Protein AF-A0A3C0WEY8-F1 (afdb_monomer_lite)

Secondary structure (DSSP, 8-state):
------------TTS-S--EEEEE---GGG--TTEEEEEE-SS-EEEEEEEETTTT----TTPEEEEE-TT--HHHHHHHHHHHHTSTTGGGT---EEEETTSSS---TT----SEEEEES--EEEPPP---S-------EEEE---HHHHHHHHB-TT---EEEEEE--SSSEEEEES-HHHHS-SSEEEEESS-GGGTTS----S-----SSSS--HHHHHHH---EEEEEEEEEEEE--SSEEEEEEEEEETTPSP-S-GGGS-EEEEEEEESSSTT-EEE--EEETTTTEESSTTTSB---TTSPPPBSGGGEEE--TTTT-S-SSS-SSS---GGGT--SSEEE--EEEEEE---TT-EEEEEEEEEEES---S-EEEEEETT-BBSS---TT-----------S----S-SS---PPPEEES-EEES-SSEEEEE-PPPS--TTSTTGGGSPPS-SPPP-SS--TT-EEEEEEEES-EEES-SSEEEEEE----TT-SS---EEEEEEES-EEES-TTS--B--EEEESS---EEES-EEESBS-SEEE-TT-TT-EEES-EEES-S-SEESS---BT-EEEPTTS--EEEGGGTEEEEPTT-TTTT---SEE---HHHHHHHHTTTPPP--EEPPSB-TTS-B----TTS-PPTTS-S-----SSS------PPPEEEEEETBTT-TTSS----STTEEE--SS---EEEEEEESS-SS---S------GGG--GGGEEEEEE-S--HHHHHTTTT-GGGS--EE--BTTTEEEEEETTTTEEEEEETTSSPPTT-EEEEEE--S------PPPTTTS-TT--------

Structure (mmCIF, N/CA/C/O backbone):
data_AF-A0A3C0WEY8-F1
#
_entry.id   AF-A0A3C0WEY8-F1
#
loop_
_atom_site.group_PDB
_atom_site.id
_atom_site.type_symbol
_atom_site.label_atom_id
_atom_site.label_alt_id
_atom_site.label_comp_id
_atom_site.label_asym_id
_atom_site.label_entity_id
_atom_site.label_seq_id
_atom_site.pdbx_PDB_ins_code
_atom_site.Cartn_x
_atom_site.Cartn_y
_atom_site.Cartn_z
_atom_site.occupancy
_atom_site.B_iso_or_equiv
_atom_site.auth_seq_id
_atom_site.auth_comp_id
_atom_site.auth_asym_id
_atom_site.auth_atom_id
_atom_site.pdbx_PDB_model_num
ATOM 1 N N . ASP A 1 1 ? -20.152 -23.740 -8.944 1.00 25.25 1 ASP A N 1
ATOM 2 C CA . ASP A 1 1 ? -19.252 -22.735 -8.360 1.00 25.25 1 ASP A CA 1
ATOM 3 C C . ASP A 1 1 ? -18.035 -23.352 -7.732 1.00 25.25 1 ASP A C 1
ATOM 5 O O . ASP A 1 1 ? -18.078 -24.452 -7.192 1.00 25.25 1 ASP A O 1
ATOM 9 N N . GLU A 1 2 ? -16.929 -22.637 -7.870 1.00 23.83 2 GLU A N 1
ATOM 10 C CA . GLU A 1 2 ? -15.645 -23.010 -7.306 1.00 23.83 2 GLU A CA 1
ATOM 11 C C . GLU A 1 2 ? -15.629 -22.593 -5.833 1.00 23.83 2 GLU A C 1
ATOM 13 O O . GLU A 1 2 ? -15.933 -21.444 -5.505 1.00 23.83 2 GLU A O 1
ATOM 18 N N . THR A 1 3 ? -15.230 -23.498 -4.934 1.00 25.02 3 THR A N 1
ATOM 19 C CA . THR A 1 3 ? -14.817 -23.114 -3.580 1.00 25.02 3 THR A CA 1
ATOM 20 C C . THR A 1 3 ? -13.511 -22.332 -3.707 1.00 25.02 3 THR A C 1
ATOM 22 O O . THR A 1 3 ? -12.415 -22.883 -3.589 1.00 25.02 3 THR A O 1
ATOM 25 N N . TYR A 1 4 ? -13.619 -21.045 -4.040 1.00 25.56 4 TYR A N 1
ATOM 26 C CA . TYR A 1 4 ? -12.476 -20.164 -4.202 1.00 25.56 4 TYR A CA 1
ATOM 27 C C . TYR A 1 4 ? -11.774 -19.998 -2.855 1.00 25.56 4 TYR A C 1
ATOM 29 O O . TYR A 1 4 ? -12.142 -19.156 -2.037 1.00 25.56 4 TYR A O 1
ATOM 37 N N . TYR A 1 5 ? -10.686 -20.743 -2.663 1.00 33.34 5 TYR A N 1
ATOM 38 C CA . TYR A 1 5 ? -9.616 -20.335 -1.760 1.00 33.34 5 TYR A CA 1
ATOM 39 C C . TYR A 1 5 ? -8.981 -19.065 -2.341 1.00 33.34 5 TYR A C 1
ATOM 41 O O . TYR A 1 5 ? -7.991 -19.110 -3.075 1.00 33.34 5 TYR A O 1
ATOM 49 N N . ALA A 1 6 ? -9.615 -17.923 -2.070 1.00 27.66 6 ALA A N 1
ATOM 50 C CA . ALA A 1 6 ? -9.218 -16.623 -2.578 1.00 27.66 6 ALA A CA 1
ATOM 51 C C . ALA A 1 6 ? -7.894 -16.191 -1.933 1.00 27.66 6 ALA A C 1
ATOM 53 O O . ALA A 1 6 ? -7.860 -15.551 -0.884 1.00 27.66 6 ALA A O 1
ATOM 54 N N . ALA A 1 7 ? -6.786 -16.539 -2.586 1.00 32.56 7 ALA A N 1
ATOM 55 C CA . ALA A 1 7 ? -5.441 -16.122 -2.213 1.00 32.56 7 ALA A CA 1
ATOM 56 C C . ALA A 1 7 ? -5.226 -14.627 -2.525 1.00 32.56 7 ALA A C 1
ATOM 58 O O . ALA A 1 7 ? -4.523 -14.258 -3.470 1.00 32.56 7 ALA A O 1
ATOM 59 N N . ALA A 1 8 ? -5.856 -13.753 -1.740 1.00 32.25 8 ALA A N 1
ATOM 60 C CA . ALA A 1 8 ? -5.753 -12.309 -1.893 1.00 32.25 8 ALA A CA 1
ATOM 61 C C . ALA A 1 8 ? -4.355 -11.791 -1.499 1.00 32.25 8 ALA A C 1
ATOM 63 O O . ALA A 1 8 ? -3.762 -12.217 -0.505 1.00 32.25 8 ALA A O 1
ATOM 64 N N . LYS A 1 9 ? -3.839 -10.814 -2.259 1.00 33.47 9 LYS A N 1
ATOM 65 C CA . LYS A 1 9 ? -2.740 -9.945 -1.806 1.00 33.47 9 LYS A CA 1
ATOM 66 C C . LYS A 1 9 ? -3.321 -8.817 -0.954 1.00 33.47 9 LYS A C 1
ATOM 68 O O . LYS A 1 9 ? -3.553 -7.720 -1.455 1.00 33.47 9 LYS A O 1
ATOM 73 N N . GLU A 1 10 ? -3.560 -9.092 0.325 1.00 34.97 10 GLU A N 1
ATOM 74 C CA . GLU A 1 10 ? -3.951 -8.062 1.293 1.00 34.97 10 GLU A CA 1
ATOM 75 C C . GLU A 1 10 ? -2.727 -7.400 1.936 1.00 34.97 10 GLU A C 1
ATOM 77 O O . GLU A 1 10 ? -1.818 -8.065 2.436 1.00 34.97 10 GLU A O 1
ATOM 82 N N . TYR A 1 11 ? -2.728 -6.066 1.959 1.00 35.19 11 TYR A N 1
ATOM 83 C CA . TYR A 1 11 ? -1.728 -5.251 2.646 1.00 35.19 11 TYR A CA 1
ATOM 84 C C . TYR A 1 11 ? -2.335 -4.693 3.935 1.00 35.19 11 TYR A C 1
ATOM 86 O O . TYR A 1 11 ? -2.986 -3.648 3.929 1.00 35.19 11 TYR A O 1
ATOM 94 N N . HIS A 1 12 ? -2.135 -5.397 5.049 1.00 35.72 12 HIS A N 1
ATOM 95 C CA . HIS A 1 12 ? -2.630 -4.973 6.356 1.00 35.72 12 HIS A CA 1
ATOM 96 C C . HIS A 1 12 ? -1.613 -4.063 7.065 1.00 35.72 12 HIS A C 1
ATOM 98 O O . HIS A 1 12 ? -0.436 -4.397 7.178 1.00 35.72 12 HIS A O 1
ATOM 104 N N . THR A 1 13 ? -2.050 -2.906 7.569 1.00 35.81 13 THR A N 1
ATOM 105 C CA . THR A 1 13 ? -1.155 -1.837 8.068 1.00 35.81 13 THR A CA 1
ATOM 106 C C . THR A 1 13 ? -0.438 -2.148 9.386 1.00 35.81 13 THR A C 1
ATOM 108 O O . THR A 1 13 ? 0.495 -1.430 9.746 1.00 35.81 13 THR A O 1
ATOM 111 N N . ASN A 1 14 ? -0.838 -3.212 10.090 1.00 36.59 14 ASN A N 1
ATOM 112 C CA . ASN A 1 14 ? -0.166 -3.701 11.300 1.00 36.59 14 ASN A CA 1
ATOM 113 C C . ASN A 1 14 ? 0.832 -4.843 11.028 1.00 36.59 14 ASN A C 1
ATOM 115 O O . ASN A 1 14 ? 1.624 -5.184 11.913 1.00 36.59 14 ASN A O 1
ATOM 119 N N . ASP A 1 15 ? 0.836 -5.409 9.819 1.00 34.84 15 ASP A N 1
ATOM 120 C CA . ASP A 1 15 ? 1.667 -6.559 9.474 1.00 34.84 15 ASP A CA 1
ATOM 121 C C . ASP A 1 15 ? 3.008 -6.065 8.912 1.00 34.84 15 ASP A C 1
ATOM 123 O O . ASP A 1 15 ? 3.078 -5.195 8.042 1.00 34.84 15 ASP A O 1
ATOM 127 N N . ARG A 1 16 ? 4.122 -6.601 9.427 1.00 38.97 16 ARG A N 1
ATOM 128 C CA . ARG A 1 16 ? 5.457 -6.242 8.924 1.00 38.97 16 ARG A CA 1
ATOM 129 C C . ARG A 1 16 ? 5.598 -6.767 7.500 1.00 38.97 16 ARG A C 1
ATOM 131 O O . ARG A 1 16 ? 5.443 -7.965 7.310 1.00 38.97 16 ARG A O 1
ATOM 138 N N . PHE A 1 17 ? 5.960 -5.883 6.569 1.00 37.12 17 PHE A N 1
ATOM 139 C CA . PHE A 1 17 ? 6.221 -6.142 5.146 1.00 37.12 17 PHE A CA 1
ATOM 140 C C . PHE A 1 17 ? 6.981 -7.454 4.883 1.00 37.12 17 PHE A C 1
ATOM 142 O O . PHE A 1 17 ? 8.208 -7.488 4.825 1.00 37.12 17 PHE A O 1
ATOM 149 N N . VAL A 1 18 ? 6.215 -8.524 4.703 1.00 42.69 18 VAL A N 1
ATOM 150 C CA . VAL A 1 18 ? 6.622 -9.846 4.236 1.00 42.69 18 VAL A CA 1
ATOM 151 C C . VAL A 1 18 ? 5.535 -10.258 3.253 1.00 42.69 18 VAL A C 1
ATOM 153 O O . VAL A 1 18 ? 4.352 -10.075 3.543 1.00 42.69 18 VAL A O 1
ATOM 156 N N . GLU A 1 19 ? 5.902 -10.772 2.079 1.00 41.12 19 GLU A N 1
ATOM 157 C CA . GLU A 1 19 ? 4.891 -11.278 1.154 1.00 41.12 19 GLU A CA 1
ATOM 158 C C . GLU A 1 19 ? 4.224 -12.514 1.773 1.00 41.12 19 GLU A C 1
ATOM 160 O O . GLU A 1 19 ? 4.853 -13.558 1.943 1.00 41.12 19 GLU A O 1
ATOM 165 N N . GLN A 1 20 ? 2.950 -12.362 2.131 1.00 53.69 20 GLN A N 1
ATOM 166 C CA . GLN A 1 20 ? 2.114 -13.412 2.700 1.00 53.69 20 GLN A CA 1
ATOM 167 C C . GLN A 1 20 ? 0.958 -13.757 1.751 1.00 53.69 20 GLN A C 1
ATOM 169 O O . GLN A 1 20 ? 0.612 -12.996 0.837 1.00 53.69 20 GLN A O 1
ATOM 174 N N . ARG A 1 21 ? 0.372 -14.938 1.950 1.00 51.91 21 ARG A N 1
ATOM 175 C CA . ARG A 1 21 ? -0.911 -15.339 1.354 1.00 51.91 21 ARG A CA 1
ATOM 176 C C . ARG A 1 21 ? -1.851 -15.720 2.480 1.00 51.91 21 ARG A C 1
ATOM 178 O O . ARG A 1 21 ? -1.506 -16.577 3.287 1.00 51.91 21 ARG A O 1
ATOM 185 N N . SER A 1 22 ? -3.009 -15.083 2.541 1.00 56.12 22 SER A N 1
ATOM 186 C CA . SER A 1 22 ? -4.005 -15.367 3.570 1.00 56.12 22 SER A CA 1
ATOM 187 C C . SER A 1 22 ? -5.002 -16.414 3.075 1.00 56.12 22 SER A C 1
ATOM 189 O O . SER A 1 22 ? -5.396 -16.408 1.910 1.00 56.12 22 SER A O 1
ATOM 191 N N . LEU A 1 23 ? -5.388 -17.319 3.969 1.00 54.66 23 LEU A N 1
ATOM 192 C CA . LEU A 1 23 ? -6.442 -18.310 3.786 1.00 54.66 23 LEU A CA 1
ATOM 193 C C . LEU A 1 23 ? -7.531 -18.058 4.822 1.00 54.66 23 LEU A C 1
ATOM 195 O O . LEU A 1 23 ? -7.226 -17.977 6.011 1.00 54.66 23 LEU A O 1
ATOM 199 N N . VAL A 1 24 ? -8.779 -17.973 4.370 1.00 58.09 24 VAL A N 1
ATOM 200 C CA . VAL A 1 24 ? -9.961 -17.925 5.237 1.00 58.09 24 VAL A CA 1
ATOM 201 C C . VAL A 1 24 ? -10.522 -19.339 5.358 1.00 58.09 24 VAL A C 1
ATOM 203 O O . VAL A 1 24 ? -10.660 -20.036 4.351 1.00 58.09 24 VAL A O 1
ATOM 206 N N . PHE A 1 25 ? -10.824 -19.767 6.580 1.00 60.66 25 PHE A N 1
ATOM 207 C CA . PHE A 1 25 ? -11.423 -21.066 6.871 1.00 60.66 25 PHE A CA 1
ATOM 208 C C . PHE A 1 25 ? -12.888 -20.896 7.278 1.00 60.66 25 PHE A C 1
ATOM 210 O O . PHE A 1 25 ? -13.199 -19.955 8.003 1.00 60.66 25 PHE A O 1
ATOM 217 N N . PRO A 1 26 ? -13.797 -21.775 6.831 1.00 54.22 26 PRO A N 1
ATOM 218 C CA . PRO A 1 26 ? -15.165 -21.789 7.325 1.00 54.22 26 PRO A CA 1
ATOM 219 C C . PRO A 1 26 ? -15.242 -22.521 8.676 1.00 54.22 26 PRO A C 1
ATOM 221 O O . PRO A 1 26 ? -14.271 -23.142 9.118 1.00 54.22 26 PRO A O 1
ATOM 224 N N . ASP A 1 27 ? -16.406 -22.474 9.322 1.00 58.44 27 ASP A N 1
ATOM 225 C CA . ASP A 1 27 ? -16.672 -23.264 10.526 1.00 58.44 27 ASP A CA 1
ATOM 226 C C . ASP A 1 27 ? -16.761 -24.774 10.239 1.00 58.44 27 ASP A C 1
ATOM 228 O O . ASP A 1 27 ? -16.820 -25.235 9.095 1.00 58.44 27 ASP A O 1
ATOM 232 N N . GLY A 1 28 ? -16.750 -25.570 11.307 1.00 50.97 28 GLY A N 1
ATOM 233 C CA . GLY A 1 28 ? -16.823 -27.024 11.223 1.00 50.97 28 GLY A CA 1
ATOM 234 C C . GLY A 1 28 ? -18.159 -27.549 10.694 1.00 50.97 28 GLY A C 1
ATOM 235 O O . GLY A 1 28 ? -18.189 -28.623 10.096 1.00 50.97 28 GLY A O 1
ATOM 236 N N . ALA A 1 29 ? -19.251 -26.798 10.854 1.00 53.81 29 ALA A N 1
ATOM 237 C CA . ALA A 1 29 ? -20.566 -27.161 10.323 1.00 53.81 29 ALA A CA 1
ATOM 238 C C . ALA A 1 29 ? -20.612 -27.063 8.787 1.00 53.81 29 ALA A C 1
ATOM 240 O O . ALA A 1 29 ? -21.336 -27.814 8.134 1.00 53.81 29 ALA A O 1
ATOM 241 N N . SER A 1 30 ? -19.791 -26.181 8.215 1.00 47.62 30 SER A N 1
ATOM 242 C CA . SER A 1 30 ? -19.636 -25.958 6.774 1.00 47.62 30 SER A CA 1
ATOM 243 C C . SER A 1 30 ? -18.673 -26.941 6.083 1.00 47.62 30 SER A C 1
ATOM 245 O O . SER A 1 30 ? -18.481 -26.863 4.867 1.00 47.62 30 SER A O 1
ATOM 247 N N . LEU A 1 31 ? -18.038 -27.856 6.828 1.00 52.41 31 LEU A N 1
ATOM 248 C CA . LEU A 1 31 ? -17.030 -28.792 6.319 1.00 52.41 31 LEU A CA 1
ATOM 249 C C . LEU A 1 31 ? -17.535 -30.238 6.233 1.00 52.41 31 LEU A C 1
ATOM 251 O O . LEU A 1 31 ? -18.124 -30.781 7.169 1.00 52.41 31 LEU A O 1
ATOM 255 N N . TYR A 1 32 ? -17.179 -30.918 5.140 1.00 59.88 32 TYR A N 1
ATOM 256 C CA . TYR A 1 32 ? -17.453 -32.343 4.934 1.00 59.88 32 TYR A CA 1
ATOM 257 C C . TYR A 1 32 ? -16.182 -33.193 5.068 1.00 59.88 32 TYR A C 1
ATOM 259 O O . TYR A 1 32 ? -15.128 -32.860 4.524 1.00 59.88 32 TYR A O 1
ATOM 267 N N . ASN A 1 33 ? -16.296 -34.334 5.751 1.00 63.91 33 ASN A N 1
ATOM 268 C CA . ASN A 1 33 ? -15.176 -35.242 5.983 1.00 63.91 33 ASN A CA 1
ATOM 269 C C . ASN A 1 33 ? -14.637 -35.812 4.662 1.00 63.91 33 ASN A C 1
ATOM 271 O O . ASN A 1 33 ? -15.374 -36.467 3.920 1.00 63.91 33 ASN A O 1
ATOM 275 N N . GLY A 1 34 ? -13.335 -35.664 4.431 1.00 56.53 34 GLY A N 1
ATOM 276 C CA . GLY A 1 34 ? -12.662 -36.060 3.194 1.00 56.53 34 GLY A CA 1
ATOM 277 C C . GLY A 1 34 ? -12.549 -34.936 2.160 1.00 56.53 34 GLY A C 1
ATOM 278 O O . GLY A 1 34 ? -12.103 -35.197 1.045 1.00 56.53 34 GLY A O 1
ATOM 279 N N . LEU A 1 35 ? -12.938 -33.698 2.495 1.00 59.94 35 LEU A N 1
ATOM 280 C CA . LEU A 1 35 ? -12.658 -32.522 1.668 1.00 59.94 35 LEU A CA 1
ATOM 281 C C . LEU A 1 35 ? -11.143 -32.271 1.608 1.00 59.94 35 LEU A C 1
ATOM 283 O O . LEU A 1 35 ? -10.491 -32.202 2.650 1.00 59.94 35 LEU A O 1
ATOM 287 N N . THR A 1 36 ? -10.592 -32.098 0.404 1.00 65.69 36 THR A N 1
ATOM 288 C CA . THR A 1 36 ? -9.145 -31.945 0.180 1.00 65.69 36 THR A CA 1
ATOM 289 C C . THR A 1 36 ? -8.763 -30.671 -0.563 1.00 65.69 36 THR A C 1
ATOM 291 O O . THR A 1 36 ? -9.479 -30.245 -1.466 1.00 65.69 36 THR A O 1
ATOM 294 N N . PHE A 1 37 ? -7.578 -30.134 -0.268 1.00 59.38 37 PHE A N 1
ATOM 295 C CA . PHE A 1 37 ? -6.937 -29.054 -1.030 1.00 59.38 37 PHE A CA 1
ATOM 296 C C . PHE A 1 37 ? -5.407 -29.206 -1.000 1.00 59.38 37 PHE A C 1
ATOM 298 O O . PHE A 1 37 ? -4.862 -29.734 -0.031 1.00 59.38 37 PHE A O 1
ATOM 305 N N . THR A 1 38 ? -4.696 -28.751 -2.037 1.00 64.56 38 THR A N 1
ATOM 306 C CA . THR A 1 38 ? -3.234 -28.922 -2.147 1.00 64.56 38 THR A CA 1
ATOM 307 C C . THR A 1 38 ? -2.496 -27.585 -2.065 1.00 64.56 38 THR A C 1
ATOM 309 O O . THR A 1 38 ? -2.841 -26.626 -2.760 1.00 64.56 38 THR A O 1
ATOM 312 N N . ILE A 1 39 ? -1.446 -27.545 -1.237 1.00 63.41 39 ILE A N 1
ATOM 313 C CA . ILE A 1 39 ? -0.495 -26.428 -1.126 1.00 63.41 39 ILE A CA 1
ATOM 314 C C . ILE A 1 39 ? 0.858 -26.867 -1.683 1.00 63.41 39 ILE A C 1
ATOM 316 O O . ILE A 1 39 ? 1.330 -27.964 -1.386 1.00 63.41 39 ILE A O 1
ATOM 320 N N . SER A 1 40 ? 1.503 -25.990 -2.448 1.00 65.06 40 SER A N 1
ATOM 321 C CA . SER A 1 40 ? 2.851 -26.173 -2.986 1.00 65.06 40 SER A CA 1
ATOM 322 C C . SER A 1 40 ? 3.749 -24.978 -2.659 1.00 65.06 40 SER A C 1
ATOM 324 O O . SER A 1 40 ? 3.259 -23.862 -2.508 1.00 65.06 40 SER A O 1
ATOM 326 N N . ASP A 1 41 ? 5.063 -25.201 -2.576 1.00 61.31 41 ASP A N 1
ATOM 327 C CA . ASP A 1 41 ? 6.089 -24.145 -2.521 1.00 61.31 41 ASP A CA 1
ATOM 328 C C . ASP A 1 41 ? 6.727 -23.843 -3.896 1.00 61.31 41 ASP A C 1
ATOM 330 O O . ASP A 1 41 ? 7.691 -23.080 -4.003 1.00 61.31 41 ASP A O 1
ATOM 334 N N . GLY A 1 42 ? 6.186 -24.441 -4.963 1.00 47.25 42 GLY A N 1
ATOM 335 C CA . GLY A 1 42 ? 6.722 -24.402 -6.326 1.00 47.25 42 GLY A CA 1
ATOM 336 C C . GLY A 1 42 ? 7.707 -25.528 -6.660 1.00 47.25 42 GLY A C 1
ATOM 337 O O . GLY A 1 42 ? 8.087 -25.657 -7.824 1.00 47.25 42 GLY A O 1
ATOM 338 N N . VAL A 1 43 ? 8.104 -26.355 -5.684 1.00 55.03 43 VAL A N 1
ATOM 339 C CA . VAL A 1 43 ? 9.004 -27.510 -5.880 1.00 55.03 43 VAL A CA 1
ATOM 340 C C . VAL A 1 43 ? 8.400 -28.801 -5.322 1.00 55.03 43 VAL A C 1
ATOM 342 O O . VAL A 1 43 ? 8.498 -29.853 -5.958 1.00 55.03 43 VAL A O 1
ATOM 345 N N . SER A 1 44 ? 7.758 -28.709 -4.162 1.00 66.00 44 SER A N 1
ATOM 346 C CA . SER A 1 44 ? 7.060 -29.780 -3.452 1.00 66.00 44 SER A CA 1
ATOM 347 C C . SER A 1 44 ? 5.571 -29.450 -3.309 1.00 66.00 44 SER A C 1
ATOM 349 O O . SER A 1 44 ? 5.168 -28.294 -3.439 1.00 66.00 44 SER A O 1
ATOM 351 N N . GLU A 1 45 ? 4.742 -30.447 -2.997 1.00 75.31 45 GLU A N 1
ATOM 352 C CA . GLU A 1 45 ? 3.310 -30.271 -2.718 1.00 75.31 45 GLU A CA 1
ATOM 353 C C . GLU A 1 45 ? 2.836 -31.175 -1.569 1.00 75.31 45 GLU A C 1
ATOM 355 O O . GLU A 1 45 ? 3.395 -32.251 -1.339 1.00 75.31 45 GLU A O 1
ATOM 360 N N . VAL A 1 46 ? 1.810 -30.729 -0.839 1.00 76.38 46 VAL A N 1
ATOM 361 C CA . VAL A 1 46 ? 1.111 -31.495 0.204 1.00 76.38 46 VAL A CA 1
ATOM 362 C C . VAL A 1 46 ? -0.394 -31.286 0.056 1.00 76.38 46 VAL A C 1
ATOM 364 O O . VAL A 1 46 ? -0.881 -30.154 0.103 1.00 76.38 46 VAL A O 1
ATOM 367 N N . THR A 1 47 ? -1.134 -32.385 -0.078 1.00 80.25 47 THR A N 1
ATOM 368 C CA . THR A 1 47 ? -2.599 -32.399 -0.005 1.00 80.25 47 THR A CA 1
ATOM 369 C C . THR A 1 47 ? -3.041 -32.469 1.451 1.00 80.25 47 THR A C 1
ATOM 371 O O . THR A 1 47 ? -2.680 -33.397 2.176 1.00 80.25 47 THR A O 1
ATOM 374 N N . PHE A 1 48 ? -3.834 -31.495 1.879 1.00 83.38 48 PHE A N 1
ATOM 375 C CA . PHE A 1 48 ? -4.531 -31.493 3.158 1.00 83.38 48 PHE A CA 1
ATOM 376 C C . PHE A 1 48 ? -5.913 -32.129 2.997 1.00 83.38 48 PHE A C 1
ATOM 378 O O . PHE A 1 48 ? -6.543 -31.968 1.955 1.00 83.38 48 PHE A O 1
ATOM 385 N N . GLU A 1 49 ? -6.385 -32.836 4.023 1.00 83.19 49 GLU A N 1
ATOM 386 C CA . GLU A 1 49 ? -7.711 -33.464 4.074 1.00 83.19 49 GLU A CA 1
ATOM 387 C C . GLU A 1 49 ? -8.394 -33.122 5.405 1.00 83.19 49 GLU A C 1
ATOM 389 O O . GLU A 1 49 ? -7.845 -33.394 6.477 1.00 83.19 49 GLU A O 1
ATOM 394 N N . PHE A 1 50 ? -9.584 -32.521 5.347 1.00 79.00 50 PHE A N 1
ATOM 395 C CA . PHE A 1 50 ? -10.403 -32.258 6.529 1.00 79.00 50 PHE A CA 1
ATOM 396 C C . PHE A 1 50 ? -11.022 -33.563 7.032 1.00 79.00 50 PHE A C 1
ATOM 398 O O . PHE A 1 50 ? -11.780 -34.215 6.311 1.00 79.00 50 PHE A O 1
ATOM 405 N N . ALA A 1 51 ? -10.723 -33.936 8.275 1.00 83.19 51 ALA A N 1
ATOM 406 C CA . ALA A 1 51 ? -11.186 -35.183 8.874 1.00 83.19 51 ALA A CA 1
ATOM 407 C C . ALA A 1 51 ? -11.964 -34.925 10.169 1.00 83.19 51 ALA A C 1
ATOM 409 O O . ALA A 1 51 ? -11.451 -34.328 11.119 1.00 83.19 51 ALA A O 1
ATOM 410 N N . ASP A 1 52 ? -13.205 -35.406 10.194 1.00 82.69 52 ASP A N 1
ATOM 411 C CA . ASP A 1 52 ? -14.116 -35.273 11.324 1.00 82.69 52 ASP A CA 1
ATOM 412 C C . ASP A 1 52 ? -13.688 -36.231 12.446 1.00 82.69 52 ASP A C 1
ATOM 414 O O . ASP A 1 52 ? -13.618 -37.460 12.283 1.00 82.69 52 ASP A O 1
ATOM 418 N N . VAL A 1 53 ? -13.409 -35.667 13.621 1.00 83.75 53 VAL A N 1
ATOM 419 C CA . VAL A 1 53 ? -13.012 -36.427 14.814 1.00 83.75 53 VAL A CA 1
ATOM 420 C C . VAL A 1 53 ? -14.107 -37.382 15.302 1.00 83.75 53 VAL A C 1
ATOM 422 O O . VAL A 1 53 ? -13.783 -38.408 15.907 1.00 83.75 53 VAL A O 1
ATOM 425 N N . ALA A 1 54 ? -15.383 -37.109 15.011 1.00 74.50 54 ALA A N 1
ATOM 426 C CA . ALA A 1 54 ? -16.503 -37.998 15.324 1.00 74.50 54 ALA A CA 1
ATOM 427 C C . ALA A 1 54 ? -16.554 -39.237 14.409 1.00 74.50 54 ALA A C 1
ATOM 429 O O . ALA A 1 54 ? -17.057 -40.287 14.824 1.00 74.50 54 ALA A O 1
ATOM 430 N N . LEU A 1 55 ? -15.992 -39.146 13.198 1.00 68.94 55 LEU A N 1
ATOM 431 C CA . LEU A 1 55 ? -15.894 -40.247 12.229 1.00 68.94 55 LEU A CA 1
ATOM 432 C C . LEU A 1 55 ? -14.573 -41.030 12.324 1.00 68.94 55 LEU A C 1
ATOM 434 O O . LEU A 1 55 ? -14.438 -42.080 11.694 1.00 68.94 55 LEU A O 1
ATOM 438 N N . GLY A 1 56 ? -13.640 -40.574 13.164 1.00 71.25 56 GLY A N 1
ATOM 439 C CA . GLY A 1 56 ? -12.388 -41.261 13.497 1.00 71.25 56 GLY A CA 1
ATOM 440 C C . GLY A 1 56 ? -11.121 -40.464 13.186 1.00 71.25 56 GLY A C 1
ATOM 441 O O . GLY A 1 56 ? -10.059 -40.841 13.677 1.00 71.25 56 GLY A O 1
ATOM 442 N N . GLY A 1 57 ? -11.217 -39.365 12.428 1.00 76.69 57 GLY A N 1
ATOM 443 C CA . GLY A 1 57 ? -10.065 -38.535 12.051 1.00 76.69 57 GLY A CA 1
ATOM 444 C C . GLY A 1 57 ? -9.071 -39.195 11.078 1.00 76.69 57 GLY A C 1
ATOM 445 O O . GLY A 1 57 ? -7.945 -38.717 10.951 1.00 76.69 57 GLY A O 1
ATOM 446 N N . ASP A 1 58 ? -9.453 -40.300 10.428 1.00 79.31 58 ASP A N 1
ATOM 447 C CA . ASP A 1 58 ? -8.633 -40.997 9.429 1.00 79.31 58 ASP A CA 1
ATOM 448 C C . ASP A 1 58 ? -8.690 -40.274 8.066 1.00 79.31 58 ASP A C 1
ATOM 450 O O . ASP A 1 58 ? -9.759 -39.854 7.630 1.00 79.31 58 ASP A O 1
ATOM 454 N N . VAL A 1 59 ? -7.547 -40.196 7.373 1.00 84.75 59 VAL A N 1
ATOM 455 C CA . VAL A 1 59 ? -7.383 -39.580 6.037 1.00 84.75 59 VAL A CA 1
ATOM 456 C C . VAL A 1 59 ? -6.805 -40.565 5.019 1.00 84.75 59 VAL A C 1
ATOM 458 O O . VAL A 1 59 ? -6.272 -41.619 5.391 1.00 84.75 59 VAL A O 1
ATOM 461 N N . GLN A 1 60 ? -6.877 -40.242 3.725 1.00 82.19 60 GLN A N 1
ATOM 462 C CA . GLN A 1 60 ? -6.290 -41.081 2.679 1.00 82.19 60 GLN A CA 1
ATOM 463 C C . GLN A 1 60 ? -4.759 -41.203 2.825 1.00 82.19 60 GLN A C 1
ATOM 465 O O . GLN A 1 60 ? -4.083 -40.234 3.180 1.00 82.19 60 GLN A O 1
ATOM 470 N N . PRO A 1 61 ? -4.159 -42.374 2.519 1.00 74.62 61 PRO A N 1
ATOM 471 C CA . PRO A 1 61 ? -2.713 -42.564 2.619 1.00 74.62 61 PRO A CA 1
ATOM 472 C C . PRO A 1 61 ? -1.924 -41.625 1.692 1.00 74.62 61 PRO A C 1
ATOM 474 O O . PRO A 1 61 ? -1.834 -41.863 0.489 1.00 74.62 61 PRO A O 1
ATOM 477 N N . GLY A 1 62 ? -1.305 -40.599 2.277 1.00 77.31 62 GLY A N 1
ATOM 478 C CA . GLY A 1 62 ? -0.552 -39.557 1.567 1.00 77.31 62 GLY A CA 1
ATOM 479 C C . GLY A 1 62 ? -1.019 -38.139 1.901 1.00 77.31 62 GLY A C 1
ATOM 480 O O . GLY A 1 62 ? -0.221 -37.214 1.786 1.00 77.31 62 GLY A O 1
ATOM 481 N N . ASN A 1 63 ? -2.253 -37.987 2.387 1.00 85.44 63 ASN A N 1
ATOM 482 C CA . ASN A 1 63 ? -2.822 -36.698 2.766 1.00 85.44 63 ASN A CA 1
ATOM 483 C C . ASN A 1 63 ? -2.453 -36.316 4.209 1.00 85.44 63 ASN A C 1
ATOM 485 O O . ASN A 1 63 ? -2.271 -37.172 5.080 1.00 85.44 63 ASN A O 1
ATOM 489 N N . GLN A 1 64 ? -2.375 -35.012 4.470 1.00 90.38 64 GLN A N 1
ATOM 490 C CA . GLN A 1 64 ? -2.171 -34.439 5.795 1.00 90.38 64 GLN A CA 1
ATOM 491 C C . GLN A 1 64 ? -3.519 -34.076 6.431 1.00 90.38 64 GLN A C 1
ATOM 493 O O . GLN A 1 64 ? -4.252 -33.234 5.920 1.00 90.38 64 GLN A O 1
ATOM 498 N N . ALA A 1 65 ? -3.829 -34.665 7.585 1.00 88.31 65 ALA A N 1
ATOM 499 C CA . ALA A 1 65 ? -5.085 -34.399 8.281 1.00 88.31 65 ALA A CA 1
ATOM 500 C C . ALA A 1 65 ? -5.171 -32.973 8.849 1.00 88.31 65 ALA A C 1
ATOM 502 O O . ALA A 1 65 ? -4.236 -32.506 9.512 1.00 88.31 65 ALA A O 1
ATOM 503 N N . VAL A 1 66 ? -6.333 -32.347 8.650 1.00 89.38 66 VAL A N 1
ATOM 504 C CA . VAL A 1 66 ? -6.836 -31.167 9.364 1.00 89.38 66 VAL A CA 1
ATOM 505 C C . VAL A 1 66 ? -8.045 -31.626 10.181 1.00 89.38 66 VAL A C 1
ATOM 507 O O . VAL A 1 66 ? -9.101 -31.923 9.628 1.00 89.38 66 VAL A O 1
ATOM 510 N N . LEU A 1 67 ? -7.872 -31.767 11.495 1.00 88.56 67 LEU A N 1
ATOM 511 C CA . LEU A 1 67 ? -8.905 -32.332 12.370 1.00 88.56 67 LEU A CA 1
ATOM 512 C C . LEU A 1 67 ? -9.932 -31.273 12.775 1.00 88.56 67 LEU A C 1
ATOM 514 O O . LEU A 1 67 ? -9.546 -30.221 13.278 1.00 88.56 67 LEU A O 1
ATOM 518 N N . TYR A 1 68 ? -11.219 -31.578 12.629 1.00 83.81 68 TYR A N 1
ATOM 519 C CA . TYR A 1 68 ? -12.317 -30.693 13.028 1.00 83.81 68 TYR A CA 1
ATOM 520 C C . TYR A 1 68 ? -13.485 -31.482 13.647 1.00 83.81 68 TYR A C 1
ATOM 522 O O . TYR A 1 68 ? -13.536 -32.708 13.544 1.00 83.81 68 TYR A O 1
ATOM 530 N N . SER A 1 69 ? -14.405 -30.780 14.310 1.00 79.06 69 SER A N 1
ATOM 531 C CA . SER A 1 69 ? -15.735 -31.272 14.701 1.00 79.06 69 SER A CA 1
ATOM 532 C C . SER A 1 69 ? -16.795 -30.431 13.992 1.00 79.06 69 SER A C 1
ATOM 534 O O . SER A 1 69 ? -16.528 -29.273 13.686 1.00 79.06 69 SER A O 1
ATOM 536 N N . VAL A 1 70 ? -18.013 -30.943 13.806 1.00 65.69 70 VAL A N 1
ATOM 537 C CA . VAL A 1 70 ? -19.143 -30.130 13.302 1.00 65.69 70 VAL A CA 1
ATOM 538 C C . VAL A 1 70 ? -19.460 -28.921 14.195 1.00 65.69 70 VAL A C 1
ATOM 540 O O . VAL A 1 70 ? -19.955 -27.914 13.708 1.00 65.69 70 VAL A O 1
ATOM 543 N N . ASP A 1 71 ? -19.116 -28.999 15.484 1.00 72.25 71 ASP A N 1
ATOM 544 C CA . ASP A 1 71 ? -19.267 -27.907 16.456 1.00 72.25 71 ASP A CA 1
ATOM 545 C C . ASP A 1 71 ? -18.057 -26.944 16.491 1.00 72.25 71 ASP A C 1
ATOM 547 O O . ASP A 1 71 ? -18.042 -26.018 17.302 1.00 72.25 71 ASP A O 1
ATOM 551 N N . SER A 1 72 ? -17.006 -27.181 15.692 1.00 70.31 72 SER A N 1
ATOM 552 C CA . SER A 1 72 ? -15.796 -26.346 15.712 1.00 70.31 72 SER A CA 1
ATOM 553 C C . SER A 1 72 ? -16.057 -24.968 15.119 1.00 70.31 72 SER A C 1
ATOM 555 O O . SER A 1 72 ? -16.647 -24.853 14.044 1.00 70.31 72 SER A O 1
ATOM 557 N N . THR A 1 73 ? -15.544 -23.923 15.766 1.00 72.31 73 THR A N 1
ATOM 558 C CA . THR A 1 73 ? -15.581 -22.575 15.181 1.00 72.31 73 THR A CA 1
ATOM 559 C C . THR A 1 73 ? -14.627 -22.467 13.990 1.00 72.31 73 THR A C 1
ATOM 561 O O . THR A 1 73 ? -13.671 -23.232 13.849 1.00 72.31 73 THR A O 1
ATOM 564 N N . ASP A 1 74 ? -14.855 -21.480 13.136 1.00 60.66 74 ASP A N 1
ATOM 565 C CA . ASP A 1 74 ? -13.977 -21.128 12.018 1.00 60.66 74 ASP A CA 1
ATOM 566 C C . ASP A 1 74 ? -12.536 -20.803 12.470 1.00 60.66 74 ASP A C 1
ATOM 568 O O . ASP A 1 74 ? -11.561 -21.252 11.861 1.00 60.66 74 ASP A O 1
ATOM 572 N N . GLY A 1 75 ? -12.381 -20.127 13.612 1.00 66.25 75 GLY A N 1
ATOM 573 C CA . GLY A 1 75 ? -11.097 -19.913 14.287 1.00 66.25 75 GLY A CA 1
ATOM 574 C C . GLY A 1 75 ? -10.428 -21.198 14.803 1.00 66.25 75 GLY A C 1
ATOM 575 O O . GLY A 1 75 ? -9.196 -21.285 14.806 1.00 66.25 75 GLY A O 1
ATOM 576 N N . GLU A 1 76 ? -11.196 -22.217 15.201 1.00 77.38 76 GLU A N 1
ATOM 577 C CA . GLU A 1 76 ? -10.676 -23.538 15.594 1.00 77.38 76 GLU A CA 1
ATOM 578 C C . GLU A 1 76 ? -10.272 -24.390 14.381 1.00 77.38 76 GLU A C 1
ATOM 580 O O . GLU A 1 76 ? -9.237 -25.060 14.423 1.00 77.38 76 GLU A O 1
ATOM 585 N N . VAL A 1 77 ? -11.025 -24.321 13.279 1.00 71.94 77 VAL A N 1
ATOM 586 C CA . VAL A 1 77 ? -10.662 -24.941 11.992 1.00 71.94 77 VAL A CA 1
ATOM 587 C C . VAL A 1 77 ? -9.373 -24.318 11.444 1.00 71.94 77 VAL A C 1
ATOM 589 O O . VAL A 1 77 ? -8.435 -25.036 11.081 1.00 71.94 77 VAL A O 1
ATOM 592 N N . ALA A 1 78 ? -9.278 -22.985 11.461 1.00 73.25 78 ALA A N 1
ATOM 593 C CA . ALA A 1 78 ? -8.069 -22.242 11.116 1.00 73.25 78 ALA A CA 1
ATOM 594 C C . ALA A 1 78 ? -6.863 -22.683 11.973 1.00 73.25 78 ALA A C 1
ATOM 596 O O . ALA A 1 78 ? -5.771 -22.927 11.446 1.00 73.25 78 ALA A O 1
ATOM 597 N N . LEU A 1 79 ? -7.058 -22.868 13.286 1.00 78.94 79 LEU A N 1
ATOM 598 C CA . LEU A 1 79 ? -6.027 -23.380 14.196 1.00 78.94 79 LEU A CA 1
ATOM 599 C C . LEU A 1 79 ? -5.593 -24.806 13.850 1.00 78.94 79 LEU A C 1
ATOM 601 O O . LEU A 1 79 ? -4.397 -25.112 13.867 1.00 78.94 79 LEU A O 1
ATOM 605 N N . ALA A 1 80 ? -6.548 -25.687 13.551 1.00 83.81 80 ALA A N 1
ATOM 606 C CA . ALA A 1 80 ? -6.276 -27.066 13.169 1.00 83.81 80 ALA A CA 1
ATOM 607 C C . ALA A 1 80 ? -5.423 -27.127 11.897 1.00 83.81 80 ALA A C 1
ATOM 609 O O . ALA A 1 80 ? -4.423 -27.852 11.864 1.00 83.81 80 ALA A O 1
ATOM 610 N N . PHE A 1 81 ? -5.748 -26.308 10.892 1.00 84.81 81 PHE A N 1
ATOM 611 C CA . PHE A 1 81 ? -4.936 -26.185 9.685 1.00 84.81 81 PHE A CA 1
ATOM 612 C C . PHE A 1 81 ? -3.541 -25.621 9.985 1.00 84.81 81 PHE A C 1
ATOM 614 O O . PHE A 1 81 ? -2.543 -26.212 9.571 1.00 84.81 81 PHE A O 1
ATOM 621 N N . ALA A 1 82 ? -3.431 -24.528 10.748 1.00 80.69 82 ALA A N 1
ATOM 622 C CA . ALA A 1 82 ? -2.134 -23.932 11.072 1.00 80.69 82 ALA A CA 1
ATOM 623 C C . ALA A 1 82 ? -1.218 -24.902 11.844 1.00 80.69 82 ALA A C 1
ATOM 625 O O . ALA A 1 82 ? -0.008 -24.939 11.612 1.00 80.69 82 ALA A O 1
ATOM 626 N N . ASN A 1 83 ? -1.782 -25.731 12.726 1.00 83.69 83 ASN A N 1
ATOM 627 C CA . ASN A 1 83 ? -1.046 -26.790 13.419 1.00 83.69 83 ASN A CA 1
ATOM 628 C C . ASN A 1 83 ? -0.623 -27.930 12.477 1.00 83.69 83 ASN A C 1
ATOM 630 O O . ASN A 1 83 ? 0.493 -28.434 12.603 1.00 83.69 83 ASN A O 1
ATOM 634 N N . ALA A 1 84 ? -1.473 -28.319 11.521 1.00 86.50 84 ALA A N 1
ATOM 635 C CA . ALA A 1 84 ? -1.131 -29.312 10.503 1.00 86.50 84 ALA A CA 1
ATOM 636 C C . ALA A 1 84 ? 0.003 -28.813 9.587 1.00 86.50 84 ALA A C 1
ATOM 638 O O . ALA A 1 84 ? 0.992 -29.521 9.386 1.00 86.50 84 ALA A O 1
ATOM 639 N N . MET A 1 85 ? -0.095 -27.570 9.107 1.00 83.38 85 MET A N 1
ATOM 640 C CA . MET A 1 85 ? 0.883 -26.915 8.231 1.00 83.38 85 MET A CA 1
ATOM 641 C C . MET A 1 85 ? 2.262 -26.753 8.892 1.00 83.38 85 MET A C 1
ATOM 643 O O . MET A 1 85 ? 3.294 -26.974 8.261 1.00 83.38 85 MET A O 1
ATOM 647 N N . ASN A 1 86 ? 2.297 -26.417 10.185 1.00 85.25 86 ASN A N 1
ATOM 648 C CA . ASN A 1 86 ? 3.538 -26.268 10.954 1.00 85.25 86 ASN A CA 1
ATOM 649 C C . ASN A 1 86 ? 4.073 -27.591 11.548 1.00 85.25 86 ASN A C 1
ATOM 651 O O . ASN A 1 86 ? 5.022 -27.565 12.334 1.00 85.25 86 ASN A O 1
ATOM 655 N N . SER A 1 87 ? 3.477 -28.743 11.223 1.00 86.81 87 SER A N 1
ATOM 656 C CA . SER A 1 87 ? 3.919 -30.043 11.745 1.00 86.81 87 SER A CA 1
ATOM 657 C C . SER A 1 87 ? 5.245 -30.507 11.127 1.00 86.81 87 SER A C 1
ATOM 659 O O . SER A 1 87 ? 5.524 -30.223 9.964 1.00 86.81 87 SER A O 1
ATOM 661 N N . ASP A 1 88 ? 6.035 -31.301 11.864 1.00 83.69 88 ASP A N 1
ATOM 662 C CA . ASP A 1 88 ? 7.301 -31.881 11.369 1.00 83.69 88 ASP A CA 1
ATOM 663 C C . ASP A 1 88 ? 7.135 -32.655 10.044 1.00 83.69 88 ASP A C 1
ATOM 665 O O . ASP A 1 88 ? 8.074 -32.738 9.254 1.00 83.69 88 ASP A O 1
ATOM 669 N N . ALA A 1 89 ? 5.950 -33.225 9.790 1.00 82.75 89 ALA A N 1
ATOM 670 C CA . ALA A 1 89 ? 5.645 -33.926 8.546 1.00 82.75 89 ALA A CA 1
ATOM 671 C C . ALA A 1 89 ? 5.621 -32.953 7.356 1.00 82.75 89 ALA A C 1
ATOM 673 O O . ALA A 1 89 ? 6.362 -33.152 6.393 1.00 82.75 89 ALA A O 1
ATOM 674 N N . VAL A 1 90 ? 4.845 -31.870 7.457 1.00 84.94 90 VAL A N 1
ATOM 675 C CA . VAL A 1 90 ? 4.720 -30.856 6.398 1.00 84.94 90 VAL A CA 1
ATOM 676 C C . VAL A 1 90 ? 5.990 -30.019 6.266 1.00 84.94 90 VAL A C 1
ATOM 678 O O . VAL A 1 90 ? 6.486 -29.850 5.157 1.00 84.94 90 VAL A O 1
ATOM 681 N N . GLN A 1 91 ? 6.584 -29.578 7.378 1.00 86.75 91 GLN A N 1
ATOM 682 C CA . GLN A 1 91 ? 7.827 -28.787 7.395 1.00 86.75 91 GLN A CA 1
ATOM 683 C C . GLN A 1 91 ? 9.058 -29.566 6.883 1.00 86.75 91 GLN A C 1
ATOM 685 O O . GLN A 1 91 ? 10.118 -28.981 6.671 1.00 86.75 91 GLN A O 1
ATOM 690 N N . SER A 1 92 ? 8.949 -30.888 6.688 1.00 82.25 92 SER A N 1
ATOM 691 C CA . SER A 1 92 ? 9.979 -31.696 6.014 1.00 82.25 92 SER A CA 1
ATOM 692 C C . SER A 1 92 ? 9.837 -31.745 4.485 1.00 82.25 92 SER A C 1
ATOM 694 O O . SER A 1 92 ? 10.723 -32.280 3.815 1.00 82.25 92 SER A O 1
ATOM 696 N N . VAL A 1 93 ? 8.738 -31.201 3.947 1.00 76.94 93 VAL A N 1
ATOM 697 C CA . VAL A 1 93 ? 8.352 -31.244 2.526 1.00 76.94 93 VAL A CA 1
ATOM 698 C C . VAL A 1 93 ? 8.176 -29.839 1.934 1.00 76.94 93 VAL A C 1
ATOM 700 O O . VAL A 1 93 ? 8.638 -29.621 0.818 1.00 76.94 93 VAL A O 1
ATOM 703 N N . LEU A 1 94 ? 7.552 -28.909 2.670 1.00 76.62 94 LEU A N 1
ATOM 704 C CA . LEU A 1 94 ? 7.280 -27.523 2.262 1.00 76.62 94 LEU A CA 1
ATOM 705 C C . LEU A 1 94 ? 8.024 -26.517 3.151 1.00 76.62 94 LEU A C 1
ATOM 707 O O . LEU A 1 94 ? 7.899 -26.576 4.377 1.00 76.62 94 LEU A O 1
ATOM 711 N N . ASP A 1 95 ? 8.695 -25.529 2.550 1.00 76.62 95 ASP A N 1
ATOM 712 C CA . ASP A 1 95 ? 9.254 -24.365 3.273 1.00 76.62 95 ASP A CA 1
ATOM 713 C C . ASP A 1 95 ? 8.237 -23.207 3.353 1.00 76.62 95 ASP A C 1
ATOM 715 O O . ASP A 1 95 ? 8.462 -22.086 2.894 1.00 76.62 95 ASP A O 1
ATOM 719 N N . ILE A 1 96 ? 7.056 -23.511 3.901 1.00 70.31 96 ILE A N 1
ATOM 720 C CA . ILE A 1 96 ? 5.959 -22.559 4.127 1.00 70.31 96 ILE A CA 1
ATOM 721 C C . ILE A 1 96 ? 5.480 -22.706 5.572 1.00 70.31 96 ILE A C 1
ATOM 723 O O . ILE A 1 96 ? 5.281 -23.822 6.047 1.00 70.31 96 ILE A O 1
ATOM 727 N N . LYS A 1 97 ? 5.246 -21.597 6.277 1.00 77.88 97 LYS A N 1
ATOM 728 C CA . LYS A 1 97 ? 4.740 -21.587 7.664 1.00 77.88 97 LYS A CA 1
ATOM 729 C C . LYS A 1 97 ? 3.395 -20.899 7.767 1.00 77.88 97 LYS A C 1
ATOM 731 O O . LYS A 1 97 ? 3.146 -19.943 7.046 1.00 77.88 97 LYS A O 1
ATOM 736 N N . ALA A 1 98 ? 2.567 -21.346 8.703 1.00 73.31 98 ALA A N 1
ATOM 737 C CA . ALA A 1 98 ? 1.263 -20.755 8.992 1.00 73.31 98 ALA A CA 1
ATOM 738 C C . ALA A 1 98 ? 1.281 -19.969 10.313 1.00 73.31 98 ALA A C 1
ATOM 740 O O . ALA A 1 98 ? 1.832 -20.445 11.307 1.00 73.31 98 ALA A O 1
ATOM 741 N N . ALA A 1 99 ? 0.620 -18.814 10.376 1.00 68.19 99 ALA A N 1
ATOM 742 C CA . ALA A 1 99 ? 0.245 -18.179 11.643 1.00 68.19 99 ALA A CA 1
ATOM 743 C C . ALA A 1 99 ? -1.134 -17.516 11.535 1.00 68.19 99 ALA A C 1
ATOM 745 O O . ALA A 1 99 ? -1.520 -17.062 10.464 1.00 68.19 99 ALA A O 1
ATOM 746 N N . GLY A 1 100 ? -1.876 -17.453 12.641 1.00 62.06 100 GLY A N 1
ATOM 747 C CA . GLY A 1 100 ? -3.156 -16.742 12.678 1.00 62.06 100 GLY A CA 1
ATOM 748 C C . GLY A 1 100 ? -2.977 -15.224 12.613 1.00 62.06 100 GLY A C 1
ATOM 749 O O . GLY A 1 100 ? -2.009 -14.690 13.160 1.00 62.06 100 GLY A O 1
ATOM 750 N N . ARG A 1 101 ? -3.943 -14.538 11.994 1.00 54.59 101 ARG A N 1
ATOM 751 C CA . ARG A 1 101 ? -3.980 -13.071 11.824 1.00 54.59 101 ARG A CA 1
ATOM 752 C C . ARG A 1 101 ? -3.876 -12.280 13.141 1.00 54.59 101 ARG A C 1
ATOM 754 O O . ARG A 1 101 ? -3.385 -11.157 13.138 1.00 54.59 101 ARG A O 1
ATOM 761 N N . ASP A 1 102 ? -4.279 -12.876 14.265 1.00 49.75 102 ASP A N 1
ATOM 762 C CA . ASP A 1 102 ? -4.311 -12.219 15.582 1.00 49.75 102 ASP A CA 1
ATOM 763 C C . ASP A 1 102 ? -2.920 -12.002 16.232 1.00 49.75 102 ASP A C 1
ATOM 765 O O . ASP A 1 102 ? -2.796 -11.148 17.112 1.00 49.75 102 ASP A O 1
ATOM 769 N N . PHE A 1 103 ? -1.863 -12.747 15.854 1.00 40.44 103 PHE A N 1
ATOM 770 C CA . PHE A 1 103 ? -0.563 -12.674 16.553 1.00 40.44 103 PHE A CA 1
ATOM 771 C C . PHE A 1 103 ? 0.673 -12.843 15.659 1.00 40.44 103 PHE A C 1
ATOM 773 O O . PHE A 1 103 ? 0.924 -13.897 15.075 1.00 40.44 103 PHE A O 1
ATOM 780 N N . GLY A 1 104 ? 1.551 -11.835 15.689 1.00 39.59 104 GLY A N 1
ATOM 781 C CA . GLY A 1 104 ? 2.850 -11.861 15.017 1.00 39.59 104 GLY A CA 1
ATOM 782 C C . GLY A 1 104 ? 3.808 -12.938 15.546 1.00 39.59 104 GLY A C 1
ATOM 783 O O . GLY A 1 104 ? 4.574 -12.698 16.480 1.00 39.59 104 GLY A O 1
ATOM 784 N N . GLY A 1 105 ? 3.829 -14.096 14.881 1.00 39.56 105 GLY A N 1
ATOM 785 C CA . GLY A 1 105 ? 4.960 -15.032 14.866 1.00 39.56 105 GLY A CA 1
ATOM 786 C C . GLY A 1 105 ? 5.011 -16.123 15.943 1.00 39.56 105 GLY A C 1
ATOM 787 O O . GLY A 1 105 ? 5.973 -16.890 15.950 1.00 39.56 105 GLY A O 1
ATOM 788 N N . ALA A 1 106 ? 4.023 -16.237 16.838 1.00 37.03 106 ALA A N 1
ATOM 789 C CA . ALA A 1 106 ? 3.954 -17.350 17.792 1.00 37.03 106 ALA A CA 1
ATOM 790 C C . ALA A 1 106 ? 2.509 -17.721 18.163 1.00 37.03 106 ALA A C 1
ATOM 792 O O . ALA A 1 106 ? 1.821 -16.963 18.843 1.00 37.03 106 ALA A O 1
ATOM 793 N N . ILE A 1 107 ? 2.084 -18.927 17.775 1.00 35.84 107 ILE A N 1
ATOM 794 C CA . ILE A 1 107 ? 0.790 -19.504 18.162 1.00 35.84 107 ILE A CA 1
ATOM 795 C C . ILE A 1 107 ? 0.812 -19.821 19.667 1.00 35.84 107 ILE A C 1
ATOM 797 O O . ILE A 1 107 ? 1.651 -20.596 20.137 1.00 35.84 107 ILE A O 1
ATOM 801 N N . ARG A 1 108 ? -0.124 -19.240 20.427 1.00 37.75 108 ARG A N 1
ATOM 802 C CA . ARG A 1 108 ? -0.490 -19.715 21.771 1.00 37.75 108 ARG A CA 1
ATOM 803 C C . ARG A 1 108 ? -1.726 -20.606 21.676 1.00 37.75 108 ARG A C 1
ATOM 805 O O . ARG A 1 108 ? -2.566 -20.427 20.805 1.00 37.75 108 ARG A O 1
ATOM 812 N N . VAL A 1 109 ? -1.786 -21.605 22.552 1.00 40.41 109 VAL A N 1
ATOM 813 C CA . VAL A 1 109 ? -2.653 -22.790 22.413 1.00 40.41 109 VAL A CA 1
ATOM 814 C C . VAL A 1 109 ? -4.014 -22.605 23.113 1.00 40.41 109 VAL A C 1
ATOM 816 O O . VAL A 1 109 ? -4.586 -23.580 23.590 1.00 40.41 109 VAL A O 1
ATOM 819 N N . ASP A 1 110 ? -4.498 -21.368 23.271 1.00 38.59 110 ASP A N 1
ATOM 820 C CA . ASP A 1 110 ? -5.685 -21.057 24.086 1.00 38.59 110 ASP A CA 1
ATOM 821 C C . ASP A 1 110 ? -6.814 -20.254 23.409 1.00 38.59 110 ASP A C 1
ATOM 823 O O . ASP A 1 110 ? -7.924 -20.309 23.932 1.00 38.59 110 ASP A O 1
ATOM 827 N N . SER A 1 111 ? -6.592 -19.618 22.248 1.00 42.16 111 SER A N 1
ATOM 828 C CA . SER A 1 111 ? -7.627 -19.328 21.226 1.00 42.16 111 SER A CA 1
ATOM 829 C C . SER A 1 111 ? -7.064 -18.522 20.044 1.00 42.16 111 SER A C 1
ATOM 831 O O . SER A 1 111 ? -6.499 -17.444 20.225 1.00 42.16 111 SER A O 1
ATOM 833 N N . THR A 1 112 ? -7.266 -18.995 18.812 1.00 45.78 112 THR A N 1
ATOM 834 C CA . THR A 1 112 ? -7.288 -18.114 17.631 1.00 45.78 112 THR A CA 1
ATOM 835 C C . THR A 1 112 ? -8.727 -17.703 17.399 1.00 45.78 112 THR A C 1
ATOM 837 O O . THR A 1 112 ? -9.599 -18.547 17.216 1.00 45.78 112 THR A O 1
ATOM 840 N N . SER A 1 113 ? -8.974 -16.400 17.447 1.00 51.62 113 SER A N 1
ATOM 841 C CA . SER A 1 113 ? -10.310 -15.837 17.264 1.00 51.62 113 SER A CA 1
ATOM 842 C C . SER A 1 113 ? -10.570 -15.424 15.816 1.00 51.62 113 SER A C 1
ATOM 844 O O . SER A 1 113 ? -11.681 -15.031 15.489 1.00 51.62 113 SER A O 1
ATOM 846 N N . SER A 1 114 ? -9.539 -15.455 14.971 1.00 62.41 114 SER A N 1
ATOM 847 C CA . SER A 1 114 ? -9.628 -15.208 13.540 1.00 62.41 114 SER A CA 1
ATOM 848 C C . SER A 1 114 ? -9.648 -16.521 12.766 1.00 62.41 114 SER A C 1
ATOM 850 O O . SER A 1 114 ? -8.798 -17.391 12.964 1.00 62.41 114 SER A O 1
ATOM 852 N N . ASN A 1 115 ? -10.577 -16.596 11.821 1.00 60.81 115 ASN A N 1
ATOM 853 C CA . ASN A 1 115 ? -10.666 -17.608 10.775 1.00 60.81 115 ASN A CA 1
ATOM 854 C C . ASN A 1 115 ? -9.620 -17.450 9.655 1.00 60.81 115 ASN A C 1
ATOM 856 O O . ASN A 1 115 ? -9.610 -18.233 8.706 1.00 60.81 115 ASN A O 1
ATOM 860 N N . VAL A 1 116 ? -8.725 -16.458 9.759 1.00 57.59 116 VAL A N 1
ATOM 861 C CA . VAL A 1 116 ? -7.697 -16.168 8.757 1.00 57.59 116 VAL A CA 1
ATOM 862 C C . VAL A 1 116 ? -6.317 -16.642 9.214 1.00 57.59 116 VAL A C 1
ATOM 864 O O . VAL A 1 116 ? -5.786 -16.203 10.242 1.00 57.59 116 VAL A O 1
ATOM 867 N N . ILE A 1 117 ? -5.700 -17.490 8.392 1.00 65.25 117 ILE A N 1
ATOM 868 C CA . ILE A 1 117 ? -4.311 -17.936 8.524 1.00 65.25 117 ILE A CA 1
ATOM 869 C C . ILE A 1 117 ? -3.455 -17.293 7.438 1.00 65.25 117 ILE A C 1
ATOM 871 O O . ILE A 1 117 ? -3.716 -17.456 6.249 1.00 65.25 117 ILE A O 1
ATOM 875 N N . ASN A 1 118 ? -2.383 -16.621 7.845 1.00 66.44 118 ASN A N 1
ATOM 876 C CA . ASN A 1 118 ? -1.353 -16.115 6.950 1.00 66.44 118 ASN A CA 1
ATOM 877 C C . ASN A 1 118 ? -0.290 -17.197 6.721 1.00 66.44 118 ASN A C 1
ATOM 879 O O . ASN A 1 118 ? 0.254 -17.767 7.674 1.00 66.44 118 ASN A O 1
ATOM 883 N N . LEU A 1 119 ? 0.015 -17.461 5.452 1.00 63.41 119 LEU A N 1
ATOM 884 C CA . LEU A 1 119 ? 1.125 -18.294 5.011 1.00 63.41 119 LEU A CA 1
ATOM 885 C C . LEU A 1 119 ? 2.346 -17.430 4.681 1.00 63.41 119 LEU A C 1
ATOM 887 O O . LEU A 1 119 ? 2.245 -16.461 3.928 1.00 63.41 119 LEU A O 1
ATOM 891 N N . PHE A 1 120 ? 3.498 -17.832 5.212 1.00 63.50 120 PHE A N 1
ATOM 892 C CA . PHE A 1 120 ? 4.805 -17.208 5.014 1.00 63.50 120 PHE A CA 1
ATOM 893 C C . PHE A 1 120 ? 5.698 -18.168 4.228 1.00 63.50 120 PHE A C 1
ATOM 895 O O . PHE A 1 120 ? 5.970 -19.270 4.705 1.00 63.50 120 PHE A O 1
ATOM 902 N N . GLY A 1 121 ? 6.140 -17.756 3.040 1.00 59.78 121 GLY A N 1
ATOM 903 C CA . GLY A 1 121 ? 6.843 -18.604 2.069 1.00 59.78 121 GLY A CA 1
ATOM 904 C C . GLY A 1 121 ? 6.188 -18.531 0.685 1.00 59.78 121 GLY A C 1
ATOM 905 O O . GLY A 1 121 ? 5.201 -17.819 0.496 1.00 59.78 121 GLY A O 1
ATOM 906 N N . ASN A 1 122 ? 6.723 -19.266 -0.292 1.00 54.22 122 ASN A N 1
ATOM 907 C CA . ASN A 1 122 ? 6.263 -19.230 -1.689 1.00 54.22 122 ASN A CA 1
ATOM 908 C C . ASN A 1 122 ? 4.982 -20.063 -1.925 1.00 54.22 122 ASN A C 1
ATOM 910 O O . ASN A 1 122 ? 4.983 -21.001 -2.715 1.00 54.22 122 ASN A O 1
ATOM 914 N N . ALA A 1 123 ? 3.898 -19.763 -1.207 1.00 48.66 123 ALA A N 1
ATOM 915 C CA . ALA A 1 123 ? 2.670 -20.557 -1.256 1.00 48.66 123 ALA A CA 1
ATOM 916 C C . ALA A 1 123 ? 1.925 -20.441 -2.603 1.00 48.66 123 ALA A C 1
ATOM 918 O O . ALA A 1 123 ? 1.445 -19.368 -2.982 1.00 48.66 123 ALA A O 1
ATOM 919 N N . LEU A 1 124 ? 1.789 -21.581 -3.282 1.00 41.72 124 LEU A N 1
ATOM 920 C CA . LEU A 1 124 ? 0.983 -21.810 -4.480 1.00 41.72 124 LEU A CA 1
ATOM 921 C C . LEU A 1 124 ? -0.156 -22.789 -4.164 1.00 41.72 124 LEU A C 1
ATOM 923 O O . LEU A 1 124 ? 0.001 -23.694 -3.343 1.00 41.72 124 LEU A O 1
ATOM 927 N N . PHE A 1 125 ? -1.292 -22.624 -4.842 1.00 41.12 125 PHE A N 1
ATOM 928 C CA . PHE A 1 125 ? -2.511 -23.394 -4.594 1.00 41.12 125 PHE A CA 1
ATOM 929 C C . PHE A 1 125 ? -2.973 -24.127 -5.848 1.00 41.12 125 PHE A C 1
ATOM 931 O O . PHE A 1 125 ? -3.034 -23.536 -6.927 1.00 41.12 125 PHE A O 1
ATOM 938 N N . PHE A 1 126 ? -3.362 -25.390 -5.677 1.00 38.25 126 PHE A N 1
ATOM 939 C CA . PHE A 1 126 ? -4.001 -26.191 -6.715 1.00 38.25 126 PHE A CA 1
ATOM 940 C C . PHE A 1 126 ? -5.262 -26.847 -6.138 1.00 38.25 126 PHE A C 1
ATOM 942 O O . PHE A 1 126 ? -5.181 -27.706 -5.258 1.00 38.25 126 PHE A O 1
ATOM 949 N N . ALA A 1 127 ? -6.431 -26.434 -6.631 1.00 35.38 127 ALA A N 1
ATOM 950 C CA . ALA A 1 127 ? -7.670 -27.193 -6.481 1.00 35.38 127 ALA A CA 1
ATOM 951 C C . ALA A 1 127 ? -7.721 -28.239 -7.607 1.00 35.38 127 ALA A C 1
ATOM 953 O O . ALA A 1 127 ? -7.548 -27.881 -8.774 1.00 35.38 127 ALA A O 1
ATOM 954 N N . ASP A 1 128 ? -7.888 -29.521 -7.268 1.00 32.25 128 ASP A N 1
ATOM 955 C CA . ASP A 1 128 ? -7.773 -30.604 -8.253 1.00 32.25 128 ASP A CA 1
ATOM 956 C C . ASP A 1 128 ? -8.954 -30.637 -9.236 1.00 32.25 128 ASP A C 1
ATOM 958 O O . ASP A 1 128 ? -10.129 -30.575 -8.872 1.00 32.25 128 ASP A O 1
ATOM 962 N N . GLY A 1 129 ? -8.600 -30.718 -10.514 1.00 30.58 129 GLY A N 1
ATOM 963 C CA . GLY A 1 129 ? -9.479 -30.547 -11.654 1.00 30.58 129 GLY A CA 1
ATOM 964 C C . GLY A 1 129 ? -10.382 -31.738 -11.995 1.00 30.58 129 GLY A C 1
ATOM 965 O O . GLY A 1 129 ? -9.981 -32.898 -12.012 1.00 30.58 129 GLY A O 1
ATOM 966 N N . SER A 1 130 ? -11.557 -31.374 -12.514 1.00 28.03 130 SER A N 1
ATOM 967 C CA . SER A 1 130 ? -12.453 -32.160 -13.380 1.00 28.03 130 SER A CA 1
ATOM 968 C C . SER A 1 130 ? -13.214 -33.354 -12.779 1.00 28.03 130 SER A C 1
ATOM 970 O O . SER A 1 130 ? -12.638 -34.417 -12.590 1.00 28.03 130 SER A O 1
ATOM 972 N N . VAL A 1 131 ? -14.549 -33.224 -12.677 1.00 26.75 131 VAL A N 1
ATOM 973 C CA . VAL A 1 131 ? -15.565 -33.981 -13.459 1.00 26.75 131 VAL A CA 1
ATOM 974 C C . VAL A 1 131 ? -16.816 -33.081 -13.634 1.00 26.75 131 VAL A C 1
ATOM 976 O O . VAL A 1 131 ? -16.990 -32.115 -12.900 1.00 26.75 131 VAL A O 1
ATOM 979 N N . GLU A 1 132 ? -17.636 -33.358 -14.651 1.00 29.33 132 GLU A N 1
ATOM 980 C CA . GLU A 1 132 ? -18.899 -32.687 -15.015 1.00 29.33 132 GLU A CA 1
ATOM 981 C C . GLU A 1 132 ? -20.009 -32.720 -13.930 1.00 29.33 132 GLU A C 1
ATOM 983 O O . GLU A 1 132 ? -20.084 -33.667 -13.151 1.00 29.33 132 GLU A O 1
ATOM 988 N N . ASP A 1 133 ? -20.931 -31.744 -14.017 1.00 31.50 133 ASP A N 1
ATOM 989 C CA . ASP A 1 133 ? -22.289 -31.677 -13.423 1.00 31.50 133 ASP A CA 1
ATOM 990 C C . ASP A 1 133 ? -22.435 -31.688 -11.875 1.00 31.50 133 ASP A C 1
ATOM 992 O O . ASP A 1 133 ? -22.458 -32.739 -11.234 1.00 31.50 133 ASP A O 1
ATOM 996 N N . GLY A 1 134 ? -22.734 -30.509 -11.294 1.00 31.97 134 GLY A N 1
ATOM 997 C CA . GLY A 1 134 ? -23.627 -30.417 -10.123 1.00 31.97 134 GLY A CA 1
ATOM 998 C C . GLY A 1 134 ? -23.068 -29.964 -8.764 1.00 31.97 134 GLY A C 1
ATOM 999 O O . GLY A 1 134 ? -23.383 -30.603 -7.763 1.00 31.97 134 GLY A O 1
ATOM 1000 N N . LEU A 1 135 ? -22.320 -28.854 -8.689 1.00 28.25 135 LEU A N 1
ATOM 1001 C CA . LEU A 1 135 ? -22.064 -28.136 -7.425 1.00 28.25 135 LEU A CA 1
ATOM 1002 C C . LEU A 1 135 ? -22.269 -26.623 -7.627 1.00 28.25 135 LEU A C 1
ATOM 1004 O O . LEU A 1 135 ? -21.447 -25.971 -8.264 1.00 28.25 135 LEU A O 1
ATOM 1008 N N . GLU A 1 136 ? -23.380 -26.100 -7.111 1.00 33.66 136 GLU A N 1
ATOM 1009 C CA . GLU A 1 136 ? -23.795 -24.681 -7.104 1.00 33.66 136 GLU A CA 1
ATOM 1010 C C . GLU A 1 136 ? -23.190 -23.9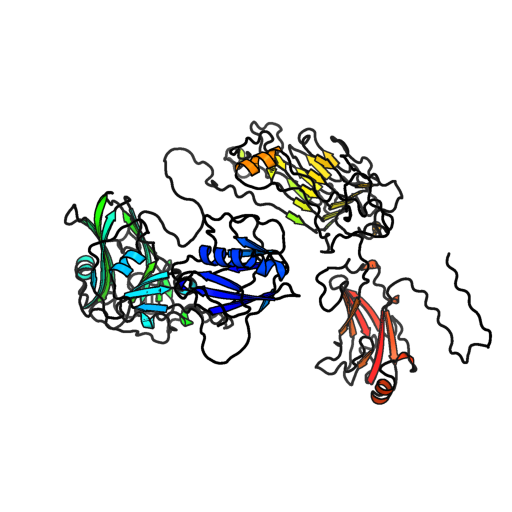37 -5.883 1.00 33.66 136 GLU A C 1
ATOM 1012 O O . GLU A 1 136 ? -22.676 -24.605 -4.977 1.00 33.66 136 GLU A O 1
ATOM 1017 N N . PRO A 1 137 ? -23.203 -22.587 -5.816 1.00 36.53 137 PRO A N 1
ATOM 1018 C CA . PRO A 1 137 ? -22.665 -21.857 -4.669 1.00 36.53 137 PRO A CA 1
ATOM 1019 C C . PRO A 1 137 ? -23.617 -21.948 -3.467 1.00 36.53 137 PRO A C 1
ATOM 1021 O O . PRO A 1 137 ? -24.744 -22.433 -3.576 1.00 36.53 137 PRO A O 1
ATOM 1024 N N . ALA A 1 138 ? -23.195 -21.442 -2.305 1.00 44.97 138 ALA A N 1
ATOM 1025 C CA . ALA A 1 138 ? -24.074 -21.284 -1.144 1.00 44.97 138 ALA A CA 1
ATOM 1026 C C . ALA A 1 138 ? -25.064 -20.118 -1.359 1.00 44.97 138 ALA A C 1
ATOM 1028 O O . ALA A 1 138 ? -24.898 -19.035 -0.794 1.00 44.97 138 ALA A O 1
ATOM 1029 N N . VAL A 1 139 ? -26.069 -20.349 -2.211 1.00 56.66 139 VAL A N 1
ATOM 1030 C CA . VAL A 1 139 ? -27.152 -19.406 -2.529 1.00 56.66 139 VAL A CA 1
ATOM 1031 C C . VAL A 1 139 ? -27.903 -19.018 -1.252 1.00 56.66 139 VAL A C 1
ATOM 1033 O O . VAL A 1 139 ? -28.103 -19.847 -0.363 1.00 56.66 139 VAL A O 1
ATOM 1036 N N . PHE A 1 140 ? -28.333 -17.756 -1.165 1.00 66.44 140 PHE A N 1
ATOM 1037 C CA . PHE A 1 140 ? -29.255 -17.305 -0.125 1.00 66.44 140 PHE A CA 1
ATOM 1038 C C . PHE A 1 140 ? -30.513 -18.178 -0.130 1.00 66.44 140 PHE A C 1
ATOM 1040 O O . PHE A 1 140 ? -31.250 -18.204 -1.109 1.00 66.44 140 PHE A O 1
ATOM 1047 N N . ALA A 1 141 ? -30.752 -18.895 0.963 1.00 76.12 141 ALA A N 1
ATOM 1048 C CA . ALA A 1 141 ? -31.870 -19.816 1.101 1.00 76.12 141 ALA A CA 1
ATOM 1049 C C . ALA A 1 141 ? -32.395 -19.798 2.538 1.00 76.12 141 ALA A C 1
ATOM 1051 O O . ALA A 1 141 ? -31.658 -19.490 3.480 1.00 76.12 141 ALA A O 1
ATOM 1052 N N . ALA A 1 142 ? -33.672 -20.144 2.696 1.00 83.44 142 ALA A N 1
ATOM 1053 C CA . ALA A 1 142 ? -34.291 -20.352 3.993 1.00 83.44 142 ALA A CA 1
ATOM 1054 C C . ALA A 1 142 ? -34.750 -21.808 4.136 1.00 83.44 142 ALA A C 1
ATOM 1056 O O . ALA A 1 142 ? -35.509 -22.329 3.320 1.00 83.44 142 ALA A O 1
ATOM 1057 N N . GLU A 1 143 ? -34.290 -22.444 5.208 1.00 87.31 143 GLU A N 1
ATOM 1058 C CA . GLU A 1 143 ? -34.578 -23.830 5.557 1.00 87.31 143 GLU A CA 1
ATOM 1059 C C . GLU A 1 143 ? -35.709 -23.882 6.596 1.00 87.31 143 GLU A C 1
ATOM 1061 O O . GLU A 1 143 ? -35.620 -23.195 7.620 1.00 87.31 143 GLU A O 1
ATOM 1066 N N . PRO A 1 144 ? -36.778 -24.671 6.379 1.00 89.62 144 PRO A N 1
ATOM 1067 C CA . PRO A 1 144 ? -37.942 -24.689 7.256 1.00 89.62 144 PRO A CA 1
ATOM 1068 C C . PRO A 1 144 ? -37.637 -25.369 8.598 1.00 89.62 144 PRO A C 1
ATOM 1070 O O . PRO A 1 144 ? -37.131 -26.492 8.661 1.00 89.62 144 PRO A O 1
ATOM 1073 N N . VAL A 1 145 ? -38.005 -24.706 9.695 1.00 88.62 145 VAL A N 1
ATOM 1074 C CA . VAL A 1 145 ? -37.753 -25.147 11.073 1.00 88.62 145 VAL A CA 1
ATOM 1075 C C . VAL A 1 145 ? -39.039 -25.040 11.886 1.00 88.62 145 VAL A C 1
ATOM 1077 O O . VAL A 1 145 ? -39.553 -23.957 12.149 1.00 88.62 145 VAL A O 1
ATOM 1080 N N . ILE A 1 146 ? -39.534 -26.192 12.340 1.00 86.31 146 ILE A N 1
ATOM 1081 C CA . ILE A 1 146 ? -40.740 -26.304 13.179 1.00 86.31 146 ILE A CA 1
ATOM 1082 C C . ILE A 1 146 ? -40.445 -26.298 14.689 1.00 86.31 146 ILE A C 1
ATOM 1084 O O . ILE A 1 146 ? -41.373 -26.345 15.499 1.00 86.31 146 ILE A O 1
ATOM 1088 N N . ASP A 1 147 ? -39.169 -26.278 15.090 1.00 89.69 147 ASP A N 1
ATOM 1089 C CA . ASP A 1 147 ? -38.785 -26.179 16.498 1.00 89.69 147 ASP A CA 1
ATOM 1090 C C . ASP A 1 147 ? -38.697 -24.708 16.922 1.00 89.69 147 ASP A C 1
ATOM 1092 O O . ASP A 1 147 ? -37.695 -24.021 16.715 1.00 89.69 147 ASP A O 1
ATOM 1096 N N . GLY A 1 148 ? -39.774 -24.225 17.542 1.00 88.81 148 GLY A N 1
ATOM 1097 C CA . GLY A 1 148 ? -39.831 -22.867 18.069 1.00 88.81 148 GLY A CA 1
ATOM 1098 C C . GLY A 1 148 ? -38.739 -22.557 19.095 1.00 88.81 148 GLY A C 1
ATOM 1099 O O . GLY A 1 148 ? -38.321 -21.406 19.165 1.00 88.81 148 GLY A O 1
ATOM 1100 N N . ALA A 1 149 ? -38.263 -23.542 19.871 1.00 90.44 149 ALA A N 1
ATOM 1101 C CA . ALA A 1 149 ? -37.199 -23.311 20.848 1.00 90.44 149 ALA A CA 1
ATOM 1102 C C . ALA A 1 149 ? -35.878 -22.993 20.142 1.00 90.44 149 ALA A C 1
ATOM 1104 O O . ALA A 1 149 ? -35.256 -21.994 20.487 1.00 90.44 149 ALA A O 1
ATOM 1105 N N . MET A 1 150 ? -35.529 -23.749 19.093 1.00 88.62 150 MET A N 1
ATOM 1106 C CA . MET A 1 150 ? -34.371 -23.436 18.248 1.00 88.62 150 MET A CA 1
ATOM 1107 C C . MET A 1 150 ? -34.482 -22.033 17.641 1.00 88.62 150 MET A C 1
ATOM 1109 O O . MET A 1 150 ? -33.530 -21.267 17.718 1.00 88.62 150 MET A O 1
ATOM 1113 N N . LEU A 1 151 ? -35.646 -21.663 17.089 1.00 90.38 151 LEU A N 1
ATOM 1114 C CA . LEU A 1 151 ? -35.844 -20.331 16.498 1.00 90.38 151 LEU A CA 1
ATOM 1115 C C . LEU A 1 151 ? -35.718 -19.193 17.522 1.00 90.38 151 LEU A C 1
ATOM 1117 O O . LEU A 1 151 ? -35.142 -18.156 17.208 1.00 90.38 151 LEU A O 1
ATOM 1121 N N . ALA A 1 152 ? -36.254 -19.374 18.732 1.00 91.81 152 ALA A N 1
ATOM 1122 C CA . ALA A 1 152 ? -36.148 -18.382 19.799 1.00 91.81 152 ALA A CA 1
ATOM 1123 C C . ALA A 1 152 ? -34.705 -18.249 20.307 1.00 91.81 152 ALA A C 1
ATOM 1125 O O . ALA A 1 152 ? -34.220 -17.130 20.443 1.00 91.81 152 ALA A O 1
ATOM 1126 N N . GLU A 1 153 ? -34.017 -19.372 20.537 1.00 89.38 153 GLU A N 1
ATOM 1127 C CA . GLU A 1 153 ? -32.613 -19.396 20.968 1.00 89.38 153 GLU A CA 1
ATOM 1128 C C . GLU A 1 153 ? -31.687 -18.761 19.914 1.00 89.38 153 GLU A C 1
ATOM 1130 O O . GLU A 1 153 ? -30.801 -18.000 20.283 1.00 89.38 153 GLU A O 1
ATOM 1135 N N . PHE A 1 154 ? -31.938 -18.980 18.615 1.00 84.62 154 PHE A N 1
ATOM 1136 C CA . PHE A 1 154 ? -31.109 -18.469 17.509 1.00 84.62 154 PHE A CA 1
ATOM 1137 C C . PHE A 1 154 ? -31.133 -16.938 17.338 1.00 84.62 154 PHE A C 1
ATOM 1139 O O . PHE A 1 154 ? -30.198 -16.368 16.778 1.00 84.62 154 PHE A O 1
ATOM 1146 N N . ILE A 1 155 ? -32.194 -16.255 17.786 1.00 89.31 155 ILE A N 1
ATOM 1147 C CA . ILE A 1 155 ? -32.291 -14.783 17.709 1.00 89.31 155 ILE A CA 1
ATOM 1148 C C . ILE A 1 155 ? -31.909 -14.074 19.006 1.00 89.31 155 ILE A C 1
ATOM 1150 O O . ILE A 1 155 ? -31.577 -12.889 18.963 1.00 89.31 155 ILE A O 1
ATOM 1154 N N . THR A 1 156 ? -31.963 -14.747 20.155 1.00 87.31 156 THR A N 1
ATOM 1155 C CA . THR A 1 156 ? -31.582 -14.150 21.441 1.00 87.31 156 THR A CA 1
ATOM 1156 C C . THR A 1 156 ? -30.079 -14.143 21.653 1.00 87.31 156 THR A C 1
ATOM 1158 O O . THR A 1 156 ? -29.398 -15.092 21.294 1.00 87.31 156 THR A O 1
ATOM 1161 N N . ALA A 1 157 ? -29.561 -13.085 22.280 1.00 79.38 157 ALA A N 1
ATOM 1162 C CA . ALA A 1 157 ? -28.158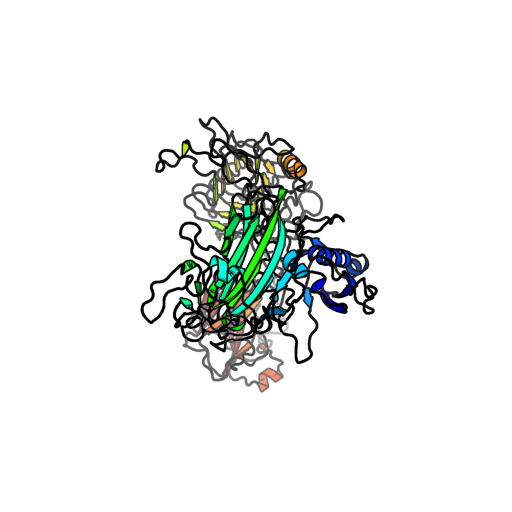 -13.031 22.687 1.00 79.38 157 ALA A CA 1
ATOM 1163 C C . ALA A 1 157 ? -27.776 -14.220 23.598 1.00 79.38 157 ALA A C 1
ATOM 1165 O O . ALA A 1 157 ? -28.581 -14.637 24.432 1.00 79.38 157 ALA A O 1
ATOM 1166 N N . ASP A 1 158 ? -26.537 -14.713 23.488 1.00 72.75 158 ASP A N 1
ATOM 1167 C CA . ASP A 1 158 ? -26.046 -15.947 24.138 1.00 72.75 158 ASP A CA 1
ATOM 1168 C C . ASP A 1 158 ? -26.262 -16.023 25.668 1.00 72.75 158 ASP A C 1
ATOM 1170 O O . ASP A 1 158 ? -26.294 -17.111 26.249 1.00 72.75 158 ASP A O 1
ATOM 1174 N N . ASP A 1 159 ? -26.386 -14.881 26.355 1.00 74.31 159 ASP A N 1
ATOM 1175 C CA . ASP A 1 159 ? -26.624 -14.797 27.800 1.00 74.31 159 ASP A CA 1
ATOM 1176 C C . ASP A 1 159 ? -28.111 -14.667 28.191 1.00 74.31 159 ASP A C 1
ATOM 1178 O O . ASP A 1 159 ? -28.447 -14.723 29.383 1.00 74.31 159 ASP A O 1
ATOM 1182 N N . MET A 1 160 ? -29.025 -14.546 27.224 1.00 81.25 160 MET A N 1
ATOM 1183 C CA . MET A 1 160 ? -30.472 -14.444 27.426 1.00 81.25 160 MET A CA 1
ATOM 1184 C C . MET A 1 160 ? -31.179 -15.800 27.324 1.00 81.25 160 MET A C 1
ATOM 1186 O O . MET A 1 160 ? -31.625 -16.230 26.268 1.00 81.25 160 MET A O 1
ATOM 1190 N N . ALA A 1 161 ? -31.398 -16.443 28.473 1.00 85.00 161 ALA A N 1
ATOM 1191 C CA . ALA A 1 161 ? -32.209 -17.657 28.538 1.00 85.00 161 ALA A CA 1
ATOM 1192 C C . ALA A 1 161 ? -33.687 -17.402 28.164 1.00 85.00 161 ALA A C 1
ATOM 1194 O O . ALA A 1 161 ? -34.386 -16.633 28.839 1.00 85.00 161 ALA A O 1
ATOM 1195 N N . VAL A 1 162 ? -34.173 -18.121 27.148 1.00 91.44 162 VAL A N 1
ATOM 1196 C CA . VAL A 1 162 ? -35.592 -18.193 26.761 1.00 91.44 162 VAL A CA 1
ATOM 1197 C C . VAL A 1 162 ? -36.321 -19.348 27.455 1.00 91.44 162 VAL A C 1
ATOM 1199 O O . VAL A 1 162 ? -35.725 -20.312 27.938 1.00 91.44 162 VAL A O 1
ATOM 1202 N N . SER A 1 163 ? -37.645 -19.249 27.555 1.00 93.81 163 SER A N 1
ATOM 1203 C CA . SER A 1 163 ? -38.502 -20.267 28.172 1.00 93.81 163 SER A CA 1
ATOM 1204 C C . SER A 1 163 ? -39.946 -20.171 27.670 1.00 93.81 163 SER A C 1
ATOM 1206 O O . SER A 1 163 ? -40.310 -19.210 27.001 1.00 93.81 163 SER A O 1
ATOM 1208 N N . ASN A 1 164 ? -40.785 -21.169 27.982 1.00 94.94 164 ASN A N 1
ATOM 1209 C CA . ASN A 1 164 ? -42.208 -21.215 27.594 1.00 94.94 164 ASN A CA 1
ATOM 1210 C C . ASN A 1 164 ? -42.461 -20.953 26.093 1.00 94.94 164 ASN A C 1
ATOM 1212 O O . ASN A 1 164 ? -43.466 -20.344 25.730 1.00 94.94 164 ASN A O 1
ATOM 1216 N N . VAL A 1 165 ? -41.542 -21.413 25.241 1.00 96.19 165 VAL A N 1
ATOM 1217 C CA . VAL A 1 165 ? -41.563 -21.135 23.806 1.00 96.19 165 VAL A CA 1
ATOM 1218 C C . VAL A 1 165 ? -42.728 -21.848 23.120 1.00 96.19 165 VAL A C 1
ATOM 1220 O O . VAL A 1 165 ? -42.975 -23.033 23.358 1.00 96.19 165 VAL A O 1
ATOM 1223 N N . THR A 1 166 ? -43.437 -21.133 22.251 1.00 95.88 166 THR A N 1
ATOM 1224 C CA . THR A 1 166 ? -44.493 -21.671 21.389 1.00 95.88 166 THR A CA 1
ATOM 1225 C C . THR A 1 166 ? -44.393 -21.069 19.995 1.00 95.88 166 THR A C 1
ATOM 1227 O O . THR A 1 166 ? -44.415 -19.847 19.852 1.00 95.88 166 THR A O 1
ATOM 1230 N N . LEU A 1 167 ? -44.355 -21.928 18.979 1.00 95.94 167 LEU A N 1
ATOM 1231 C CA . LEU A 1 167 ? -44.481 -21.557 17.573 1.00 95.94 167 LEU A CA 1
ATOM 1232 C C . LEU A 1 167 ? -45.873 -21.968 17.075 1.00 95.94 167 LEU A C 1
ATOM 1234 O O . LEU A 1 167 ? -46.286 -23.115 17.246 1.00 95.94 167 LEU A O 1
ATOM 1238 N N . THR A 1 168 ? -46.596 -21.022 16.484 1.00 95.62 168 THR A N 1
ATOM 1239 C CA . THR A 1 168 ? -47.784 -21.271 15.657 1.00 95.62 168 THR A CA 1
ATOM 1240 C C . THR A 1 168 ? -47.372 -20.993 14.222 1.00 95.62 168 THR A C 1
ATOM 1242 O O . THR A 1 168 ? -47.066 -19.851 13.903 1.00 95.62 168 THR A O 1
ATOM 1245 N N . SER A 1 169 ? -47.300 -22.023 13.388 1.00 93.81 169 SER A N 1
ATOM 1246 C CA . SER A 1 169 ? -46.818 -21.932 12.008 1.00 93.81 169 SER A CA 1
ATOM 1247 C C . SER A 1 169 ? -47.472 -23.007 11.143 1.00 93.81 169 SER A C 1
ATOM 1249 O O . SER A 1 169 ? -48.057 -23.969 11.656 1.00 93.81 169 SER A O 1
ATOM 1251 N N . GLY A 1 170 ? -47.318 -22.868 9.832 1.00 89.94 170 GLY A N 1
ATOM 1252 C CA . GLY A 1 170 ? -47.421 -23.972 8.890 1.00 89.94 170 GLY A CA 1
ATOM 1253 C C . GLY A 1 170 ? -46.233 -24.923 8.992 1.00 89.94 170 GLY A C 1
ATOM 1254 O O . GLY A 1 170 ? -45.367 -24.790 9.861 1.00 89.94 170 GLY A O 1
ATOM 1255 N N . ALA A 1 171 ? -46.179 -25.886 8.071 1.00 87.06 171 ALA A N 1
ATOM 1256 C CA . ALA A 1 171 ? -45.047 -26.808 7.972 1.00 87.06 171 ALA A CA 1
ATOM 1257 C C . ALA A 1 171 ? -43.754 -26.101 7.525 1.00 87.06 171 ALA A C 1
ATOM 1259 O O . ALA A 1 171 ? -42.683 -26.457 8.007 1.00 87.06 171 ALA A O 1
ATOM 1260 N N . ASN A 1 172 ? -43.882 -25.093 6.652 1.00 91.62 172 ASN A N 1
ATOM 1261 C CA . ASN A 1 172 ? -42.765 -24.399 6.008 1.00 91.62 172 ASN A CA 1
ATOM 1262 C C . ASN A 1 172 ? -42.794 -22.871 6.218 1.00 91.62 172 ASN A C 1
ATOM 1264 O O . ASN A 1 172 ? -42.077 -22.163 5.527 1.00 91.62 172 ASN A O 1
ATOM 1268 N N . SER A 1 173 ? -43.615 -22.331 7.127 1.00 93.81 173 SER A N 1
ATOM 1269 C CA . SER A 1 173 ? -43.787 -20.870 7.268 1.00 93.81 173 SER A CA 1
ATOM 1270 C C . SER A 1 173 ? -42.885 -20.210 8.317 1.00 93.81 173 SER A C 1
ATOM 1272 O O . SER A 1 173 ? -42.991 -19.016 8.591 1.00 93.81 173 SER A O 1
ATOM 1274 N N . ALA A 1 174 ? -41.978 -20.984 8.907 1.00 96.19 174 ALA A N 1
ATOM 1275 C CA . ALA A 1 174 ? -40.921 -20.514 9.789 1.00 96.19 174 ALA A CA 1
ATOM 1276 C C . ALA A 1 174 ? -39.630 -21.278 9.469 1.00 96.19 174 ALA A C 1
ATOM 1278 O O . ALA A 1 174 ? -39.687 -22.460 9.121 1.00 96.19 174 ALA A O 1
ATOM 1279 N N . GLY A 1 175 ? -38.476 -20.624 9.581 1.00 93.69 175 GLY A N 1
ATOM 1280 C CA . GLY A 1 175 ? -37.198 -21.217 9.195 1.00 93.69 175 GLY A CA 1
ATOM 1281 C C . GLY A 1 175 ? -35.972 -20.416 9.613 1.00 93.69 175 GLY A C 1
ATOM 1282 O O . GLY A 1 175 ? -36.086 -19.349 10.212 1.00 93.69 175 GLY A O 1
ATOM 1283 N N . THR A 1 176 ? -34.796 -20.930 9.271 1.00 89.69 176 THR A N 1
ATOM 1284 C CA . THR A 1 176 ? -33.492 -20.254 9.401 1.00 89.69 176 THR A CA 1
ATOM 1285 C C . THR A 1 176 ? -32.930 -19.926 8.027 1.00 89.69 176 THR A C 1
ATOM 1287 O O . THR A 1 176 ? -33.108 -20.715 7.105 1.00 89.69 176 THR A O 1
ATOM 1290 N N . PHE A 1 177 ? -32.206 -18.818 7.890 1.00 85.44 177 PHE A N 1
ATOM 1291 C CA . PHE A 1 177 ? -31.520 -18.448 6.649 1.00 85.44 177 PHE A CA 1
ATOM 1292 C C . PHE A 1 177 ? -30.040 -18.125 6.883 1.00 85.44 177 PHE A C 1
ATOM 1294 O O . PHE A 1 177 ? -29.634 -17.731 7.982 1.00 85.44 177 PHE A O 1
ATOM 1301 N N . SER A 1 178 ? -29.251 -18.239 5.817 1.00 79.31 178 SER A N 1
ATOM 1302 C CA . SER A 1 178 ? -27.827 -17.891 5.753 1.00 79.31 178 SER A CA 1
ATOM 1303 C C . SER A 1 178 ? -27.486 -17.225 4.414 1.00 79.31 178 SER A C 1
ATOM 1305 O O . SER A 1 178 ? -28.313 -17.198 3.505 1.00 79.31 178 SER A O 1
ATOM 1307 N N . SER A 1 179 ? -26.271 -16.681 4.286 1.00 70.81 179 SER A N 1
ATOM 1308 C CA . SER A 1 179 ? -25.782 -15.977 3.084 1.00 70.81 179 SER A CA 1
ATOM 1309 C C . SER A 1 179 ? -26.600 -14.733 2.680 1.00 70.81 179 SER A C 1
ATOM 1311 O O . SER A 1 179 ? -26.571 -14.316 1.527 1.00 70.81 179 SER A O 1
ATOM 1313 N N . GLY A 1 180 ? -27.331 -14.108 3.610 1.00 65.44 180 GLY A N 1
ATOM 1314 C CA . GLY A 1 180 ? -28.251 -13.000 3.298 1.00 65.44 180 GLY A CA 1
ATOM 1315 C C . GLY A 1 180 ? -27.639 -11.599 3.268 1.00 65.44 180 GLY A C 1
ATOM 1316 O O . GLY A 1 180 ? -28.358 -10.636 3.001 1.00 65.44 180 GLY A O 1
ATOM 1317 N N . HIS A 1 181 ? -26.338 -11.458 3.546 1.00 72.00 181 HIS A N 1
ATOM 1318 C CA . HIS A 1 181 ? -25.682 -10.153 3.689 1.00 72.00 181 HIS A CA 1
ATOM 1319 C C . HIS A 1 181 ? -25.821 -9.301 2.417 1.00 72.00 181 HIS A C 1
ATOM 1321 O O . HIS A 1 181 ? -26.347 -8.192 2.471 1.00 72.00 181 HIS A O 1
ATOM 1327 N N . ASP A 1 182 ? -25.452 -9.847 1.259 1.00 66.19 182 ASP A N 1
ATOM 1328 C CA . ASP A 1 182 ? -25.452 -9.088 0.000 1.00 66.19 182 ASP A CA 1
ATOM 1329 C C . ASP A 1 182 ? -26.865 -8.933 -0.604 1.00 66.19 182 ASP A C 1
ATOM 1331 O O . ASP A 1 182 ? -27.120 -8.049 -1.428 1.00 66.19 182 ASP A O 1
ATOM 1335 N N . VAL A 1 183 ? -27.819 -9.743 -0.131 1.00 72.44 183 VAL A N 1
ATOM 1336 C CA . VAL A 1 183 ? -29.222 -9.738 -0.567 1.00 72.44 183 VAL A CA 1
ATOM 1337 C C . VAL A 1 183 ? -30.045 -8.732 0.250 1.00 72.44 183 VAL A C 1
ATOM 1339 O O . VAL A 1 183 ? -30.466 -7.689 -0.270 1.00 72.44 183 VAL A O 1
ATOM 1342 N N . ILE A 1 184 ? -30.216 -9.013 1.547 1.00 74.62 184 ILE A N 1
ATOM 1343 C CA . ILE A 1 184 ? -31.084 -8.282 2.486 1.00 74.62 184 ILE A CA 1
ATOM 1344 C C . ILE A 1 184 ? -30.318 -7.492 3.562 1.00 74.62 184 ILE A C 1
ATOM 1346 O O . ILE A 1 184 ? -30.936 -6.764 4.333 1.00 74.62 184 ILE A O 1
ATOM 1350 N N . GLY A 1 185 ? -28.987 -7.587 3.631 1.00 70.75 185 GLY A N 1
ATOM 1351 C CA . GLY A 1 185 ? -28.178 -6.888 4.641 1.00 70.75 185 GLY A CA 1
ATOM 1352 C C . GLY A 1 185 ? -28.058 -7.611 5.986 1.00 70.75 185 GLY A C 1
ATOM 1353 O O . GLY A 1 185 ? -27.484 -7.053 6.915 1.00 70.75 185 GLY A O 1
ATOM 1354 N N . ILE A 1 186 ? -28.573 -8.840 6.107 1.00 73.81 186 ILE A N 1
ATOM 1355 C CA . ILE A 1 186 ? -28.455 -9.680 7.309 1.00 73.81 186 ILE A CA 1
ATOM 1356 C C . ILE A 1 186 ? -27.775 -10.989 6.910 1.00 73.81 186 ILE A C 1
ATOM 1358 O O . ILE A 1 186 ? -28.298 -11.715 6.073 1.00 73.81 186 ILE A O 1
ATOM 1362 N N . ALA A 1 187 ? -26.626 -11.322 7.503 1.00 71.81 187 ALA A N 1
ATOM 1363 C CA . ALA A 1 187 ? -25.847 -12.497 7.096 1.00 71.81 187 ALA A CA 1
ATOM 1364 C C . ALA A 1 187 ? -26.562 -13.834 7.375 1.00 71.81 187 ALA A C 1
ATOM 1366 O O . ALA A 1 187 ? -26.598 -14.707 6.506 1.00 71.81 187 ALA A O 1
ATOM 1367 N N . LYS A 1 188 ? -27.137 -13.987 8.575 1.00 78.31 188 LYS A N 1
ATOM 1368 C CA . LYS A 1 188 ? -27.894 -15.169 9.014 1.00 78.31 188 LYS A CA 1
ATOM 1369 C C . LYS A 1 188 ? -28.942 -14.797 10.063 1.00 78.31 188 LYS A C 1
ATOM 1371 O O . LYS A 1 188 ? -28.778 -13.811 10.785 1.00 78.31 188 LYS A O 1
ATOM 1376 N N . GLY A 1 189 ? -30.002 -15.589 10.165 1.00 87.50 189 GLY A N 1
ATOM 1377 C CA . GLY A 1 189 ? -31.122 -15.282 11.051 1.00 87.50 189 GLY A CA 1
ATOM 1378 C C . GLY A 1 189 ? -32.264 -16.288 10.965 1.00 87.50 189 GLY A C 1
ATOM 1379 O O . GLY A 1 189 ? -32.115 -17.354 10.365 1.00 87.50 189 GLY A O 1
ATOM 1380 N N . ILE A 1 190 ? -33.415 -15.936 11.540 1.00 95.31 190 ILE A N 1
ATOM 1381 C CA . ILE A 1 190 ? -34.676 -16.657 11.309 1.00 95.31 190 ILE A CA 1
ATOM 1382 C C . ILE A 1 190 ? -35.572 -15.880 10.356 1.00 95.31 190 ILE A C 1
ATOM 1384 O O . ILE A 1 190 ? -35.523 -14.653 10.307 1.00 95.31 190 ILE A O 1
ATOM 1388 N N . VAL A 1 191 ? -36.445 -16.592 9.657 1.00 96.06 191 VAL A N 1
ATOM 1389 C CA . VAL A 1 191 ? -37.536 -16.013 8.877 1.00 96.06 191 VAL A CA 1
ATOM 1390 C C . VAL A 1 191 ? -38.874 -16.559 9.367 1.00 96.06 191 VAL A C 1
ATOM 1392 O O . VAL A 1 191 ? -39.018 -17.759 9.600 1.00 96.06 191 VAL A O 1
ATOM 1395 N N . LEU A 1 192 ? -39.852 -15.669 9.528 1.00 96.50 192 LEU A N 1
ATOM 1396 C CA . LEU A 1 192 ? -41.264 -16.000 9.730 1.00 96.50 192 LEU A CA 1
ATOM 1397 C C . LEU A 1 192 ? -42.042 -15.441 8.534 1.00 96.50 192 LEU A C 1
ATOM 1399 O O . LEU A 1 192 ? -41.875 -14.266 8.211 1.00 96.50 192 LEU A O 1
ATOM 1403 N N . SER A 1 193 ? -42.873 -16.259 7.892 1.00 95.44 193 SER A N 1
ATOM 1404 C CA . SER A 1 193 ? -43.600 -15.922 6.660 1.00 95.44 193 SER A CA 1
ATOM 1405 C C . SER A 1 193 ? -45.097 -16.224 6.783 1.00 95.44 193 SER A C 1
ATOM 1407 O O . SER A 1 193 ? -45.500 -17.027 7.633 1.00 95.44 193 SER A O 1
ATOM 1409 N N . THR A 1 194 ? -45.923 -15.598 5.947 1.00 94.06 194 THR A N 1
ATOM 1410 C CA . THR A 1 194 ? -47.308 -16.031 5.673 1.00 94.06 194 THR A CA 1
ATOM 1411 C C . THR A 1 194 ? -47.379 -17.206 4.688 1.00 94.06 194 THR A C 1
ATOM 1413 O O . THR A 1 194 ? -48.337 -17.969 4.739 1.00 94.06 194 THR A O 1
ATOM 1416 N N . GLY A 1 195 ? -46.313 -17.458 3.919 1.00 91.56 195 GLY A N 1
ATOM 1417 C CA . GLY A 1 195 ? -46.208 -18.598 2.998 1.00 91.56 195 GLY A CA 1
ATOM 1418 C C . GLY A 1 195 ? -45.006 -19.518 3.224 1.00 91.56 195 GLY A C 1
ATOM 1419 O O . GLY A 1 195 ? -44.552 -19.717 4.351 1.00 91.56 195 GLY A O 1
ATOM 1420 N N . ASP A 1 196 ? -44.490 -20.117 2.146 1.00 91.62 196 ASP A N 1
ATOM 1421 C CA . ASP A 1 196 ? -43.442 -21.153 2.191 1.00 91.62 196 ASP A CA 1
ATOM 1422 C C . ASP A 1 196 ? -42.023 -20.561 2.102 1.00 91.62 196 ASP A C 1
ATOM 1424 O O . ASP A 1 196 ? -41.596 -20.067 1.055 1.00 91.62 196 ASP A O 1
ATOM 1428 N N . VAL A 1 197 ? -41.244 -20.663 3.187 1.00 92.44 197 VAL A N 1
ATOM 1429 C CA . VAL A 1 197 ? -39.888 -20.089 3.250 1.00 92.44 197 VAL A CA 1
ATOM 1430 C C . VAL A 1 197 ? -38.916 -20.712 2.242 1.00 92.44 197 VAL A C 1
ATOM 1432 O O . VAL A 1 197 ? -37.962 -20.049 1.843 1.00 92.44 197 VAL A O 1
ATOM 1435 N N . THR A 1 198 ? -39.168 -21.935 1.757 1.00 89.19 198 THR A N 1
ATOM 1436 C CA . THR A 1 198 ? -38.291 -22.595 0.768 1.00 89.19 198 THR A CA 1
ATOM 1437 C C . THR A 1 198 ? -38.281 -21.896 -0.594 1.00 89.19 198 THR A C 1
ATOM 1439 O O . THR A 1 198 ? -37.367 -22.110 -1.391 1.00 89.19 198 THR A O 1
ATOM 1442 N N . GLN A 1 199 ? -39.270 -21.038 -0.867 1.00 86.19 199 GLN A N 1
ATOM 1443 C CA . GLN A 1 199 ? -39.392 -20.305 -2.130 1.00 86.19 199 GLN A CA 1
ATOM 1444 C C . GLN A 1 199 ? -38.628 -18.971 -2.122 1.00 86.19 199 GLN A C 1
ATOM 1446 O O . GLN A 1 199 ? -38.340 -18.430 -3.183 1.00 86.19 199 GLN A O 1
ATOM 1451 N N . ILE A 1 200 ? -38.232 -18.476 -0.944 1.00 86.88 200 ILE A N 1
ATOM 1452 C CA . ILE A 1 200 ? -37.621 -17.151 -0.745 1.00 86.88 200 ILE A CA 1
ATOM 1453 C C . ILE A 1 200 ? -36.266 -17.001 -1.462 1.00 86.88 200 ILE A C 1
ATOM 1455 O O . ILE A 1 200 ? -35.954 -15.929 -1.980 1.00 86.88 200 ILE A O 1
ATOM 1459 N N . GLY A 1 201 ? -35.464 -18.070 -1.480 1.00 79.19 201 GLY A N 1
ATOM 1460 C CA . GLY A 1 201 ? -34.102 -18.110 -2.030 1.00 79.19 201 GLY A CA 1
ATOM 1461 C C . GLY A 1 201 ? -34.019 -18.354 -3.537 1.00 79.19 201 GLY A C 1
ATOM 1462 O O . GLY A 1 201 ? -33.117 -19.047 -4.004 1.00 79.19 201 GLY A O 1
ATOM 1463 N N . GLN A 1 202 ? -35.016 -17.896 -4.291 1.00 80.88 202 GLN A N 1
ATOM 1464 C CA . GLN A 1 202 ? -35.141 -18.110 -5.734 1.00 80.88 202 GLN A CA 1
ATOM 1465 C C . GLN A 1 202 ? -35.191 -16.762 -6.470 1.00 80.88 202 GLN A C 1
ATOM 1467 O O . GLN A 1 202 ? -35.562 -15.757 -5.864 1.00 80.88 202 GLN A O 1
ATOM 1472 N N . PRO A 1 203 ? -34.855 -16.709 -7.772 1.00 80.12 203 PRO A N 1
ATOM 1473 C CA . PRO A 1 203 ? -35.015 -15.496 -8.564 1.00 80.12 203 PRO A CA 1
ATOM 1474 C C . PRO A 1 203 ? -36.462 -14.984 -8.557 1.00 80.12 203 PRO A C 1
ATOM 1476 O O . PRO A 1 203 ? -37.386 -15.763 -8.822 1.00 80.12 203 PRO A O 1
ATOM 1479 N N . ASN A 1 204 ? -36.661 -13.674 -8.376 1.00 81.19 204 ASN A N 1
ATOM 1480 C CA . ASN A 1 204 ? -37.980 -13.061 -8.529 1.00 81.19 204 ASN A CA 1
ATOM 1481 C C . ASN A 1 204 ? -38.464 -13.200 -9.989 1.00 81.19 204 ASN A C 1
ATOM 1483 O O . ASN A 1 204 ? -37.980 -12.532 -10.922 1.00 81.19 204 ASN A O 1
ATOM 1487 N N . THR A 1 205 ? -39.417 -14.119 -10.167 1.00 78.81 205 THR A N 1
ATOM 1488 C CA . THR A 1 205 ? -39.994 -14.549 -11.450 1.00 78.81 205 THR A CA 1
ATOM 1489 C C . THR A 1 205 ? -41.525 -14.642 -11.445 1.00 78.81 205 THR A C 1
ATOM 1491 O O . THR A 1 205 ? -42.098 -14.907 -12.505 1.00 78.81 205 THR A O 1
ATOM 1494 N N . ASP A 1 206 ? -42.168 -14.363 -10.311 1.00 73.94 206 ASP A N 1
ATOM 1495 C CA . ASP A 1 206 ? -43.621 -14.276 -10.125 1.00 73.94 206 ASP A CA 1
ATOM 1496 C C . ASP A 1 206 ? -43.952 -12.966 -9.381 1.00 73.94 206 ASP A C 1
ATOM 1498 O O . ASP A 1 206 ? -43.053 -12.349 -8.832 1.00 73.94 206 ASP A O 1
ATOM 1502 N N . THR A 1 207 ? -45.203 -12.514 -9.402 1.00 73.31 207 THR A N 1
ATOM 1503 C CA . THR A 1 207 ? -45.656 -11.289 -8.693 1.00 73.31 207 THR A CA 1
ATOM 1504 C C . THR A 1 207 ? -46.827 -11.578 -7.746 1.00 73.31 207 THR A C 1
ATOM 1506 O O . THR A 1 207 ? -47.573 -10.679 -7.360 1.00 73.31 207 THR A O 1
ATOM 1509 N N . GLU A 1 208 ? -47.102 -12.862 -7.521 1.00 78.62 208 GLU A N 1
ATOM 1510 C CA . GLU A 1 208 ? -48.212 -13.376 -6.720 1.00 78.62 208 GLU A CA 1
ATOM 1511 C C . GLU A 1 208 ? -47.761 -14.633 -5.935 1.00 78.62 208 GLU A C 1
ATOM 1513 O O . GLU A 1 208 ? -48.477 -15.641 -5.913 1.00 78.62 208 GLU A O 1
ATOM 1518 N N . LEU A 1 209 ? -46.559 -14.622 -5.326 1.00 81.31 209 LEU A N 1
ATOM 1519 C CA . LEU A 1 209 ? -46.105 -15.732 -4.468 1.00 81.31 209 LEU A CA 1
ATOM 1520 C C . LEU A 1 209 ? -47.116 -15.947 -3.329 1.00 81.31 209 LEU A C 1
ATOM 1522 O O . LEU A 1 209 ? -47.545 -15.003 -2.666 1.00 81.31 209 LEU A O 1
ATOM 1526 N N . SER A 1 210 ? -47.545 -17.195 -3.143 1.00 83.12 210 SER A N 1
ATOM 1527 C CA . SER A 1 210 ? -48.657 -17.528 -2.254 1.00 83.12 210 SER A CA 1
ATOM 1528 C C . SER A 1 210 ? -48.499 -18.920 -1.644 1.00 83.12 210 SER A C 1
ATOM 1530 O O . SER A 1 210 ? -48.292 -19.912 -2.358 1.00 83.12 210 SER A O 1
ATOM 1532 N N . GLY A 1 211 ? -48.684 -19.005 -0.327 1.00 84.19 211 GLY A N 1
ATOM 1533 C CA . GLY A 1 211 ? -48.712 -20.241 0.446 1.00 84.19 211 GLY A CA 1
ATOM 1534 C C . GLY A 1 211 ? -49.760 -20.234 1.563 1.00 84.19 211 GLY A C 1
ATOM 1535 O O . GLY A 1 211 ? -50.501 -19.277 1.743 1.00 84.19 211 GLY A O 1
ATOM 1536 N N . ASP A 1 212 ? -49.819 -21.344 2.306 1.00 84.44 212 ASP A N 1
ATOM 1537 C CA . ASP A 1 212 ? -50.518 -21.417 3.594 1.00 84.44 212 ASP A CA 1
ATOM 1538 C C . ASP A 1 212 ? -49.451 -21.453 4.709 1.00 84.44 212 ASP A C 1
ATOM 1540 O O . ASP A 1 212 ? -48.549 -22.306 4.685 1.00 84.44 212 ASP A O 1
ATOM 1544 N N . ALA A 1 213 ? -49.593 -20.610 5.731 1.00 89.12 213 ALA A N 1
ATOM 1545 C CA . ALA A 1 213 ? -48.894 -20.753 7.001 1.00 89.12 213 ALA A CA 1
ATOM 1546 C C . ALA A 1 213 ? -49.688 -21.685 7.937 1.00 89.12 213 ALA A C 1
ATOM 1548 O O . ALA A 1 213 ? -49.824 -22.886 7.682 1.00 89.12 213 ALA A O 1
ATOM 1549 N N . SER A 1 214 ? -50.163 -21.189 9.078 1.00 90.94 214 SER A N 1
ATOM 1550 C CA . SER A 1 214 ? -50.865 -22.000 10.082 1.00 90.94 214 SER A CA 1
ATOM 1551 C C . SER A 1 214 ? -52.358 -22.214 9.795 1.00 90.94 214 SER A C 1
ATOM 1553 O O . SER A 1 214 ? -52.996 -23.044 10.455 1.00 90.94 214 SER A O 1
ATOM 1555 N N . GLY A 1 215 ? -52.935 -21.465 8.853 1.00 89.12 215 GLY A N 1
ATOM 1556 C CA . GLY A 1 215 ? -54.368 -21.390 8.578 1.00 89.12 215 GLY A CA 1
ATOM 1557 C C . GLY A 1 215 ? -55.201 -20.865 9.756 1.00 89.12 215 GLY A C 1
ATOM 1558 O O . GLY A 1 215 ? -56.397 -21.177 9.841 1.00 89.12 215 GLY A O 1
ATOM 1559 N N . VAL A 1 216 ? -54.585 -20.152 10.712 1.00 91.31 216 VAL A N 1
ATOM 1560 C CA . VAL A 1 216 ? -55.266 -19.584 11.887 1.00 91.31 216 VAL A CA 1
ATOM 1561 C C . VAL A 1 216 ? -54.902 -18.110 12.136 1.00 91.31 216 VAL A C 1
ATOM 1563 O O . VAL A 1 216 ? -53.761 -17.706 11.909 1.00 91.31 216 VAL A O 1
ATOM 1566 N N . PRO A 1 217 ? -55.846 -17.302 12.667 1.00 91.56 217 PRO A N 1
ATOM 1567 C CA . PRO A 1 217 ? -55.618 -15.889 12.969 1.00 91.56 217 PRO A CA 1
ATOM 1568 C C . PRO A 1 217 ? -54.659 -15.677 14.148 1.00 91.56 217 PRO A C 1
ATOM 1570 O O . PRO A 1 217 ? -54.679 -16.424 15.134 1.00 91.56 217 PRO A O 1
ATOM 1573 N N . SER A 1 218 ? -53.901 -14.581 14.099 1.00 91.88 218 SER A N 1
ATOM 1574 C CA . SER A 1 218 ? -53.068 -14.113 15.206 1.00 91.88 218 SER A CA 1
ATOM 1575 C C . SER A 1 218 ? -53.841 -13.144 16.101 1.00 91.88 218 SER A C 1
ATOM 1577 O O . SER A 1 218 ? -54.047 -11.973 15.780 1.00 91.88 218 SER A O 1
ATOM 1579 N N . ALA A 1 219 ? -54.198 -13.614 17.300 1.00 88.75 219 ALA A N 1
ATOM 1580 C CA . ALA A 1 219 ? -54.840 -12.785 18.323 1.00 88.75 219 ALA A CA 1
ATOM 1581 C C . ALA A 1 219 ? -53.987 -11.568 18.744 1.00 88.75 219 ALA A C 1
ATOM 1583 O O . ALA A 1 219 ? -54.536 -10.567 19.209 1.00 88.75 219 ALA A O 1
ATOM 1584 N N . THR A 1 220 ? -52.662 -11.646 18.574 1.00 87.00 220 THR A N 1
ATOM 1585 C CA . THR A 1 220 ? -51.723 -10.535 18.782 1.00 87.00 220 THR A CA 1
ATOM 1586 C C . THR A 1 220 ? -51.987 -9.417 17.773 1.00 87.00 220 THR A C 1
ATOM 1588 O O . THR A 1 220 ? -52.220 -8.275 18.166 1.00 87.00 220 THR A O 1
ATOM 1591 N N . ILE A 1 221 ? -52.027 -9.757 16.481 1.00 87.88 221 ILE A N 1
ATOM 1592 C CA . ILE A 1 221 ? -52.255 -8.803 15.387 1.00 87.88 221 ILE A CA 1
ATOM 1593 C C . ILE A 1 221 ? -53.672 -8.229 15.451 1.00 87.88 221 ILE A C 1
ATOM 1595 O O . ILE A 1 221 ? -53.832 -7.008 15.420 1.00 87.88 221 ILE A O 1
ATOM 1599 N N . ASP A 1 222 ? -54.689 -9.073 15.638 1.00 89.56 222 ASP A N 1
ATOM 1600 C CA . ASP A 1 222 ? -56.090 -8.640 15.749 1.00 89.56 222 ASP A CA 1
ATOM 1601 C C . ASP A 1 222 ? -56.288 -7.631 16.897 1.00 89.56 222 ASP A C 1
ATOM 1603 O O . ASP A 1 222 ? -57.006 -6.637 16.754 1.00 89.56 222 ASP A O 1
ATOM 1607 N N . SER A 1 223 ? -55.634 -7.860 18.045 1.00 86.00 223 SER A N 1
ATOM 1608 C CA . SER A 1 223 ? -55.756 -6.997 19.226 1.00 86.00 223 SER A CA 1
ATOM 1609 C C . SER A 1 223 ? -54.990 -5.678 19.106 1.00 86.00 223 SER A C 1
ATOM 1611 O O . SER A 1 223 ? -55.431 -4.686 19.689 1.00 86.00 223 SER A O 1
ATOM 1613 N N . VAL A 1 224 ? -53.841 -5.668 18.426 1.00 82.19 224 VAL A N 1
ATOM 1614 C CA . VAL A 1 224 ? -52.990 -4.475 18.275 1.00 82.19 224 VAL A CA 1
ATOM 1615 C C . VAL A 1 224 ? -53.475 -3.601 17.119 1.00 82.19 224 VAL A C 1
ATOM 1617 O O . VAL A 1 224 ? -53.699 -2.406 17.301 1.00 82.19 224 VAL A O 1
ATOM 1620 N N . MET A 1 225 ? -53.707 -4.205 15.952 1.00 80.38 225 MET A N 1
ATOM 1621 C CA . MET A 1 225 ? -54.032 -3.491 14.711 1.00 80.38 225 MET A CA 1
ATOM 1622 C C . MET A 1 225 ? -55.539 -3.283 14.506 1.00 80.38 225 MET A C 1
ATOM 1624 O O . MET A 1 225 ? -55.940 -2.465 13.679 1.00 80.38 225 MET A O 1
ATOM 1628 N N . GLY A 1 226 ? -56.394 -4.003 15.243 1.00 85.44 226 GLY A N 1
ATOM 1629 C CA . GLY A 1 226 ? -57.853 -3.909 15.103 1.00 85.44 226 GLY A CA 1
ATOM 1630 C C . GLY A 1 226 ? -58.395 -4.497 13.793 1.00 85.44 226 GLY A C 1
ATOM 1631 O O . GLY A 1 226 ? -59.458 -4.077 13.329 1.00 85.44 226 GLY A O 1
ATOM 1632 N N . VAL A 1 227 ? -57.655 -5.436 13.198 1.00 85.81 227 VAL A N 1
ATOM 1633 C CA . VAL A 1 227 ? -57.984 -6.145 11.949 1.00 85.81 227 VAL A CA 1
ATOM 1634 C C . VAL A 1 227 ? -58.574 -7.533 12.235 1.00 85.81 227 VAL A C 1
ATOM 1636 O O . VAL A 1 227 ? -58.759 -7.906 13.391 1.00 85.81 227 VAL A O 1
ATOM 1639 N N . ASN A 1 228 ? -58.891 -8.292 11.181 1.00 88.12 228 ASN A N 1
ATOM 1640 C CA . ASN A 1 228 ? -59.101 -9.737 11.282 1.00 88.12 228 ASN A CA 1
ATOM 1641 C C . ASN A 1 228 ? -58.047 -10.410 10.400 1.00 88.12 228 ASN A C 1
ATOM 1643 O O . ASN A 1 228 ? -58.179 -10.410 9.172 1.00 88.12 228 ASN A O 1
ATOM 1647 N N . SER A 1 229 ? -57.006 -10.939 11.032 1.00 91.19 229 SER A N 1
ATOM 1648 C CA . SER A 1 229 ? -56.065 -11.841 10.378 1.00 91.19 229 SER A CA 1
ATOM 1649 C C . SER A 1 229 ? -56.744 -13.165 10.008 1.00 91.19 229 SER A C 1
ATOM 1651 O O . SER A 1 229 ? -57.821 -13.485 10.528 1.00 91.19 229 SER A O 1
ATOM 1653 N N . VAL A 1 230 ? -56.159 -13.925 9.081 1.00 88.56 230 VAL A N 1
ATOM 1654 C CA . VAL A 1 230 ? -56.729 -15.212 8.626 1.00 88.56 230 VAL A CA 1
ATOM 1655 C C . VAL A 1 230 ? -55.730 -16.359 8.651 1.00 88.56 230 VAL A C 1
ATOM 1657 O O . VAL A 1 230 ? -56.091 -17.451 9.095 1.00 88.56 230 VAL A O 1
ATOM 1660 N N . ASP A 1 231 ? -54.492 -16.092 8.258 1.00 91.12 231 ASP A N 1
ATOM 1661 C CA . ASP A 1 231 ? -53.369 -17.013 8.335 1.00 91.12 231 ASP A CA 1
ATOM 1662 C C . ASP A 1 231 ? -52.169 -16.279 8.949 1.00 91.12 231 ASP A C 1
ATOM 1664 O O . ASP A 1 231 ? -52.075 -15.057 8.858 1.00 91.12 231 ASP A O 1
ATOM 1668 N N . SER A 1 232 ? -51.334 -16.979 9.715 1.00 93.81 232 SER A N 1
ATOM 1669 C CA . SER A 1 232 ? -50.267 -16.357 10.495 1.00 93.81 232 SER A CA 1
ATOM 1670 C C . SER A 1 232 ? -49.117 -17.290 10.851 1.00 93.81 232 SER A C 1
ATOM 1672 O O . SER A 1 232 ? -49.302 -18.490 11.072 1.00 93.81 232 SER A O 1
ATOM 1674 N N . THR A 1 233 ? -47.943 -16.693 11.041 1.00 97.00 233 THR A N 1
ATOM 1675 C CA . THR A 1 233 ? -46.829 -17.298 11.773 1.00 97.00 233 THR A CA 1
ATOM 1676 C C . THR A 1 233 ? -46.545 -16.466 13.018 1.00 97.00 233 THR A C 1
ATOM 1678 O O . THR A 1 233 ? -46.324 -15.259 12.942 1.00 97.00 233 THR A O 1
ATOM 1681 N N . THR A 1 234 ? -46.573 -17.099 14.192 1.00 95.81 234 THR A N 1
ATOM 1682 C CA . THR A 1 234 ? -46.319 -16.453 15.488 1.00 95.81 234 THR A CA 1
ATOM 1683 C C . THR A 1 234 ? -45.327 -17.254 16.322 1.00 95.81 234 THR A C 1
ATOM 1685 O O . THR A 1 234 ? -45.618 -18.385 16.716 1.00 95.81 234 THR A O 1
ATOM 1688 N N . LEU A 1 235 ? -44.191 -16.637 16.649 1.00 96.69 235 LEU A N 1
ATOM 1689 C CA . LEU A 1 235 ? -43.219 -17.129 17.623 1.00 96.69 235 LEU A CA 1
ATOM 1690 C C . LEU A 1 235 ? -43.380 -16.351 18.936 1.00 96.69 235 LEU A C 1
ATOM 1692 O O . LEU A 1 235 ? -43.263 -15.127 18.965 1.00 96.69 235 LEU A O 1
ATOM 1696 N N . THR A 1 236 ? -43.619 -17.063 20.033 1.00 95.69 236 THR A N 1
ATOM 1697 C CA . THR A 1 236 ? -43.775 -16.485 21.375 1.00 95.69 236 THR A CA 1
ATOM 1698 C C . THR A 1 236 ? -42.821 -17.163 22.348 1.00 95.69 236 THR A C 1
ATOM 1700 O O . THR A 1 236 ? -42.748 -18.390 22.371 1.00 95.69 236 THR A O 1
ATOM 1703 N N . PHE A 1 237 ? -42.132 -16.389 23.187 1.00 96.25 237 PHE A N 1
ATOM 1704 C CA . PHE A 1 237 ? -41.257 -16.904 24.246 1.00 96.25 237 PHE A CA 1
ATOM 1705 C C . PHE A 1 237 ? -41.154 -15.942 25.436 1.00 96.25 237 PHE A C 1
ATOM 1707 O O . PHE A 1 237 ? -41.336 -14.731 25.307 1.00 96.25 237 PHE A O 1
ATOM 1714 N N . ASP A 1 238 ? -40.840 -16.493 26.607 1.00 95.12 238 ASP A N 1
ATOM 1715 C CA . ASP A 1 238 ? -40.601 -15.748 27.840 1.00 95.12 238 ASP A CA 1
ATOM 1716 C C . ASP A 1 238 ? -39.094 -15.575 28.079 1.00 95.12 238 ASP A C 1
ATOM 1718 O O . ASP A 1 238 ? -38.351 -16.558 28.084 1.00 95.12 238 ASP A O 1
ATOM 1722 N N . PHE A 1 239 ? -38.658 -14.347 28.362 1.00 92.62 239 PHE A N 1
ATOM 1723 C CA . PHE A 1 239 ? -37.278 -13.996 28.719 1.00 92.62 239 PHE A CA 1
ATOM 1724 C C . PHE A 1 239 ? -37.231 -13.196 30.032 1.00 92.62 239 PHE A C 1
ATOM 1726 O O . PHE A 1 239 ? -38.252 -12.714 30.529 1.00 92.62 239 PHE A O 1
ATOM 1733 N N . VAL A 1 240 ? -36.043 -13.032 30.619 1.00 90.00 240 VAL A N 1
ATOM 1734 C CA . VAL A 1 240 ? -35.819 -12.133 31.768 1.00 90.00 240 VAL A CA 1
ATOM 1735 C C . VAL A 1 240 ? -35.066 -10.899 31.287 1.00 90.00 240 VAL A C 1
ATOM 1737 O O . VAL A 1 240 ? -33.986 -11.027 30.716 1.00 90.00 240 VAL A O 1
ATOM 1740 N N . ALA A 1 241 ? -35.607 -9.700 31.522 1.00 86.88 241 ALA A N 1
ATOM 1741 C CA . ALA A 1 241 ? -34.947 -8.472 31.084 1.00 86.88 241 ALA A CA 1
ATOM 1742 C C . ALA A 1 241 ? -33.650 -8.236 31.869 1.00 86.88 241 ALA A C 1
ATOM 1744 O O . ALA A 1 241 ? -33.663 -8.134 33.099 1.00 86.88 241 ALA A O 1
ATOM 1745 N N . GLN A 1 242 ? -32.536 -8.110 31.153 1.00 84.56 242 GLN A N 1
ATOM 1746 C CA . GLN A 1 242 ? -31.220 -7.832 31.736 1.00 84.56 242 GLN A CA 1
ATOM 1747 C C . GLN A 1 242 ? -30.857 -6.339 31.690 1.00 84.56 242 GLN A C 1
ATOM 1749 O O . GLN A 1 242 ? -30.133 -5.849 32.556 1.00 84.56 242 GLN A O 1
ATOM 1754 N N . GLY A 1 243 ? -31.412 -5.603 30.720 1.00 83.81 243 GLY A N 1
ATOM 1755 C CA . GLY A 1 243 ? -31.302 -4.151 30.576 1.00 83.81 243 GLY A CA 1
ATOM 1756 C C . GLY A 1 243 ? -32.654 -3.440 30.702 1.00 83.81 243 GLY A C 1
ATOM 1757 O O . GLY A 1 243 ? -33.706 -4.074 30.770 1.00 83.81 243 GLY A O 1
ATOM 1758 N N . SER A 1 244 ? -32.629 -2.104 30.728 1.00 81.94 244 SER A N 1
ATOM 1759 C CA . SER A 1 244 ? -33.842 -1.267 30.660 1.00 81.94 244 SER A CA 1
ATOM 1760 C C . SER A 1 244 ? -34.392 -1.088 29.243 1.00 81.94 244 SER A C 1
ATOM 1762 O O . SER A 1 244 ? -35.472 -0.515 29.071 1.00 81.94 244 SER A O 1
ATOM 1764 N N . SER A 1 245 ? -33.635 -1.554 28.256 1.00 81.69 245 SER A N 1
ATOM 1765 C CA . SER A 1 245 ? -33.941 -1.498 26.834 1.00 81.69 245 SER A CA 1
ATOM 1766 C C . SER A 1 245 ? -33.657 -2.865 26.212 1.00 81.69 245 SER A C 1
ATOM 1768 O O . SER A 1 245 ? -32.854 -3.629 26.756 1.00 81.69 245 SER A O 1
ATOM 1770 N N . LEU A 1 246 ? -34.330 -3.169 25.107 1.00 84.31 246 LEU A N 1
ATOM 1771 C CA . LEU A 1 246 ? -34.138 -4.382 24.309 1.00 84.31 246 LEU A CA 1
ATOM 1772 C C . LEU A 1 246 ? -34.175 -3.987 22.833 1.00 84.31 246 LEU A C 1
ATOM 1774 O O . LEU A 1 246 ? -35.028 -3.183 22.453 1.00 84.31 246 LEU A O 1
ATOM 1778 N N . TYR A 1 247 ? -33.281 -4.552 22.031 1.00 84.62 247 TYR A N 1
ATOM 1779 C CA . TYR A 1 247 ? -33.190 -4.313 20.592 1.00 84.62 247 TYR A CA 1
ATOM 1780 C C . TYR A 1 247 ? -33.535 -5.576 19.798 1.00 84.62 247 TYR A C 1
ATOM 1782 O O . TYR A 1 247 ? -33.619 -6.658 20.374 1.00 84.62 247 TYR A O 1
ATOM 1790 N N . MET A 1 248 ? -33.769 -5.418 18.495 1.00 86.25 248 MET A N 1
ATOM 1791 C CA . MET A 1 248 ? -33.841 -6.497 17.502 1.00 86.25 248 MET A CA 1
ATOM 1792 C C . MET A 1 248 ? -33.608 -5.893 16.116 1.00 86.25 248 MET A C 1
ATOM 1794 O O . MET A 1 248 ? -34.179 -4.839 15.818 1.00 86.25 248 MET A O 1
ATOM 1798 N N . ASN A 1 249 ? -32.818 -6.550 15.270 1.00 85.50 249 ASN A N 1
ATOM 1799 C CA . ASN A 1 249 ? -32.595 -6.119 13.888 1.00 85.50 249 ASN A CA 1
ATOM 1800 C C . ASN A 1 249 ? -33.408 -7.011 12.942 1.00 85.50 249 ASN A C 1
ATOM 1802 O O . ASN A 1 249 ? -33.398 -8.237 13.077 1.00 85.50 249 ASN A O 1
ATOM 1806 N N . ALA A 1 250 ? -34.135 -6.403 12.003 1.00 88.62 250 ALA A N 1
ATOM 1807 C CA . ALA A 1 250 ? -35.050 -7.120 11.125 1.00 88.62 250 ALA A CA 1
ATOM 1808 C C . ALA A 1 250 ? -35.210 -6.483 9.737 1.00 88.62 250 ALA A C 1
ATOM 1810 O O . ALA A 1 250 ? -35.090 -5.270 9.566 1.00 88.62 250 ALA A O 1
ATOM 1811 N N . VAL A 1 251 ? -35.561 -7.311 8.756 1.00 90.81 251 VAL A N 1
ATOM 1812 C CA . VAL A 1 251 ? -35.981 -6.912 7.405 1.00 90.81 251 VAL A CA 1
ATOM 1813 C C . VAL A 1 251 ? -37.379 -7.457 7.152 1.00 90.81 251 VAL A C 1
ATOM 1815 O O . VAL A 1 251 ? -37.657 -8.607 7.477 1.00 90.81 251 VAL A O 1
ATOM 1818 N N . PHE A 1 252 ? -38.258 -6.650 6.564 1.00 91.81 252 PHE A N 1
ATOM 1819 C CA . PHE A 1 252 ? -39.568 -7.094 6.087 1.00 91.81 252 PHE A CA 1
ATOM 1820 C C . PHE A 1 252 ? -39.581 -7.139 4.562 1.00 91.81 252 PHE A C 1
ATOM 1822 O O . PHE A 1 252 ? -39.127 -6.189 3.929 1.00 91.81 252 PHE A O 1
ATOM 1829 N N . ALA A 1 253 ? -40.115 -8.209 3.985 1.00 91.06 253 ALA A N 1
ATOM 1830 C CA . ALA A 1 253 ? -40.278 -8.399 2.547 1.00 91.06 253 ALA A CA 1
ATOM 1831 C C . ALA A 1 253 ? -41.707 -8.848 2.222 1.00 91.06 253 ALA A C 1
ATOM 1833 O O . ALA A 1 253 ? -42.378 -9.403 3.092 1.00 91.06 253 ALA A O 1
ATOM 1834 N N . SER A 1 254 ? -42.187 -8.567 1.011 1.00 89.69 254 SER A N 1
ATOM 1835 C CA . SER A 1 254 ? -43.578 -8.841 0.631 1.00 89.69 254 SER A CA 1
ATOM 1836 C C . SER A 1 254 ? -43.789 -8.855 -0.883 1.00 89.69 254 SER A C 1
ATOM 1838 O O . SER A 1 254 ? -43.189 -8.048 -1.596 1.00 89.69 254 SER A O 1
ATOM 1840 N N . GLU A 1 255 ? -44.695 -9.721 -1.337 1.00 86.38 255 GLU A N 1
ATOM 1841 C CA . GLU A 1 255 ? -45.312 -9.701 -2.674 1.00 86.38 255 GLU A CA 1
ATOM 1842 C C . GLU A 1 255 ? -46.308 -8.546 -2.848 1.00 86.38 255 GLU A C 1
ATOM 1844 O O . GLU A 1 255 ? -46.692 -8.194 -3.956 1.00 86.38 255 GLU A O 1
ATOM 1849 N N . GLU A 1 256 ? -46.742 -7.899 -1.763 1.00 82.56 256 GLU A N 1
ATOM 1850 C CA . GLU A 1 256 ? -47.623 -6.731 -1.851 1.00 82.56 256 GLU A CA 1
ATOM 1851 C C . GLU A 1 256 ? -46.910 -5.457 -2.340 1.00 82.56 256 GLU A C 1
ATOM 1853 O O . GLU A 1 256 ? -47.509 -4.374 -2.375 1.00 82.56 256 GLU A O 1
ATOM 1858 N N . TYR A 1 257 ? -45.623 -5.544 -2.668 1.00 81.19 257 TYR A N 1
ATOM 1859 C CA . TYR A 1 257 ? -44.858 -4.450 -3.247 1.00 81.19 257 TYR A CA 1
ATOM 1860 C C . TYR A 1 257 ? -44.831 -4.517 -4.781 1.00 81.19 257 TYR A C 1
ATOM 1862 O O . TYR A 1 257 ? -44.895 -5.592 -5.349 1.00 81.19 257 TYR A O 1
ATOM 1870 N N . PRO A 1 258 ? -44.658 -3.376 -5.466 1.00 67.19 258 PRO A N 1
ATOM 1871 C CA . PRO A 1 258 ? -45.114 -2.055 -5.055 1.00 67.19 258 PRO A CA 1
ATOM 1872 C C . PRO A 1 258 ? -46.652 -2.011 -5.095 1.00 67.19 258 PRO A C 1
ATOM 1874 O O . PRO A 1 258 ? -47.288 -2.377 -6.083 1.00 67.19 258 PRO A O 1
ATOM 1877 N N . SER A 1 259 ? -47.264 -1.547 -4.007 1.00 60.84 259 SER A N 1
ATOM 1878 C CA . SER A 1 259 ? -48.676 -1.816 -3.729 1.00 60.84 259 SER A CA 1
ATOM 1879 C C . SER A 1 259 ? -49.660 -1.222 -4.744 1.00 60.84 259 SER A C 1
ATOM 1881 O O . SER A 1 259 ? -49.726 -0.014 -4.969 1.00 60.84 259 SER A O 1
ATOM 1883 N N . THR A 1 260 ? -50.503 -2.094 -5.306 1.00 51.12 260 THR A N 1
ATOM 1884 C CA . THR A 1 260 ? -51.684 -1.722 -6.115 1.00 51.12 260 THR A CA 1
ATOM 1885 C C . THR A 1 260 ? -53.015 -1.996 -5.394 1.00 51.12 260 THR A C 1
ATOM 1887 O O . THR A 1 260 ? -54.085 -1.588 -5.860 1.00 51.12 260 THR A O 1
ATOM 1890 N N . LEU A 1 261 ? -52.958 -2.665 -4.236 1.00 54.12 261 LEU A N 1
ATOM 1891 C CA . LEU A 1 261 ? -54.101 -3.076 -3.421 1.00 54.12 261 LEU A CA 1
ATOM 1892 C C . LEU A 1 261 ? -54.433 -2.061 -2.307 1.00 54.12 261 LEU A C 1
ATOM 1894 O O . LEU A 1 261 ? -53.576 -1.298 -1.858 1.00 54.12 261 LEU A O 1
ATOM 1898 N N . PRO A 1 262 ? -55.692 -2.011 -1.829 1.00 54.84 262 PRO A N 1
ATOM 1899 C CA . PRO A 1 262 ? -56.075 -1.114 -0.745 1.00 54.84 262 PRO A CA 1
ATOM 1900 C C . PRO A 1 262 ? -55.475 -1.555 0.602 1.00 54.84 262 PRO A C 1
ATOM 1902 O O . PRO A 1 262 ? -55.888 -2.570 1.155 1.00 54.84 262 PRO A O 1
ATOM 1905 N N . TYR A 1 263 ? -54.614 -0.702 1.172 1.00 60.06 263 TYR A N 1
ATOM 1906 C CA . TYR A 1 263 ? -53.902 -0.763 2.473 1.00 60.06 263 TYR A CA 1
ATOM 1907 C C . TYR A 1 263 ? -54.519 -1.546 3.659 1.00 60.06 263 TYR A C 1
ATOM 1909 O O . TYR A 1 263 ? -53.806 -1.951 4.579 1.00 60.06 263 TYR A O 1
ATOM 1917 N N . ALA A 1 264 ? -55.846 -1.689 3.700 1.00 61.06 264 ALA A N 1
ATOM 1918 C CA . ALA A 1 264 ? -56.575 -2.351 4.778 1.00 61.06 264 ALA A CA 1
ATOM 1919 C C . ALA A 1 264 ? -56.464 -3.886 4.747 1.00 61.06 264 ALA A C 1
ATOM 1921 O O . ALA A 1 264 ? -56.558 -4.494 5.808 1.00 61.06 264 ALA A O 1
ATOM 1922 N N . ALA A 1 265 ? -56.253 -4.479 3.567 1.00 67.62 265 ALA A N 1
ATOM 1923 C CA . ALA A 1 265 ? -56.078 -5.924 3.386 1.00 67.62 265 ALA A CA 1
ATOM 1924 C C . ALA A 1 265 ? -54.601 -6.363 3.405 1.00 67.62 265 ALA A C 1
ATOM 1926 O O . ALA A 1 265 ? -54.316 -7.521 3.149 1.00 67.62 265 ALA A O 1
ATOM 1927 N N . SER A 1 266 ? -53.681 -5.434 3.688 1.00 80.44 266 SER A N 1
ATOM 1928 C CA . SER A 1 266 ? -52.245 -5.695 3.622 1.00 80.44 266 SER A CA 1
ATOM 1929 C C . SER A 1 266 ? -51.724 -6.446 4.843 1.00 80.44 266 SER A C 1
ATOM 1931 O O . SER A 1 266 ? -52.179 -6.181 5.964 1.00 80.44 266 SER A O 1
ATOM 1933 N N . ASP A 1 267 ? -50.712 -7.281 4.633 1.00 86.81 267 ASP A N 1
ATOM 1934 C CA . ASP A 1 267 ? -50.063 -8.094 5.656 1.00 86.81 267 ASP A CA 1
ATOM 1935 C C . ASP A 1 267 ? -49.501 -7.234 6.781 1.00 86.81 267 ASP A C 1
ATOM 1937 O O . ASP A 1 267 ? -48.995 -6.119 6.576 1.00 86.81 267 ASP A O 1
ATOM 1941 N N . LYS A 1 268 ? -49.607 -7.752 8.008 1.00 85.75 268 LYS A N 1
ATOM 1942 C CA . LYS A 1 268 ? -49.192 -7.036 9.219 1.00 85.75 268 LYS A CA 1
ATOM 1943 C C . LYS A 1 268 ? -48.146 -7.825 9.981 1.00 85.75 268 LYS A C 1
ATOM 1945 O O . LYS A 1 268 ? -48.368 -8.973 10.358 1.00 85.75 268 LYS A O 1
ATOM 1950 N N . VAL A 1 269 ? -47.044 -7.150 10.292 1.00 89.44 269 VAL A N 1
ATOM 1951 C CA . VAL A 1 269 ? -46.100 -7.573 11.323 1.00 89.44 269 VAL A CA 1
ATOM 1952 C C . VAL A 1 269 ? -46.451 -6.858 12.622 1.00 89.44 269 VAL A C 1
ATOM 1954 O O . VAL A 1 269 ? -46.583 -5.635 12.651 1.00 89.44 269 VAL A O 1
ATOM 1957 N N . VAL A 1 270 ? -46.560 -7.615 13.710 1.00 87.62 270 VAL A N 1
ATOM 1958 C CA . VAL A 1 270 ? -46.669 -7.081 15.070 1.00 87.62 270 VAL A CA 1
ATOM 1959 C C . VAL A 1 270 ? -45.684 -7.812 15.965 1.00 87.62 270 VAL A C 1
ATOM 1961 O O . VAL A 1 270 ? -45.626 -9.039 15.991 1.00 87.62 270 VAL A O 1
ATOM 1964 N N . VAL A 1 271 ? -44.936 -7.038 16.743 1.00 88.38 271 VAL A N 1
ATOM 1965 C CA . VAL A 1 271 ? -44.022 -7.544 17.759 1.00 88.38 271 VAL A CA 1
ATOM 1966 C C . VAL A 1 271 ? -44.368 -6.849 19.062 1.00 88.38 271 VAL A C 1
ATOM 1968 O O . VAL A 1 271 ? -44.425 -5.622 19.112 1.00 88.38 271 VAL A O 1
ATOM 1971 N N . VAL A 1 272 ? -44.637 -7.622 20.109 1.00 87.81 272 VAL A N 1
ATOM 1972 C CA . VAL A 1 272 ? -45.055 -7.097 21.415 1.00 87.81 272 VAL A CA 1
ATOM 1973 C C . VAL A 1 272 ? -44.271 -7.718 22.553 1.00 87.81 272 VAL A C 1
ATOM 1975 O O . VAL A 1 272 ? -43.837 -8.869 22.473 1.00 87.81 272 VAL A O 1
ATOM 1978 N N . ILE A 1 273 ? -44.136 -6.951 23.634 1.00 87.31 273 ILE A N 1
ATOM 1979 C CA . ILE A 1 273 ? -43.537 -7.391 24.892 1.00 87.31 273 ILE A CA 1
ATOM 1980 C C . ILE A 1 273 ? -44.535 -7.160 26.035 1.00 87.31 273 ILE A C 1
ATOM 1982 O O . ILE A 1 273 ? -44.862 -6.016 26.356 1.00 87.31 273 ILE A O 1
ATOM 1986 N N . ASP A 1 274 ? -44.991 -8.239 26.673 1.00 87.81 274 ASP A N 1
ATOM 1987 C CA . ASP A 1 274 ? -45.883 -8.203 27.841 1.00 87.81 274 ASP A CA 1
ATOM 1988 C C . ASP A 1 274 ? -45.105 -8.365 29.157 1.00 87.81 274 ASP A C 1
ATOM 1990 O O . ASP A 1 274 ? -44.348 -9.325 29.323 1.00 87.81 274 ASP A O 1
ATOM 1994 N N . ASP A 1 275 ? -45.333 -7.481 30.137 1.00 87.50 275 ASP A N 1
ATOM 1995 C CA . ASP A 1 275 ? -44.832 -7.658 31.513 1.00 87.50 275 ASP A CA 1
ATOM 1996 C C . ASP A 1 275 ? -45.622 -8.757 32.252 1.00 87.50 275 ASP A C 1
ATOM 1998 O O . ASP A 1 275 ? -46.794 -8.579 32.611 1.00 87.50 275 ASP A O 1
ATOM 2002 N N . LEU A 1 276 ? -44.966 -9.889 32.535 1.00 86.31 276 LEU A N 1
ATOM 2003 C CA . LEU A 1 276 ? -45.571 -11.023 33.245 1.00 86.31 276 LEU A CA 1
ATOM 2004 C C . LEU A 1 276 ? -45.689 -10.786 34.761 1.00 86.31 276 LEU A C 1
ATOM 2006 O O . LEU A 1 276 ? -46.457 -11.482 35.432 1.00 86.31 276 LEU A O 1
ATOM 2010 N N . ALA A 1 277 ? -44.964 -9.810 35.316 1.00 75.75 277 ALA A N 1
ATOM 2011 C CA . ALA A 1 277 ? -45.087 -9.389 36.711 1.00 75.75 277 ALA A CA 1
ATOM 2012 C C . ALA A 1 277 ? -46.196 -8.336 36.903 1.00 75.75 277 ALA A C 1
ATOM 2014 O O . ALA A 1 277 ? -46.895 -8.358 37.923 1.00 75.75 277 ALA A O 1
ATOM 2015 N N . THR A 1 278 ? -46.397 -7.452 35.919 1.00 69.12 278 THR A N 1
ATOM 2016 C CA . THR A 1 278 ? -47.403 -6.373 35.946 1.00 69.12 278 THR A CA 1
ATOM 2017 C C . THR A 1 278 ? -48.474 -6.582 34.872 1.00 69.12 278 THR A C 1
ATOM 2019 O O . THR A 1 278 ? -48.510 -5.888 33.857 1.00 69.12 278 THR A O 1
ATOM 2022 N N . SER A 1 279 ? -49.384 -7.530 35.125 1.00 56.88 279 SER A N 1
ATOM 2023 C CA . SER A 1 279 ? -50.427 -7.958 34.179 1.00 56.88 279 SER A CA 1
ATOM 2024 C C . SER A 1 279 ? -51.143 -6.791 33.476 1.00 56.88 279 SER A C 1
ATOM 2026 O O . SER A 1 279 ? -51.932 -6.081 34.110 1.00 56.88 279 SER A O 1
ATOM 2028 N N . GLY A 1 280 ? -50.921 -6.649 32.165 1.00 55.28 280 GLY A N 1
ATOM 2029 C CA . GLY A 1 280 ? -51.618 -5.687 31.302 1.00 55.28 280 GLY A CA 1
ATOM 2030 C C . GLY A 1 280 ? -50.800 -4.487 30.812 1.00 55.28 280 GLY A C 1
ATOM 2031 O O . GLY A 1 280 ? -51.409 -3.526 30.346 1.00 55.28 280 GLY A O 1
ATOM 2032 N N . THR A 1 281 ? -49.464 -4.513 30.906 1.00 55.72 281 THR A N 1
ATOM 2033 C CA . THR A 1 281 ? -48.603 -3.564 30.172 1.00 55.72 281 THR A CA 1
ATOM 2034 C C . THR A 1 281 ? -47.970 -4.270 28.977 1.00 55.72 281 THR A C 1
ATOM 2036 O O . THR A 1 281 ? -46.980 -4.979 29.140 1.00 55.72 281 THR A O 1
ATOM 2039 N N . THR A 1 282 ? -48.558 -4.063 27.799 1.00 63.31 282 THR A N 1
ATOM 2040 C CA . THR A 1 282 ? -48.016 -4.481 26.500 1.00 63.31 282 THR A CA 1
ATOM 2041 C C . THR A 1 282 ? -47.268 -3.296 25.895 1.00 63.31 282 THR A C 1
ATOM 2043 O O . THR A 1 282 ? -47.845 -2.214 25.753 1.00 63.31 282 THR A O 1
ATOM 2046 N N . VAL A 1 283 ? -45.992 -3.476 25.561 1.00 64.81 283 VAL A N 1
ATOM 2047 C CA . VAL A 1 283 ? -45.212 -2.513 24.770 1.00 64.81 283 VAL A CA 1
ATOM 2048 C C . VAL A 1 283 ? -45.179 -3.010 23.332 1.00 64.81 283 VAL A C 1
ATOM 2050 O O . VAL A 1 283 ? -44.769 -4.144 23.090 1.00 64.81 283 VAL A O 1
ATOM 2053 N N . ASP A 1 284 ? -45.609 -2.168 22.394 1.00 63.62 284 ASP A N 1
ATOM 2054 C CA . ASP A 1 284 ? -45.437 -2.440 20.969 1.00 63.62 284 ASP A CA 1
ATOM 2055 C C . ASP A 1 284 ? -43.997 -2.136 20.548 1.00 63.62 284 ASP A C 1
ATOM 2057 O O . ASP A 1 284 ? -43.441 -1.087 20.882 1.00 63.62 284 ASP A O 1
ATOM 2061 N N . PHE A 1 285 ? -43.403 -3.091 19.847 1.00 64.62 285 PHE A N 1
ATOM 2062 C CA . PHE A 1 285 ? -42.007 -3.138 19.430 1.00 64.62 285 PHE A CA 1
ATOM 2063 C C . PHE A 1 285 ? -41.872 -2.983 17.903 1.00 64.62 285 PHE A C 1
ATOM 2065 O O . PHE A 1 285 ? -40.777 -2.753 17.405 1.00 64.62 285 PHE A O 1
ATOM 2072 N N . SER A 1 286 ? -42.979 -3.060 17.152 1.00 56.50 286 SER A N 1
ATOM 2073 C CA . SER A 1 286 ? -43.022 -3.146 15.680 1.00 56.50 286 SER A CA 1
ATOM 2074 C C . SER A 1 286 ? -43.021 -1.804 14.936 1.00 56.50 286 SER A C 1
ATOM 2076 O O . SER A 1 286 ? -43.457 -1.721 13.785 1.00 56.50 286 SER A O 1
ATOM 2078 N N . VAL A 1 287 ? -42.555 -0.735 15.587 1.00 60.28 287 VAL A N 1
ATOM 2079 C CA . VAL A 1 287 ? -42.766 0.646 15.130 1.00 60.28 287 VAL A CA 1
ATOM 2080 C C . VAL A 1 287 ? -41.517 1.226 14.458 1.00 60.28 287 VAL A C 1
ATOM 2082 O O . VAL A 1 287 ? -40.516 1.487 15.121 1.00 60.28 287 VAL A O 1
ATOM 2085 N N . VAL A 1 288 ? -41.610 1.501 13.153 1.00 56.81 288 VAL A N 1
ATOM 2086 C CA . VAL A 1 288 ? -40.530 2.070 12.317 1.00 56.81 288 VAL A CA 1
ATOM 2087 C C . VAL A 1 288 ? -40.202 3.514 12.715 1.00 56.81 288 VAL A C 1
ATOM 2089 O O . VAL A 1 288 ? -39.042 3.914 12.742 1.00 56.81 288 VAL A O 1
ATOM 2092 N N . GLU A 1 289 ? -41.223 4.293 13.086 1.00 55.59 289 GLU A N 1
ATOM 2093 C CA . GLU A 1 289 ? -41.069 5.636 13.654 1.00 55.59 289 GLU A CA 1
ATOM 2094 C C . GLU A 1 289 ? -41.842 5.756 14.990 1.00 55.59 289 GLU A C 1
ATOM 2096 O O . GLU A 1 289 ? -43.038 6.083 14.999 1.00 55.59 289 GLU A O 1
ATOM 2101 N N . PRO A 1 290 ? -41.188 5.523 16.151 1.00 48.28 290 PRO A N 1
ATOM 2102 C CA . PRO A 1 290 ? -41.828 5.559 17.477 1.00 48.28 290 PRO A CA 1
ATOM 2103 C C . PRO A 1 290 ? -42.495 6.895 17.851 1.00 48.28 290 PRO A C 1
ATOM 2105 O O . PRO A 1 290 ? -43.302 6.962 18.777 1.00 48.28 290 PRO A O 1
ATOM 2108 N N . SER A 1 291 ? -42.166 7.975 17.140 1.00 43.16 291 SER A N 1
ATOM 2109 C CA . SER A 1 291 ? -42.749 9.313 17.293 1.00 43.16 291 SER A CA 1
ATOM 2110 C C . SER A 1 291 ? -44.152 9.460 16.689 1.00 43.16 291 SER A C 1
ATOM 2112 O O . SER A 1 291 ? -44.865 10.395 17.065 1.00 43.16 291 SER A O 1
ATOM 2114 N N . VAL A 1 292 ? -44.549 8.572 15.768 1.00 48.19 292 VAL A N 1
ATOM 2115 C CA . VAL A 1 292 ? -45.828 8.632 15.031 1.00 48.19 292 VAL A CA 1
ATOM 2116 C C . VAL A 1 292 ? -46.623 7.320 15.023 1.00 48.19 292 VAL A C 1
ATOM 2118 O O . VAL A 1 292 ? -47.801 7.359 14.677 1.00 48.19 292 VAL A O 1
ATOM 2121 N N . GLY A 1 293 ? -46.052 6.197 15.476 1.00 54.12 293 GLY A N 1
ATOM 2122 C CA . GLY A 1 293 ? -46.799 4.941 15.657 1.00 54.12 293 GLY A CA 1
ATOM 2123 C C . GLY A 1 293 ? -47.038 4.167 14.357 1.00 54.12 293 GLY A C 1
ATOM 2124 O O . GLY A 1 293 ? -48.108 3.599 14.164 1.00 54.12 293 GLY A O 1
ATOM 2125 N N . VAL A 1 294 ? -46.064 4.196 13.446 1.00 61.16 294 VAL A N 1
ATOM 2126 C CA . VAL A 1 294 ? -46.127 3.527 12.139 1.00 61.16 294 VAL A CA 1
ATOM 2127 C C . VAL A 1 294 ? -45.566 2.105 12.234 1.00 61.16 294 VAL A C 1
ATOM 2129 O O . VAL A 1 294 ? -44.379 1.936 12.508 1.00 61.16 294 VAL A O 1
ATOM 2132 N N . HIS A 1 295 ? -46.410 1.099 11.996 1.00 70.94 295 HIS A N 1
ATOM 2133 C CA . HIS A 1 295 ? -46.034 -0.320 12.016 1.00 70.94 295 HIS A CA 1
ATOM 2134 C C . HIS A 1 295 ? -45.412 -0.774 10.688 1.00 70.94 295 HIS A C 1
ATOM 2136 O O . HIS A 1 295 ? -45.736 -0.240 9.625 1.00 70.94 295 HIS A O 1
ATOM 2142 N N . VAL A 1 296 ? -44.571 -1.806 10.739 1.00 75.69 296 VAL A N 1
ATOM 2143 C CA . VAL A 1 296 ? -44.002 -2.451 9.545 1.00 75.69 296 VAL A CA 1
ATOM 2144 C C . VAL A 1 296 ? -45.101 -3.124 8.707 1.00 75.69 296 VAL A C 1
ATOM 2146 O O . VAL A 1 296 ? -45.755 -4.062 9.159 1.00 75.69 296 VAL A O 1
ATOM 2149 N N . SER A 1 297 ? -45.301 -2.638 7.478 1.00 79.06 297 SER A N 1
ATOM 2150 C CA . SER A 1 297 ? -46.117 -3.279 6.433 1.00 79.06 297 SER A CA 1
ATOM 2151 C C . SER A 1 297 ? -45.853 -2.635 5.066 1.00 79.06 297 SER A C 1
ATOM 2153 O O . SER A 1 297 ? -45.393 -1.490 4.993 1.00 79.06 297 SER A O 1
ATOM 2155 N N . SER A 1 298 ? -46.234 -3.329 3.990 1.00 76.19 298 SER A N 1
ATOM 2156 C CA . SER A 1 298 ? -46.261 -2.828 2.600 1.00 76.19 298 SER A CA 1
ATOM 2157 C C . SER A 1 298 ? -47.005 -1.486 2.450 1.00 76.19 298 SER A C 1
ATOM 2159 O O . SER A 1 298 ? -46.641 -0.610 1.665 1.00 76.19 298 SER A O 1
ATOM 2161 N N . SER A 1 299 ? -48.015 -1.298 3.302 1.00 75.50 299 SER A N 1
ATOM 2162 C CA . SER A 1 299 ? -48.858 -0.113 3.493 1.00 75.50 299 SER A CA 1
ATOM 2163 C C . SER A 1 299 ? -48.149 1.125 4.085 1.00 75.50 299 SER A C 1
ATOM 2165 O O . SER A 1 299 ? -48.705 2.231 4.065 1.00 75.50 299 SER A O 1
ATOM 2167 N N . GLU A 1 300 ? -46.960 0.962 4.672 1.00 77.62 300 GLU A N 1
ATOM 2168 C CA . GLU A 1 300 ? -46.282 2.004 5.459 1.00 77.62 300 GLU A CA 1
ATOM 2169 C C . GLU A 1 300 ? -44.805 2.239 5.086 1.00 77.62 300 GLU A C 1
ATOM 2171 O O . GLU A 1 300 ? -44.241 3.260 5.488 1.00 77.62 300 GLU A O 1
ATOM 2176 N N . VAL A 1 301 ? -44.176 1.347 4.310 1.00 79.88 301 VAL A N 1
ATOM 2177 C CA . VAL A 1 301 ? -42.786 1.495 3.834 1.00 79.88 301 VAL A CA 1
ATOM 2178 C C . VAL A 1 301 ? -42.719 1.328 2.313 1.00 79.88 301 VAL A C 1
ATOM 2180 O O . VAL A 1 301 ? -42.433 0.255 1.807 1.00 79.88 301 VAL A O 1
ATOM 2183 N N . HIS A 1 302 ? -42.991 2.397 1.563 1.00 77.50 302 HIS A N 1
ATOM 2184 C CA . HIS A 1 302 ? -43.072 2.365 0.098 1.00 77.50 302 HIS A CA 1
ATOM 2185 C C . HIS A 1 302 ? -42.611 3.679 -0.550 1.00 77.50 302 HIS A C 1
ATOM 2187 O O . HIS A 1 302 ? -42.805 4.776 -0.016 1.00 77.50 302 HIS A O 1
ATOM 2193 N N . ASN A 1 303 ? -42.071 3.592 -1.769 1.00 74.88 303 ASN A N 1
ATOM 2194 C CA . ASN A 1 303 ? -41.623 4.753 -2.554 1.00 74.88 303 ASN A CA 1
ATOM 2195 C C . ASN A 1 303 ? -42.763 5.528 -3.262 1.00 74.88 303 ASN A C 1
ATOM 2197 O O . ASN A 1 303 ? -42.511 6.425 -4.065 1.00 74.88 303 ASN A O 1
ATOM 2201 N N . GLY A 1 304 ? -44.020 5.207 -2.943 1.00 68.81 304 GLY A N 1
ATOM 2202 C CA . GLY A 1 304 ? -45.205 5.700 -3.658 1.00 68.81 304 GLY A CA 1
ATOM 2203 C C . GLY A 1 304 ? -45.538 4.826 -4.871 1.00 68.81 304 GLY A C 1
ATOM 2204 O O . GLY A 1 304 ? -44.789 3.905 -5.187 1.00 68.81 304 GLY A O 1
ATOM 2205 N N . ASP A 1 305 ? -46.666 5.093 -5.530 1.00 62.78 305 ASP A N 1
ATOM 2206 C CA . ASP A 1 305 ? -47.180 4.258 -6.627 1.00 62.78 305 ASP A CA 1
ATOM 2207 C C . ASP A 1 305 ? -47.470 5.053 -7.919 1.00 62.78 305 ASP A C 1
ATOM 2209 O O . ASP A 1 305 ? -47.411 6.287 -7.970 1.00 62.78 305 ASP A O 1
ATOM 2213 N N . LEU A 1 306 ? -47.828 4.335 -8.990 1.00 51.66 306 LEU A N 1
ATOM 2214 C CA . LEU A 1 306 ? -48.245 4.933 -10.266 1.00 51.66 306 LEU A CA 1
ATOM 2215 C C . LEU A 1 306 ? -49.677 5.514 -10.254 1.00 51.66 306 LEU A C 1
ATOM 2217 O O . LEU A 1 306 ? -50.069 6.169 -11.227 1.00 51.66 306 LEU A O 1
ATOM 2221 N N . PHE A 1 307 ? -50.463 5.312 -9.188 1.00 57.59 307 PHE A N 1
ATOM 2222 C CA . PHE A 1 307 ? -51.848 5.787 -9.066 1.00 57.59 307 PHE A CA 1
ATOM 2223 C C . PHE A 1 307 ? -52.004 7.062 -8.213 1.00 57.59 307 PHE A C 1
ATOM 2225 O O . PHE A 1 307 ? -53.096 7.641 -8.179 1.00 57.59 307 PHE A O 1
ATOM 2232 N N . GLY A 1 308 ? -50.916 7.576 -7.631 1.00 58.84 308 GLY A N 1
ATOM 2233 C CA . GLY A 1 308 ? -50.847 8.880 -6.962 1.00 58.84 308 GLY A CA 1
ATOM 2234 C C . GLY A 1 308 ? -50.764 8.822 -5.435 1.00 58.84 308 GLY A C 1
ATOM 2235 O O . GLY A 1 308 ? -51.206 9.765 -4.775 1.00 58.84 308 GLY A O 1
ATOM 2236 N N . ILE A 1 309 ? -50.235 7.734 -4.880 1.00 66.75 309 ILE A N 1
ATOM 2237 C CA . ILE A 1 309 ? -49.907 7.569 -3.463 1.00 66.75 309 ILE A CA 1
ATOM 2238 C C . ILE A 1 309 ? -48.591 8.296 -3.136 1.00 66.75 309 ILE A C 1
ATOM 2240 O O . ILE A 1 309 ? -47.565 8.063 -3.774 1.00 66.75 309 ILE A O 1
ATOM 2244 N N . ASP A 1 310 ? -48.614 9.149 -2.106 1.00 75.88 310 ASP A N 1
ATOM 2245 C CA . ASP A 1 310 ? -47.409 9.797 -1.573 1.00 75.88 310 ASP A CA 1
ATOM 2246 C C . ASP A 1 310 ? -46.473 8.759 -0.907 1.00 75.88 310 ASP A C 1
ATOM 2248 O O . ASP A 1 310 ? -46.961 7.890 -0.180 1.00 75.88 310 ASP A O 1
ATOM 2252 N N . PRO A 1 311 ? -45.140 8.843 -1.087 1.00 75.62 311 PRO A N 1
ATOM 2253 C CA . PRO A 1 311 ? -44.182 7.936 -0.451 1.00 75.62 311 PRO A CA 1
ATOM 2254 C C . PRO A 1 311 ? -44.221 8.007 1.082 1.00 75.62 311 PRO A C 1
ATOM 2256 O O . PRO A 1 311 ? -44.271 9.094 1.664 1.00 75.62 311 PRO A O 1
ATOM 2259 N N . LYS A 1 312 ? -44.079 6.850 1.739 1.00 77.19 312 LYS A N 1
ATOM 2260 C CA . LYS A 1 312 ? -43.910 6.721 3.195 1.00 77.19 312 LYS A CA 1
ATOM 2261 C C . LYS A 1 312 ? -42.660 5.911 3.504 1.00 77.19 312 LYS A C 1
ATOM 2263 O O . LYS A 1 312 ? -42.467 4.846 2.933 1.00 77.19 312 LYS A O 1
ATOM 2268 N N . ASN A 1 313 ? -41.805 6.412 4.397 1.00 74.81 313 ASN A N 1
ATOM 2269 C CA . ASN A 1 313 ? -40.565 5.739 4.814 1.00 74.81 313 ASN A CA 1
ATOM 2270 C C . ASN A 1 313 ? -39.674 5.246 3.652 1.00 74.81 313 ASN A C 1
ATOM 2272 O O . ASN A 1 313 ? -38.875 4.335 3.825 1.00 74.81 313 ASN A O 1
ATOM 2276 N N . ALA A 1 314 ? -39.760 5.880 2.476 1.00 77.75 314 ALA A N 1
ATOM 2277 C CA . ALA A 1 314 ? -39.137 5.417 1.230 1.00 77.75 314 ALA A CA 1
ATOM 2278 C C . ALA A 1 314 ? -37.606 5.239 1.287 1.00 77.75 314 ALA A C 1
ATOM 2280 O O . ALA A 1 314 ? -37.043 4.529 0.467 1.00 77.75 314 ALA A O 1
ATOM 2281 N N . HIS A 1 315 ? -36.932 5.849 2.266 1.00 75.56 315 HIS A N 1
ATOM 2282 C CA . HIS A 1 315 ? -35.502 5.657 2.524 1.00 75.56 315 HIS A CA 1
ATOM 2283 C C . HIS A 1 315 ? -35.151 4.258 3.068 1.00 75.56 315 HIS A C 1
ATOM 2285 O O . HIS A 1 315 ? -33.981 3.882 3.067 1.00 75.56 315 HIS A O 1
ATOM 2291 N N . LEU A 1 316 ? -36.150 3.506 3.537 1.00 77.56 316 LEU A N 1
ATOM 2292 C CA . LEU A 1 316 ? -36.033 2.109 3.943 1.00 77.56 316 LEU A CA 1
ATOM 2293 C C . LEU A 1 316 ? -36.493 1.143 2.848 1.00 77.56 316 LEU A C 1
ATOM 2295 O O . LEU A 1 316 ? -36.292 -0.046 3.021 1.00 77.56 316 LEU A O 1
ATOM 2299 N N . TYR A 1 317 ? -37.120 1.598 1.760 1.00 81.56 317 TYR A N 1
ATOM 2300 C CA . TYR A 1 317 ? -37.678 0.710 0.736 1.00 81.56 317 TYR A CA 1
ATOM 2301 C C . TYR A 1 317 ? -36.630 0.329 -0.318 1.00 81.56 317 TYR A C 1
ATOM 2303 O O . TYR A 1 317 ? -36.057 1.203 -0.970 1.00 81.56 317 TYR A O 1
ATOM 2311 N N . ASN A 1 318 ? -36.440 -0.974 -0.528 1.00 83.06 318 ASN A N 1
ATOM 2312 C CA . ASN A 1 318 ? -35.714 -1.545 -1.655 1.00 83.06 318 ASN A CA 1
ATOM 2313 C C . ASN A 1 318 ? -36.721 -2.226 -2.589 1.00 83.06 318 ASN A C 1
ATOM 2315 O O . ASN A 1 318 ? -37.416 -3.163 -2.199 1.00 83.06 318 ASN A O 1
ATOM 2319 N N . ASP A 1 319 ? -36.781 -1.745 -3.826 1.00 79.50 319 ASP A N 1
ATOM 2320 C CA . ASP A 1 319 ? -37.545 -2.374 -4.901 1.00 79.50 319 ASP A CA 1
ATOM 2321 C C . ASP A 1 319 ? -36.815 -3.638 -5.372 1.00 79.50 319 ASP A C 1
ATOM 2323 O O . ASP A 1 319 ? -35.598 -3.604 -5.560 1.00 79.50 319 ASP A O 1
ATOM 2327 N N . ASN A 1 320 ? -37.536 -4.731 -5.594 1.00 80.62 320 ASN A N 1
ATOM 2328 C CA . ASN A 1 320 ? -37.031 -5.927 -6.272 1.00 80.62 320 ASN A CA 1
ATOM 2329 C C . ASN A 1 320 ? -38.002 -6.379 -7.380 1.00 80.62 320 ASN A C 1
ATOM 2331 O O . ASN A 1 320 ? -37.869 -7.480 -7.912 1.00 80.62 320 ASN A O 1
ATOM 2335 N N . SER A 1 321 ? -38.974 -5.531 -7.734 1.00 77.25 321 SER A N 1
ATOM 2336 C CA . SER A 1 321 ? -40.152 -5.981 -8.459 1.00 77.25 321 SER A CA 1
ATOM 2337 C C . SER A 1 321 ? -39.936 -6.176 -9.950 1.00 77.25 321 SER A C 1
ATOM 2339 O O . SER A 1 321 ? -39.199 -5.431 -10.618 1.00 77.25 321 SER A O 1
ATOM 2341 N N . ILE A 1 322 ? -40.643 -7.166 -10.497 1.00 71.75 322 ILE A N 1
ATOM 2342 C CA . ILE A 1 322 ? -40.612 -7.485 -11.929 1.00 71.75 322 ILE A CA 1
ATOM 2343 C C . ILE A 1 322 ? -41.178 -6.334 -12.768 1.00 71.75 322 ILE A C 1
ATOM 2345 O O . ILE A 1 322 ? -40.644 -6.032 -13.840 1.00 71.75 322 ILE A O 1
ATOM 2349 N N . GLU A 1 323 ? -42.262 -5.704 -12.306 1.00 65.75 323 GLU A N 1
ATOM 2350 C CA . GLU A 1 323 ? -43.049 -4.774 -13.124 1.00 65.75 323 GLU A CA 1
ATOM 2351 C C . GLU A 1 323 ? -42.531 -3.325 -13.127 1.00 65.75 323 GLU A C 1
ATOM 2353 O O . GLU A 1 323 ? -42.741 -2.611 -14.112 1.00 65.75 323 GLU A O 1
ATOM 2358 N N . HIS A 1 324 ? -41.847 -2.870 -12.067 1.00 63.84 324 HIS A N 1
ATOM 2359 C CA . HIS A 1 324 ? -41.512 -1.444 -11.890 1.00 63.84 324 HIS A CA 1
ATOM 2360 C C . HIS A 1 324 ? -40.043 -1.082 -12.159 1.00 63.84 324 HIS A C 1
ATOM 2362 O O . HIS A 1 324 ? -39.667 0.090 -12.079 1.00 63.84 324 HIS A O 1
ATOM 2368 N N . ASN A 1 325 ? -39.247 -2.045 -12.632 1.00 56.03 325 ASN A N 1
ATOM 2369 C CA . ASN A 1 325 ? -37.796 -1.935 -12.803 1.00 56.03 325 ASN A CA 1
ATOM 2370 C C . ASN A 1 325 ? -37.075 -1.689 -11.466 1.00 56.03 325 ASN A C 1
ATOM 2372 O O . ASN A 1 325 ? -36.380 -0.677 -11.309 1.00 56.03 325 ASN A O 1
ATOM 2376 N N . GLY A 1 326 ? -37.166 -2.664 -10.549 1.00 55.94 326 GLY A N 1
ATOM 2377 C CA . GLY A 1 326 ? -36.186 -2.811 -9.467 1.00 55.94 326 GLY A CA 1
ATOM 2378 C C . GLY A 1 326 ? -34.737 -2.734 -9.997 1.00 55.94 326 GLY A C 1
ATOM 2379 O O . GLY A 1 326 ? -34.515 -2.851 -11.208 1.00 55.94 326 GLY A O 1
ATOM 2380 N N . PRO A 1 327 ? -33.735 -2.479 -9.137 1.00 48.03 327 PRO A N 1
ATOM 2381 C CA . PRO A 1 327 ? -32.461 -1.846 -9.496 1.00 48.03 327 PRO A CA 1
ATOM 2382 C C . PRO A 1 327 ? -31.508 -2.733 -10.327 1.00 48.03 327 PRO A C 1
ATOM 2384 O O . PRO A 1 327 ? -30.449 -3.126 -9.852 1.00 48.03 327 PRO A O 1
ATOM 2387 N N . ALA A 1 328 ? -31.866 -3.012 -11.586 1.00 45.75 328 ALA A N 1
ATOM 2388 C CA . ALA A 1 328 ? -31.057 -3.703 -12.596 1.00 45.75 328 ALA A CA 1
ATOM 2389 C C . ALA A 1 328 ? -31.660 -3.589 -14.024 1.00 45.75 328 ALA A C 1
ATOM 2391 O O . ALA A 1 328 ? -31.894 -4.592 -14.694 1.00 45.75 328 ALA A O 1
ATOM 2392 N N . LEU A 1 329 ? -31.924 -2.372 -14.528 1.00 41.16 329 LEU A N 1
ATOM 2393 C CA . LEU A 1 329 ? -32.224 -2.173 -15.967 1.00 41.16 329 LEU A CA 1
ATOM 2394 C C . LEU A 1 329 ? -31.396 -1.085 -16.672 1.00 41.16 329 LEU A C 1
ATOM 2396 O O . LEU A 1 329 ? -31.612 -0.811 -17.852 1.00 41.16 329 LEU A O 1
ATOM 2400 N N . ASN A 1 330 ? -30.414 -0.508 -15.973 1.00 36.97 330 ASN A N 1
ATOM 2401 C CA . ASN A 1 330 ? -29.382 0.352 -16.564 1.00 36.97 330 ASN A CA 1
ATOM 2402 C C . ASN A 1 330 ? -27.946 -0.147 -16.332 1.00 36.97 330 ASN A C 1
ATOM 2404 O O . ASN A 1 330 ? -27.051 0.391 -16.982 1.00 36.97 330 ASN A O 1
ATOM 2408 N N . ASP A 1 331 ? -27.722 -1.162 -15.487 1.00 39.78 331 ASP A N 1
ATOM 2409 C CA . ASP A 1 331 ? -26.447 -1.886 -15.474 1.00 39.78 331 ASP A CA 1
ATOM 2410 C C . ASP A 1 331 ? -26.525 -3.103 -16.396 1.00 39.78 331 ASP A C 1
ATOM 2412 O O . ASP A 1 331 ? -27.456 -3.908 -16.362 1.00 39.78 331 ASP A O 1
ATOM 2416 N N . PHE A 1 332 ? -25.569 -3.158 -17.315 1.00 36.22 332 PHE A N 1
ATOM 2417 C CA . PHE A 1 332 ? -25.604 -4.008 -18.496 1.00 36.22 332 PHE A CA 1
ATOM 2418 C C . PHE A 1 332 ? -24.761 -5.264 -18.243 1.00 36.22 332 PHE A C 1
ATOM 2420 O O . PHE A 1 332 ? -23.611 -5.314 -18.666 1.00 36.22 332 PHE A O 1
ATOM 2427 N N . TYR A 1 333 ? -25.351 -6.238 -17.539 1.00 36.81 333 TYR A N 1
ATOM 2428 C CA . TYR A 1 333 ? -24.927 -7.644 -17.395 1.00 36.81 333 TYR A CA 1
ATOM 2429 C C . TYR A 1 333 ? -23.433 -7.963 -17.623 1.00 36.81 333 TYR A C 1
ATOM 2431 O O . TYR A 1 333 ? -23.009 -8.188 -18.763 1.00 36.81 333 TYR A O 1
ATOM 2439 N N . SER A 1 334 ? -22.671 -8.150 -16.536 1.00 33.00 334 SER A N 1
ATOM 2440 C CA . SER A 1 334 ? -21.415 -8.923 -16.597 1.00 33.00 334 SER A CA 1
ATOM 2441 C C . SER A 1 334 ? -20.987 -9.669 -15.323 1.00 33.00 334 SER A C 1
ATOM 2443 O O . SER A 1 334 ? -19.981 -10.368 -15.390 1.00 33.00 334 SER A O 1
ATOM 2445 N N . ASP A 1 335 ? -21.698 -9.559 -14.195 1.00 39.22 335 ASP A N 1
ATOM 2446 C CA . ASP A 1 335 ? -21.344 -10.212 -12.917 1.00 39.22 335 ASP A CA 1
ATOM 2447 C C . ASP A 1 335 ? -22.382 -11.224 -12.390 1.00 39.22 335 ASP A C 1
ATOM 2449 O O . ASP A 1 335 ? -22.017 -12.080 -11.591 1.00 39.22 335 ASP A O 1
ATOM 2453 N N . GLY A 1 336 ? -23.632 -11.195 -12.871 1.00 42.66 336 GLY A N 1
ATOM 2454 C CA . GLY A 1 336 ? -24.628 -12.258 -12.638 1.00 42.66 336 GLY A CA 1
ATOM 2455 C C . GLY A 1 336 ? -25.104 -12.399 -11.190 1.00 42.66 336 GLY A C 1
ATOM 2456 O O . GLY A 1 336 ? -25.521 -13.482 -10.792 1.00 42.66 336 GLY A O 1
ATOM 2457 N N . ASN A 1 337 ? -24.991 -11.323 -10.407 1.00 43.41 337 ASN A N 1
ATOM 2458 C CA . ASN A 1 337 ? -25.268 -11.313 -8.972 1.00 43.41 337 ASN A CA 1
ATOM 2459 C C . ASN A 1 337 ? -26.243 -10.175 -8.602 1.00 43.41 337 ASN A C 1
ATOM 2461 O O . ASN A 1 337 ? -26.077 -9.474 -7.600 1.00 43.41 337 ASN A O 1
ATOM 2465 N N . THR A 1 338 ? -27.246 -9.925 -9.452 1.00 53.53 338 THR A N 1
ATOM 2466 C CA . THR A 1 338 ? -28.263 -8.900 -9.171 1.00 53.53 338 THR A CA 1
ATOM 2467 C C . THR A 1 338 ? -29.262 -9.426 -8.137 1.00 53.53 338 THR A C 1
ATOM 2469 O O . THR A 1 338 ? -29.609 -10.603 -8.142 1.00 53.53 338 THR A O 1
ATOM 2472 N N . LYS A 1 339 ? -29.781 -8.563 -7.250 1.00 53.91 339 LYS A N 1
ATOM 2473 C CA . LYS A 1 339 ? -30.689 -8.979 -6.152 1.00 53.91 339 LYS A CA 1
ATOM 2474 C C . LYS A 1 339 ? -31.908 -9.788 -6.618 1.00 53.91 339 LYS A C 1
ATOM 2476 O O . LYS A 1 339 ? -32.366 -10.683 -5.915 1.00 53.91 339 LYS A O 1
ATOM 2481 N N . ARG A 1 340 ? -32.366 -9.513 -7.840 1.00 55.16 340 ARG A N 1
ATOM 2482 C CA . ARG A 1 340 ? -33.464 -10.205 -8.514 1.00 55.16 340 ARG A CA 1
ATOM 2483 C C . ARG A 1 340 ? -33.169 -11.678 -8.824 1.00 55.16 340 ARG A C 1
ATOM 2485 O O . ARG A 1 340 ? -34.101 -12.458 -8.974 1.00 55.16 340 ARG A O 1
ATOM 2492 N N . GLU A 1 341 ? -31.903 -12.068 -8.939 1.00 60.03 341 GLU A N 1
ATOM 2493 C CA . GLU A 1 341 ? -31.478 -13.425 -9.308 1.00 60.03 341 GLU A CA 1
ATOM 2494 C C . GLU A 1 341 ? -31.420 -14.387 -8.102 1.00 60.03 341 GLU A C 1
ATOM 2496 O O . GLU A 1 341 ? -31.234 -15.583 -8.301 1.00 60.03 341 GLU A O 1
ATOM 2501 N N . VAL A 1 342 ? -31.626 -13.901 -6.867 1.00 70.88 342 VAL A N 1
ATOM 2502 C CA . VAL A 1 342 ? -31.486 -14.699 -5.624 1.00 70.88 342 VAL A CA 1
ATOM 2503 C C . VAL A 1 342 ? -32.538 -14.414 -4.537 1.00 70.88 342 VAL A C 1
ATOM 2505 O O . VAL A 1 342 ? -32.470 -15.001 -3.459 1.00 70.88 342 VAL A O 1
ATOM 2508 N N . PHE A 1 343 ? -33.496 -13.515 -4.779 1.00 83.88 343 PHE A N 1
ATOM 2509 C CA . PHE A 1 343 ? -34.529 -13.138 -3.808 1.00 83.88 343 PHE A CA 1
ATOM 2510 C C . PHE A 1 343 ? -35.902 -13.068 -4.464 1.00 83.88 343 PHE A C 1
ATOM 2512 O O . PHE A 1 343 ? -36.053 -12.337 -5.445 1.00 83.88 343 PHE A O 1
ATOM 2519 N N . ALA A 1 344 ? -36.883 -13.786 -3.909 1.00 86.56 344 ALA A N 1
ATOM 2520 C CA . ALA A 1 344 ? -38.192 -13.950 -4.539 1.00 86.56 344 ALA A CA 1
ATOM 2521 C C . ALA A 1 344 ? -39.104 -12.720 -4.416 1.00 86.56 344 ALA A C 1
ATOM 2523 O O . ALA A 1 344 ? -39.727 -12.355 -5.402 1.00 86.56 344 ALA A O 1
ATOM 2524 N N . PHE A 1 345 ? -39.142 -12.057 -3.253 1.00 88.56 345 PHE A N 1
ATOM 2525 C CA . PHE A 1 345 ? -40.139 -11.014 -2.981 1.00 88.56 345 PHE A CA 1
ATOM 2526 C C . PHE A 1 345 ? -40.005 -9.768 -3.861 1.00 88.56 345 PHE A C 1
ATOM 2528 O O . PHE A 1 345 ? -38.898 -9.246 -4.014 1.00 88.56 345 PHE A O 1
ATOM 2535 N N . ASP A 1 346 ? -41.129 -9.216 -4.329 1.00 84.31 346 ASP A N 1
ATOM 2536 C CA . ASP A 1 346 ? -41.181 -7.986 -5.143 1.00 84.31 346 ASP A CA 1
ATOM 2537 C C . ASP A 1 346 ? -40.628 -6.726 -4.427 1.00 84.31 346 ASP A C 1
ATOM 2539 O O . ASP A 1 346 ? -40.214 -5.762 -5.079 1.00 84.31 346 ASP A O 1
ATOM 2543 N N . GLY A 1 347 ? -40.532 -6.707 -3.095 1.00 85.12 347 GLY A N 1
ATOM 2544 C CA . GLY A 1 347 ? -39.855 -5.625 -2.372 1.00 85.12 347 GLY A CA 1
ATOM 2545 C C . GLY A 1 347 ? -39.506 -5.962 -0.927 1.00 85.12 347 GLY A C 1
ATOM 2546 O O . GLY A 1 347 ? -40.062 -6.886 -0.330 1.00 85.12 347 GLY A O 1
ATOM 2547 N N . PHE A 1 348 ? -38.569 -5.208 -0.347 1.00 88.38 348 PHE A N 1
ATOM 2548 C CA . PHE A 1 348 ? -38.129 -5.410 1.036 1.00 88.38 348 PHE A CA 1
ATOM 2549 C C . PHE A 1 348 ? -37.551 -4.150 1.689 1.00 88.38 348 PHE A C 1
ATOM 2551 O O . PHE A 1 348 ? -37.180 -3.181 1.027 1.00 88.38 348 PHE A O 1
ATOM 2558 N N . THR A 1 349 ? -37.455 -4.150 3.017 1.00 84.94 349 THR A N 1
ATOM 2559 C CA . THR A 1 349 ? -36.873 -3.040 3.772 1.00 84.94 349 THR A CA 1
ATOM 2560 C C . THR A 1 349 ? -35.355 -3.165 3.901 1.00 84.94 349 THR A C 1
ATOM 2562 O O . THR A 1 349 ? -34.820 -4.259 4.034 1.00 84.94 349 THR A O 1
ATOM 2565 N N . SER A 1 350 ? -34.640 -2.047 3.975 1.00 84.56 350 SER A N 1
ATOM 2566 C CA . SER A 1 350 ? -33.302 -2.009 4.579 1.00 84.56 350 SER A CA 1
ATOM 2567 C C . SER A 1 350 ? -33.377 -2.501 6.030 1.00 84.56 350 SER A C 1
ATOM 2569 O O . SER A 1 350 ? -34.457 -2.476 6.625 1.00 84.56 350 SER A O 1
ATOM 2571 N N . VAL A 1 351 ? -32.252 -2.929 6.616 1.00 82.38 351 VAL A N 1
ATOM 2572 C CA . VAL A 1 351 ? -32.222 -3.435 8.001 1.00 82.38 351 VAL A CA 1
ATOM 2573 C C . VAL A 1 351 ? -32.783 -2.387 8.965 1.00 82.38 351 VAL A C 1
ATOM 2575 O O . VAL A 1 351 ? -32.213 -1.311 9.155 1.00 82.38 351 VAL A O 1
ATOM 2578 N N . MET A 1 352 ? -33.929 -2.706 9.559 1.00 80.88 352 MET A N 1
ATOM 2579 C CA . MET A 1 352 ? -34.612 -1.898 10.559 1.00 80.88 352 MET A CA 1
ATOM 2580 C C . MET A 1 352 ? -34.199 -2.367 11.945 1.00 80.88 352 MET A C 1
ATOM 2582 O O . MET A 1 352 ? -34.039 -3.562 12.187 1.00 80.88 352 MET A O 1
ATOM 2586 N N . ARG A 1 353 ? -34.106 -1.429 12.886 1.00 79.56 353 ARG A N 1
ATOM 2587 C CA . ARG A 1 353 ? -33.861 -1.739 14.291 1.00 79.56 353 ARG A CA 1
ATOM 2588 C C . ARG A 1 353 ? -35.070 -1.375 15.138 1.00 79.56 353 ARG A C 1
ATOM 2590 O O . ARG A 1 353 ? -35.473 -0.216 15.189 1.00 79.56 353 ARG A O 1
ATOM 2597 N N . MET A 1 354 ? -35.607 -2.374 15.825 1.00 79.56 354 MET A N 1
ATOM 2598 C CA . MET A 1 354 ? -36.687 -2.242 16.798 1.00 79.56 354 MET A CA 1
ATOM 2599 C C . MET A 1 354 ? -36.102 -2.004 18.197 1.00 79.56 354 MET A C 1
ATOM 2601 O O . MET A 1 354 ? -35.011 -2.484 18.512 1.00 79.56 354 MET A O 1
ATOM 2605 N N . GLU A 1 355 ? -36.801 -1.232 19.034 1.00 79.38 355 GLU A N 1
ATOM 2606 C CA . GLU A 1 355 ? -36.326 -0.836 20.367 1.00 79.38 355 GLU A CA 1
ATOM 2607 C C . GLU A 1 355 ? -37.478 -0.736 21.381 1.00 79.38 355 GLU A C 1
ATOM 2609 O O . GLU A 1 355 ? -38.369 0.105 21.256 1.00 79.38 355 GLU A O 1
ATOM 2614 N N . ALA A 1 356 ? -37.418 -1.540 22.447 1.00 76.81 356 ALA A N 1
ATOM 2615 C CA . ALA A 1 356 ? -38.217 -1.344 23.656 1.00 76.81 356 ALA A CA 1
ATOM 2616 C C . ALA A 1 356 ? -37.425 -0.514 24.657 1.00 76.81 356 ALA A C 1
ATOM 2618 O O . ALA A 1 356 ? -36.234 -0.740 24.861 1.00 76.81 356 ALA A O 1
ATOM 2619 N N . ASN A 1 357 ? -38.124 0.363 25.371 1.00 79.00 357 ASN A N 1
ATOM 2620 C CA . ASN A 1 357 ? -37.579 1.137 26.478 1.00 79.00 357 ASN A CA 1
ATOM 2621 C C . ASN A 1 357 ? -38.466 1.030 27.719 1.00 79.00 357 ASN A C 1
ATOM 2623 O O . ASN A 1 357 ? -39.686 0.911 27.624 1.00 79.00 357 ASN A O 1
ATOM 2627 N N . GLY A 1 358 ? -37.848 1.148 28.895 1.00 76.50 358 GLY A N 1
ATOM 2628 C CA . GLY A 1 358 ? -38.554 1.139 30.177 1.00 76.50 358 GLY A CA 1
ATOM 2629 C C . GLY A 1 358 ? -38.793 -0.255 30.760 1.00 76.50 358 GLY A C 1
ATOM 2630 O O . GLY A 1 358 ? -39.615 -0.394 31.667 1.00 76.50 358 GLY A O 1
ATOM 2631 N N . LEU A 1 359 ? -38.069 -1.274 30.285 1.00 82.31 359 LEU A N 1
ATOM 2632 C CA . LEU A 1 359 ? -38.074 -2.596 30.908 1.00 82.31 359 LEU A CA 1
ATOM 2633 C C . LEU A 1 359 ? -37.508 -2.510 32.335 1.00 82.31 359 LEU A C 1
ATOM 2635 O O . LEU A 1 359 ? -36.558 -1.777 32.622 1.00 82.31 359 LEU A O 1
ATOM 2639 N N . THR A 1 360 ? -38.100 -3.267 33.254 1.00 85.44 360 THR A N 1
ATOM 2640 C CA . THR A 1 360 ? -37.605 -3.409 34.625 1.00 85.44 360 THR A CA 1
ATOM 2641 C C . THR A 1 360 ? -36.684 -4.619 34.685 1.00 85.44 360 THR A C 1
ATOM 2643 O O . THR A 1 360 ? -37.129 -5.757 34.543 1.00 85.44 360 THR A O 1
ATOM 2646 N N . VAL A 1 361 ? -35.392 -4.370 34.909 1.00 87.06 361 VAL A N 1
ATOM 2647 C CA . VAL A 1 361 ? -34.367 -5.419 35.015 1.00 87.06 361 VAL A CA 1
ATOM 2648 C C . VAL A 1 361 ? -34.754 -6.456 36.074 1.00 87.06 361 VAL A C 1
ATOM 2650 O O . VAL A 1 361 ? -35.089 -6.106 37.208 1.00 87.06 361 VAL A O 1
ATOM 2653 N N . GLY A 1 362 ? -34.682 -7.733 35.705 1.00 86.31 362 GLY A N 1
ATOM 2654 C CA . GLY A 1 362 ? -35.037 -8.875 36.547 1.00 86.31 362 GLY A CA 1
ATOM 2655 C C . GLY A 1 362 ? -36.515 -9.281 36.512 1.00 86.31 362 GLY A C 1
ATOM 2656 O O . GLY A 1 362 ? -36.840 -10.336 37.056 1.00 86.31 362 GLY A O 1
ATOM 2657 N N . ASN A 1 363 ? -37.402 -8.512 35.868 1.00 89.06 363 ASN A N 1
ATOM 2658 C CA . ASN A 1 363 ? -38.754 -8.987 35.562 1.00 89.06 363 ASN A CA 1
ATOM 2659 C C . ASN A 1 363 ? -38.720 -9.972 34.381 1.00 89.06 363 ASN A C 1
ATOM 2661 O O . ASN A 1 363 ? -37.889 -9.862 33.475 1.00 89.06 363 ASN A O 1
ATOM 2665 N N . SER A 1 364 ? -39.659 -10.919 34.388 1.00 89.94 364 SER A N 1
ATOM 2666 C CA . SER A 1 364 ? -39.940 -11.781 33.239 1.00 89.94 364 SER A CA 1
ATOM 2667 C C . SER A 1 364 ? -40.916 -11.094 32.288 1.00 89.94 364 SER A C 1
ATOM 2669 O O . SER A 1 364 ? -41.926 -10.538 32.725 1.00 89.94 364 SER A O 1
ATOM 2671 N N . TYR A 1 365 ? -40.634 -11.192 30.998 1.00 91.00 365 TYR A N 1
ATOM 2672 C CA . TYR A 1 365 ? -41.439 -10.643 29.917 1.00 91.00 365 TYR A CA 1
ATOM 2673 C C . TYR A 1 365 ? -41.739 -11.725 28.891 1.00 91.00 365 TYR A C 1
ATOM 2675 O O . TYR A 1 365 ? -40.951 -12.655 28.734 1.00 91.00 365 TYR A O 1
ATOM 2683 N N . ARG A 1 366 ? -42.851 -11.580 28.175 1.00 92.62 366 ARG A N 1
ATOM 2684 C CA . ARG A 1 366 ? -43.192 -12.408 27.018 1.00 92.62 366 ARG A CA 1
ATOM 2685 C C . ARG A 1 366 ? -43.026 -11.600 25.747 1.00 92.62 366 ARG A C 1
ATOM 2687 O O . ARG A 1 366 ? -43.744 -10.621 25.578 1.00 92.62 366 ARG A O 1
ATOM 2694 N N . MET A 1 367 ? -42.131 -12.023 24.862 1.00 91.81 367 MET A N 1
ATOM 2695 C CA . MET A 1 367 ? -42.097 -11.534 23.488 1.00 91.81 367 MET A CA 1
ATOM 2696 C C . MET A 1 367 ? -43.060 -12.368 22.639 1.00 91.81 367 MET A C 1
ATOM 2698 O O . MET A 1 367 ? -43.090 -13.592 22.766 1.00 91.81 367 MET A O 1
ATOM 2702 N N . SER A 1 368 ? -43.844 -11.718 21.781 1.00 92.38 368 SER A N 1
ATOM 2703 C CA . SER A 1 368 ? -44.574 -12.379 20.692 1.00 92.38 368 SER A CA 1
ATOM 2704 C C . SER A 1 368 ? -44.286 -11.654 19.387 1.00 92.38 368 SER A C 1
ATOM 2706 O O . SER A 1 368 ? -44.560 -10.461 19.280 1.00 92.38 368 SER A O 1
ATOM 2708 N N . ILE A 1 369 ? -43.725 -12.385 18.429 1.00 93.50 369 ILE A N 1
ATOM 2709 C CA . ILE A 1 369 ? -43.392 -11.946 17.076 1.00 93.50 369 ILE A CA 1
ATOM 2710 C C . ILE A 1 369 ? -44.418 -12.599 16.154 1.00 93.50 369 ILE A C 1
ATOM 2712 O O . ILE A 1 369 ? -44.492 -13.826 16.103 1.00 93.50 369 ILE A O 1
ATOM 2716 N N . SER A 1 370 ? -45.225 -11.803 15.462 1.00 93.31 370 SER A N 1
ATOM 2717 C CA . SER A 1 370 ? -46.310 -12.280 14.606 1.00 93.31 370 SER A CA 1
ATOM 2718 C C . SER A 1 370 ? -46.255 -11.617 13.234 1.00 93.31 370 SER A C 1
ATOM 2720 O O . SER A 1 370 ? -46.117 -10.398 13.146 1.00 93.31 370 SER A O 1
ATOM 2722 N N . ILE A 1 371 ? -46.452 -12.410 12.186 1.00 93.62 371 ILE A N 1
ATOM 2723 C CA . ILE A 1 371 ? -46.784 -11.959 10.830 1.00 93.62 371 ILE A CA 1
ATOM 2724 C C . ILE A 1 371 ? -48.073 -12.662 10.388 1.00 93.62 371 ILE A C 1
ATOM 2726 O O . ILE A 1 371 ? -48.280 -13.822 10.759 1.00 93.62 371 ILE A O 1
ATOM 2730 N N . ALA A 1 372 ? -48.971 -11.959 9.696 1.00 92.88 372 ALA A N 1
ATOM 2731 C CA . ALA A 1 372 ? -50.248 -12.523 9.259 1.00 92.88 372 ALA A CA 1
ATOM 2732 C C . ALA A 1 372 ? -50.880 -11.804 8.064 1.00 92.88 372 ALA A C 1
ATOM 2734 O O . ALA A 1 372 ? -50.857 -10.567 8.002 1.00 92.88 372 ALA A O 1
ATOM 2735 N N . ASP A 1 373 ? -51.561 -12.599 7.241 1.00 89.44 373 ASP A N 1
ATOM 2736 C CA . ASP A 1 373 ? -52.479 -12.174 6.190 1.00 89.44 373 ASP A CA 1
ATOM 2737 C C . ASP A 1 373 ? -53.711 -11.491 6.769 1.00 89.44 373 ASP A C 1
ATOM 2739 O O . ASP A 1 373 ? -54.269 -11.928 7.788 1.00 89.44 373 ASP A O 1
ATOM 2743 N N . VAL A 1 374 ? -54.208 -10.467 6.074 1.00 84.94 374 VAL A N 1
ATOM 2744 C CA . VAL A 1 374 ? -55.418 -9.731 6.459 1.00 84.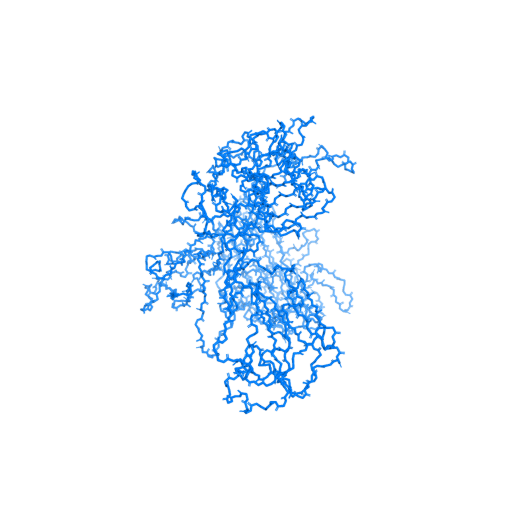94 374 VAL A CA 1
ATOM 2745 C C . VAL A 1 374 ? -56.506 -9.866 5.391 1.00 84.94 374 VAL A C 1
ATOM 2747 O O . VAL A 1 374 ? -56.306 -9.628 4.206 1.00 84.94 374 VAL A O 1
ATOM 2750 N N . GLU A 1 375 ? -57.709 -10.256 5.822 1.00 77.62 375 GLU A N 1
ATOM 2751 C CA . GLU A 1 375 ? -58.879 -10.587 4.980 1.00 77.62 375 GLU A CA 1
ATOM 2752 C C . GLU A 1 375 ? -58.724 -11.789 4.016 1.00 77.62 375 GLU A C 1
ATOM 2754 O O . GLU A 1 375 ? -59.710 -12.506 3.815 1.00 77.62 375 GLU A O 1
ATOM 2759 N N . ASN A 1 376 ? -57.546 -12.038 3.434 1.00 75.81 376 ASN A N 1
ATOM 2760 C CA . ASN A 1 376 ? -57.292 -13.089 2.441 1.00 75.81 376 ASN A CA 1
ATOM 2761 C C . ASN A 1 376 ? -55.815 -13.518 2.440 1.00 75.81 376 ASN A C 1
ATOM 2763 O O . ASN A 1 376 ? -54.969 -12.651 2.575 1.00 75.81 376 ASN A O 1
ATOM 2767 N N . ALA A 1 377 ? -55.536 -14.813 2.254 1.00 77.38 377 ALA A N 1
ATOM 2768 C CA . ALA A 1 377 ? -54.178 -15.356 2.164 1.00 77.38 377 ALA A CA 1
ATOM 2769 C C . ALA A 1 377 ? -53.807 -15.617 0.696 1.00 77.38 377 ALA A C 1
ATOM 2771 O O . ALA A 1 377 ? -54.065 -16.699 0.168 1.00 77.38 377 ALA A O 1
ATOM 2772 N N . GLN A 1 378 ? -53.375 -14.569 -0.010 1.00 77.44 378 GLN A N 1
ATOM 2773 C CA . GLN A 1 378 ? -53.088 -14.627 -1.453 1.00 77.44 378 GLN A CA 1
ATOM 2774 C C . GLN A 1 378 ? -51.722 -14.065 -1.855 1.00 77.44 378 GLN A C 1
ATOM 2776 O O . GLN A 1 378 ? -51.338 -14.293 -2.997 1.00 77.44 378 GLN A O 1
ATOM 2781 N N . LEU A 1 379 ? -51.042 -13.311 -0.991 1.00 86.38 379 LEU A N 1
ATOM 2782 C CA . LEU A 1 379 ? -49.765 -12.665 -1.289 1.00 86.38 379 LEU A CA 1
ATOM 2783 C C . LEU A 1 379 ? -48.871 -12.801 -0.064 1.00 86.38 379 LEU A C 1
ATOM 2785 O O . LEU A 1 379 ? -49.201 -12.271 0.992 1.00 86.38 379 LEU A O 1
ATOM 2789 N N . ASP A 1 380 ? -47.758 -13.506 -0.210 1.00 89.81 380 ASP A N 1
ATOM 2790 C CA . ASP A 1 380 ? -46.898 -13.816 0.921 1.00 89.81 380 ASP A CA 1
ATOM 2791 C C . ASP A 1 380 ? -46.049 -12.606 1.351 1.00 89.81 380 ASP A C 1
ATOM 2793 O O . ASP A 1 380 ? -45.581 -11.787 0.552 1.00 89.81 380 ASP A O 1
ATOM 2797 N N . SER A 1 381 ? -45.764 -12.546 2.647 1.00 92.19 381 SER A N 1
ATOM 2798 C CA . SER A 1 381 ? -44.823 -11.619 3.263 1.00 92.19 381 SER A CA 1
ATOM 2799 C C . SER A 1 381 ? -43.960 -12.341 4.285 1.00 92.19 381 SER A C 1
ATOM 2801 O O . SER A 1 381 ? -44.373 -13.325 4.896 1.00 92.19 381 SER A O 1
ATOM 2803 N N . ALA A 1 382 ? -42.763 -11.814 4.531 1.00 94.25 382 ALA A N 1
ATOM 2804 C CA . ALA A 1 382 ? -41.809 -12.371 5.478 1.00 94.25 382 ALA A CA 1
ATOM 2805 C C . ALA A 1 382 ? -41.168 -11.297 6.360 1.00 94.25 382 ALA A C 1
ATOM 2807 O O . ALA A 1 382 ? -40.883 -10.183 5.918 1.00 94.25 382 ALA A O 1
ATOM 2808 N N . ILE A 1 383 ? -40.871 -11.662 7.608 1.00 93.88 383 ILE A N 1
ATOM 2809 C CA . ILE A 1 383 ? -39.933 -10.940 8.469 1.00 93.88 383 ILE A CA 1
ATOM 2810 C C . ILE A 1 383 ? -38.703 -11.808 8.743 1.00 93.88 383 ILE A C 1
ATOM 2812 O O . ILE A 1 383 ? -38.799 -12.905 9.292 1.00 93.88 383 ILE A O 1
ATOM 2816 N N . PHE A 1 384 ? -37.543 -11.280 8.367 1.00 94.44 384 PHE A N 1
ATOM 2817 C CA . PHE A 1 384 ? -36.216 -11.815 8.648 1.00 94.44 384 PHE A CA 1
ATOM 2818 C C . PHE A 1 384 ? -35.678 -11.132 9.903 1.00 94.44 384 PHE A C 1
ATOM 2820 O O . PHE A 1 384 ? -35.755 -9.909 10.003 1.00 94.44 384 PHE A O 1
ATOM 2827 N N . ILE A 1 385 ? -35.129 -11.892 10.847 1.00 92.81 385 ILE A N 1
ATOM 2828 C CA . ILE A 1 385 ? -34.594 -11.385 12.118 1.00 92.81 385 ILE A CA 1
ATOM 2829 C C . ILE A 1 385 ? -33.164 -11.886 12.274 1.00 92.81 385 ILE A C 1
ATOM 2831 O O . ILE A 1 385 ? -32.923 -13.090 12.194 1.00 92.81 385 ILE A O 1
ATOM 2835 N N . GLU A 1 386 ? -32.226 -10.968 12.497 1.00 86.44 386 GLU A N 1
ATOM 2836 C CA . GLU A 1 386 ? -30.799 -11.275 12.634 1.00 86.44 386 GLU A CA 1
ATOM 2837 C C . GLU A 1 386 ? -30.522 -12.156 13.860 1.00 86.44 386 GLU A C 1
ATOM 2839 O O . GLU A 1 386 ? -31.053 -11.914 14.952 1.00 86.44 386 GLU A O 1
ATOM 2844 N N . ALA A 1 387 ? -29.669 -13.168 13.672 1.00 82.81 387 ALA A N 1
ATOM 2845 C CA . ALA A 1 387 ? -29.225 -14.050 14.746 1.00 82.81 387 ALA A CA 1
ATOM 2846 C C . ALA A 1 387 ? -28.553 -13.253 15.877 1.00 82.81 387 ALA A C 1
ATOM 2848 O O . ALA A 1 387 ? -27.827 -12.293 15.624 1.00 82.81 387 ALA A O 1
ATOM 2849 N N . ASN A 1 388 ? -28.788 -13.644 17.130 1.00 83.00 388 ASN A N 1
ATOM 2850 C CA . ASN A 1 388 ? -28.257 -12.976 18.328 1.00 83.00 388 ASN A CA 1
ATOM 2851 C C . ASN A 1 388 ? -28.564 -11.455 18.442 1.00 83.00 388 ASN A C 1
ATOM 2853 O O . ASN A 1 388 ? -27.905 -10.750 19.214 1.00 83.00 388 ASN A O 1
ATOM 2857 N N . SER A 1 389 ? -29.552 -10.919 17.708 1.00 83.31 389 SER A N 1
ATOM 2858 C CA . SER A 1 389 ? -29.912 -9.487 17.746 1.00 83.31 389 SER A CA 1
ATOM 2859 C C . SER A 1 389 ? -30.928 -9.111 18.834 1.00 83.31 389 SER A C 1
ATOM 2861 O O . SER A 1 389 ? -31.033 -7.935 19.192 1.00 83.31 389 SER A O 1
ATOM 2863 N N . VAL A 1 390 ? -31.661 -10.081 19.397 1.00 88.06 390 VAL A N 1
ATOM 2864 C CA . VAL A 1 390 ? -32.614 -9.859 20.496 1.00 88.06 390 VAL A CA 1
ATOM 2865 C C . VAL A 1 390 ? -31.857 -9.799 21.822 1.00 88.06 390 VAL A C 1
ATOM 2867 O O . VAL A 1 390 ? -31.623 -10.819 22.474 1.00 88.06 390 VAL A O 1
ATOM 2870 N N . GLY A 1 391 ? -31.459 -8.587 22.220 1.00 86.62 391 GLY A N 1
ATOM 2871 C CA . GLY A 1 391 ? -30.578 -8.371 23.370 1.00 86.62 391 GLY A CA 1
ATOM 2872 C C . GLY A 1 391 ? -30.648 -6.972 24.002 1.00 86.62 391 GLY A C 1
ATOM 2873 O O . GLY A 1 391 ? -31.210 -6.040 23.422 1.00 86.62 391 GLY A O 1
ATOM 2874 N N . PRO A 1 392 ? -30.089 -6.791 25.218 1.00 69.75 392 PRO A N 1
ATOM 2875 C CA . PRO A 1 392 ? -29.947 -5.484 25.873 1.00 69.75 392 PRO A CA 1
ATOM 2876 C C . PRO A 1 392 ? -28.748 -4.681 25.337 1.00 69.75 392 PRO A C 1
ATOM 2878 O O . PRO A 1 392 ? -28.616 -3.488 25.619 1.00 69.75 392 PRO A O 1
ATOM 2881 N N . VAL A 1 393 ? -27.854 -5.349 24.605 1.00 57.62 393 VAL A N 1
ATOM 2882 C CA . VAL A 1 393 ? -26.698 -4.786 23.906 1.00 57.62 393 VAL A CA 1
ATOM 2883 C C . VAL A 1 393 ? -27.054 -4.659 22.428 1.00 57.62 393 VAL A C 1
ATOM 2885 O O . VAL A 1 393 ? -27.870 -5.413 21.909 1.00 57.62 393 VAL A O 1
ATOM 2888 N 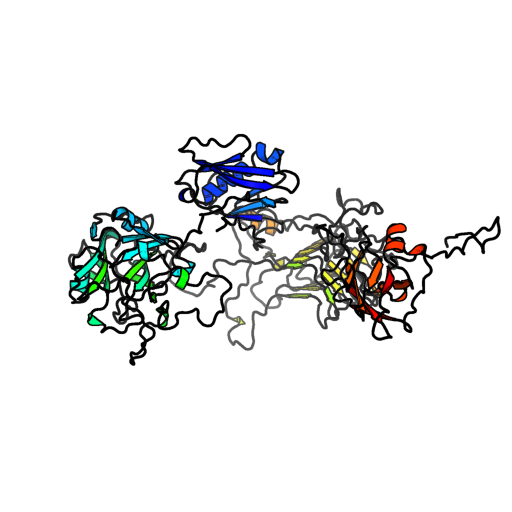N . ILE A 1 394 ? -26.451 -3.682 21.759 1.00 47.72 394 ILE A N 1
ATOM 2889 C CA . ILE A 1 394 ? -26.542 -3.549 20.309 1.00 47.72 394 ILE A CA 1
ATOM 2890 C C . ILE A 1 394 ? -25.539 -4.527 19.703 1.00 47.72 394 ILE A C 1
ATOM 2892 O O . ILE A 1 394 ? -24.352 -4.213 19.622 1.00 47.72 394 ILE A O 1
ATOM 2896 N N . THR A 1 395 ? -26.005 -5.697 19.288 1.00 39.66 395 THR A N 1
ATOM 2897 C CA . THR A 1 395 ? -25.275 -6.540 18.342 1.00 39.66 395 THR A CA 1
ATOM 2898 C C . THR A 1 395 ? -25.440 -5.911 16.960 1.00 39.66 395 THR A C 1
ATOM 2900 O O . THR A 1 395 ? -26.528 -5.910 16.389 1.00 39.66 395 THR A O 1
ATOM 2903 N N . PHE A 1 396 ? -24.371 -5.303 16.448 1.00 36.81 396 PHE A N 1
ATOM 2904 C CA . PHE A 1 396 ? -24.158 -5.243 15.005 1.00 36.81 396 PHE A CA 1
ATOM 2905 C C . PHE A 1 396 ? -23.428 -6.532 14.626 1.00 36.81 396 PHE A C 1
ATOM 2907 O O . PHE A 1 396 ? -22.511 -6.928 15.354 1.00 36.81 396 PHE A O 1
ATOM 2914 N N . GLY A 1 397 ? -23.830 -7.181 13.530 1.00 33.66 397 GLY A N 1
ATOM 2915 C CA . GLY A 1 397 ? -23.059 -8.275 12.944 1.00 33.66 397 GLY A CA 1
ATOM 2916 C C . GLY A 1 397 ? -21.595 -7.861 12.774 1.00 33.66 397 GLY A C 1
ATOM 2917 O O . GLY A 1 397 ? -21.322 -6.797 12.228 1.00 33.66 397 GLY A O 1
ATOM 2918 N N . GLU A 1 398 ? -20.704 -8.680 13.334 1.00 34.56 398 GLU A N 1
ATOM 2919 C CA . GLU A 1 398 ? -19.247 -8.525 13.445 1.00 34.56 398 GLU A CA 1
ATOM 2920 C C . GLU A 1 398 ? -18.625 -7.217 12.917 1.00 34.56 398 GLU A C 1
ATOM 2922 O O . GLU A 1 398 ? -18.047 -7.179 11.833 1.00 34.56 398 GLU A O 1
ATOM 2927 N N . ASP A 1 399 ? -18.601 -6.182 13.763 1.00 28.92 399 ASP A N 1
ATOM 2928 C CA . ASP A 1 399 ? -17.519 -5.197 13.718 1.00 28.92 399 ASP A CA 1
ATOM 2929 C C . ASP A 1 399 ? -16.700 -5.289 15.009 1.00 28.92 399 ASP A C 1
ATOM 2931 O O . ASP A 1 399 ? -17.218 -5.158 16.125 1.00 28.92 399 ASP A O 1
ATOM 2935 N N . ARG A 1 400 ? -15.403 -5.572 14.865 1.00 36.88 400 ARG A N 1
ATOM 2936 C CA . ARG A 1 400 ? -14.477 -5.691 15.994 1.00 36.88 400 ARG A CA 1
ATOM 2937 C C . ARG A 1 400 ? -13.948 -4.322 16.389 1.00 36.88 400 ARG A C 1
ATOM 2939 O O . ARG A 1 400 ? -12.755 -4.067 16.245 1.00 36.88 400 ARG A O 1
ATOM 2946 N N . ASP A 1 401 ? -14.797 -3.502 17.005 1.00 33.19 401 ASP A N 1
ATOM 2947 C CA . ASP A 1 401 ? -14.273 -2.441 17.863 1.00 33.19 401 ASP A CA 1
ATOM 2948 C C . ASP A 1 401 ? -15.136 -2.076 19.089 1.00 33.19 401 ASP A C 1
ATOM 2950 O O . ASP A 1 401 ? -16.268 -1.609 19.006 1.00 33.19 401 ASP A O 1
ATOM 2954 N N . SER A 1 402 ? -14.496 -2.206 20.258 1.00 30.81 402 SER A N 1
ATOM 2955 C CA . SER A 1 402 ? -14.834 -1.615 21.567 1.00 30.81 402 SER A CA 1
ATOM 2956 C C . SER A 1 402 ? -16.116 -2.026 22.332 1.00 30.81 402 SER A C 1
ATOM 2958 O O . SER A 1 402 ? -17.242 -1.618 22.055 1.00 30.81 402 SER A O 1
ATOM 2960 N N . VAL A 1 403 ? -15.905 -2.700 23.473 1.00 30.34 403 VAL A N 1
ATOM 2961 C CA . VAL A 1 403 ? -16.942 -3.089 24.449 1.00 30.34 403 VAL A CA 1
ATOM 2962 C C . VAL A 1 403 ? -17.136 -2.037 25.563 1.00 30.34 403 VAL A C 1
ATOM 2964 O O . VAL A 1 403 ? -16.282 -1.877 26.429 1.00 30.34 403 VAL A O 1
ATOM 2967 N N . ILE A 1 404 ? -18.323 -1.411 25.567 1.00 31.41 404 ILE A N 1
ATOM 2968 C CA . ILE A 1 404 ? -19.175 -0.990 26.714 1.00 31.41 404 ILE A CA 1
ATOM 2969 C C . ILE A 1 404 ? -18.562 -0.164 27.879 1.00 31.41 404 ILE A C 1
ATOM 2971 O O . ILE A 1 404 ? -17.703 -0.621 28.626 1.00 31.41 404 ILE A O 1
ATOM 2975 N N . GLY A 1 405 ? -19.220 0.962 28.224 1.00 25.86 405 GLY A N 1
ATOM 2976 C CA . GLY A 1 405 ? -19.247 1.446 29.622 1.00 25.86 405 GLY A CA 1
ATOM 2977 C C . GLY A 1 405 ? -19.555 2.933 29.845 1.00 25.86 405 GLY A C 1
ATOM 2978 O O . GLY A 1 405 ? -18.645 3.741 29.994 1.00 25.86 405 GLY A O 1
ATOM 2979 N N . GLY A 1 406 ? -20.833 3.315 29.952 1.00 27.33 406 GLY A N 1
ATOM 2980 C CA . GLY A 1 406 ? -21.220 4.716 30.173 1.00 27.33 406 GLY A CA 1
ATOM 2981 C C . GLY A 1 406 ? -21.064 5.224 31.619 1.00 27.33 406 GLY A C 1
ATOM 2982 O O . GLY A 1 406 ? -21.668 4.679 32.541 1.00 27.33 406 GLY A O 1
ATOM 2983 N N . ILE A 1 407 ? -20.364 6.355 31.799 1.00 26.06 407 ILE A N 1
ATOM 2984 C CA . ILE A 1 407 ? -20.527 7.276 32.943 1.00 26.06 407 ILE A CA 1
ATOM 2985 C C . ILE A 1 407 ? -20.599 8.728 32.423 1.00 26.06 407 ILE A C 1
ATOM 2987 O O . ILE A 1 407 ? -19.616 9.275 31.936 1.00 26.06 407 ILE A O 1
ATOM 2991 N N . HIS A 1 408 ? -21.761 9.370 32.577 1.00 26.94 408 HIS A N 1
ATOM 2992 C CA . HIS A 1 408 ? -21.968 10.832 32.497 1.00 26.94 408 HIS A CA 1
ATOM 2993 C C . HIS A 1 408 ? -21.550 11.493 33.836 1.00 26.94 408 HIS A C 1
ATOM 2995 O O . HIS A 1 408 ? -21.719 10.856 34.872 1.00 26.94 408 HIS A O 1
ATOM 3001 N N . TRP A 1 409 ? -21.079 12.740 34.001 1.00 25.62 409 TRP A N 1
ATOM 3002 C CA . TRP A 1 409 ? -20.798 13.958 33.195 1.00 25.62 409 TRP A CA 1
ATOM 3003 C C . TRP A 1 409 ? -19.474 14.578 33.771 1.00 25.62 409 TRP A C 1
ATOM 3005 O O . TRP A 1 409 ? -19.035 14.133 34.829 1.00 25.62 409 TRP A O 1
ATOM 3015 N N . GLU A 1 410 ? -18.770 15.595 33.242 1.00 37.00 410 GLU A N 1
ATOM 3016 C CA . GLU A 1 410 ? -18.962 16.563 32.139 1.00 37.00 410 GLU A CA 1
ATOM 3017 C C . GLU A 1 410 ? -17.661 16.712 31.301 1.00 37.00 410 GLU A C 1
ATOM 3019 O O . GLU A 1 410 ? -16.572 16.465 31.816 1.00 37.00 410 GLU A O 1
ATOM 3024 N N . GLY A 1 411 ? -17.758 17.247 30.071 1.00 26.55 411 GLY A N 1
ATOM 3025 C CA . GLY A 1 411 ? -16.623 17.750 29.271 1.00 26.55 411 GLY A CA 1
ATOM 3026 C C . GLY A 1 411 ? -16.252 16.867 28.074 1.00 26.55 411 GLY A C 1
ATOM 3027 O O . GLY A 1 411 ? -15.860 15.720 28.252 1.00 26.55 411 GLY A O 1
ATOM 3028 N N . TYR A 1 412 ? -16.349 17.409 26.853 1.00 31.19 412 TYR A N 1
ATOM 3029 C CA . TYR A 1 412 ? -15.948 16.708 25.626 1.00 31.19 412 TYR A CA 1
ATOM 3030 C C . TYR A 1 412 ? -14.435 16.442 25.619 1.00 31.19 412 TYR A C 1
ATOM 3032 O O . TYR A 1 412 ? -13.638 17.309 25.256 1.00 31.19 412 TYR A O 1
ATOM 3040 N N . GLY A 1 413 ? -14.052 15.230 26.019 1.00 40.91 413 GLY A N 1
ATOM 3041 C CA . GLY A 1 413 ? -12.814 14.607 25.568 1.00 40.91 413 GLY A CA 1
ATOM 3042 C C . GLY A 1 413 ? -12.954 14.163 24.112 1.00 40.91 413 GLY A C 1
ATOM 3043 O O . GLY A 1 413 ? -14.060 13.897 23.646 1.00 40.91 413 GLY A O 1
ATOM 3044 N N . ASP A 1 414 ? -11.828 14.110 23.406 1.00 33.12 414 ASP A N 1
ATOM 3045 C CA . ASP A 1 414 ? -11.725 13.593 22.039 1.00 33.12 414 ASP A CA 1
ATOM 3046 C C . ASP A 1 414 ? -12.377 12.190 21.939 1.00 33.12 414 ASP A C 1
ATOM 3048 O O . ASP A 1 414 ? -11.941 11.300 22.675 1.00 33.12 414 ASP A O 1
ATOM 3052 N N . PRO A 1 415 ? -13.395 11.969 21.074 1.00 37.34 415 PRO A N 1
ATOM 3053 C CA . PRO A 1 415 ? -14.040 10.661 20.890 1.00 37.34 415 PRO A CA 1
ATOM 3054 C C . PRO A 1 415 ? -13.087 9.549 20.429 1.00 37.34 415 PRO A C 1
ATOM 3056 O O . PRO A 1 415 ? -13.441 8.375 20.474 1.00 37.34 415 PRO A O 1
ATOM 3059 N N . ASN A 1 416 ? -11.881 9.914 19.992 1.00 39.47 416 ASN A N 1
ATOM 3060 C CA . ASN A 1 416 ? -10.850 9.014 19.504 1.00 39.47 416 ASN A CA 1
ATOM 3061 C C . ASN A 1 416 ? -10.155 8.233 20.648 1.00 39.47 416 ASN A C 1
ATOM 3063 O O . ASN A 1 416 ? -9.007 8.511 21.017 1.00 39.47 416 ASN A O 1
ATOM 3067 N N . LEU A 1 417 ? -10.875 7.272 21.246 1.00 39.19 417 LEU A N 1
ATOM 3068 C CA . LEU A 1 417 ? -10.367 6.354 22.282 1.00 39.19 417 LEU A CA 1
ATOM 3069 C C . LEU A 1 417 ? -9.251 5.438 21.733 1.00 39.19 417 LEU A C 1
ATOM 3071 O O . LEU A 1 417 ? -8.237 5.198 22.408 1.00 39.19 417 LEU A O 1
ATOM 3075 N N . GLU A 1 418 ? -9.448 5.004 20.488 1.00 40.06 418 GLU A N 1
ATOM 3076 C CA . GLU A 1 418 ? -8.564 4.220 19.623 1.00 40.06 418 GLU A CA 1
ATOM 3077 C C . GLU A 1 418 ? -7.696 5.157 18.770 1.00 40.06 418 GLU A C 1
ATOM 3079 O O . GLU A 1 418 ? -7.994 5.448 17.614 1.00 40.06 418 GLU A O 1
ATOM 3084 N N . ARG A 1 419 ? -6.578 5.661 19.312 1.00 48.53 419 ARG A N 1
ATOM 3085 C CA . ARG A 1 419 ? -5.603 6.384 18.474 1.00 48.53 419 ARG A CA 1
ATOM 3086 C C . ARG A 1 419 ? -4.794 5.404 17.628 1.00 48.53 419 ARG A C 1
ATOM 3088 O O . ARG A 1 419 ? -3.637 5.130 17.947 1.00 48.53 419 ARG A O 1
ATOM 3095 N N . LEU A 1 420 ? -5.405 4.935 16.539 1.00 43.47 420 LEU A N 1
ATOM 3096 C CA . LEU A 1 420 ? -4.748 4.222 15.444 1.00 43.47 420 LEU A CA 1
ATOM 3097 C C . LEU A 1 420 ? -3.649 5.112 14.851 1.00 43.47 420 LEU A C 1
ATOM 3099 O O . LEU A 1 420 ? -3.881 5.964 13.992 1.00 43.47 420 LEU A O 1
ATOM 3103 N N . GLN A 1 421 ? -2.428 4.940 15.350 1.00 51.56 421 GLN A N 1
ATOM 3104 C CA . GLN A 1 421 ? -1.263 5.666 14.870 1.00 51.56 421 GLN A CA 1
ATOM 3105 C C . GLN A 1 421 ? -0.700 4.959 13.634 1.00 51.56 421 GLN A C 1
ATOM 3107 O O . GLN A 1 421 ? 0.294 4.238 13.711 1.00 51.56 421 GLN A O 1
ATOM 3112 N N . GLY A 1 422 ? -1.375 5.161 12.500 1.00 55.81 422 GLY A N 1
ATOM 3113 C CA . GLY A 1 422 ? -0.965 4.619 11.208 1.00 55.81 422 GLY A CA 1
ATOM 3114 C C . GLY A 1 422 ? 0.456 5.040 10.823 1.00 55.81 422 GLY A C 1
ATOM 3115 O O . GLY A 1 422 ? 0.891 6.163 11.095 1.00 55.81 422 GLY A O 1
ATOM 3116 N N . GLN A 1 423 ? 1.184 4.132 10.177 1.00 73.94 423 GLN A N 1
ATOM 3117 C CA . GLN A 1 423 ? 2.537 4.383 9.698 1.00 73.94 423 GLN A CA 1
ATOM 3118 C C . GLN A 1 423 ? 2.497 4.919 8.263 1.00 73.94 423 GLN A C 1
ATOM 3120 O O . GLN A 1 423 ? 2.025 4.241 7.356 1.00 73.94 423 GLN A O 1
ATOM 3125 N N . ILE A 1 424 ? 3.023 6.126 8.044 1.00 83.88 424 ILE A N 1
ATOM 3126 C CA . ILE A 1 424 ? 3.261 6.636 6.687 1.00 83.88 424 ILE A CA 1
ATOM 3127 C C . ILE A 1 424 ? 4.601 6.081 6.212 1.00 83.88 424 ILE A C 1
ATOM 3129 O O . ILE A 1 424 ? 5.608 6.214 6.912 1.00 83.88 424 ILE A O 1
ATOM 3133 N N . ILE A 1 425 ? 4.621 5.486 5.024 1.00 90.50 425 ILE A N 1
ATOM 3134 C CA . ILE A 1 425 ? 5.830 4.961 4.393 1.00 90.50 425 ILE A CA 1
ATOM 3135 C C . ILE A 1 425 ? 5.957 5.611 3.020 1.00 90.50 425 ILE A C 1
ATOM 3137 O O . ILE A 1 425 ? 5.042 5.554 2.204 1.00 90.50 425 ILE A O 1
ATOM 3141 N N . ILE A 1 426 ? 7.090 6.268 2.805 1.00 93.38 426 ILE A N 1
ATOM 3142 C CA . ILE A 1 426 ? 7.492 6.884 1.547 1.00 93.38 426 ILE A CA 1
ATOM 3143 C C . ILE A 1 426 ? 8.645 6.029 1.028 1.00 93.38 426 ILE A C 1
ATOM 3145 O O . ILE A 1 426 ? 9.753 6.093 1.567 1.00 93.38 426 ILE A O 1
ATOM 3149 N N . ASP A 1 427 ? 8.359 5.190 0.037 1.00 94.69 427 ASP A N 1
ATOM 3150 C CA . ASP A 1 427 ? 9.285 4.201 -0.519 1.00 94.69 427 ASP A CA 1
ATOM 3151 C C . ASP A 1 427 ? 9.472 4.410 -2.029 1.00 94.69 427 ASP A C 1
ATOM 3153 O O . ASP A 1 427 ? 8.499 4.660 -2.739 1.00 94.69 427 ASP A O 1
ATOM 3157 N N . SER A 1 428 ? 10.710 4.297 -2.514 1.00 93.31 428 SER A N 1
ATOM 3158 C CA . SER A 1 428 ? 11.059 4.166 -3.941 1.00 93.31 428 SER A CA 1
ATOM 3159 C C . SER A 1 428 ? 10.764 5.379 -4.854 1.00 93.31 428 SER A C 1
ATOM 3161 O O . SER A 1 428 ? 10.949 5.321 -6.076 1.00 93.31 428 SER A O 1
ATOM 3163 N N . ASN A 1 429 ? 10.396 6.531 -4.285 1.00 94.81 429 ASN A N 1
ATOM 3164 C CA . ASN A 1 429 ? 10.053 7.751 -5.029 1.00 94.81 429 ASN A CA 1
ATOM 3165 C C . ASN A 1 429 ? 11.287 8.552 -5.480 1.00 94.81 429 ASN A C 1
ATOM 3167 O O . ASN A 1 429 ? 12.370 8.453 -4.898 1.00 94.81 429 ASN A O 1
ATOM 3171 N N . THR A 1 430 ? 11.089 9.438 -6.460 1.00 94.25 430 THR A N 1
ATOM 3172 C CA . THR A 1 430 ? 12.072 10.458 -6.859 1.00 94.25 430 THR A CA 1
ATOM 3173 C C . THR A 1 430 ? 11.492 11.855 -6.666 1.00 94.25 430 THR A C 1
ATOM 3175 O O . THR A 1 430 ? 10.524 12.234 -7.321 1.00 94.25 430 THR A O 1
ATOM 3178 N N . PHE A 1 431 ? 12.124 12.651 -5.806 1.00 95.81 431 PHE A N 1
ATOM 3179 C CA . PHE A 1 431 ? 11.784 14.047 -5.548 1.00 95.81 431 PHE A CA 1
ATOM 3180 C C . PHE A 1 431 ? 12.856 14.945 -6.166 1.00 95.81 431 PHE A C 1
ATOM 3182 O O . PHE A 1 431 ? 13.963 15.062 -5.628 1.00 95.81 431 PHE A O 1
ATOM 3189 N N . THR A 1 432 ? 12.550 15.571 -7.306 1.00 93.94 432 THR A N 1
ATOM 3190 C CA . THR A 1 432 ? 13.525 16.397 -8.029 1.00 93.94 432 THR A CA 1
ATOM 3191 C C . THR A 1 432 ? 12.973 17.730 -8.513 1.00 93.94 432 THR A C 1
ATOM 3193 O O . THR A 1 432 ? 11.815 17.826 -8.908 1.00 93.94 432 THR A O 1
ATOM 3196 N N . SER A 1 433 ? 13.834 18.752 -8.508 1.00 92.94 433 SER A N 1
ATOM 3197 C CA . SER A 1 433 ? 13.546 20.116 -8.989 1.00 92.94 433 SER A CA 1
ATOM 3198 C C . SER A 1 433 ? 12.338 20.809 -8.331 1.00 92.94 433 SER A C 1
ATOM 3200 O O . SER A 1 433 ? 11.683 21.636 -8.965 1.00 92.94 433 SER A O 1
ATOM 3202 N N . ASN A 1 434 ? 12.037 20.502 -7.064 1.00 95.06 434 ASN A N 1
ATOM 3203 C CA . ASN A 1 434 ? 11.011 21.220 -6.300 1.00 95.06 434 ASN A CA 1
ATOM 3204 C C . ASN A 1 434 ? 11.511 22.609 -5.855 1.00 95.06 434 ASN A C 1
ATOM 3206 O O . ASN A 1 434 ? 12.677 22.757 -5.488 1.00 95.06 434 ASN A O 1
ATOM 3210 N N . GLU A 1 435 ? 10.615 23.606 -5.836 1.00 94.25 435 GLU A N 1
ATOM 3211 C CA . GLU A 1 435 ? 10.885 24.967 -5.321 1.00 94.25 435 GLU A CA 1
ATOM 3212 C C . GLU A 1 435 ? 11.159 24.968 -3.804 1.00 94.25 435 GLU A C 1
ATOM 3214 O O . GLU A 1 435 ? 11.987 25.727 -3.307 1.00 94.25 435 GLU A O 1
ATOM 3219 N N . GLU A 1 436 ? 10.494 24.083 -3.057 1.00 94.06 436 GLU A N 1
ATOM 3220 C CA . GLU A 1 436 ? 10.717 23.907 -1.620 1.00 94.06 436 GLU A CA 1
ATOM 3221 C C . GLU A 1 436 ? 11.652 22.711 -1.332 1.00 94.06 436 GLU A C 1
ATOM 3223 O O . GLU A 1 436 ? 12.651 22.495 -2.021 1.00 94.06 436 GLU A O 1
ATOM 3228 N N . PHE A 1 437 ? 11.370 21.958 -0.265 1.00 96.00 437 PHE A N 1
ATOM 3229 C CA . PHE A 1 437 ? 12.032 20.691 0.014 1.00 96.00 437 PHE A CA 1
ATOM 3230 C C . PHE A 1 437 ? 11.476 19.588 -0.887 1.00 96.00 437 PHE A C 1
ATOM 3232 O O . PHE A 1 437 ? 10.289 19.600 -1.206 1.00 96.00 437 PHE A O 1
ATOM 3239 N N . GLY A 1 438 ? 12.302 18.596 -1.233 1.00 96.19 438 GLY A N 1
ATOM 3240 C CA . GLY A 1 438 ? 11.829 17.405 -1.948 1.00 96.19 438 GLY A CA 1
ATOM 3241 C C . GLY A 1 438 ? 10.744 16.652 -1.167 1.00 96.19 438 GLY A C 1
ATOM 3242 O O . GLY A 1 438 ? 9.710 16.306 -1.726 1.00 96.19 438 GLY A O 1
ATOM 3243 N N . LEU A 1 439 ? 10.933 16.483 0.147 1.00 96.94 439 LEU A N 1
ATOM 3244 C CA . LEU A 1 439 ? 9.882 16.058 1.078 1.00 96.94 439 LEU A CA 1
ATOM 3245 C C . LEU A 1 439 ? 9.922 16.911 2.352 1.00 96.94 439 LEU A C 1
ATOM 3247 O O . LEU A 1 439 ? 10.981 17.092 2.959 1.00 96.94 439 LEU A O 1
ATOM 3251 N N . ASN A 1 440 ? 8.756 17.407 2.770 1.00 93.88 440 ASN A N 1
ATOM 3252 C CA . ASN A 1 440 ? 8.578 18.209 3.978 1.00 93.88 440 ASN A CA 1
ATOM 3253 C C . ASN A 1 440 ? 7.652 17.495 4.974 1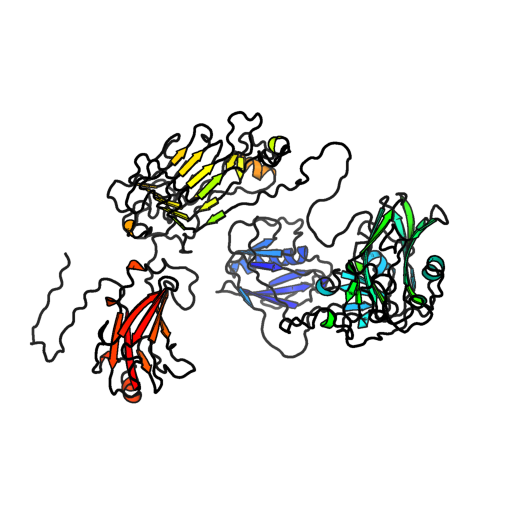.00 93.88 440 ASN A C 1
ATOM 3255 O O . ASN A 1 440 ? 6.429 17.522 4.841 1.00 93.88 440 ASN A O 1
ATOM 3259 N N . VAL A 1 441 ? 8.246 16.860 5.981 1.00 92.38 441 VAL A N 1
ATOM 3260 C CA . VAL A 1 441 ? 7.545 16.197 7.084 1.00 92.38 441 VAL A CA 1
ATOM 3261 C C . VAL A 1 441 ? 7.486 17.186 8.240 1.00 92.38 441 VAL A C 1
ATOM 3263 O O . VAL A 1 441 ? 8.527 17.566 8.770 1.00 92.38 441 VAL A O 1
ATOM 3266 N N . GLN A 1 442 ? 6.292 17.623 8.631 1.00 86.62 442 GLN A N 1
ATOM 3267 C CA . GLN A 1 442 ? 6.112 18.630 9.680 1.00 86.62 442 GLN A CA 1
ATOM 3268 C C . GLN A 1 442 ? 4.806 18.432 10.450 1.00 86.62 442 GLN A C 1
ATOM 3270 O O . GLN A 1 442 ? 3.842 17.883 9.911 1.00 86.62 442 GLN A O 1
ATOM 3275 N N . ALA A 1 443 ? 4.745 18.925 11.689 1.00 79.00 443 ALA A N 1
ATOM 3276 C CA . ALA A 1 443 ? 3.486 19.012 12.420 1.00 79.00 443 ALA A CA 1
ATOM 3277 C C . ALA A 1 443 ? 2.498 19.970 11.723 1.00 79.00 443 ALA A C 1
ATOM 3279 O O . ALA A 1 443 ? 2.873 21.036 11.230 1.00 79.00 443 ALA A O 1
ATOM 3280 N N . GLY A 1 444 ? 1.214 19.603 11.712 1.00 73.38 444 GLY A N 1
ATOM 3281 C CA . GLY A 1 444 ? 0.141 20.480 11.242 1.00 73.38 444 GLY A CA 1
ATOM 3282 C C . GLY A 1 444 ? -0.087 21.673 12.179 1.00 73.38 444 GLY A C 1
ATOM 3283 O O . GLY A 1 444 ? 0.122 21.587 13.390 1.00 73.38 444 GLY A O 1
ATOM 3284 N N . THR A 1 445 ? -0.553 22.797 11.634 1.00 68.62 445 THR A N 1
ATOM 3285 C CA . THR A 1 445 ? -0.839 24.006 12.420 1.00 68.62 445 THR A CA 1
ATOM 3286 C C . THR A 1 445 ? -2.027 23.797 13.361 1.00 68.62 445 THR A C 1
ATOM 3288 O O . THR A 1 445 ? -3.156 23.635 12.899 1.00 68.62 445 THR A O 1
ATOM 3291 N N . ARG A 1 446 ? -1.810 23.905 14.680 1.00 64.81 446 ARG A N 1
ATOM 3292 C CA . ARG A 1 446 ? -2.899 23.910 15.683 1.00 64.81 446 ARG A CA 1
ATOM 3293 C C . ARG A 1 446 ? -3.757 25.182 15.653 1.00 64.81 446 ARG A C 1
ATOM 3295 O O . ARG A 1 446 ? -4.849 25.211 16.209 1.00 64.81 446 ARG A O 1
ATOM 3302 N N . THR A 1 447 ? -3.286 26.244 15.005 1.00 58.09 447 THR A N 1
ATOM 3303 C CA . THR A 1 447 ? -3.973 27.535 14.899 1.00 58.09 447 THR A CA 1
ATOM 3304 C C . THR A 1 447 ? -4.316 27.858 13.444 1.00 58.09 447 THR A C 1
ATOM 3306 O O . THR A 1 447 ? -3.445 28.191 12.646 1.00 58.09 447 THR A O 1
ATOM 3309 N N . ASP A 1 448 ? -5.606 27.826 13.097 1.00 57.72 448 ASP A N 1
ATOM 3310 C CA . ASP A 1 448 ? -6.112 28.397 11.843 1.00 57.72 448 ASP A CA 1
ATOM 3311 C C . ASP A 1 448 ? -6.746 29.766 12.119 1.00 57.72 448 ASP A C 1
ATOM 3313 O O . ASP A 1 448 ? -7.756 29.869 12.814 1.00 57.72 448 ASP A O 1
ATOM 3317 N N . ALA A 1 449 ? -6.187 30.830 11.539 1.00 56.50 449 ALA A N 1
ATOM 3318 C CA . ALA A 1 449 ? -6.702 32.194 11.678 1.00 56.50 449 ALA A CA 1
ATOM 3319 C C . ALA A 1 449 ? -8.127 32.390 11.107 1.00 56.50 449 ALA A C 1
ATOM 3321 O O . ALA A 1 449 ? -8.769 33.402 11.394 1.00 56.50 449 ALA A O 1
ATOM 3322 N N . ARG A 1 450 ? -8.631 31.442 10.304 1.00 58.47 450 ARG A N 1
ATOM 3323 C CA . ARG A 1 450 ? -10.005 31.416 9.770 1.00 58.47 450 ARG A CA 1
ATOM 3324 C C . ARG A 1 450 ? -11.020 30.851 10.767 1.00 58.47 450 ARG A C 1
ATOM 3326 O O . ARG A 1 450 ? -12.217 31.068 10.589 1.00 58.47 450 ARG A O 1
ATOM 3333 N N . VAL A 1 451 ? -10.563 30.155 11.809 1.00 53.25 451 VAL A N 1
ATOM 3334 C CA . VAL A 1 451 ? -11.397 29.525 12.839 1.00 53.25 451 VAL A CA 1
ATOM 3335 C C . VAL A 1 451 ? -11.092 30.205 14.182 1.00 53.25 451 VAL A C 1
ATOM 3337 O O . VAL A 1 451 ? -10.079 29.889 14.803 1.00 53.25 451 VAL A O 1
ATOM 3340 N N . PRO A 1 452 ? -11.949 31.124 14.678 1.00 51.56 452 PRO A N 1
ATOM 3341 C CA . PRO A 1 452 ? -11.640 31.988 15.830 1.00 51.56 452 PRO A CA 1
ATOM 3342 C C . PRO A 1 452 ? -11.327 31.293 17.166 1.00 51.56 452 PRO A C 1
ATOM 3344 O O . PRO A 1 452 ? -10.964 31.979 18.114 1.00 51.56 452 PRO A O 1
ATOM 3347 N N . LEU A 1 453 ? -11.500 29.970 17.246 1.00 52.97 453 LEU A N 1
ATOM 3348 C CA . LEU A 1 453 ? -11.235 29.134 18.419 1.00 52.97 453 LEU A CA 1
ATOM 3349 C C . LEU A 1 453 ? -10.215 28.013 18.145 1.00 52.97 453 LEU A C 1
ATOM 3351 O O . LEU A 1 453 ? -10.001 27.187 19.020 1.00 52.97 453 LEU A O 1
ATOM 3355 N N . ALA A 1 454 ? -9.578 27.940 16.965 1.00 53.50 454 ALA A N 1
ATOM 3356 C CA . ALA A 1 454 ? -8.726 26.793 16.613 1.00 53.50 454 ALA A CA 1
ATOM 3357 C C . ALA A 1 454 ? -7.594 26.533 17.620 1.00 53.50 454 ALA A C 1
ATOM 3359 O O . ALA A 1 454 ? -7.344 25.381 17.952 1.00 53.50 454 ALA A O 1
ATOM 3360 N N . GLY A 1 455 ? -6.964 27.583 18.158 1.00 54.25 455 GLY A N 1
ATOM 3361 C CA . GLY A 1 455 ? -5.930 27.443 19.192 1.00 54.25 455 GLY A CA 1
ATOM 3362 C C . GLY A 1 455 ? -6.444 27.046 20.583 1.00 54.25 455 GLY A C 1
ATOM 3363 O O . GLY A 1 455 ? -5.644 26.616 21.407 1.00 54.25 455 GLY A O 1
ATOM 3364 N N . ASP A 1 456 ? -7.751 27.176 20.832 1.00 54.38 456 ASP A N 1
ATOM 3365 C CA . ASP A 1 456 ? -8.407 26.892 22.118 1.00 54.38 456 ASP A CA 1
ATOM 3366 C C . ASP A 1 456 ? -9.165 25.545 22.116 1.00 54.38 456 ASP A C 1
ATOM 3368 O O . ASP A 1 456 ? -9.702 25.129 23.145 1.00 54.38 456 ASP A O 1
ATOM 3372 N N . LEU A 1 457 ? -9.232 24.856 20.970 1.00 55.50 457 LEU A N 1
ATOM 3373 C CA . LEU A 1 457 ? -9.818 23.519 20.852 1.00 55.50 457 LEU A CA 1
ATOM 3374 C C . LEU A 1 457 ? -8.803 22.431 21.262 1.00 55.50 457 LEU A C 1
ATOM 3376 O O . LEU A 1 457 ? -7.605 22.590 21.020 1.00 55.50 457 LEU A O 1
ATOM 3380 N N . PRO A 1 458 ? -9.247 21.301 21.849 1.00 55.34 458 PRO A N 1
ATOM 3381 C CA . PRO A 1 458 ? -8.371 20.163 22.104 1.00 55.34 458 PRO A CA 1
ATOM 3382 C C . PRO A 1 458 ? -7.807 19.595 20.796 1.00 55.34 458 PRO A C 1
ATOM 3384 O O . PRO A 1 458 ? -8.559 19.164 19.927 1.00 55.34 458 PRO A O 1
ATOM 3387 N N . HIS A 1 459 ? -6.479 19.548 20.684 1.00 56.94 459 HIS A N 1
ATOM 3388 C CA . HIS A 1 459 ? -5.782 18.873 19.586 1.00 56.94 459 HIS A CA 1
ATOM 3389 C C . HIS A 1 459 ? -5.230 17.520 20.051 1.00 56.94 459 HIS A C 1
ATOM 3391 O O . HIS A 1 459 ? -4.772 17.420 21.197 1.00 56.94 459 HIS A O 1
ATOM 3397 N N . PRO A 1 460 ? -5.182 16.488 19.186 1.00 55.16 460 PRO A N 1
ATOM 3398 C CA . PRO A 1 460 ? -4.383 15.294 19.442 1.00 55.16 460 PRO A CA 1
ATOM 3399 C C . PRO A 1 460 ? -2.899 15.695 19.491 1.00 55.16 460 PRO A C 1
ATOM 3401 O O . PRO A 1 460 ? -2.249 15.888 18.467 1.00 55.16 460 PRO A O 1
ATOM 3404 N N . GLY A 1 461 ? -2.396 15.922 20.708 1.00 59.12 461 GLY A N 1
ATOM 3405 C CA . GLY A 1 461 ? -1.101 16.567 20.939 1.00 59.12 461 GLY A CA 1
ATOM 3406 C C . GLY A 1 461 ? -0.050 15.678 21.595 1.00 59.12 461 GLY A C 1
ATOM 3407 O O . GLY A 1 461 ? 1.050 15.577 21.073 1.00 59.12 461 GLY A O 1
ATOM 3408 N N . ALA A 1 462 ? -0.362 15.050 22.732 1.00 64.81 462 ALA A N 1
ATOM 3409 C CA . ALA A 1 462 ? 0.624 14.351 23.561 1.00 64.81 462 ALA A CA 1
ATOM 3410 C C . ALA A 1 462 ? 0.700 12.840 23.283 1.00 64.81 462 ALA A C 1
ATOM 3412 O O . ALA A 1 462 ? -0.318 12.192 23.023 1.00 64.81 462 ALA A O 1
ATOM 3413 N N . ALA A 1 463 ? 1.902 12.269 23.421 1.00 68.81 463 ALA A N 1
ATOM 3414 C CA . ALA A 1 463 ? 2.123 10.827 23.337 1.00 68.81 463 ALA A CA 1
ATOM 3415 C C . ALA A 1 463 ? 1.371 10.081 24.455 1.00 68.81 463 ALA A C 1
ATOM 3417 O O . ALA A 1 463 ? 1.353 10.518 25.611 1.00 68.81 463 ALA A O 1
ATOM 3418 N N . ARG A 1 464 ? 0.770 8.927 24.130 1.00 67.31 464 ARG A N 1
ATOM 3419 C CA . ARG A 1 464 ? 0.110 8.070 25.127 1.00 67.31 464 ARG A CA 1
ATOM 3420 C C . ARG A 1 464 ? 1.185 7.413 25.999 1.00 67.31 464 ARG A C 1
ATOM 3422 O O . ARG A 1 464 ? 2.078 6.743 25.490 1.00 67.31 464 ARG A O 1
ATOM 3429 N N . ASN A 1 465 ? 1.088 7.595 27.314 1.00 69.31 465 ASN A N 1
ATOM 3430 C CA . ASN A 1 465 ? 1.811 6.756 28.268 1.00 69.31 465 ASN A CA 1
ATOM 3431 C C . ASN A 1 465 ? 1.012 5.459 28.459 1.00 69.31 465 ASN A C 1
ATOM 3433 O O . ASN A 1 465 ? -0.214 5.520 28.572 1.00 69.31 465 ASN A O 1
ATOM 3437 N N . LEU A 1 466 ? 1.692 4.313 28.478 1.00 68.81 466 LEU A N 1
ATOM 3438 C CA . LEU A 1 466 ? 1.084 2.988 28.657 1.00 68.81 466 LEU A CA 1
ATOM 3439 C C . LEU A 1 466 ? 1.555 2.403 30.001 1.00 68.81 466 LEU A C 1
ATOM 3441 O O . LEU A 1 466 ? 1.793 3.154 30.948 1.00 68.81 466 LEU A O 1
ATOM 3445 N N . GLY A 1 467 ? 1.698 1.076 30.110 1.00 68.31 467 GLY A N 1
ATOM 3446 C CA . GLY A 1 467 ? 2.265 0.435 31.304 1.00 68.31 467 GLY A CA 1
ATOM 3447 C C . GLY A 1 467 ? 3.698 0.897 31.606 1.00 68.31 467 GLY A C 1
ATOM 3448 O O . GLY A 1 467 ? 4.092 0.970 32.771 1.00 68.31 467 GLY A O 1
ATOM 3449 N N . ALA A 1 468 ? 4.448 1.275 30.567 1.00 75.56 468 ALA A N 1
ATOM 3450 C CA . ALA A 1 468 ? 5.688 2.035 30.671 1.00 75.56 468 ALA A CA 1
ATOM 3451 C C . ALA A 1 468 ? 5.475 3.523 30.326 1.00 75.56 468 ALA A C 1
ATOM 3453 O O . ALA A 1 468 ? 4.638 3.888 29.496 1.00 75.56 468 ALA A O 1
ATOM 3454 N N . GLY A 1 469 ? 6.264 4.391 30.964 1.00 75.69 469 GLY A N 1
ATOM 3455 C CA . GLY A 1 469 ? 6.272 5.824 30.673 1.00 75.69 469 GLY A CA 1
ATOM 3456 C C . GLY A 1 469 ? 7.067 6.155 29.409 1.00 75.69 469 GLY A C 1
ATOM 3457 O O . GLY A 1 469 ? 8.098 5.544 29.143 1.00 75.69 469 GLY A O 1
ATOM 3458 N N . ASN A 1 470 ? 6.618 7.175 28.682 1.00 79.00 470 ASN A N 1
ATOM 3459 C CA . ASN A 1 470 ? 7.253 7.722 27.486 1.00 79.00 470 ASN A CA 1
ATOM 3460 C C . ASN A 1 470 ? 7.771 9.152 27.771 1.00 79.00 470 ASN A C 1
ATOM 3462 O O . ASN A 1 470 ? 7.147 10.134 27.360 1.00 79.00 470 ASN A O 1
ATOM 3466 N N . PRO A 1 471 ? 8.876 9.305 28.532 1.00 78.12 471 PRO A N 1
ATOM 3467 C CA . PRO A 1 471 ? 9.368 10.614 28.972 1.00 78.12 471 PRO A CA 1
ATOM 3468 C C . PRO A 1 471 ? 9.898 11.480 27.820 1.00 78.12 471 PRO A C 1
ATOM 3470 O O . PRO A 1 471 ? 9.921 12.701 27.940 1.00 78.12 471 PRO A O 1
ATOM 3473 N N . GLU A 1 472 ? 10.301 10.849 26.717 1.00 80.25 472 GLU A N 1
ATOM 3474 C CA . GLU A 1 472 ? 10.804 11.489 25.496 1.00 80.25 472 GLU A CA 1
ATOM 3475 C C . GLU A 1 472 ? 9.668 11.890 24.536 1.00 80.25 472 GLU A C 1
ATOM 3477 O O . GLU A 1 472 ? 9.925 12.508 23.511 1.00 80.25 472 GLU A O 1
ATOM 3482 N N . GLN A 1 473 ? 8.411 11.548 24.859 1.00 81.75 473 GLN A N 1
ATOM 3483 C CA . GLN A 1 473 ? 7.215 11.820 24.048 1.00 81.75 473 GLN A CA 1
ATOM 3484 C C . GLN A 1 473 ? 7.305 11.281 22.607 1.00 81.75 473 GLN A C 1
ATOM 3486 O O . GLN A 1 473 ? 6.592 11.759 21.721 1.00 81.75 473 GLN A O 1
ATOM 3491 N N . LEU A 1 474 ? 8.154 10.272 22.375 1.00 84.75 474 LEU A N 1
ATOM 3492 C CA . LEU A 1 474 ? 8.369 9.674 21.061 1.00 84.75 474 LEU A CA 1
ATOM 3493 C C . LEU A 1 474 ? 7.087 9.017 20.565 1.00 84.75 474 LEU A C 1
ATOM 3495 O O . LEU A 1 474 ? 6.460 8.237 21.283 1.00 84.75 474 LEU A O 1
ATOM 3499 N N . ALA A 1 475 ? 6.731 9.279 19.317 1.00 82.19 475 ALA A N 1
ATOM 3500 C CA . ALA A 1 475 ? 5.608 8.627 18.665 1.00 82.19 475 ALA A CA 1
ATOM 3501 C C . ALA A 1 475 ? 6.033 8.196 17.248 1.00 82.19 475 ALA A C 1
ATOM 3503 O O . ALA A 1 475 ? 6.737 8.968 16.589 1.00 82.19 475 ALA A O 1
ATOM 3504 N N . PRO A 1 476 ? 5.649 6.993 16.769 1.00 81.94 476 PRO A N 1
ATOM 3505 C CA . PRO A 1 476 ? 5.948 6.539 15.412 1.00 81.94 476 PRO A CA 1
ATOM 3506 C C . PRO A 1 476 ? 5.645 7.604 14.353 1.00 81.94 476 PRO A C 1
ATOM 3508 O O . PRO A 1 476 ? 4.516 8.079 14.230 1.00 81.94 476 PRO A O 1
ATOM 3511 N N . GLY A 1 477 ? 6.683 8.005 13.624 1.00 83.19 477 GLY A N 1
ATOM 3512 C CA . GLY A 1 477 ? 6.597 8.929 12.503 1.00 83.19 477 GLY A CA 1
ATOM 3513 C C . GLY A 1 477 ? 6.698 8.205 11.163 1.00 83.19 477 GLY A C 1
ATOM 3514 O O . GLY A 1 477 ? 6.565 6.985 11.065 1.00 83.19 477 GLY A O 1
ATOM 3515 N N . VAL A 1 478 ? 6.968 8.988 10.124 1.00 90.38 478 VAL A N 1
ATOM 3516 C CA . VAL A 1 478 ? 7.152 8.497 8.755 1.00 90.38 478 VAL A CA 1
ATOM 3517 C C . VAL A 1 478 ? 8.396 7.610 8.612 1.00 90.38 478 VAL A C 1
ATOM 3519 O O . VAL A 1 478 ? 9.436 7.856 9.232 1.00 90.38 478 VAL A O 1
ATOM 3522 N N . VAL A 1 479 ? 8.309 6.604 7.747 1.00 94.00 479 VAL A N 1
ATOM 3523 C CA . VAL A 1 479 ? 9.468 5.898 7.192 1.00 94.00 479 VAL A CA 1
ATOM 3524 C C . VAL A 1 479 ? 9.748 6.467 5.809 1.00 94.00 479 VAL A C 1
ATOM 3526 O O . VAL A 1 479 ? 8.854 6.523 4.973 1.00 94.00 479 VAL A O 1
ATOM 3529 N N . VAL A 1 480 ? 10.979 6.900 5.570 1.00 96.88 480 VAL A N 1
ATOM 3530 C CA . VAL A 1 480 ? 11.461 7.403 4.282 1.00 96.88 480 VAL A CA 1
ATOM 3531 C C . VAL A 1 480 ? 12.577 6.455 3.857 1.00 96.88 480 VAL A C 1
ATOM 3533 O O . VAL A 1 480 ? 13.637 6.452 4.489 1.00 96.88 480 VAL A O 1
ATOM 3536 N N . THR A 1 481 ? 12.329 5.606 2.859 1.00 96.25 481 THR A N 1
ATOM 3537 C CA . THR A 1 481 ? 13.280 4.571 2.425 1.00 96.25 481 THR A CA 1
ATOM 3538 C C . THR A 1 481 ? 13.400 4.441 0.912 1.00 96.25 481 THR A C 1
ATOM 3540 O O . THR A 1 481 ? 12.452 4.736 0.200 1.00 96.25 481 THR A O 1
ATOM 3543 N N . ASN A 1 482 ? 14.571 4.045 0.404 1.00 95.75 482 ASN A N 1
ATOM 3544 C CA . ASN A 1 482 ? 14.835 3.867 -1.033 1.00 95.75 482 ASN A CA 1
ATOM 3545 C C . ASN A 1 482 ? 14.440 5.068 -1.937 1.00 95.75 482 ASN A C 1
ATOM 3547 O O . ASN A 1 482 ? 14.255 4.908 -3.141 1.00 95.75 482 ASN A O 1
ATOM 3551 N N . ASN A 1 483 ? 14.322 6.295 -1.415 1.00 98.12 483 ASN A N 1
ATOM 3552 C CA . ASN A 1 483 ? 13.963 7.457 -2.237 1.00 98.12 483 ASN A CA 1
ATOM 3553 C C . ASN A 1 483 ? 15.202 8.183 -2.767 1.00 98.12 483 ASN A C 1
ATOM 3555 O O . ASN A 1 483 ? 16.257 8.213 -2.125 1.00 98.12 483 ASN A O 1
ATOM 3559 N N . ILE A 1 484 ? 15.040 8.850 -3.907 1.00 97.38 484 ILE A N 1
ATOM 3560 C CA . ILE A 1 484 ? 16.026 9.767 -4.477 1.00 97.38 484 ILE A CA 1
ATOM 3561 C C . ILE A 1 484 ? 15.554 11.207 -4.266 1.00 97.38 484 ILE A C 1
ATOM 3563 O O . ILE A 1 484 ? 14.445 11.569 -4.653 1.00 97.38 484 ILE A O 1
ATOM 3567 N N . PHE A 1 485 ? 16.416 12.047 -3.699 1.00 97.81 485 PHE A N 1
ATOM 3568 C CA . PHE A 1 485 ? 16.213 13.488 -3.563 1.00 97.81 485 PHE A CA 1
ATOM 3569 C C . PHE A 1 485 ? 17.331 14.228 -4.296 1.00 97.81 485 PHE A C 1
ATOM 3571 O O . PHE A 1 485 ? 18.498 14.052 -3.946 1.00 97.81 485 PHE A O 1
ATOM 3578 N N . ALA A 1 486 ? 16.996 15.047 -5.296 1.00 96.00 486 ALA A N 1
ATOM 3579 C CA . ALA A 1 486 ? 17.985 15.772 -6.097 1.00 96.00 486 ALA A CA 1
ATOM 3580 C C . ALA A 1 486 ? 17.501 17.160 -6.547 1.00 96.00 486 ALA A C 1
ATOM 3582 O O . ALA A 1 486 ? 16.335 17.334 -6.872 1.00 96.00 486 ALA A O 1
ATOM 3583 N N . ASN A 1 487 ? 18.391 18.150 -6.659 1.00 94.69 487 ASN A N 1
ATOM 3584 C CA . ASN A 1 487 ? 18.108 19.463 -7.277 1.00 94.69 487 ASN A CA 1
ATOM 3585 C C . ASN A 1 487 ? 17.005 20.324 -6.612 1.00 94.69 487 ASN A C 1
ATOM 3587 O O . ASN A 1 487 ? 16.653 21.372 -7.153 1.00 94.69 487 ASN A O 1
ATOM 3591 N N . ASN A 1 488 ? 16.461 19.937 -5.456 1.00 96.00 488 ASN A N 1
ATOM 3592 C CA . ASN A 1 488 ? 15.399 20.688 -4.771 1.00 96.00 488 ASN A CA 1
ATOM 3593 C C . ASN A 1 488 ? 15.964 21.970 -4.130 1.00 96.00 488 ASN A C 1
ATOM 3595 O O . ASN A 1 488 ? 17.062 21.932 -3.566 1.00 96.00 488 ASN A O 1
ATOM 3599 N N . GLU A 1 489 ? 15.277 23.113 -4.252 1.00 92.25 489 GLU A N 1
ATOM 3600 C CA . GLU A 1 489 ? 15.880 24.435 -3.988 1.00 92.25 489 GLU A CA 1
ATOM 3601 C C . GLU A 1 489 ? 16.027 24.776 -2.500 1.00 92.25 489 GLU A C 1
ATOM 3603 O O . GLU A 1 489 ? 17.110 25.201 -2.086 1.00 92.25 489 GLU A O 1
ATOM 3608 N N . ALA A 1 490 ? 14.988 24.569 -1.683 1.00 91.50 490 ALA A N 1
ATOM 3609 C CA . ALA A 1 490 ? 15.066 24.871 -0.248 1.00 91.50 490 ALA A CA 1
ATOM 3610 C C . ALA A 1 490 ? 15.856 23.811 0.543 1.00 91.50 490 ALA A C 1
ATOM 3612 O O . ALA A 1 490 ? 16.430 24.115 1.590 1.00 91.50 490 ALA A O 1
ATOM 3613 N N . GLY A 1 491 ? 15.920 22.582 0.028 1.00 94.75 491 GLY A N 1
ATOM 3614 C CA . GLY A 1 491 ? 16.690 21.471 0.582 1.00 94.75 491 GLY A CA 1
ATOM 3615 C C . GLY A 1 491 ? 16.156 20.118 0.120 1.00 94.75 491 GLY A C 1
ATOM 3616 O O . GLY A 1 491 ? 15.157 20.045 -0.586 1.00 94.75 491 GLY A O 1
ATOM 3617 N N . GLN A 1 492 ? 16.805 19.020 0.499 1.00 97.94 492 GLN A N 1
ATOM 3618 C CA . GLN A 1 492 ? 16.404 17.704 -0.003 1.00 97.94 492 GLN A CA 1
ATOM 3619 C C . GLN A 1 492 ? 15.289 17.077 0.841 1.00 97.94 492 GLN A C 1
ATOM 3621 O O . GLN A 1 492 ? 14.228 16.750 0.311 1.00 97.94 492 GLN A O 1
ATOM 3626 N N . LEU A 1 493 ? 15.490 16.976 2.157 1.00 98.31 493 LEU A N 1
ATOM 3627 C CA . LEU A 1 493 ? 14.532 16.375 3.089 1.00 98.31 493 LEU A CA 1
ATOM 3628 C C . LEU A 1 493 ? 14.426 17.220 4.360 1.00 98.31 493 LEU A C 1
ATOM 3630 O O . LEU A 1 493 ? 15.443 17.526 4.981 1.00 98.31 493 LEU A O 1
ATOM 3634 N N . ARG A 1 494 ? 13.205 17.546 4.789 1.00 97.75 494 ARG A N 1
ATOM 3635 C CA . ARG A 1 494 ? 12.936 18.180 6.086 1.00 97.75 494 ARG A CA 1
ATOM 3636 C C . ARG A 1 494 ? 12.120 17.246 6.972 1.00 97.75 494 ARG A C 1
ATOM 3638 O O . ARG A 1 494 ? 11.046 16.805 6.570 1.00 97.75 494 ARG A O 1
ATOM 3645 N N . ILE A 1 495 ? 12.624 16.978 8.176 1.00 97.06 495 ILE A N 1
ATOM 3646 C CA . ILE A 1 495 ? 11.924 16.260 9.246 1.00 97.06 495 ILE A CA 1
ATOM 3647 C C . ILE A 1 495 ? 11.719 17.224 10.411 1.00 97.06 495 ILE A C 1
ATOM 3649 O O . ILE A 1 495 ? 12.683 17.673 11.026 1.00 97.06 495 ILE A O 1
ATOM 3653 N N . SER A 1 496 ? 10.468 17.540 10.728 1.00 93.56 496 SER A N 1
ATOM 3654 C CA . SER A 1 496 ? 10.140 18.510 11.763 1.00 93.56 496 SER A CA 1
ATOM 3655 C C . SER A 1 496 ? 8.991 18.066 12.664 1.00 93.56 496 SER A C 1
ATOM 3657 O O . SER A 1 496 ? 8.023 17.455 12.207 1.00 93.56 496 SER A O 1
ATOM 3659 N N . GLY A 1 497 ? 9.115 18.357 13.958 1.00 89.50 497 GLY A N 1
ATOM 3660 C CA . GLY A 1 497 ? 8.052 18.191 14.944 1.00 89.50 497 GLY A CA 1
ATOM 3661 C C . GLY A 1 497 ? 7.270 19.486 15.144 1.00 89.50 497 GLY A C 1
ATOM 3662 O O . GLY A 1 497 ? 6.923 20.176 14.184 1.00 89.50 497 GLY A O 1
ATOM 3663 N N . GLU A 1 498 ? 6.960 19.795 16.400 1.00 84.44 498 GLU A N 1
ATOM 3664 C CA . GLU A 1 498 ? 6.282 21.028 16.801 1.00 84.44 498 GLU A CA 1
ATOM 3665 C C . GLU A 1 498 ? 7.290 22.072 17.306 1.00 84.44 498 GLU A C 1
ATOM 3667 O O . GLU A 1 498 ? 8.111 21.780 18.177 1.00 84.44 498 GLU A O 1
ATOM 3672 N N . ASP A 1 499 ? 7.196 23.312 16.807 1.00 82.38 499 ASP A N 1
ATOM 3673 C CA . ASP A 1 499 ? 7.945 24.440 17.373 1.00 82.38 499 ASP A CA 1
ATOM 3674 C C . ASP A 1 499 ? 7.441 24.720 18.794 1.00 82.38 499 ASP A C 1
ATOM 3676 O O . ASP A 1 499 ? 6.291 25.102 19.018 1.00 82.38 499 ASP A O 1
ATOM 3680 N N . THR A 1 500 ? 8.323 24.519 19.772 1.00 74.19 500 THR A N 1
ATOM 3681 C CA . THR A 1 500 ? 8.003 24.676 21.194 1.00 74.19 500 THR A CA 1
ATOM 3682 C C . THR A 1 500 ? 8.122 26.129 21.684 1.00 74.19 500 THR A C 1
ATOM 3684 O O . THR A 1 500 ? 7.894 26.417 22.864 1.00 74.19 500 THR A O 1
ATOM 3687 N N . THR A 1 501 ? 8.437 27.079 20.796 1.00 74.94 501 THR A N 1
ATOM 3688 C CA . THR A 1 501 ? 8.648 28.494 21.126 1.00 74.94 501 THR A CA 1
ATOM 3689 C C . THR A 1 501 ? 7.359 29.179 21.592 1.00 74.94 501 THR A C 1
ATOM 3691 O O . THR A 1 501 ? 6.566 29.698 20.812 1.00 74.94 501 THR A O 1
ATOM 3694 N N . GLY A 1 502 ? 7.180 29.256 22.913 1.00 65.56 502 GLY A N 1
ATOM 3695 C CA . GLY A 1 502 ? 6.083 29.995 23.547 1.00 65.56 502 GLY A CA 1
ATOM 3696 C C . GLY A 1 502 ? 4.820 29.179 23.835 1.00 65.56 502 GLY A C 1
ATOM 3697 O O . GLY A 1 502 ? 3.858 29.747 24.354 1.00 65.56 502 GLY A O 1
ATOM 3698 N N . VAL A 1 503 ? 4.823 27.869 23.573 1.00 65.31 503 VAL A N 1
ATOM 3699 C CA . VAL A 1 503 ? 3.757 26.949 24.007 1.00 65.31 503 VAL A CA 1
ATOM 3700 C C . VAL A 1 503 ? 4.018 26.406 25.416 1.00 65.31 503 VAL A C 1
ATOM 3702 O O . VAL A 1 503 ? 5.156 26.285 25.865 1.00 65.31 503 VAL A O 1
ATOM 3705 N N . THR A 1 504 ? 2.946 26.094 26.147 1.00 59.94 504 THR A N 1
ATOM 3706 C CA . THR A 1 504 ? 2.995 25.601 27.541 1.00 59.94 504 THR A CA 1
ATOM 3707 C C . THR A 1 504 ? 2.878 24.081 27.669 1.00 59.94 504 THR A C 1
ATOM 3709 O O . THR A 1 504 ? 3.059 23.549 28.763 1.00 59.94 504 THR A O 1
ATOM 3712 N N . SER A 1 505 ? 2.585 23.387 26.569 1.00 62.50 505 SER A N 1
ATOM 3713 C CA . SER A 1 505 ? 2.532 21.930 26.455 1.00 62.50 505 SER A CA 1
ATOM 3714 C C . SER A 1 505 ? 3.218 21.534 25.155 1.00 62.50 505 SER A C 1
ATOM 3716 O O . SER A 1 505 ? 2.906 22.098 24.108 1.00 62.50 505 SER A O 1
ATOM 3718 N N . THR A 1 506 ? 4.133 20.573 25.220 1.00 66.50 506 THR A N 1
ATOM 3719 C CA . THR A 1 506 ? 4.790 19.998 24.042 1.00 66.50 506 THR A CA 1
ATOM 3720 C C . THR A 1 506 ? 3.907 18.916 23.425 1.00 66.50 506 THR A C 1
ATOM 3722 O O . THR A 1 506 ? 3.218 18.187 24.146 1.00 66.50 506 THR A O 1
ATOM 3725 N N . GLY A 1 507 ? 3.893 18.831 22.097 1.00 74.19 507 GLY A N 1
ATOM 3726 C CA . GLY A 1 507 ? 3.315 17.704 21.376 1.00 74.19 507 GLY A CA 1
ATOM 3727 C C . GLY A 1 507 ? 4.253 16.501 21.283 1.00 74.19 507 GLY A C 1
ATOM 3728 O O . GLY A 1 507 ? 5.368 16.522 21.800 1.00 74.19 507 GLY A O 1
ATOM 3729 N N . ILE A 1 508 ? 3.796 15.464 20.577 1.00 81.56 508 ILE A N 1
ATOM 3730 C CA . ILE A 1 508 ? 4.603 14.298 20.210 1.00 81.56 508 ILE A CA 1
ATOM 3731 C C . ILE A 1 508 ? 5.924 14.703 19.548 1.00 81.56 508 ILE A C 1
ATOM 3733 O O . ILE A 1 508 ? 5.974 15.606 18.713 1.00 81.56 508 ILE A O 1
ATOM 3737 N N . VAL A 1 509 ? 6.978 13.965 19.880 1.00 88.06 509 VAL A N 1
ATOM 3738 C CA . VAL A 1 509 ? 8.256 13.995 19.170 1.00 88.06 509 VAL A CA 1
ATOM 3739 C C . VAL A 1 509 ? 8.171 12.961 18.041 1.00 88.06 509 VAL A C 1
ATOM 3741 O O . VAL A 1 509 ? 8.091 11.762 18.332 1.00 88.06 509 VAL A O 1
ATOM 3744 N N . PRO A 1 510 ? 8.149 13.364 16.756 1.00 88.62 510 PRO A N 1
ATOM 3745 C CA . PRO A 1 510 ? 8.056 12.413 15.657 1.00 88.62 510 PRO A CA 1
ATOM 3746 C C . PRO A 1 510 ? 9.336 11.579 15.551 1.00 88.62 510 PRO A C 1
ATOM 3748 O O . PRO A 1 510 ? 10.428 12.092 15.283 1.00 88.62 510 PRO A O 1
ATOM 3751 N N . PHE A 1 511 ? 9.175 10.269 15.718 1.00 90.19 511 PHE A N 1
ATOM 3752 C CA . PHE A 1 511 ? 10.220 9.280 15.508 1.00 90.19 511 PHE A CA 1
ATOM 3753 C C . PHE A 1 511 ? 10.180 8.773 14.061 1.00 90.19 511 PHE A C 1
ATOM 3755 O O . PHE A 1 511 ? 9.522 7.777 13.753 1.00 90.19 511 PHE A O 1
ATOM 3762 N N . ALA A 1 512 ? 10.844 9.488 13.153 1.00 93.25 512 ALA A N 1
ATOM 3763 C CA . ALA A 1 512 ? 10.950 9.081 11.752 1.00 93.25 512 ALA A CA 1
ATOM 3764 C C . ALA A 1 512 ? 12.127 8.113 11.516 1.00 93.25 512 ALA A C 1
ATOM 3766 O O . ALA A 1 512 ? 13.171 8.211 12.164 1.00 93.25 512 ALA A O 1
ATOM 3767 N N . ARG A 1 513 ? 11.990 7.202 10.551 1.00 94.50 513 ARG A N 1
ATOM 3768 C CA . ARG A 1 513 ? 13.074 6.311 10.098 1.00 94.50 513 ARG A CA 1
ATOM 3769 C C . ARG A 1 513 ? 13.496 6.738 8.695 1.00 94.50 513 ARG A C 1
ATOM 3771 O O . ARG A 1 513 ? 12.691 6.642 7.779 1.00 94.50 513 ARG A O 1
ATOM 3778 N N . VAL A 1 514 ? 14.727 7.213 8.520 1.00 97.50 514 VAL A N 1
ATOM 3779 C CA . VAL A 1 514 ? 15.253 7.679 7.223 1.00 97.50 514 VAL A CA 1
ATOM 3780 C C . VAL A 1 514 ? 16.381 6.741 6.804 1.00 97.50 514 VAL A C 1
ATOM 3782 O O . VAL A 1 514 ? 17.509 6.879 7.279 1.00 97.50 514 VAL A O 1
ATOM 3785 N N . VAL A 1 515 ? 16.061 5.743 5.982 1.00 97.12 515 VAL A N 1
ATOM 3786 C CA . VAL A 1 515 ? 16.914 4.567 5.737 1.00 97.12 515 VAL A CA 1
ATOM 3787 C C . VAL A 1 515 ? 17.206 4.415 4.247 1.00 97.12 515 VAL A C 1
ATOM 3789 O O . VAL A 1 515 ? 16.280 4.468 3.459 1.00 97.12 515 VAL A O 1
ATOM 3792 N N . ASN A 1 516 ? 18.456 4.197 3.832 1.00 97.31 516 ASN A N 1
ATOM 3793 C CA . ASN A 1 516 ? 18.769 3.838 2.436 1.00 97.31 516 ASN A CA 1
ATOM 3794 C C . ASN A 1 516 ? 18.203 4.814 1.370 1.00 97.31 516 ASN A C 1
ATOM 3796 O O . ASN A 1 516 ? 17.732 4.393 0.323 1.00 97.31 516 ASN A O 1
ATOM 3800 N N . ASN A 1 517 ? 18.250 6.131 1.592 1.00 98.62 517 ASN A N 1
ATOM 3801 C CA . ASN A 1 517 ? 17.899 7.132 0.571 1.00 98.62 517 ASN A CA 1
ATOM 3802 C C . ASN A 1 517 ? 19.157 7.705 -0.097 1.00 98.62 517 ASN A C 1
ATOM 3804 O O . ASN A 1 517 ? 20.213 7.812 0.534 1.00 98.62 517 ASN A O 1
ATOM 3808 N N . THR A 1 518 ? 19.039 8.129 -1.354 1.00 98.44 518 THR A N 1
ATOM 3809 C CA . THR A 1 518 ? 20.091 8.873 -2.062 1.00 98.44 518 THR A CA 1
ATOM 3810 C C . THR A 1 518 ? 19.726 10.353 -2.088 1.00 98.44 518 THR A C 1
ATOM 3812 O O . THR A 1 518 ? 18.689 10.738 -2.618 1.00 98.44 518 THR A O 1
ATOM 3815 N N . ILE A 1 519 ? 20.569 11.186 -1.485 1.00 98.31 519 ILE A N 1
ATOM 3816 C CA . ILE A 1 519 ? 20.306 12.596 -1.197 1.00 98.31 519 ILE A CA 1
ATOM 3817 C C . ILE A 1 519 ? 21.420 13.429 -1.819 1.00 98.31 519 ILE A C 1
ATOM 3819 O O . ILE A 1 519 ? 22.577 13.345 -1.410 1.00 98.31 519 ILE A O 1
ATOM 3823 N N . VAL A 1 520 ? 21.072 14.237 -2.812 1.00 97.38 520 VAL A N 1
ATOM 3824 C CA . VAL A 1 520 ? 22.018 15.002 -3.624 1.00 97.38 520 VAL A CA 1
ATOM 3825 C C . VAL A 1 520 ? 21.576 16.458 -3.686 1.00 97.38 520 VAL A C 1
ATOM 3827 O O . VAL A 1 520 ? 20.440 16.744 -4.047 1.00 97.38 520 VAL A O 1
ATOM 3830 N N . GLY A 1 521 ? 22.452 17.407 -3.348 1.00 93.75 521 GLY A N 1
ATOM 3831 C CA . GLY A 1 521 ? 22.089 18.829 -3.427 1.00 93.75 521 GLY A CA 1
ATOM 3832 C C . GLY A 1 521 ? 21.800 19.277 -4.864 1.00 93.75 521 GLY A C 1
ATOM 3833 O O . GLY A 1 521 ? 20.743 19.847 -5.129 1.00 93.75 521 GLY A O 1
ATOM 3834 N N . GLY A 1 522 ? 22.687 18.941 -5.803 1.00 88.31 522 GLY A N 1
ATOM 3835 C CA . GLY A 1 522 ? 22.500 19.202 -7.229 1.00 88.31 522 GLY A CA 1
ATOM 3836 C C . GLY A 1 522 ? 23.267 18.222 -8.119 1.00 88.31 522 GLY A C 1
ATOM 3837 O O . GLY A 1 522 ? 24.414 17.881 -7.831 1.00 88.31 522 GLY A O 1
ATOM 3838 N N . THR A 1 523 ? 22.651 17.775 -9.218 1.00 84.56 523 THR A N 1
ATOM 3839 C CA . THR A 1 523 ? 23.286 16.908 -10.237 1.00 84.56 523 THR A CA 1
ATOM 3840 C C . THR A 1 523 ? 24.303 17.658 -11.103 1.00 84.56 523 THR A C 1
ATOM 3842 O O . THR A 1 523 ? 25.144 17.047 -11.756 1.00 84.56 523 THR A O 1
ATOM 3845 N N . ASP A 1 524 ? 24.267 18.990 -11.066 1.00 81.88 524 ASP A N 1
ATOM 3846 C CA . ASP A 1 524 ? 25.282 19.902 -11.601 1.00 81.88 524 ASP A CA 1
ATOM 3847 C C . ASP A 1 524 ? 26.466 20.133 -10.635 1.00 81.88 524 ASP A C 1
ATOM 3849 O O . ASP A 1 524 ? 27.372 20.913 -10.938 1.00 81.88 524 ASP A O 1
ATOM 3853 N N . GLY A 1 525 ? 26.456 19.487 -9.462 1.00 71.81 525 GLY A N 1
ATOM 3854 C CA . GLY A 1 525 ? 27.406 19.723 -8.375 1.00 71.81 525 GLY A CA 1
ATOM 3855 C C . GLY A 1 525 ? 27.117 20.985 -7.551 1.00 71.81 525 GLY A C 1
ATOM 3856 O O . GLY A 1 525 ? 27.960 21.387 -6.746 1.00 71.81 525 GLY A O 1
ATOM 3857 N N . SER A 1 526 ? 25.958 21.637 -7.729 1.00 79.25 526 SER A N 1
ATOM 3858 C CA . SER A 1 526 ? 25.565 22.780 -6.900 1.00 79.25 526 SER A CA 1
ATOM 3859 C C . SER A 1 526 ? 25.180 22.342 -5.484 1.00 79.25 526 SER A C 1
ATOM 3861 O O . SER A 1 526 ? 24.320 21.490 -5.273 1.00 79.25 526 SER A O 1
ATOM 3863 N N . ALA A 1 527 ? 25.811 22.959 -4.485 1.00 88.12 527 ALA A N 1
ATOM 3864 C CA . ALA A 1 527 ? 25.532 22.662 -3.087 1.00 88.12 527 ALA A CA 1
ATOM 3865 C C . ALA A 1 527 ? 24.175 23.241 -2.650 1.00 88.12 527 ALA A C 1
ATOM 3867 O O . ALA A 1 527 ? 23.986 24.460 -2.659 1.00 88.12 527 ALA A O 1
ATOM 3868 N N . ARG A 1 528 ? 23.260 22.374 -2.195 1.00 94.31 528 ARG A N 1
ATOM 3869 C CA . ARG A 1 528 ? 21.957 22.729 -1.582 1.00 94.31 528 ARG A CA 1
ATOM 3870 C C . ARG A 1 528 ? 21.797 22.032 -0.218 1.00 94.31 528 ARG A C 1
ATOM 3872 O O . ARG A 1 528 ? 22.550 21.095 0.044 1.00 94.31 528 ARG A O 1
ATOM 3879 N N . PRO A 1 529 ? 20.890 22.447 0.686 1.00 97.25 529 PRO A N 1
ATOM 3880 C CA . PRO A 1 529 ? 20.725 21.765 1.975 1.00 97.25 529 PRO A CA 1
ATOM 3881 C C . PRO A 1 529 ? 20.338 20.286 1.805 1.00 97.25 529 PRO A C 1
ATOM 3883 O O . PRO A 1 529 ? 19.527 19.958 0.939 1.00 97.25 529 PRO A O 1
ATOM 3886 N N . GLY A 1 530 ? 20.932 19.402 2.612 1.00 98.00 530 GLY A N 1
ATOM 3887 C CA . GLY A 1 530 ? 20.655 17.963 2.621 1.00 98.00 530 GLY A CA 1
ATOM 3888 C C . GLY A 1 530 ? 19.420 17.617 3.453 1.00 98.00 530 GLY A C 1
ATOM 3889 O O . GLY A 1 530 ? 18.306 18.035 3.128 1.00 98.00 530 GLY A O 1
ATOM 3890 N N . ILE A 1 531 ? 19.624 16.857 4.532 1.00 98.56 531 ILE A N 1
ATOM 3891 C CA . ILE A 1 531 ? 18.603 16.594 5.551 1.00 98.56 531 ILE A CA 1
ATOM 3892 C C . ILE A 1 531 ? 18.604 17.733 6.578 1.00 98.56 531 ILE A C 1
ATOM 3894 O O . ILE A 1 531 ? 19.641 18.055 7.162 1.00 98.56 531 ILE A O 1
ATOM 3898 N N . VAL A 1 532 ? 17.432 18.301 6.849 1.00 98.38 532 VAL A N 1
ATOM 3899 C CA . VAL A 1 532 ? 17.198 19.267 7.929 1.00 98.38 532 VAL A CA 1
ATOM 3900 C C . VAL A 1 532 ? 16.272 18.638 8.967 1.00 98.38 532 VAL A C 1
ATOM 3902 O O . VAL A 1 532 ? 15.183 18.174 8.629 1.00 98.38 532 VAL A O 1
ATOM 3905 N N . VAL A 1 533 ? 16.708 18.620 10.225 1.00 98.19 533 VAL A N 1
ATOM 3906 C CA . VAL A 1 533 ? 15.947 18.128 11.377 1.00 98.19 533 VAL A CA 1
ATOM 3907 C C . VAL A 1 533 ? 15.758 19.268 12.370 1.00 98.19 533 VAL A C 1
ATOM 3909 O O . VAL A 1 533 ? 16.742 19.828 12.856 1.00 98.19 533 VAL A O 1
ATOM 3912 N N . GLU A 1 534 ? 14.510 19.632 12.658 1.00 95.62 534 GLU A N 1
ATOM 3913 C CA . GLU A 1 534 ? 14.209 20.815 13.474 1.00 95.62 534 GLU A CA 1
ATOM 3914 C C . GLU A 1 534 ? 12.876 20.740 14.231 1.00 95.62 534 GLU A C 1
ATOM 3916 O O . GLU A 1 534 ? 11.965 20.009 13.846 1.00 95.62 534 GLU A O 1
ATOM 3921 N N . ASN A 1 535 ? 12.719 21.576 15.261 1.00 91.00 535 ASN A N 1
ATOM 3922 C CA . ASN A 1 535 ? 11.498 21.696 16.062 1.00 91.00 535 ASN A CA 1
ATOM 3923 C C . ASN A 1 535 ? 11.112 20.377 16.756 1.00 91.00 535 ASN A C 1
ATOM 3925 O O . ASN A 1 535 ? 10.084 19.778 16.450 1.00 91.00 535 ASN A O 1
ATOM 3929 N N . ASN A 1 536 ? 11.937 19.929 17.705 1.00 90.38 536 ASN A N 1
ATOM 3930 C CA . ASN A 1 536 ? 11.633 18.810 18.601 1.00 90.38 536 ASN A CA 1
ATOM 3931 C C . ASN A 1 536 ? 11.297 17.498 17.854 1.00 90.38 536 ASN A C 1
ATOM 3933 O O . ASN A 1 536 ? 10.320 16.817 18.169 1.00 90.38 536 ASN A O 1
ATOM 3937 N N . ALA A 1 537 ? 12.094 17.160 16.835 1.00 92.94 537 ALA A N 1
ATOM 3938 C CA . ALA A 1 537 ? 12.025 15.890 16.110 1.00 92.94 537 ALA A CA 1
ATOM 3939 C C . ALA A 1 537 ? 13.094 14.899 16.609 1.00 92.94 537 ALA A C 1
ATOM 3941 O O . ALA A 1 537 ? 14.127 15.303 17.140 1.00 92.94 537 ALA A O 1
ATOM 3942 N N . SER A 1 538 ? 12.878 13.591 16.423 1.00 94.06 538 SER A N 1
ATOM 3943 C CA . SER A 1 538 ? 13.867 12.568 16.807 1.00 94.06 538 SER A CA 1
ATOM 3944 C C . SER A 1 538 ? 13.994 11.442 15.773 1.00 94.06 538 SER A C 1
ATOM 3946 O O . SER A 1 538 ? 13.707 10.278 16.065 1.00 94.06 538 SER A O 1
ATOM 3948 N N . PRO A 1 539 ? 14.393 11.745 14.525 1.00 95.44 539 PRO A N 1
ATOM 3949 C CA . PRO A 1 539 ? 14.619 10.711 13.531 1.00 95.44 539 PRO A CA 1
ATOM 3950 C C . PRO A 1 539 ? 15.781 9.777 13.897 1.00 95.44 539 PRO A C 1
ATOM 3952 O O . PRO A 1 539 ? 16.674 10.095 14.691 1.00 95.44 539 PRO A O 1
ATOM 3955 N N . THR A 1 540 ? 15.790 8.616 13.249 1.00 95.38 540 THR A N 1
ATOM 3956 C CA . THR A 1 540 ? 16.986 7.784 13.091 1.00 95.38 540 THR A CA 1
ATOM 3957 C C . THR A 1 540 ? 17.346 7.725 11.610 1.00 95.38 540 THR A C 1
ATOM 3959 O O . THR A 1 540 ? 16.524 7.315 10.790 1.00 95.38 540 THR A O 1
ATOM 3962 N N . ILE A 1 541 ? 18.555 8.177 11.275 1.00 97.31 541 ILE A N 1
ATOM 3963 C CA . ILE A 1 541 ? 19.037 8.390 9.906 1.00 97.31 541 ILE A CA 1
ATOM 3964 C C . ILE A 1 541 ? 20.169 7.393 9.624 1.00 97.31 541 ILE A C 1
ATOM 3966 O O . ILE A 1 541 ? 21.254 7.507 10.205 1.00 97.31 541 ILE A O 1
ATOM 3970 N N . LEU A 1 542 ? 19.913 6.417 8.748 1.00 95.62 542 LEU A N 1
ATOM 3971 C CA . LEU A 1 542 ? 20.730 5.215 8.548 1.00 95.62 542 LEU A CA 1
ATOM 3972 C C . LEU A 1 542 ? 20.992 4.926 7.057 1.00 95.62 542 LEU A C 1
ATOM 3974 O O . LEU A 1 542 ? 20.083 5.029 6.242 1.00 95.62 542 LEU A O 1
ATOM 3978 N N . ASN A 1 543 ? 22.202 4.496 6.688 1.00 96.25 543 ASN A N 1
ATOM 3979 C CA . ASN A 1 543 ? 22.527 3.975 5.344 1.00 96.25 543 ASN A CA 1
ATOM 3980 C C . ASN A 1 543 ? 22.246 4.907 4.146 1.00 96.25 543 ASN A C 1
ATOM 3982 O O . ASN A 1 543 ? 22.194 4.441 3.012 1.00 96.25 543 ASN A O 1
ATOM 3986 N N . ASN A 1 544 ? 22.056 6.211 4.344 1.00 98.50 544 ASN A N 1
ATOM 3987 C CA . ASN A 1 544 ? 21.803 7.141 3.240 1.00 98.50 544 ASN A CA 1
ATOM 3988 C C . ASN A 1 544 ? 23.120 7.522 2.544 1.00 98.50 544 ASN A C 1
ATOM 3990 O O . ASN A 1 544 ? 24.165 7.596 3.197 1.00 98.50 544 ASN A O 1
ATOM 3994 N N . ILE A 1 545 ? 23.072 7.820 1.244 1.00 98.44 545 ILE A N 1
ATOM 3995 C CA . ILE A 1 545 ? 24.138 8.563 0.552 1.00 98.44 545 ILE A CA 1
ATOM 3996 C C . ILE A 1 545 ? 23.751 10.038 0.582 1.00 98.44 545 ILE A C 1
ATOM 3998 O O . ILE A 1 545 ? 22.652 10.377 0.159 1.00 98.44 545 ILE A O 1
ATOM 4002 N N . ILE A 1 546 ? 24.634 10.909 1.070 1.00 98.25 546 ILE A N 1
ATOM 4003 C CA . ILE A 1 546 ? 24.389 12.348 1.200 1.00 98.25 546 ILE A CA 1
ATOM 4004 C C . ILE A 1 546 ? 25.542 13.112 0.544 1.00 98.25 546 ILE A C 1
ATOM 4006 O O . ILE A 1 546 ? 26.640 13.195 1.102 1.00 98.25 546 ILE A O 1
ATOM 4010 N N . ALA A 1 547 ? 25.306 13.649 -0.652 1.00 96.56 547 ALA A N 1
ATOM 4011 C CA . ALA A 1 547 ? 26.356 14.188 -1.506 1.00 96.56 547 ALA A CA 1
ATOM 4012 C C . ALA A 1 547 ? 26.049 15.577 -2.081 1.00 96.56 547 ALA A C 1
ATOM 4014 O O . ALA A 1 547 ? 24.892 15.936 -2.307 1.00 96.56 547 ALA A O 1
ATOM 4015 N N . PHE A 1 548 ? 27.097 16.354 -2.364 1.00 95.19 548 PHE A N 1
ATOM 4016 C CA . PHE A 1 548 ? 26.997 17.682 -2.983 1.00 95.19 548 PHE A CA 1
ATOM 4017 C C . PHE A 1 548 ? 26.028 18.617 -2.240 1.00 95.19 548 PHE A C 1
ATOM 4019 O O . PHE A 1 548 ? 25.236 19.322 -2.858 1.00 95.19 548 PHE A O 1
ATOM 4026 N N . THR A 1 549 ? 26.043 18.609 -0.903 1.00 96.56 549 THR A N 1
ATOM 4027 C CA . THR A 1 549 ? 25.167 19.463 -0.080 1.00 96.56 549 THR A CA 1
ATOM 4028 C C . THR A 1 549 ? 25.917 20.625 0.585 1.00 96.56 549 THR A C 1
ATOM 4030 O O . THR A 1 549 ? 27.133 20.586 0.781 1.00 96.56 549 THR A O 1
ATOM 4033 N N . THR A 1 550 ? 25.205 21.688 0.972 1.00 96.56 550 THR A N 1
ATOM 4034 C CA . THR A 1 550 ? 25.772 22.741 1.843 1.00 96.56 550 THR A CA 1
ATOM 4035 C C . THR A 1 550 ? 26.003 22.219 3.259 1.00 96.56 550 THR A C 1
ATOM 4037 O O . THR A 1 550 ? 27.051 22.471 3.847 1.00 96.56 550 THR A O 1
ATOM 4040 N N . THR A 1 551 ? 25.050 21.443 3.768 1.00 97.50 551 THR A N 1
ATOM 4041 C CA . THR A 1 551 ? 25.180 20.654 4.991 1.00 97.50 551 THR A CA 1
ATOM 4042 C C . THR A 1 551 ? 24.452 19.333 4.780 1.00 97.50 551 THR A C 1
ATOM 4044 O O . THR A 1 551 ? 23.270 19.358 4.426 1.00 97.50 551 THR A O 1
ATOM 4047 N N . GLY A 1 552 ? 25.130 18.207 5.014 1.00 97.75 552 GLY A N 1
ATOM 4048 C CA . GLY A 1 552 ? 24.577 16.872 4.775 1.00 97.75 552 GLY A CA 1
ATOM 4049 C C . GLY A 1 552 ? 23.419 16.543 5.712 1.00 97.75 552 GLY A C 1
ATOM 4050 O O . GLY A 1 552 ? 22.316 16.252 5.253 1.00 97.75 552 GLY A O 1
ATOM 4051 N N . ILE A 1 553 ? 23.648 16.654 7.022 1.00 98.62 553 ILE A N 1
ATOM 4052 C CA . ILE A 1 553 ? 22.598 16.593 8.047 1.00 98.62 553 ILE A CA 1
ATOM 4053 C C . ILE A 1 553 ? 22.738 17.794 8.983 1.00 98.62 553 ILE A C 1
ATOM 4055 O O . ILE A 1 553 ? 23.738 17.929 9.686 1.00 98.62 553 ILE A O 1
ATOM 4059 N N . SER A 1 554 ? 21.734 18.666 9.018 1.00 98.25 554 SER A N 1
ATOM 4060 C CA . SER A 1 554 ? 21.639 19.746 10.002 1.00 98.25 554 SER A CA 1
ATOM 4061 C C . SER A 1 554 ? 20.579 19.396 11.036 1.00 98.25 554 SER A C 1
ATOM 4063 O O . SER A 1 554 ? 19.420 19.218 10.675 1.00 98.25 554 SER A O 1
ATOM 4065 N N . VAL A 1 555 ? 20.964 19.336 12.310 1.00 98.31 555 VAL A N 1
ATOM 4066 C CA . VAL A 1 555 ? 20.055 19.098 13.441 1.00 98.31 555 VAL A CA 1
ATOM 4067 C C . VAL A 1 555 ? 20.007 20.356 14.305 1.00 98.31 555 VAL A C 1
ATOM 4069 O O . VAL A 1 555 ? 21.049 20.918 14.648 1.00 98.31 555 VAL A O 1
ATOM 4072 N N . ASP A 1 556 ? 18.810 20.838 14.625 1.00 96.31 556 ASP A N 1
ATOM 4073 C CA . ASP A 1 556 ? 18.634 21.981 15.518 1.00 96.31 556 ASP A CA 1
ATOM 4074 C C . ASP A 1 556 ? 18.828 21.603 17.002 1.00 96.31 556 ASP A C 1
ATOM 4076 O O . ASP A 1 556 ? 18.837 20.435 17.386 1.00 96.31 556 ASP A O 1
ATOM 4080 N N . GLY A 1 557 ? 18.961 22.611 17.868 1.00 93.69 557 GLY A N 1
ATOM 4081 C CA . GLY A 1 557 ? 19.180 22.393 19.301 1.00 93.69 557 GLY A CA 1
ATOM 4082 C C . GLY A 1 557 ? 17.980 21.824 20.069 1.00 93.69 557 GLY A C 1
ATOM 4083 O O . GLY A 1 557 ? 18.139 21.512 21.246 1.00 93.69 557 GLY A O 1
ATOM 4084 N N . THR A 1 558 ? 16.797 21.718 19.451 1.00 91.31 558 THR A N 1
ATOM 4085 C CA . THR A 1 558 ? 15.612 21.078 20.050 1.00 91.31 558 THR A CA 1
ATOM 4086 C C . THR A 1 558 ? 15.439 19.617 19.625 1.00 91.31 558 THR A C 1
ATOM 4088 O O . THR A 1 558 ? 14.702 18.885 20.275 1.00 91.31 558 THR A O 1
ATOM 4091 N N . SER A 1 559 ? 16.148 19.173 18.584 1.00 94.25 559 SER A N 1
ATOM 4092 C CA . SER A 1 559 ? 16.090 17.816 18.018 1.00 94.25 559 SER A CA 1
ATOM 4093 C C . SER A 1 559 ? 17.332 16.975 18.368 1.00 94.25 559 SER A C 1
ATOM 4095 O O . SER A 1 559 ? 17.714 16.058 17.635 1.00 94.25 559 SER A O 1
ATOM 4097 N N . ASP A 1 560 ? 17.988 17.287 19.492 1.00 91.06 560 ASP A N 1
ATOM 4098 C CA . ASP A 1 560 ? 19.283 16.726 19.919 1.00 91.06 560 ASP A CA 1
ATOM 4099 C C . ASP A 1 560 ? 19.264 15.211 20.201 1.00 91.06 560 ASP A C 1
ATOM 4101 O O . ASP A 1 560 ? 20.308 14.559 20.210 1.00 91.06 560 ASP A O 1
ATOM 4105 N N . THR A 1 561 ? 18.072 14.631 20.353 1.00 91.44 561 THR A N 1
ATOM 4106 C CA . THR A 1 561 ? 17.846 13.186 20.487 1.00 91.44 561 THR A CA 1
ATOM 4107 C C . THR A 1 561 ? 17.935 12.412 19.162 1.00 91.44 561 THR A C 1
ATOM 4109 O O . THR A 1 561 ? 17.833 11.183 19.177 1.00 91.44 561 THR A O 1
ATOM 4112 N N . THR A 1 562 ? 18.125 13.082 18.020 1.00 95.00 562 THR A N 1
ATOM 4113 C CA . THR A 1 562 ? 18.350 12.458 16.700 1.00 95.00 562 THR A CA 1
ATOM 4114 C C . THR A 1 562 ? 19.493 11.433 16.738 1.00 95.00 562 THR A C 1
ATOM 4116 O O . THR A 1 562 ? 20.531 11.678 17.347 1.00 95.00 562 THR A O 1
ATOM 4119 N N . ILE A 1 563 ? 19.340 10.292 16.052 1.00 94.12 563 ILE A N 1
ATOM 4120 C CA . ILE A 1 563 ? 20.437 9.333 15.825 1.00 94.12 563 ILE A CA 1
ATOM 4121 C C . ILE A 1 563 ? 20.844 9.350 14.356 1.00 94.12 563 ILE A C 1
ATOM 4123 O O . ILE A 1 563 ? 20.010 9.303 13.454 1.00 94.12 563 ILE A O 1
ATOM 4127 N N . VAL A 1 564 ? 22.156 9.359 14.137 1.00 95.06 564 VAL A N 1
ATOM 4128 C CA . VAL A 1 564 ? 22.812 9.247 12.835 1.00 95.06 564 VAL A CA 1
ATOM 4129 C C . VAL A 1 564 ? 23.781 8.068 12.911 1.00 95.06 564 VAL A C 1
ATOM 4131 O O . VAL A 1 564 ? 24.504 7.930 13.898 1.00 95.06 564 VAL A O 1
ATOM 4134 N N . GLY A 1 565 ? 23.822 7.227 11.881 1.00 92.44 565 GLY A N 1
ATOM 4135 C CA . GLY A 1 565 ? 24.800 6.143 11.759 1.00 92.44 565 GLY A CA 1
ATOM 4136 C C . GLY A 1 565 ? 24.844 5.594 10.338 1.00 92.44 565 GLY A C 1
ATOM 4137 O O . GLY A 1 565 ? 23.890 5.749 9.587 1.00 92.44 565 GLY A O 1
ATOM 4138 N N . GLY A 1 566 ? 25.956 4.987 9.927 1.00 92.31 566 GLY A N 1
ATOM 4139 C CA . GLY A 1 566 ? 26.049 4.285 8.641 1.00 92.31 566 GLY A CA 1
ATOM 4140 C C . GLY A 1 566 ? 25.773 5.128 7.386 1.00 92.31 566 GLY A C 1
ATOM 4141 O O . GLY A 1 566 ? 25.560 4.555 6.327 1.00 92.31 566 GLY A O 1
ATOM 4142 N N . ASN A 1 567 ? 25.768 6.462 7.449 1.00 97.44 567 ASN A N 1
ATOM 4143 C CA . ASN A 1 567 ? 25.557 7.303 6.264 1.00 97.44 567 ASN A CA 1
ATOM 4144 C C . ASN A 1 567 ? 26.876 7.515 5.504 1.00 97.44 567 ASN A C 1
ATOM 4146 O O . ASN A 1 567 ? 27.958 7.552 6.102 1.00 97.44 567 ASN A O 1
ATOM 4150 N N . ALA A 1 568 ? 26.802 7.602 4.180 1.00 97.31 568 ALA A N 1
ATOM 4151 C CA . ALA A 1 568 ? 27.913 7.989 3.322 1.00 97.31 568 ALA A CA 1
ATOM 4152 C C . ALA A 1 568 ? 27.818 9.480 2.978 1.00 97.31 568 ALA A C 1
ATOM 4154 O O . ALA A 1 568 ? 26.730 9.991 2.720 1.00 97.31 568 ALA A O 1
ATOM 4155 N N . TYR A 1 569 ? 28.960 10.159 2.956 1.00 97.62 569 TYR A N 1
ATOM 4156 C CA . TYR A 1 569 ? 29.076 11.590 2.713 1.00 97.62 569 TYR A CA 1
ATOM 4157 C C . TYR A 1 569 ? 30.127 11.857 1.630 1.00 97.62 569 TYR A C 1
ATOM 4159 O O . TYR A 1 569 ? 31.207 11.262 1.666 1.00 97.62 569 TYR A O 1
ATOM 4167 N N . ALA A 1 570 ? 29.816 12.731 0.669 1.00 95.62 570 ALA A N 1
ATOM 4168 C CA . ALA A 1 570 ? 30.695 13.049 -0.458 1.00 95.62 570 ALA A CA 1
ATOM 4169 C C . ALA A 1 570 ? 30.529 14.509 -0.907 1.00 95.62 570 ALA A C 1
ATOM 4171 O O . ALA A 1 570 ? 29.408 14.967 -1.106 1.00 95.62 570 ALA A O 1
ATOM 4172 N N . ASP A 1 571 ? 31.631 15.240 -1.088 1.00 94.12 571 ASP A N 1
ATOM 4173 C CA . ASP A 1 571 ? 31.636 16.606 -1.650 1.00 94.12 571 ASP A CA 1
ATOM 4174 C C . ASP A 1 571 ? 30.629 17.593 -1.005 1.00 94.12 571 ASP A C 1
ATOM 4176 O O . ASP A 1 571 ? 30.159 18.548 -1.628 1.00 94.12 571 ASP A O 1
ATOM 4180 N N . ASN A 1 572 ? 30.308 17.394 0.278 1.00 95.38 572 ASN A N 1
ATOM 4181 C CA . ASN A 1 572 ? 29.518 18.337 1.065 1.00 95.38 572 ASN A CA 1
ATOM 4182 C C . ASN A 1 572 ? 30.403 19.494 1.554 1.00 95.38 572 ASN A C 1
ATOM 4184 O O . ASN A 1 572 ? 31.585 19.312 1.847 1.00 95.38 572 ASN A O 1
ATOM 4188 N N . THR A 1 573 ? 29.829 20.687 1.734 1.00 95.25 573 THR A N 1
ATOM 4189 C CA . THR A 1 573 ? 30.549 21.796 2.397 1.00 95.25 573 THR A CA 1
ATOM 4190 C C . THR A 1 573 ? 30.730 21.527 3.899 1.00 95.25 573 THR A C 1
ATOM 4192 O O . THR A 1 573 ? 31.750 21.904 4.478 1.00 95.25 573 THR A O 1
ATOM 4195 N N . ALA A 1 574 ? 29.772 20.834 4.518 1.00 95.94 574 ALA A N 1
ATOM 4196 C CA . ALA A 1 574 ? 29.893 20.205 5.829 1.00 95.94 574 ALA A CA 1
ATOM 4197 C C . ALA A 1 574 ? 29.042 18.926 5.867 1.00 95.94 574 ALA A C 1
ATOM 4199 O O . ALA A 1 574 ? 27.897 18.936 5.426 1.00 95.94 574 ALA A O 1
ATOM 4200 N N . ASP A 1 575 ? 29.558 17.830 6.419 1.00 96.94 575 ASP A N 1
ATOM 4201 C CA . ASP A 1 575 ? 28.800 16.571 6.464 1.00 96.94 575 ASP A CA 1
ATOM 4202 C C . ASP A 1 575 ? 27.664 16.616 7.492 1.00 96.94 575 ASP A C 1
ATOM 4204 O O . ASP A 1 575 ? 26.545 16.188 7.212 1.00 96.94 575 ASP A O 1
ATOM 4208 N N . VAL A 1 576 ? 27.929 17.196 8.666 1.00 97.69 576 VAL A N 1
ATOM 4209 C CA . VAL A 1 576 ? 26.941 17.379 9.736 1.00 97.69 576 VAL A CA 1
ATOM 4210 C C . VAL A 1 576 ? 27.068 18.736 10.429 1.00 97.69 576 VAL A C 1
ATOM 4212 O O . VAL A 1 576 ? 28.157 19.303 10.530 1.00 97.69 576 VAL A O 1
ATOM 4215 N N . ASN A 1 577 ? 25.948 19.236 10.949 1.00 97.62 577 ASN A N 1
ATOM 4216 C CA . ASN A 1 577 ? 25.863 20.408 11.817 1.00 97.62 577 ASN A CA 1
ATOM 4217 C C . ASN A 1 577 ? 24.886 20.139 12.973 1.00 97.62 577 ASN A C 1
ATOM 4219 O O . ASN A 1 577 ? 23.864 19.485 12.781 1.00 97.62 577 ASN A O 1
ATOM 4223 N N . GLY A 1 578 ? 25.201 20.633 14.172 1.00 95.62 578 GLY A N 1
ATOM 4224 C CA . GLY A 1 578 ? 24.400 20.421 15.388 1.00 95.62 578 GLY A CA 1
ATOM 4225 C C . GLY A 1 578 ? 24.458 19.007 15.988 1.00 95.62 578 GLY A C 1
ATOM 4226 O O . GLY A 1 578 ? 24.080 18.826 17.140 1.00 95.62 578 GLY A O 1
ATOM 4227 N N . ILE A 1 579 ? 25.007 18.028 15.263 1.00 95.88 579 ILE A N 1
ATOM 4228 C CA . ILE A 1 579 ? 25.163 16.631 15.688 1.00 95.88 579 ILE A CA 1
ATOM 4229 C C . ILE A 1 579 ? 26.553 16.083 15.318 1.00 95.88 579 ILE A C 1
ATOM 4231 O O . ILE A 1 579 ? 27.290 16.689 14.539 1.00 95.88 579 ILE A O 1
ATOM 4235 N N . VAL A 1 580 ? 26.929 14.934 15.886 1.00 93.81 580 VAL A N 1
ATOM 4236 C CA . VAL A 1 580 ? 28.107 14.155 15.465 1.00 93.81 580 VAL A CA 1
ATOM 4237 C C . VAL A 1 580 ? 27.778 13.268 14.257 1.00 93.81 580 VAL A C 1
ATOM 4239 O O . VAL A 1 580 ? 26.629 12.893 14.055 1.00 93.81 580 VAL A O 1
ATOM 4242 N N . GLN A 1 581 ? 28.787 12.898 13.463 1.00 89.31 581 GLN A N 1
ATOM 4243 C CA . GLN A 1 581 ? 28.595 12.236 12.159 1.00 89.31 581 GLN A CA 1
ATOM 4244 C C . GLN A 1 581 ? 27.979 10.818 12.221 1.00 89.31 581 GLN A C 1
ATOM 4246 O O . GLN A 1 581 ? 27.558 10.283 11.193 1.00 89.31 581 GLN A O 1
ATOM 4251 N N . GLY A 1 582 ? 27.897 10.235 13.420 1.00 89.88 582 GLY A N 1
ATOM 4252 C CA . GLY A 1 582 ? 27.436 8.870 13.652 1.00 89.88 582 GLY A CA 1
ATOM 4253 C C . GLY A 1 582 ? 28.538 7.827 13.483 1.00 89.88 582 GLY A C 1
ATOM 4254 O O . GLY A 1 582 ? 29.541 8.056 12.802 1.00 89.88 582 GLY A O 1
ATOM 4255 N N . ASP A 1 583 ? 28.350 6.663 14.103 1.00 90.50 583 ASP A N 1
ATOM 4256 C CA . ASP A 1 583 ? 29.250 5.527 13.902 1.00 90.50 583 ASP A CA 1
ATOM 4257 C C . ASP A 1 583 ? 29.115 4.968 12.476 1.00 90.50 583 ASP A C 1
ATOM 4259 O O . ASP A 1 583 ? 28.073 5.085 11.826 1.00 90.50 583 ASP A O 1
ATOM 4263 N N . PHE A 1 584 ? 30.189 4.352 11.975 1.00 91.31 584 PHE A N 1
ATOM 4264 C CA . PHE A 1 584 ? 30.270 3.759 10.630 1.00 91.31 584 PHE A CA 1
ATOM 4265 C C . PHE A 1 584 ? 30.004 4.725 9.454 1.00 91.31 584 PHE A C 1
ATOM 4267 O O . PHE A 1 584 ? 29.665 4.289 8.346 1.00 91.31 584 PHE A O 1
ATOM 4274 N N . ALA A 1 585 ? 30.174 6.034 9.663 1.00 94.38 585 ALA A N 1
ATOM 4275 C CA . ALA A 1 585 ? 30.152 7.020 8.588 1.00 94.38 585 ALA A CA 1
ATOM 4276 C C . ALA A 1 585 ? 31.226 6.717 7.523 1.00 94.38 585 ALA A C 1
ATOM 4278 O O . ALA A 1 585 ? 32.365 6.377 7.852 1.00 94.38 585 ALA A O 1
ATOM 4279 N N . ILE A 1 586 ? 30.872 6.854 6.242 1.00 94.56 586 ILE A N 1
ATOM 4280 C CA . ILE A 1 586 ? 31.816 6.716 5.123 1.00 94.56 586 ILE A CA 1
ATOM 4281 C C . ILE A 1 586 ? 32.004 8.080 4.477 1.00 94.56 586 ILE A C 1
ATOM 4283 O O . ILE A 1 586 ? 31.108 8.583 3.815 1.00 94.56 586 ILE A O 1
ATOM 4287 N N . ASN A 1 587 ? 33.193 8.649 4.642 1.00 94.75 587 ASN A N 1
ATOM 4288 C CA . ASN A 1 587 ? 33.607 9.844 3.916 1.00 94.75 587 ASN A CA 1
ATOM 4289 C C . ASN A 1 587 ? 34.259 9.407 2.603 1.00 94.75 587 ASN A C 1
ATOM 4291 O O . ASN A 1 587 ? 35.328 8.787 2.626 1.00 94.75 587 ASN A O 1
ATOM 4295 N N . VAL A 1 588 ? 33.586 9.675 1.487 1.00 94.19 588 VAL A N 1
ATOM 4296 C CA . VAL A 1 588 ? 34.082 9.489 0.117 1.00 94.19 588 VAL A CA 1
ATOM 4297 C C . VAL A 1 588 ? 34.941 10.707 -0.223 1.00 94.19 588 VAL A C 1
ATOM 4299 O O . VAL A 1 588 ? 34.542 11.837 0.065 1.00 94.19 588 VAL A O 1
ATOM 4302 N N . ASN A 1 589 ? 36.152 10.509 -0.753 1.00 91.19 589 ASN A N 1
ATOM 4303 C CA . ASN A 1 589 ? 37.030 11.647 -1.023 1.00 91.19 589 ASN A CA 1
ATOM 4304 C C . ASN A 1 589 ? 36.565 12.375 -2.290 1.00 91.19 589 ASN A C 1
ATOM 4306 O O . ASN A 1 589 ? 36.043 11.753 -3.211 1.00 91.19 589 ASN A O 1
ATOM 4310 N N . SER A 1 590 ? 36.806 13.684 -2.357 1.00 88.12 590 SER A N 1
ATOM 4311 C CA . SER A 1 590 ? 36.502 14.478 -3.551 1.00 88.12 590 SER A CA 1
ATOM 4312 C C . SER A 1 590 ? 37.212 13.901 -4.781 1.00 88.12 590 SER A C 1
ATOM 4314 O O . SER A 1 590 ? 38.443 13.792 -4.796 1.00 88.12 590 SER A O 1
ATOM 4316 N N . GLY A 1 591 ? 36.432 13.517 -5.794 1.00 84.25 591 GLY A N 1
ATOM 4317 C CA . GLY A 1 591 ? 36.916 12.864 -7.014 1.00 84.25 591 GLY A CA 1
ATOM 4318 C C . GLY A 1 591 ? 37.023 11.332 -6.968 1.00 84.25 591 GLY A C 1
ATOM 4319 O O . GLY A 1 591 ? 37.329 10.744 -8.006 1.00 84.25 591 GLY A O 1
ATOM 4320 N N . ASP A 1 592 ? 36.747 10.672 -5.836 1.00 90.69 592 ASP A N 1
ATOM 4321 C CA . ASP A 1 592 ? 36.496 9.223 -5.826 1.00 90.69 592 ASP A CA 1
ATOM 4322 C C . ASP A 1 592 ? 35.146 8.936 -6.532 1.00 90.69 592 ASP A C 1
ATOM 4324 O O . ASP A 1 592 ? 34.190 9.696 -6.347 1.00 90.69 592 ASP A O 1
ATOM 4328 N N . PRO A 1 593 ? 35.004 7.843 -7.308 1.00 90.69 593 PRO A N 1
ATOM 4329 C CA . PRO A 1 593 ? 33.735 7.503 -7.951 1.00 90.69 593 PRO A CA 1
ATOM 4330 C C . PRO A 1 593 ? 32.599 7.254 -6.944 1.00 90.69 593 PRO A C 1
ATOM 4332 O O . PRO A 1 593 ? 32.679 6.364 -6.093 1.00 90.69 593 PRO A O 1
ATOM 4335 N N . LEU A 1 594 ? 31.512 8.020 -7.069 1.00 93.81 594 LEU A N 1
ATOM 4336 C CA . LEU A 1 594 ? 30.289 7.831 -6.284 1.00 93.81 594 LEU A CA 1
ATOM 4337 C C . LEU A 1 594 ? 29.175 7.191 -7.113 1.00 93.81 594 LEU A C 1
ATOM 4339 O O . LEU A 1 594 ? 28.762 6.078 -6.811 1.00 93.81 594 LEU A O 1
ATOM 4343 N N . PHE A 1 595 ? 28.735 7.871 -8.172 1.00 93.50 595 PHE A N 1
ATOM 4344 C CA . PHE A 1 595 ? 27.664 7.418 -9.061 1.00 93.50 595 PHE A CA 1
ATOM 4345 C C . PHE A 1 595 ? 28.173 7.195 -10.486 1.00 93.50 595 PHE A C 1
ATOM 4347 O O . PHE A 1 595 ? 29.122 7.860 -10.906 1.00 93.50 595 PHE A O 1
ATOM 4354 N N . THR A 1 596 ? 27.508 6.317 -11.238 1.00 89.31 596 THR A N 1
ATOM 4355 C CA . THR A 1 596 ? 27.820 6.004 -12.640 1.00 89.31 596 THR A CA 1
ATOM 4356 C C . THR A 1 596 ? 27.724 7.236 -13.542 1.00 89.31 596 THR A C 1
ATOM 4358 O O . THR A 1 596 ? 28.673 7.529 -14.269 1.00 89.31 596 THR A O 1
ATOM 4361 N N . ASN A 1 597 ? 26.633 8.013 -13.469 1.00 86.75 597 ASN A N 1
ATOM 4362 C CA . ASN A 1 597 ? 26.539 9.297 -14.173 1.00 86.75 597 ASN A CA 1
ATOM 4363 C C . ASN A 1 597 ? 25.610 10.293 -13.459 1.00 86.75 597 ASN A C 1
ATOM 4365 O O . ASN A 1 597 ? 24.473 10.538 -13.870 1.00 86.75 597 ASN A O 1
ATOM 4369 N N . LEU A 1 598 ? 26.155 10.945 -12.427 1.00 88.25 598 LEU A N 1
ATOM 4370 C CA . LEU A 1 598 ? 25.474 12.000 -11.671 1.00 88.25 598 LEU A CA 1
ATOM 4371 C C . LEU A 1 598 ? 24.871 13.093 -12.570 1.00 88.25 598 LEU A C 1
ATOM 4373 O O . LEU A 1 598 ? 23.756 13.541 -12.319 1.00 88.25 598 LEU A O 1
ATOM 4377 N N . SER A 1 599 ? 25.586 13.513 -13.620 1.00 86.50 599 SER A N 1
ATOM 4378 C CA . SER A 1 599 ? 25.159 14.631 -14.475 1.00 86.50 599 SER A CA 1
ATOM 4379 C C . SER A 1 599 ? 23.903 14.336 -15.301 1.00 86.50 599 SER A C 1
ATOM 4381 O O . SER A 1 599 ? 23.151 15.259 -15.611 1.00 86.50 599 SER A O 1
ATOM 4383 N N . ALA A 1 600 ? 23.648 13.059 -15.602 1.00 84.31 600 ALA A N 1
ATOM 4384 C CA . ALA A 1 600 ? 22.424 12.588 -16.249 1.00 84.31 600 ALA A CA 1
ATOM 4385 C C . ALA A 1 600 ? 21.300 12.248 -15.248 1.00 84.31 600 ALA A C 1
ATOM 4387 O O . ALA A 1 600 ? 20.206 11.888 -15.665 1.00 84.31 600 ALA A O 1
ATOM 4388 N N . GLY A 1 601 ? 21.553 12.347 -13.937 1.00 85.81 601 GLY A N 1
ATOM 4389 C CA . GLY A 1 601 ? 20.640 11.847 -12.907 1.00 85.81 601 GLY A CA 1
ATOM 4390 C C . GLY A 1 601 ? 20.658 10.321 -12.757 1.00 85.81 601 GLY A C 1
ATOM 4391 O O . GLY A 1 601 ? 19.742 9.767 -12.158 1.00 85.81 601 GLY A O 1
ATOM 4392 N N . ASN A 1 602 ? 21.688 9.636 -13.270 1.00 87.06 602 ASN A N 1
ATOM 4393 C CA . ASN A 1 602 ? 21.904 8.217 -13.001 1.00 87.06 602 ASN A CA 1
ATOM 4394 C C . ASN A 1 602 ? 22.632 8.079 -11.648 1.00 87.06 602 ASN A C 1
ATOM 4396 O O . ASN A 1 602 ? 23.820 8.398 -11.518 1.00 87.06 602 ASN A O 1
ATOM 4400 N N . PHE A 1 603 ? 21.884 7.612 -10.645 1.00 91.81 603 PHE A N 1
ATOM 4401 C CA . PHE A 1 603 ? 22.323 7.444 -9.258 1.00 91.81 603 PHE A CA 1
ATOM 4402 C C . PHE A 1 603 ? 22.752 6.007 -8.907 1.00 91.81 603 PHE A C 1
ATOM 4404 O O . PHE A 1 603 ? 22.902 5.710 -7.720 1.00 91.81 603 PHE A O 1
ATOM 4411 N N . TYR A 1 604 ? 22.975 5.131 -9.895 1.00 90.31 604 TYR A N 1
ATOM 4412 C CA . TYR A 1 604 ? 23.620 3.836 -9.650 1.00 90.31 604 TYR A CA 1
ATOM 4413 C C . TYR A 1 604 ? 25.000 4.043 -9.017 1.00 90.31 604 TYR A C 1
ATOM 4415 O O . TYR A 1 604 ? 25.752 4.897 -9.506 1.00 90.31 604 TYR A O 1
ATOM 4423 N N . PRO A 1 605 ? 25.371 3.298 -7.959 1.00 92.06 605 PRO A N 1
ATOM 4424 C CA . PRO A 1 605 ? 26.719 3.349 -7.411 1.00 92.06 605 PRO A CA 1
ATOM 4425 C C . PRO A 1 605 ? 27.765 2.981 -8.468 1.00 92.06 605 PRO A C 1
ATOM 4427 O O . PRO A 1 605 ? 27.623 2.011 -9.209 1.00 92.06 605 PRO A O 1
ATOM 4430 N N . ALA A 1 606 ? 28.845 3.756 -8.546 1.00 89.56 606 ALA A N 1
ATOM 4431 C CA . ALA A 1 606 ? 29.925 3.477 -9.487 1.00 89.56 606 ALA A CA 1
ATOM 4432 C C . ALA A 1 606 ? 30.667 2.174 -9.129 1.00 89.56 606 ALA A C 1
ATOM 4434 O O . ALA A 1 606 ? 30.776 1.810 -7.960 1.00 89.56 606 ALA A O 1
ATOM 4435 N N . GLY A 1 607 ? 31.282 1.530 -10.129 1.00 82.94 607 GLY A N 1
ATOM 4436 C CA . GLY A 1 607 ? 31.983 0.240 -10.009 1.00 82.94 607 GLY A CA 1
ATOM 4437 C C . GLY A 1 607 ? 32.989 0.083 -8.862 1.00 82.94 607 GLY A C 1
ATOM 4438 O O . GLY A 1 607 ? 33.182 -1.023 -8.378 1.00 82.94 607 GLY A O 1
ATOM 4439 N N . SER A 1 608 ? 33.629 1.169 -8.432 1.00 84.25 608 SER A N 1
ATOM 4440 C CA . SER A 1 608 ? 34.602 1.192 -7.331 1.00 84.25 608 SER A CA 1
ATOM 4441 C C . SER A 1 608 ? 34.136 2.031 -6.137 1.00 84.25 608 SER A C 1
ATOM 4443 O O . SER A 1 608 ? 34.955 2.471 -5.323 1.00 84.25 608 SER A O 1
ATOM 4445 N N . SER A 1 609 ? 32.834 2.310 -6.044 1.00 92.25 609 SER A N 1
ATOM 4446 C CA . SER A 1 609 ? 32.317 3.209 -5.026 1.00 92.25 609 SER A CA 1
ATOM 4447 C C . SER A 1 609 ? 32.345 2.584 -3.639 1.00 92.25 609 SER A C 1
ATOM 4449 O O . SER A 1 609 ? 31.981 1.434 -3.424 1.00 92.25 609 SER A O 1
ATOM 4451 N N . ARG A 1 610 ? 32.723 3.392 -2.648 1.00 92.00 610 ARG A N 1
ATOM 4452 C CA . ARG A 1 610 ? 32.829 2.975 -1.241 1.00 92.00 610 ARG A CA 1
ATOM 4453 C C . ARG A 1 610 ? 31.477 2.834 -0.532 1.00 92.00 610 ARG A C 1
ATOM 4455 O O . ARG A 1 610 ? 31.451 2.628 0.678 1.00 92.00 610 ARG A O 1
ATOM 4462 N N . VAL A 1 611 ? 30.383 3.031 -1.263 1.00 94.50 611 VAL A N 1
ATOM 4463 C CA . VAL A 1 611 ? 29.002 2.861 -0.794 1.00 94.50 611 VAL A CA 1
ATOM 4464 C C . VAL A 1 611 ? 28.454 1.466 -1.099 1.00 94.50 611 VAL A C 1
ATOM 4466 O O . VAL A 1 611 ? 27.426 1.114 -0.522 1.00 94.50 611 VAL A O 1
ATOM 4469 N N . VAL A 1 612 ? 29.153 0.704 -1.952 1.00 93.00 612 VAL A N 1
ATOM 4470 C CA . VAL A 1 612 ? 28.829 -0.684 -2.292 1.00 93.00 612 VAL A CA 1
ATOM 4471 C C . VAL A 1 612 ? 29.149 -1.598 -1.107 1.00 93.00 612 VAL A C 1
ATOM 4473 O O . VAL A 1 612 ? 30.149 -1.363 -0.418 1.00 93.00 612 VAL A O 1
ATOM 4476 N N . ASP A 1 613 ? 28.292 -2.585 -0.835 1.00 91.62 613 ASP A N 1
ATOM 4477 C CA . ASP A 1 613 ? 28.433 -3.561 0.262 1.00 91.62 613 ASP A CA 1
ATOM 4478 C C . ASP A 1 613 ? 28.741 -2.919 1.631 1.00 91.62 613 ASP A C 1
ATOM 4480 O O . ASP A 1 613 ? 29.629 -3.339 2.380 1.00 91.62 613 ASP A O 1
ATOM 4484 N N . ALA A 1 614 ? 28.033 -1.835 1.968 1.00 92.50 614 ALA A N 1
ATOM 4485 C CA . ALA A 1 614 ? 28.397 -0.959 3.087 1.00 92.50 614 ALA A CA 1
ATOM 4486 C C . ALA A 1 614 ? 27.262 -0.615 4.069 1.00 92.50 614 ALA A C 1
ATOM 4488 O O . ALA A 1 614 ? 27.504 0.123 5.038 1.00 92.50 614 ALA A O 1
ATOM 4489 N N . SER A 1 615 ? 26.034 -1.088 3.848 1.00 92.25 615 SER A N 1
ATOM 4490 C CA . SER A 1 615 ? 24.879 -0.797 4.712 1.00 92.25 615 SER A CA 1
ATOM 4491 C C . SER A 1 615 ? 24.858 -1.602 6.015 1.00 92.25 615 SER A C 1
ATOM 4493 O O . SER A 1 615 ? 25.203 -2.778 6.068 1.00 92.25 615 SER A O 1
ATOM 4495 N N . LEU A 1 616 ? 24.373 -0.980 7.091 1.00 89.94 616 LEU A N 1
ATOM 4496 C CA . LEU A 1 616 ? 23.981 -1.679 8.314 1.00 89.94 616 LEU A CA 1
ATOM 4497 C C . LEU A 1 616 ? 22.662 -2.422 8.067 1.00 89.94 616 LEU A C 1
ATOM 4499 O O . LEU A 1 616 ? 21.621 -1.782 7.936 1.00 89.94 616 LEU A O 1
ATOM 4503 N N . ASN A 1 617 ? 22.697 -3.758 8.036 1.00 85.19 617 ASN A N 1
ATOM 4504 C CA . ASN A 1 617 ? 21.515 -4.594 7.771 1.00 85.19 617 ASN A CA 1
ATOM 4505 C C . ASN A 1 617 ? 20.358 -4.359 8.760 1.00 85.19 617 ASN A C 1
ATOM 4507 O O . ASN A 1 617 ? 19.192 -4.407 8.375 1.00 85.19 617 ASN A O 1
ATOM 4511 N N . SER A 1 618 ? 20.672 -4.137 10.040 1.00 86.38 618 SER A N 1
ATOM 4512 C CA . SER A 1 618 ? 19.680 -3.924 11.095 1.00 86.38 618 SER A CA 1
ATOM 4513 C C . SER A 1 618 ? 20.265 -3.126 12.262 1.00 86.38 618 SER A C 1
ATOM 4515 O O . SER A 1 618 ? 21.418 -3.326 12.649 1.00 86.38 618 SER A O 1
ATOM 4517 N N . LEU A 1 619 ? 19.452 -2.244 12.839 1.00 87.94 619 LEU A N 1
ATOM 4518 C CA . LEU A 1 619 ? 19.720 -1.486 14.059 1.00 87.94 619 LEU A CA 1
ATOM 4519 C C . LEU A 1 619 ? 18.500 -1.602 14.982 1.00 87.94 619 LEU A C 1
ATOM 4521 O O . LEU A 1 619 ? 17.366 -1.517 14.516 1.00 87.94 619 LEU A O 1
ATOM 4525 N N . GLN A 1 620 ? 18.700 -1.790 16.288 1.00 85.12 620 GLN A N 1
ATOM 4526 C CA . GLN A 1 620 ? 17.569 -1.820 17.224 1.00 85.12 620 GLN A CA 1
ATOM 4527 C C . GLN A 1 620 ? 16.868 -0.459 17.313 1.00 85.12 620 GLN A C 1
ATOM 4529 O O . GLN A 1 620 ? 17.479 0.587 17.085 1.00 85.12 620 GLN A O 1
ATOM 4534 N N . ASP A 1 621 ? 15.574 -0.481 17.629 1.00 82.44 621 ASP A N 1
ATOM 4535 C CA . ASP A 1 621 ? 14.796 0.744 17.831 1.00 82.44 621 ASP A CA 1
ATOM 4536 C C . ASP A 1 621 ? 15.203 1.455 19.142 1.00 82.44 621 ASP A C 1
ATOM 4538 O O . ASP A 1 621 ? 16.022 0.963 19.923 1.00 82.44 621 ASP A O 1
ATOM 4542 N N . ARG A 1 622 ? 14.641 2.636 19.415 1.00 85.88 622 ARG A N 1
ATOM 4543 C CA . ARG A 1 622 ? 14.863 3.342 20.683 1.00 85.88 622 ARG A CA 1
ATOM 4544 C C . ARG A 1 622 ? 14.347 2.498 21.844 1.00 85.88 622 ARG A C 1
ATOM 4546 O O . ARG A 1 622 ? 13.170 2.152 21.876 1.00 85.88 622 ARG A O 1
ATOM 4553 N N . LEU A 1 623 ? 15.199 2.269 22.844 1.00 83.62 623 LEU A N 1
ATOM 4554 C CA . LEU A 1 623 ? 14.864 1.512 24.058 1.00 83.62 623 LEU A CA 1
ATOM 4555 C C . LEU A 1 623 ? 13.600 2.041 24.769 1.00 83.62 623 LEU A C 1
ATOM 4557 O O . LEU A 1 623 ? 12.844 1.268 25.351 1.00 83.62 623 LEU A O 1
ATOM 4561 N N . SER A 1 624 ? 13.344 3.350 24.703 1.00 79.25 624 SER A N 1
ATOM 4562 C CA . SER A 1 624 ? 12.124 3.992 25.208 1.00 79.25 624 SER A CA 1
ATOM 4563 C C . SER A 1 624 ? 10.858 3.551 24.457 1.00 79.25 624 SER A C 1
ATOM 4565 O O . SER A 1 624 ? 9.857 3.232 25.096 1.00 79.25 624 SER A O 1
ATOM 4567 N N . LEU A 1 625 ? 10.905 3.461 23.122 1.00 80.44 625 LEU A N 1
ATOM 4568 C CA . LEU A 1 625 ? 9.816 2.926 22.292 1.00 80.44 625 LEU A CA 1
ATOM 4569 C C . LEU A 1 625 ? 9.690 1.402 22.399 1.00 80.44 625 LEU A C 1
ATOM 4571 O O . LEU A 1 625 ? 8.576 0.885 22.375 1.00 80.44 625 LEU A O 1
ATOM 4575 N N . GLU A 1 626 ? 10.806 0.686 22.530 1.00 82.69 626 GLU A N 1
ATOM 4576 C CA . GLU A 1 626 ? 10.839 -0.763 22.754 1.00 82.69 626 GLU A CA 1
ATOM 4577 C C . GLU A 1 626 ? 10.154 -1.121 24.080 1.00 82.69 626 GLU A C 1
ATOM 4579 O O . GLU A 1 626 ? 9.155 -1.832 24.070 1.00 82.69 626 GLU A O 1
ATOM 4584 N N . THR A 1 627 ? 10.578 -0.514 25.195 1.00 81.81 627 THR A N 1
ATOM 4585 C CA . THR A 1 627 ? 9.969 -0.719 26.525 1.00 81.81 627 THR A CA 1
ATOM 4586 C C . THR A 1 627 ? 8.477 -0.349 26.533 1.00 81.81 627 THR A C 1
ATOM 4588 O O . THR A 1 627 ? 7.664 -1.004 27.190 1.00 81.81 627 THR A O 1
ATOM 4591 N N . LEU A 1 628 ? 8.089 0.699 25.794 1.00 78.88 628 LEU A N 1
ATOM 4592 C CA . LEU A 1 628 ? 6.691 1.111 25.650 1.00 78.88 628 LEU A CA 1
ATOM 4593 C C . LEU A 1 628 ? 5.856 0.054 24.911 1.00 78.88 628 LEU A C 1
ATOM 4595 O O . LEU A 1 628 ? 4.773 -0.299 25.381 1.00 78.88 628 LEU A O 1
ATOM 4599 N N . ARG A 1 629 ? 6.375 -0.478 23.798 1.00 77.44 629 ARG A N 1
ATOM 4600 C CA . ARG A 1 629 ? 5.749 -1.538 22.991 1.00 77.44 629 ARG A CA 1
ATOM 4601 C C . ARG A 1 629 ? 5.663 -2.867 23.741 1.00 77.44 629 ARG A C 1
ATOM 4603 O O . ARG A 1 629 ? 4.585 -3.455 23.791 1.00 77.44 629 ARG A O 1
ATOM 4610 N N . GLU A 1 630 ? 6.738 -3.284 24.408 1.00 79.81 630 GLU A N 1
ATOM 4611 C CA . GLU A 1 630 ? 6.754 -4.487 25.248 1.00 79.81 630 GLU A CA 1
ATOM 4612 C C . GLU A 1 630 ? 5.688 -4.426 26.353 1.00 79.81 630 GLU A C 1
ATOM 4614 O O . GLU A 1 630 ? 5.051 -5.438 26.649 1.00 79.81 630 GLU A O 1
ATOM 4619 N N . SER A 1 631 ? 5.424 -3.238 26.920 1.00 76.44 631 SER A N 1
ATOM 4620 C CA . SER A 1 631 ? 4.404 -3.060 27.968 1.00 76.44 631 SER A CA 1
ATOM 4621 C C . SER A 1 631 ? 2.964 -3.356 27.520 1.00 76.44 631 SER A C 1
ATOM 4623 O O . SER A 1 631 ? 2.092 -3.527 28.372 1.00 76.44 631 SER A O 1
ATOM 4625 N N . VAL A 1 632 ? 2.725 -3.449 26.206 1.00 73.81 632 VAL A N 1
ATOM 4626 C CA . VAL A 1 632 ? 1.455 -3.860 25.581 1.00 73.81 632 VAL A CA 1
ATOM 4627 C C . VAL A 1 632 ? 1.614 -5.088 24.670 1.00 73.81 632 VAL A C 1
ATOM 4629 O O . VAL A 1 632 ? 0.766 -5.350 23.827 1.00 73.81 632 VAL A O 1
ATOM 4632 N N . GLY A 1 633 ? 2.693 -5.861 24.836 1.00 73.75 633 GLY A N 1
ATOM 4633 C CA . GLY A 1 633 ? 2.917 -7.118 24.109 1.00 73.75 633 GLY A CA 1
ATOM 4634 C C . GLY A 1 633 ? 3.404 -6.975 22.661 1.00 73.75 633 GLY A C 1
ATOM 4635 O O . GLY A 1 633 ? 3.553 -7.985 21.976 1.00 73.75 633 GLY A O 1
ATOM 4636 N N . ILE A 1 634 ? 3.696 -5.760 22.189 1.00 73.56 634 ILE A N 1
ATOM 4637 C CA . ILE A 1 634 ? 4.218 -5.526 20.837 1.00 73.56 634 ILE A CA 1
ATOM 4638 C C . ILE A 1 634 ? 5.719 -5.843 20.815 1.00 73.56 634 ILE A C 1
ATOM 4640 O O . ILE A 1 634 ? 6.509 -5.226 21.528 1.00 73.56 634 ILE A O 1
ATOM 4644 N N . ALA A 1 635 ? 6.121 -6.788 19.962 1.00 74.75 635 ALA A N 1
ATOM 4645 C CA . ALA A 1 635 ? 7.514 -7.212 19.827 1.00 74.75 635 ALA A CA 1
ATOM 4646 C C . ALA A 1 635 ? 8.439 -6.093 19.286 1.00 74.75 635 ALA A C 1
ATOM 4648 O O . ALA A 1 635 ? 7.991 -5.268 18.475 1.00 74.75 635 ALA A O 1
ATOM 4649 N N . PRO A 1 636 ? 9.747 -6.100 19.625 1.00 74.69 636 PRO A N 1
ATOM 4650 C CA . PRO A 1 636 ? 10.727 -5.154 19.091 1.00 74.69 636 PRO A CA 1
ATOM 4651 C C . PRO A 1 636 ? 10.679 -5.054 17.562 1.00 74.69 636 PRO A C 1
ATOM 4653 O O . PRO A 1 636 ? 10.639 -6.063 16.850 1.00 74.69 636 PRO A O 1
ATOM 4656 N N . SER A 1 637 ? 10.643 -3.823 17.051 1.00 83.62 637 SER A N 1
ATOM 4657 C CA . SER A 1 637 ? 10.600 -3.502 15.620 1.00 83.62 637 SER A CA 1
ATOM 4658 C C . SER A 1 637 ? 11.915 -2.823 15.238 1.00 83.62 637 SER A C 1
ATOM 4660 O O . SER A 1 637 ? 11.965 -1.594 15.245 1.00 83.62 637 SER A O 1
ATOM 4662 N N . PRO A 1 638 ? 12.996 -3.575 14.968 1.00 85.81 638 PRO A N 1
ATOM 4663 C CA . PRO A 1 638 ? 14.261 -2.977 14.561 1.00 85.81 638 PRO A CA 1
ATOM 4664 C C . PRO A 1 638 ? 14.114 -2.181 13.256 1.00 85.81 638 PRO A C 1
ATOM 4666 O O . PRO A 1 638 ? 13.199 -2.389 12.455 1.00 85.81 638 PRO A O 1
ATOM 4669 N N . ILE A 1 639 ? 15.039 -1.254 13.050 1.00 89.25 639 ILE A N 1
ATOM 4670 C CA . ILE A 1 639 ? 15.230 -0.525 11.802 1.00 89.25 639 ILE A CA 1
ATOM 4671 C C . ILE A 1 639 ? 16.051 -1.430 10.886 1.00 89.25 639 ILE A C 1
ATOM 4673 O O . ILE A 1 639 ? 17.236 -1.645 11.126 1.00 89.25 639 ILE A O 1
ATOM 4677 N N . ILE A 1 640 ? 15.405 -1.985 9.867 1.00 86.94 640 ILE A N 1
ATOM 4678 C CA . ILE A 1 640 ? 15.998 -2.925 8.912 1.00 86.94 640 ILE A CA 1
ATOM 4679 C C . ILE A 1 640 ? 16.288 -2.173 7.608 1.00 86.94 640 ILE A C 1
ATOM 4681 O O . ILE A 1 640 ? 15.464 -1.371 7.166 1.00 86.94 640 ILE A O 1
ATOM 4685 N N . ALA A 1 641 ? 17.446 -2.421 6.997 1.00 88.50 641 ALA A N 1
ATOM 4686 C CA . ALA A 1 641 ? 17.695 -2.034 5.610 1.00 88.50 641 ALA A CA 1
ATOM 4687 C C . ALA A 1 641 ? 16.928 -2.997 4.696 1.00 88.50 641 ALA A C 1
ATOM 4689 O O . ALA A 1 641 ? 17.106 -4.208 4.843 1.00 88.50 641 ALA A O 1
ATOM 4690 N N . SER A 1 642 ? 16.100 -2.477 3.781 1.00 89.69 642 SER A N 1
ATOM 4691 C CA . SER A 1 642 ? 15.269 -3.289 2.873 1.00 89.69 642 SER A CA 1
ATOM 4692 C C . SER A 1 642 ? 16.080 -4.378 2.159 1.00 89.69 642 SER A C 1
ATOM 4694 O O . SER A 1 642 ? 17.282 -4.220 1.947 1.00 89.69 642 SER A O 1
ATOM 4696 N N . ASP A 1 643 ? 15.457 -5.505 1.820 1.00 89.88 643 ASP A N 1
ATOM 4697 C CA . ASP A 1 643 ? 16.070 -6.534 0.965 1.00 89.88 643 ASP A CA 1
ATOM 4698 C C . ASP A 1 643 ? 16.040 -6.140 -0.518 1.00 89.88 643 ASP A C 1
ATOM 4700 O O . ASP A 1 643 ? 16.853 -6.641 -1.287 1.00 89.88 643 ASP A O 1
ATOM 4704 N N . VAL A 1 644 ? 15.181 -5.190 -0.903 1.00 87.25 644 VAL A N 1
ATOM 4705 C CA . VAL A 1 644 ? 15.122 -4.627 -2.259 1.00 87.25 644 VAL A CA 1
ATOM 4706 C C . VAL A 1 644 ? 15.491 -3.146 -2.291 1.00 87.25 644 VAL A C 1
ATOM 4708 O O . VAL A 1 644 ? 15.393 -2.418 -1.292 1.00 87.25 644 VAL A O 1
ATOM 4711 N N . ASP A 1 645 ? 15.952 -2.695 -3.445 1.00 88.19 645 ASP A N 1
ATOM 4712 C CA . ASP A 1 645 ? 16.216 -1.294 -3.749 1.00 88.19 645 ASP A CA 1
ATOM 4713 C C . ASP A 1 645 ? 14.966 -0.576 -4.300 1.00 88.19 645 ASP A C 1
ATOM 4715 O O . ASP A 1 645 ? 13.852 -1.102 -4.238 1.00 88.19 645 ASP A O 1
ATOM 4719 N N . ARG A 1 646 ? 15.137 0.646 -4.815 1.00 88.25 646 ARG A N 1
ATOM 4720 C CA . ARG A 1 646 ? 14.042 1.465 -5.354 1.00 88.25 646 ARG A CA 1
ATOM 4721 C C . ARG A 1 646 ? 13.387 0.960 -6.643 1.00 88.25 646 ARG A C 1
ATOM 4723 O O . ARG A 1 646 ? 12.354 1.496 -7.041 1.00 88.25 646 ARG A O 1
ATOM 4730 N N . PHE A 1 647 ? 14.027 0.033 -7.345 1.00 81.06 647 PHE A N 1
ATOM 4731 C CA . PHE A 1 647 ? 13.550 -0.547 -8.598 1.00 81.06 647 PHE A CA 1
ATOM 4732 C C . PHE A 1 647 ? 12.917 -1.930 -8.375 1.00 81.06 647 PHE A C 1
ATOM 4734 O O . PHE A 1 647 ? 12.360 -2.513 -9.301 1.00 81.06 647 PHE A O 1
ATOM 4741 N N . GLY A 1 648 ? 12.958 -2.435 -7.135 1.00 80.69 648 GLY A N 1
ATOM 4742 C CA . GLY A 1 648 ? 12.579 -3.805 -6.791 1.00 80.69 648 GLY A CA 1
ATOM 4743 C C . GLY A 1 648 ? 13.722 -4.809 -6.973 1.00 80.69 648 GLY A C 1
ATOM 4744 O O . GLY A 1 648 ? 13.496 -6.010 -6.817 1.00 80.69 648 GLY A O 1
ATOM 4745 N N . GLN A 1 649 ? 14.936 -4.341 -7.283 1.00 80.50 649 GLN A N 1
ATOM 4746 C CA . GLN A 1 649 ? 16.114 -5.184 -7.443 1.00 80.50 649 GLN A CA 1
ATOM 4747 C C . GLN A 1 649 ? 16.558 -5.718 -6.077 1.00 80.50 649 GLN A C 1
ATOM 4749 O O . GLN A 1 649 ? 16.632 -4.977 -5.094 1.00 80.50 649 GLN A O 1
ATOM 4754 N N . LEU A 1 650 ? 16.848 -7.019 -6.002 1.00 84.56 650 LEU A N 1
ATOM 4755 C CA . LEU A 1 650 ? 17.333 -7.657 -4.777 1.00 84.56 650 LEU A CA 1
ATOM 4756 C C . LEU A 1 650 ? 18.752 -7.172 -4.443 1.00 84.56 650 LEU A C 1
ATOM 4758 O O . LEU A 1 650 ? 19.648 -7.249 -5.281 1.00 84.56 650 LEU A O 1
ATOM 4762 N N . ARG A 1 651 ? 18.957 -6.744 -3.196 1.00 87.94 651 ARG A N 1
ATOM 4763 C CA . ARG A 1 651 ? 20.254 -6.317 -2.658 1.00 87.94 651 ARG A CA 1
ATOM 4764 C C . ARG A 1 651 ? 21.117 -7.526 -2.315 1.00 87.94 651 ARG A C 1
ATOM 4766 O O . ARG A 1 651 ? 20.779 -8.287 -1.404 1.00 87.94 651 ARG A O 1
ATOM 4773 N N . VAL A 1 652 ? 22.196 -7.717 -3.073 1.00 86.19 652 VAL A N 1
ATOM 4774 C CA . VAL A 1 652 ? 23.077 -8.893 -3.021 1.00 86.19 652 VAL A CA 1
ATOM 4775 C C . VAL A 1 652 ? 24.554 -8.492 -3.066 1.00 86.19 652 VAL A C 1
ATOM 4777 O O . VAL A 1 652 ? 24.895 -7.438 -3.581 1.00 86.19 652 VAL A O 1
ATOM 4780 N N . ASP A 1 653 ? 25.410 -9.376 -2.549 1.00 86.69 653 ASP A N 1
ATOM 4781 C CA . ASP A 1 653 ? 26.874 -9.228 -2.463 1.00 86.69 653 ASP A CA 1
ATOM 4782 C C . ASP A 1 653 ? 27.495 -8.954 -3.843 1.00 86.69 653 ASP A C 1
ATOM 4784 O O . ASP A 1 653 ? 27.277 -9.748 -4.768 1.00 86.69 653 ASP A O 1
ATOM 4788 N N . ASP A 1 654 ? 28.307 -7.898 -3.983 1.00 86.50 654 ASP A N 1
ATOM 4789 C CA . ASP A 1 654 ? 29.158 -7.740 -5.164 1.00 86.50 654 ASP A CA 1
ATOM 4790 C C . ASP A 1 654 ? 30.478 -8.498 -4.955 1.00 86.50 654 ASP A C 1
ATOM 4792 O O . ASP A 1 654 ? 31.367 -8.019 -4.246 1.00 86.50 654 ASP A O 1
ATOM 4796 N N . PRO A 1 655 ? 30.713 -9.641 -5.635 1.00 83.75 655 PRO A N 1
ATOM 4797 C CA . PRO A 1 655 ? 31.924 -10.436 -5.437 1.00 83.75 655 PRO A CA 1
ATOM 4798 C C . PRO A 1 655 ? 33.217 -9.721 -5.873 1.00 83.75 655 PRO A C 1
ATOM 4800 O O . PRO A 1 655 ? 34.309 -10.279 -5.711 1.00 83.75 655 PRO A O 1
ATOM 4803 N N . GLN A 1 656 ? 33.128 -8.523 -6.465 1.00 83.25 656 GLN A N 1
ATOM 4804 C CA . GLN A 1 656 ? 34.274 -7.665 -6.780 1.00 83.25 656 GLN A CA 1
ATOM 4805 C C . GLN A 1 656 ? 34.623 -6.659 -5.670 1.00 83.25 656 GLN A C 1
ATOM 4807 O O . GLN A 1 656 ? 35.730 -6.106 -5.687 1.00 83.25 656 GLN A O 1
ATOM 4812 N N . VAL A 1 657 ? 33.733 -6.435 -4.701 1.00 83.94 657 VAL A N 1
ATOM 4813 C CA . VAL A 1 657 ? 33.911 -5.488 -3.594 1.00 83.94 657 VAL A CA 1
ATOM 4814 C C . VAL A 1 657 ? 34.195 -6.243 -2.289 1.00 83.94 657 VAL A C 1
ATOM 4816 O O . VAL A 1 657 ? 33.903 -7.422 -2.122 1.00 83.94 657 VAL A O 1
ATOM 4819 N N . ALA A 1 658 ? 34.904 -5.587 -1.369 1.00 83.31 658 ALA A N 1
ATOM 4820 C CA . ALA A 1 658 ? 35.226 -6.137 -0.057 1.00 83.31 658 ALA A CA 1
ATOM 4821 C C . ALA A 1 658 ? 34.524 -5.292 1.021 1.00 83.31 658 ALA A C 1
ATOM 4823 O O . ALA A 1 658 ? 34.884 -4.116 1.164 1.00 83.31 658 ALA A O 1
ATOM 4824 N N . PRO A 1 659 ? 33.583 -5.858 1.803 1.00 81.12 659 PRO A N 1
ATOM 4825 C CA . PRO A 1 659 ? 32.781 -5.069 2.732 1.00 81.12 659 PRO A CA 1
ATOM 4826 C C . PRO A 1 659 ? 33.607 -4.354 3.824 1.00 81.12 659 PRO A C 1
ATOM 4828 O O . PRO A 1 659 ? 34.635 -4.880 4.281 1.00 81.12 659 PRO A O 1
ATOM 4831 N N . PRO A 1 660 ? 33.177 -3.172 4.315 1.00 80.50 660 PRO A N 1
ATOM 4832 C CA . PRO A 1 660 ? 33.894 -2.439 5.353 1.00 80.50 660 PRO A CA 1
ATOM 4833 C C . PRO A 1 660 ? 33.984 -3.199 6.685 1.00 80.50 660 PRO A C 1
ATOM 4835 O O . PRO A 1 660 ? 33.009 -3.743 7.208 1.00 80.50 660 PRO A O 1
ATOM 4838 N N . VAL A 1 661 ? 35.169 -3.174 7.299 1.00 76.50 661 VAL A N 1
ATOM 4839 C CA . VAL A 1 661 ? 35.418 -3.859 8.576 1.00 76.50 661 VAL A CA 1
ATOM 4840 C C . VAL A 1 661 ? 34.598 -3.273 9.733 1.00 76.50 661 VAL A C 1
ATOM 4842 O O . VAL A 1 661 ? 34.486 -2.060 9.890 1.00 76.50 661 VAL A O 1
ATOM 4845 N N . GLY A 1 662 ? 34.092 -4.152 10.603 1.00 71.44 662 GLY A N 1
ATOM 4846 C CA . GLY A 1 662 ? 33.411 -3.778 11.851 1.00 71.44 662 GLY A CA 1
ATOM 4847 C C . GLY A 1 662 ? 31.886 -3.656 11.768 1.00 71.44 662 GLY A C 1
ATOM 4848 O O . GLY A 1 662 ? 31.259 -3.504 12.811 1.00 71.44 662 GLY A O 1
ATOM 4849 N N . LEU A 1 663 ? 31.295 -3.777 10.575 1.00 71.94 663 LEU A N 1
ATOM 4850 C CA . LEU A 1 663 ? 29.842 -3.724 10.354 1.00 71.94 663 LEU A CA 1
ATOM 4851 C C . LEU A 1 663 ? 29.097 -5.042 10.661 1.00 71.94 663 LEU A C 1
ATOM 4853 O O . LEU A 1 663 ? 27.877 -5.038 10.784 1.00 71.94 663 LEU A O 1
ATOM 4857 N N . GLY A 1 664 ? 29.814 -6.161 10.814 1.00 66.88 664 GLY A N 1
ATOM 4858 C CA . GLY A 1 664 ? 29.245 -7.483 11.097 1.00 66.88 664 GLY A CA 1
ATOM 4859 C C . GLY A 1 664 ? 29.729 -8.552 10.115 1.00 66.88 664 GLY A C 1
ATOM 4860 O O . GLY A 1 664 ? 30.803 -8.422 9.531 1.00 66.88 664 GLY A O 1
ATOM 4861 N N . PHE A 1 665 ? 28.932 -9.610 9.958 1.00 60.94 665 PHE A N 1
ATOM 4862 C CA . PHE A 1 665 ? 29.051 -10.587 8.871 1.00 60.94 665 PHE A CA 1
ATOM 4863 C C . PHE A 1 665 ? 27.933 -10.332 7.848 1.00 60.94 665 PHE A C 1
ATOM 4865 O O . PHE A 1 665 ? 26.872 -9.841 8.231 1.00 60.94 665 PHE A O 1
ATOM 4872 N N . ASN A 1 666 ? 28.157 -10.706 6.585 1.00 70.00 666 ASN A N 1
ATOM 4873 C CA . ASN A 1 666 ? 27.193 -10.584 5.481 1.00 70.00 666 ASN A CA 1
ATOM 4874 C C . ASN A 1 666 ? 26.683 -9.145 5.278 1.00 70.00 666 ASN A C 1
ATOM 4876 O O . ASN A 1 666 ? 25.482 -8.882 5.265 1.00 70.00 666 ASN A O 1
ATOM 4880 N N . VAL A 1 667 ? 27.615 -8.205 5.144 1.00 83.12 667 VAL A N 1
ATOM 4881 C CA . VAL A 1 667 ? 27.327 -6.823 4.747 1.00 83.12 667 VAL A CA 1
ATOM 4882 C C . VAL A 1 667 ? 27.309 -6.817 3.218 1.00 83.12 667 VAL A C 1
ATOM 4884 O O . VAL A 1 667 ? 28.364 -6.713 2.614 1.00 83.12 667 VAL A O 1
ATOM 4887 N N . VAL A 1 668 ? 26.124 -7.046 2.648 1.00 87.00 668 VAL A N 1
ATOM 4888 C CA . VAL A 1 668 ? 25.889 -7.399 1.226 1.00 87.00 668 VAL A CA 1
ATOM 4889 C C . VAL A 1 668 ? 24.899 -6.446 0.540 1.00 87.00 668 VAL A C 1
ATOM 4891 O O . VAL A 1 668 ? 24.116 -6.837 -0.319 1.00 87.00 668 VAL A O 1
ATOM 4894 N N . LYS A 1 669 ? 24.780 -5.233 1.087 1.00 91.75 669 LYS A N 1
ATOM 4895 C CA . LYS A 1 669 ? 23.758 -4.257 0.705 1.00 91.75 669 LYS A CA 1
ATOM 4896 C C . LYS A 1 669 ? 24.393 -2.897 0.514 1.00 91.75 669 LYS A C 1
ATOM 4898 O O . LYS A 1 669 ? 25.088 -2.400 1.415 1.00 91.75 669 LYS A O 1
ATOM 4903 N N . ASP A 1 670 ? 24.053 -2.249 -0.585 1.00 93.94 670 ASP A N 1
ATOM 4904 C CA . ASP A 1 670 ? 24.538 -0.909 -0.879 1.00 93.94 670 ASP A CA 1
ATOM 4905 C C . ASP A 1 670 ? 23.906 0.146 0.030 1.00 93.94 670 ASP A C 1
ATOM 4907 O O . ASP A 1 670 ? 22.813 -0.028 0.585 1.00 93.94 670 ASP A O 1
ATOM 4911 N N . ARG A 1 671 ? 24.617 1.258 0.244 1.00 95.25 671 ARG A N 1
ATOM 4912 C CA . ARG A 1 671 ? 24.031 2.467 0.847 1.00 95.25 671 ARG A CA 1
ATOM 4913 C C . ARG A 1 671 ? 23.260 3.245 -0.208 1.00 95.25 671 ARG A C 1
ATOM 4915 O O . ARG A 1 671 ? 23.586 3.223 -1.386 1.00 95.25 671 ARG A O 1
ATOM 4922 N N . GLY A 1 672 ? 22.278 4.012 0.242 1.00 96.75 672 GLY A N 1
ATOM 4923 C CA . GLY A 1 672 ? 21.397 4.768 -0.635 1.00 96.75 672 GLY A CA 1
ATOM 4924 C C . GLY A 1 672 ? 20.315 3.904 -1.277 1.00 96.75 672 GLY A C 1
ATOM 4925 O O . GLY A 1 672 ? 20.082 2.760 -0.879 1.00 96.75 672 GLY A O 1
ATOM 4926 N N . ALA A 1 673 ? 19.612 4.516 -2.226 1.00 96.31 673 ALA A N 1
ATOM 4927 C CA . ALA A 1 673 ? 18.340 4.033 -2.757 1.00 96.31 673 ALA A CA 1
ATOM 4928 C C . ALA A 1 673 ? 18.447 2.956 -3.834 1.00 96.31 673 ALA A C 1
ATOM 4930 O O . ALA A 1 673 ? 17.467 2.265 -4.088 1.00 96.31 673 ALA A O 1
ATOM 4931 N N . VAL A 1 674 ? 19.613 2.841 -4.460 1.00 92.81 674 VAL A N 1
ATOM 4932 C CA . VAL A 1 674 ? 19.856 1.979 -5.615 1.00 92.81 674 VAL A CA 1
ATOM 4933 C C . VAL A 1 674 ? 20.849 0.897 -5.217 1.00 92.81 674 VAL A C 1
ATOM 4935 O O . VAL A 1 674 ? 21.764 1.166 -4.434 1.00 92.81 674 VAL A O 1
ATOM 4938 N N . GLU A 1 675 ? 20.643 -0.309 -5.720 1.00 90.81 675 GLU A N 1
ATOM 4939 C CA . GLU A 1 675 ? 21.588 -1.416 -5.626 1.00 90.81 675 GLU A CA 1
ATOM 4940 C C . GLU A 1 675 ? 22.499 -1.444 -6.854 1.00 90.81 675 GLU A C 1
ATOM 4942 O O . GLU A 1 675 ? 22.036 -1.205 -7.965 1.00 90.81 675 GLU A O 1
ATOM 4947 N N . ARG A 1 676 ? 23.793 -1.729 -6.694 1.00 86.94 676 ARG A N 1
ATOM 4948 C CA . ARG A 1 676 ? 24.688 -1.866 -7.848 1.00 86.94 676 ARG A CA 1
ATOM 4949 C C . ARG A 1 676 ? 24.669 -3.270 -8.441 1.00 86.94 676 ARG A C 1
ATOM 4951 O O . ARG A 1 676 ? 24.934 -3.407 -9.633 1.00 86.94 676 ARG A O 1
ATOM 4958 N N . ALA A 1 677 ? 24.455 -4.302 -7.630 1.00 78.50 677 ALA A N 1
ATOM 4959 C CA . ALA A 1 677 ? 24.667 -5.697 -8.013 1.00 78.50 677 ALA A CA 1
ATOM 4960 C C . ALA A 1 677 ? 23.622 -6.240 -9.018 1.00 78.50 677 ALA A C 1
ATOM 4962 O O . ALA A 1 677 ? 22.791 -7.088 -8.690 1.00 78.50 677 ALA A O 1
ATOM 4963 N N . ASP A 1 678 ? 23.679 -5.755 -10.262 1.00 73.44 678 ASP A N 1
ATOM 4964 C CA . ASP A 1 678 ? 23.069 -6.375 -11.439 1.00 73.44 678 ASP A CA 1
ATOM 4965 C C . ASP A 1 678 ? 24.161 -6.941 -12.357 1.00 73.44 678 ASP A C 1
ATOM 4967 O O . ASP A 1 678 ? 25.170 -6.294 -12.653 1.00 73.44 678 ASP A O 1
ATOM 4971 N N . TYR A 1 679 ? 23.953 -8.177 -12.801 1.00 67.38 679 TYR A N 1
ATOM 4972 C CA . TYR A 1 679 ? 24.854 -8.913 -13.691 1.00 67.38 679 TYR A CA 1
ATOM 4973 C C . TYR A 1 679 ? 24.129 -9.455 -14.929 1.00 67.38 679 TYR A C 1
ATOM 4975 O O . TYR A 1 679 ? 24.749 -10.145 -15.745 1.00 67.38 679 TYR A O 1
ATOM 4983 N N . THR A 1 680 ? 22.837 -9.152 -15.078 1.00 68.31 680 THR A N 1
ATOM 4984 C CA . THR A 1 680 ? 22.048 -9.479 -16.266 1.00 68.31 680 THR A CA 1
ATOM 4985 C C . THR A 1 680 ? 21.912 -8.211 -17.097 1.00 68.31 680 THR A C 1
ATOM 4987 O O . THR A 1 680 ? 21.621 -7.151 -16.570 1.00 68.31 680 THR A O 1
ATOM 4990 N N . GLY A 1 681 ? 22.193 -8.292 -18.397 1.00 69.00 681 GLY A N 1
ATOM 4991 C CA . GLY A 1 681 ? 21.993 -7.154 -19.295 1.00 69.00 681 GLY A CA 1
ATOM 4992 C C . GLY A 1 681 ? 20.568 -7.118 -19.855 1.00 69.00 681 GLY A C 1
ATOM 4993 O O . GLY A 1 681 ? 19.946 -8.181 -19.984 1.00 69.00 681 GLY A O 1
ATOM 4994 N N . PRO A 1 682 ? 20.087 -5.943 -20.294 1.00 77.06 682 PRO A N 1
ATOM 4995 C CA . PRO A 1 682 ? 18.745 -5.808 -20.829 1.00 77.06 682 PRO A CA 1
ATOM 4996 C C . PRO A 1 682 ? 18.552 -6.601 -22.120 1.00 77.06 682 PRO A C 1
ATOM 4998 O O . PRO A 1 682 ? 19.432 -6.689 -22.983 1.00 77.06 682 PRO A O 1
ATOM 5001 N N . SER A 1 683 ? 17.350 -7.153 -22.255 1.00 77.75 683 SER A N 1
ATOM 5002 C CA . SER A 1 683 ? 16.884 -7.901 -23.419 1.00 77.75 683 SER A CA 1
ATOM 5003 C C . SER A 1 683 ? 16.016 -7.026 -24.326 1.00 77.75 683 SER A C 1
ATOM 5005 O O . SER A 1 683 ? 15.508 -5.979 -23.923 1.00 77.75 683 SER A O 1
ATOM 5007 N N . ALA A 1 684 ? 15.827 -7.458 -25.573 1.00 80.75 684 ALA A N 1
ATOM 5008 C CA . ALA A 1 684 ? 14.977 -6.776 -26.542 1.00 80.75 684 ALA A CA 1
ATOM 5009 C C . ALA A 1 684 ? 14.072 -7.780 -27.263 1.00 80.75 684 ALA A C 1
ATOM 5011 O O . ALA A 1 684 ? 14.544 -8.836 -27.681 1.00 80.75 684 ALA A O 1
ATOM 5012 N N . TYR A 1 685 ? 12.792 -7.446 -27.434 1.00 79.38 685 TYR A N 1
ATOM 5013 C CA . TYR A 1 685 ? 11.807 -8.318 -28.077 1.00 79.38 685 TYR A CA 1
ATOM 5014 C C . TYR A 1 685 ? 10.948 -7.569 -29.098 1.00 79.38 685 TYR A C 1
ATOM 5016 O O . TYR A 1 685 ? 10.525 -6.433 -28.875 1.00 79.38 685 TYR A O 1
ATOM 5024 N N . LEU A 1 686 ? 10.674 -8.203 -30.237 1.00 81.69 686 LEU A N 1
ATOM 5025 C CA . LEU A 1 686 ? 9.877 -7.612 -31.306 1.00 81.69 686 LEU A CA 1
ATOM 5026 C C . LEU A 1 686 ? 8.376 -7.684 -30.970 1.00 81.69 686 LEU A C 1
ATOM 5028 O O . LEU A 1 686 ? 7.801 -8.760 -30.823 1.00 81.69 686 LEU A O 1
ATOM 5032 N N . ILE A 1 687 ? 7.734 -6.520 -30.869 1.00 84.94 687 ILE A N 1
ATOM 5033 C CA . ILE A 1 687 ? 6.296 -6.389 -30.571 1.00 84.94 687 ILE A CA 1
ATOM 5034 C C . ILE A 1 687 ? 5.472 -5.929 -31.782 1.00 84.94 687 ILE A C 1
ATOM 5036 O O . ILE A 1 687 ? 4.245 -5.935 -31.738 1.00 84.94 687 ILE A O 1
ATOM 5040 N N . MET A 1 688 ? 6.118 -5.502 -32.873 1.00 84.44 688 MET A N 1
ATOM 5041 C CA . MET A 1 688 ? 5.443 -5.250 -34.147 1.00 84.44 688 MET A CA 1
ATOM 5042 C C . MET A 1 688 ? 6.381 -5.543 -35.334 1.00 84.44 688 MET A C 1
ATOM 5044 O O . MET A 1 688 ? 7.396 -4.852 -35.457 1.00 84.44 688 MET A O 1
ATOM 5048 N N . PRO A 1 689 ? 6.041 -6.501 -36.224 1.00 80.38 689 PRO A N 1
ATOM 5049 C CA . PRO A 1 689 ? 4.999 -7.515 -36.022 1.00 80.38 689 PRO A CA 1
ATOM 5050 C C . PRO A 1 689 ? 5.310 -8.348 -34.770 1.00 80.38 689 PRO A C 1
ATOM 5052 O O . PRO A 1 689 ? 6.451 -8.379 -34.324 1.00 80.38 689 PRO A O 1
ATOM 5055 N N . HIS A 1 690 ? 4.305 -8.988 -34.177 1.00 73.19 690 HIS A N 1
ATOM 5056 C CA . HIS A 1 690 ? 4.606 -10.018 -33.186 1.00 73.19 690 HIS A CA 1
ATOM 5057 C C . HIS A 1 690 ? 5.274 -11.203 -33.895 1.00 73.19 690 HIS A C 1
ATOM 5059 O O . HIS A 1 690 ? 4.907 -11.531 -35.025 1.00 73.19 690 HIS A O 1
ATOM 5065 N N . ASP A 1 691 ? 6.237 -11.835 -33.233 1.00 63.97 691 ASP A N 1
ATOM 5066 C CA . ASP A 1 691 ? 6.814 -13.092 -33.703 1.00 63.97 691 ASP A CA 1
ATOM 5067 C C . ASP A 1 691 ? 5.713 -14.167 -33.824 1.00 63.97 691 ASP A C 1
ATOM 5069 O O . ASP A 1 691 ? 4.838 -14.274 -32.956 1.00 63.97 691 ASP A O 1
ATOM 5073 N N . ASN A 1 692 ? 5.733 -14.922 -34.927 1.00 60.97 692 ASN A N 1
ATOM 5074 C CA . ASN A 1 692 ? 4.759 -15.967 -35.268 1.00 60.97 692 ASN A CA 1
ATOM 5075 C C . ASN A 1 692 ? 3.277 -15.541 -35.074 1.00 60.97 692 ASN A C 1
ATOM 5077 O O . ASN A 1 692 ? 2.471 -16.261 -34.471 1.00 60.97 692 ASN A O 1
ATOM 5081 N N . ASP A 1 693 ? 2.902 -14.343 -35.544 1.00 63.75 693 ASP A N 1
ATOM 5082 C CA . ASP A 1 693 ? 1.592 -13.765 -35.243 1.00 63.75 693 ASP A CA 1
ATOM 5083 C C . ASP A 1 693 ? 0.415 -14.458 -35.951 1.00 63.75 693 ASP A C 1
ATOM 5085 O O . ASP A 1 693 ? 0.471 -14.909 -37.097 1.00 63.75 693 ASP A O 1
ATOM 5089 N N . ARG A 1 694 ? -0.741 -14.485 -35.274 1.00 53.97 694 ARG A N 1
ATOM 5090 C CA . ARG A 1 694 ? -1.972 -15.117 -35.790 1.00 53.97 694 ARG A CA 1
ATOM 5091 C C . ARG A 1 694 ? -2.487 -14.482 -37.095 1.00 53.97 694 ARG A C 1
ATOM 5093 O O . ARG A 1 694 ? -3.321 -15.088 -37.768 1.00 53.97 694 ARG A O 1
ATOM 5100 N N . ASN A 1 695 ? -2.018 -13.283 -37.448 1.00 62.66 695 ASN A N 1
ATOM 5101 C CA . ASN A 1 695 ? -2.383 -12.596 -38.687 1.00 62.66 695 ASN A CA 1
ATOM 5102 C C . ASN A 1 695 ? -1.454 -12.942 -39.869 1.00 62.66 695 ASN A C 1
ATOM 5104 O O . ASN A 1 695 ? -1.777 -12.574 -40.999 1.00 62.66 695 ASN A O 1
ATOM 5108 N N . GLY A 1 696 ? -0.348 -13.662 -39.640 1.00 62.12 696 GLY A N 1
ATOM 5109 C CA . GLY A 1 696 ? 0.590 -14.107 -40.675 1.00 62.12 696 GLY A CA 1
ATOM 5110 C C . GLY A 1 696 ? 1.459 -12.995 -41.274 1.00 62.12 696 GLY A C 1
ATOM 5111 O O . GLY A 1 696 ? 1.939 -13.135 -42.404 1.00 62.12 696 GLY A O 1
ATOM 5112 N N . VAL A 1 697 ? 1.633 -11.894 -40.538 1.00 66.75 697 VAL A N 1
ATOM 5113 C CA . VAL A 1 697 ? 2.524 -10.775 -40.882 1.00 66.75 697 VAL A CA 1
ATOM 5114 C C . VAL A 1 697 ? 3.977 -11.173 -40.649 1.00 66.75 697 VAL A C 1
ATOM 5116 O O . VAL A 1 697 ? 4.827 -10.809 -41.464 1.00 66.75 697 VAL A O 1
ATOM 5119 N N . ASP A 1 698 ? 4.234 -11.962 -39.602 1.00 64.38 698 ASP A N 1
ATOM 5120 C CA . ASP A 1 698 ? 5.458 -12.745 -39.465 1.00 64.38 698 ASP A CA 1
ATOM 5121 C C . ASP A 1 698 ? 5.135 -14.231 -39.276 1.00 64.38 698 ASP A C 1
ATOM 5123 O O . ASP A 1 698 ? 4.225 -14.609 -38.543 1.00 64.38 698 ASP A O 1
ATOM 5127 N N . LEU A 1 699 ? 5.869 -15.072 -39.997 1.00 63.25 699 LEU A N 1
ATOM 5128 C CA . LEU A 1 699 ? 5.722 -16.533 -40.004 1.00 63.25 699 LEU A CA 1
ATOM 5129 C C . LEU A 1 699 ? 7.080 -17.230 -39.872 1.00 63.25 699 LEU A C 1
ATOM 5131 O O . LEU A 1 699 ? 7.196 -18.420 -40.178 1.00 63.25 699 LEU A O 1
ATOM 5135 N N . ASN A 1 700 ? 8.122 -16.485 -39.497 1.00 65.56 700 ASN A N 1
ATOM 5136 C CA . ASN A 1 700 ? 9.378 -17.094 -39.103 1.00 65.56 700 ASN A CA 1
ATOM 5137 C C . ASN A 1 700 ? 9.288 -17.650 -37.667 1.00 65.56 700 ASN A C 1
ATOM 5139 O O . ASN A 1 700 ? 8.332 -17.379 -36.947 1.00 65.56 700 ASN A O 1
ATOM 5143 N N . GLN A 1 701 ? 10.263 -18.477 -37.292 1.00 60.94 701 GLN A N 1
ATOM 5144 C CA . GLN A 1 701 ? 10.445 -18.994 -35.930 1.00 60.94 701 GLN A CA 1
ATOM 5145 C C . GLN A 1 701 ? 11.801 -18.574 -35.333 1.00 60.94 701 GLN A C 1
ATOM 5147 O O . GLN A 1 701 ? 12.134 -18.994 -34.228 1.00 60.94 701 GLN A O 1
ATOM 5152 N N . ASP A 1 702 ? 12.601 -17.778 -36.061 1.00 65.81 702 ASP A N 1
ATOM 5153 C CA . ASP A 1 702 ? 13.850 -17.220 -35.541 1.00 65.81 702 ASP A CA 1
ATOM 5154 C C . ASP A 1 702 ? 13.596 -15.841 -34.913 1.00 65.81 702 ASP A C 1
ATOM 5156 O O . ASP A 1 702 ? 13.262 -14.889 -35.622 1.00 65.81 702 ASP A O 1
ATOM 5160 N N . GLU A 1 703 ? 13.907 -15.700 -33.623 1.00 61.25 703 GLU A N 1
ATOM 5161 C CA . GLU A 1 703 ? 13.694 -14.502 -32.780 1.00 61.25 703 GLU A CA 1
ATOM 5162 C C . GLU A 1 703 ? 14.237 -13.166 -33.350 1.00 61.25 703 GLU A C 1
ATOM 5164 O O . GLU A 1 703 ? 13.899 -12.091 -32.861 1.00 61.25 703 GLU A O 1
ATOM 5169 N N . ASN A 1 704 ? 15.112 -13.208 -34.363 1.00 65.50 704 ASN A N 1
ATOM 5170 C CA . ASN A 1 704 ? 15.829 -12.048 -34.912 1.00 65.50 704 ASN A CA 1
ATOM 5171 C C . ASN A 1 704 ? 15.448 -11.685 -36.367 1.00 65.50 704 ASN A C 1
ATOM 5173 O O . ASN A 1 704 ? 15.987 -10.715 -36.917 1.00 65.50 704 ASN A O 1
ATOM 5177 N N . ASN A 1 705 ? 14.587 -12.469 -37.028 1.00 74.69 705 ASN A N 1
ATOM 5178 C CA . ASN A 1 705 ? 14.428 -12.455 -38.489 1.00 74.69 705 ASN A CA 1
ATOM 5179 C C . ASN A 1 705 ? 12.950 -12.359 -38.917 1.00 74.69 705 ASN A C 1
ATOM 5181 O O . ASN A 1 705 ? 12.263 -13.375 -38.994 1.00 74.69 705 ASN A O 1
ATOM 5185 N N . VAL A 1 706 ? 12.500 -11.176 -39.334 1.00 81.25 706 VAL A N 1
ATOM 5186 C CA . VAL A 1 706 ? 11.113 -10.928 -39.764 1.00 81.25 706 VAL A CA 1
ATOM 5187 C C . VAL A 1 706 ? 10.887 -11.262 -41.234 1.00 81.25 706 VAL A C 1
ATOM 5189 O O . VAL A 1 706 ? 11.657 -10.821 -42.095 1.00 81.25 706 VAL A O 1
ATOM 5192 N N . LYS A 1 707 ? 9.787 -11.953 -41.564 1.00 79.31 707 LYS A N 1
ATOM 5193 C CA . LYS A 1 707 ? 9.390 -12.243 -42.955 1.00 79.31 707 LYS A CA 1
ATOM 5194 C C . LYS A 1 707 ? 8.038 -11.622 -43.337 1.00 79.31 707 LYS A C 1
ATOM 5196 O O . LYS A 1 707 ? 6.989 -12.241 -43.176 1.00 79.31 707 LYS A O 1
ATOM 5201 N N . LEU A 1 708 ? 8.073 -10.456 -43.988 1.00 76.56 708 LEU A N 1
ATOM 5202 C CA . LEU A 1 708 ? 6.866 -9.738 -44.422 1.00 76.56 708 LEU A CA 1
ATOM 5203 C C . LEU A 1 708 ? 6.232 -10.362 -45.681 1.00 76.56 708 LEU A C 1
ATOM 5205 O O . LEU A 1 708 ? 6.751 -10.187 -46.786 1.00 76.56 708 LEU A O 1
ATOM 5209 N N . ASN A 1 709 ? 5.081 -11.031 -45.549 1.00 68.19 709 ASN A N 1
ATOM 5210 C CA . ASN A 1 709 ? 4.327 -11.607 -46.680 1.00 68.19 709 ASN A CA 1
ATOM 5211 C C . ASN A 1 709 ? 3.159 -10.692 -47.099 1.00 68.19 709 ASN A C 1
ATOM 5213 O O . ASN A 1 709 ? 2.239 -10.513 -46.309 1.00 68.19 709 ASN A O 1
ATOM 5217 N N . ASP A 1 710 ? 3.174 -10.147 -48.326 1.00 67.88 710 ASP A N 1
ATOM 5218 C CA . ASP A 1 710 ? 2.090 -9.393 -49.015 1.00 67.88 710 ASP A CA 1
ATOM 5219 C C . ASP A 1 710 ? 1.351 -8.250 -48.255 1.00 67.88 710 ASP A C 1
ATOM 5221 O O . ASP A 1 710 ? 0.500 -7.559 -48.824 1.00 67.88 710 ASP A O 1
ATOM 5225 N N . ILE A 1 711 ? 1.705 -7.975 -46.998 1.00 70.75 711 ILE A N 1
ATOM 5226 C CA . ILE A 1 711 ? 1.124 -6.952 -46.124 1.00 70.75 711 ILE A CA 1
ATOM 5227 C C . ILE A 1 711 ? 2.149 -5.817 -45.967 1.00 70.75 711 ILE A C 1
ATOM 5229 O O . ILE A 1 711 ? 3.299 -6.072 -45.607 1.00 70.75 711 ILE A O 1
ATOM 5233 N N . PRO A 1 712 ? 1.793 -4.552 -46.264 1.00 79.19 712 PRO A N 1
ATOM 5234 C CA . PRO A 1 712 ? 2.713 -3.432 -46.111 1.00 79.19 712 PRO A CA 1
ATOM 5235 C C . PRO A 1 712 ? 2.854 -3.063 -44.630 1.00 79.19 712 PRO A C 1
ATOM 5237 O O . PRO A 1 712 ? 1.920 -2.542 -44.024 1.00 79.19 712 PRO A O 1
ATOM 5240 N N . LEU A 1 713 ? 4.037 -3.288 -44.060 1.00 87.00 713 LEU A N 1
ATOM 5241 C CA . LEU A 1 713 ? 4.376 -2.843 -42.710 1.00 87.00 713 LEU A CA 1
ATOM 5242 C C . LEU A 1 713 ? 5.069 -1.475 -42.761 1.00 87.00 713 LEU A C 1
ATOM 5244 O O . LEU A 1 713 ? 6.067 -1.315 -43.461 1.00 87.00 713 LEU A O 1
ATOM 5248 N N . SER A 1 714 ? 4.568 -0.489 -42.017 1.00 90.19 714 SER A N 1
ATOM 5249 C CA . SER A 1 714 ? 5.161 0.857 -41.934 1.00 90.19 714 SER A CA 1
ATOM 5250 C C . SER A 1 714 ? 6.267 0.995 -40.886 1.00 90.19 714 SER A C 1
ATOM 5252 O O . SER A 1 714 ? 7.065 1.930 -40.955 1.00 90.19 714 SER A O 1
ATOM 5254 N N . GLU A 1 715 ? 6.292 0.105 -39.896 1.00 92.06 715 GLU A N 1
ATOM 5255 C CA . GLU A 1 715 ? 7.035 0.283 -38.652 1.00 92.06 715 GLU A CA 1
ATOM 5256 C C . GLU A 1 715 ? 7.376 -1.063 -38.008 1.00 92.06 715 GLU A C 1
ATOM 5258 O O . GLU A 1 715 ? 6.492 -1.906 -37.873 1.00 92.06 715 GLU A O 1
ATOM 5263 N N . PHE A 1 716 ? 8.625 -1.229 -37.567 1.00 90.69 716 PHE A N 1
ATOM 5264 C CA . PHE A 1 716 ? 8.975 -2.238 -36.568 1.00 90.69 716 PHE A CA 1
ATOM 5265 C C . PHE A 1 716 ? 8.959 -1.598 -35.178 1.00 90.69 716 PHE A C 1
ATOM 5267 O O . PHE A 1 716 ? 9.500 -0.500 -35.011 1.00 90.69 716 PHE A O 1
ATOM 5274 N N . ARG A 1 717 ? 8.378 -2.271 -34.181 1.00 90.94 717 ARG A N 1
ATOM 5275 C CA . ARG A 1 717 ? 8.437 -1.846 -32.770 1.00 90.94 717 ARG A CA 1
ATOM 5276 C C . ARG A 1 717 ? 9.102 -2.930 -31.937 1.00 90.94 717 ARG A C 1
ATOM 5278 O O . ARG A 1 717 ? 8.748 -4.100 -32.059 1.00 90.94 717 ARG A O 1
ATOM 5285 N N . ILE A 1 718 ? 10.052 -2.527 -31.103 1.00 88.19 718 ILE A N 1
ATOM 5286 C CA . ILE A 1 718 ? 10.877 -3.413 -30.283 1.00 88.19 718 ILE A CA 1
ATOM 5287 C C . ILE A 1 718 ? 10.805 -2.908 -28.849 1.00 88.19 718 ILE A C 1
ATOM 5289 O O . ILE A 1 718 ? 11.146 -1.756 -28.586 1.00 88.19 718 ILE A O 1
ATOM 5293 N N . GLN A 1 719 ? 10.344 -3.764 -27.950 1.00 88.38 719 GLN A N 1
ATOM 5294 C CA . GLN A 1 719 ? 10.335 -3.527 -26.516 1.00 88.38 719 GLN A CA 1
ATOM 5295 C C . GLN A 1 719 ? 11.727 -3.841 -25.964 1.00 88.38 719 GLN A C 1
ATOM 5297 O O . GLN A 1 719 ? 12.227 -4.943 -26.190 1.00 88.38 719 GLN A O 1
ATOM 5302 N N . LEU A 1 720 ? 12.342 -2.908 -25.244 1.00 85.44 720 LEU A N 1
ATOM 5303 C CA . LEU A 1 720 ? 13.453 -3.218 -24.347 1.00 85.44 720 LEU A CA 1
ATOM 5304 C C . LEU A 1 720 ? 12.871 -3.643 -22.994 1.00 85.44 720 LEU A C 1
ATOM 5306 O O . LEU A 1 720 ? 11.863 -3.091 -22.552 1.00 85.44 720 LEU A O 1
ATOM 5310 N N . VAL A 1 721 ? 13.465 -4.653 -22.366 1.00 79.38 721 VAL A N 1
ATOM 5311 C CA . VAL A 1 721 ? 13.080 -5.123 -21.031 1.00 79.38 721 VAL A CA 1
ATOM 5312 C C . VAL A 1 721 ? 14.338 -5.532 -20.290 1.00 79.38 721 VAL A C 1
ATOM 5314 O O . VAL A 1 721 ? 15.061 -6.423 -20.737 1.00 79.38 721 VAL A O 1
ATOM 5317 N N . ASP A 1 722 ? 14.568 -4.934 -19.130 1.00 71.50 722 ASP A N 1
ATOM 5318 C CA . ASP A 1 722 ? 15.626 -5.367 -18.227 1.00 71.50 722 ASP A CA 1
ATOM 5319 C C . ASP A 1 722 ? 15.103 -6.391 -17.212 1.00 71.50 722 ASP A C 1
ATOM 5321 O O . ASP A 1 722 ? 14.891 -6.083 -16.046 1.00 71.50 722 ASP A O 1
ATOM 5325 N N . ASN A 1 723 ? 14.761 -7.580 -17.723 1.00 66.19 723 ASN A N 1
ATOM 5326 C CA . ASN A 1 723 ? 14.357 -8.787 -16.990 1.00 66.19 723 ASN A CA 1
ATOM 5327 C C . ASN A 1 723 ? 14.404 -9.999 -17.936 1.00 66.19 723 ASN A C 1
ATOM 5329 O O . ASN A 1 723 ? 14.164 -9.860 -19.138 1.00 66.19 723 ASN A O 1
ATOM 5333 N N . VAL A 1 724 ? 14.624 -11.207 -17.406 1.00 52.31 724 VAL A N 1
ATOM 5334 C CA . VAL A 1 724 ? 14.558 -12.435 -18.216 1.00 52.31 724 VAL A CA 1
ATOM 5335 C C . VAL A 1 724 ? 13.101 -12.858 -18.417 1.00 52.31 724 VAL A C 1
ATOM 5337 O O . VAL A 1 724 ? 12.418 -13.309 -17.497 1.00 52.31 724 VAL A O 1
ATOM 5340 N N . VAL A 1 725 ? 12.626 -12.765 -19.659 1.00 42.84 725 VAL A N 1
ATOM 5341 C CA . VAL A 1 725 ? 11.389 -13.427 -20.092 1.00 42.84 725 VAL A CA 1
ATOM 5342 C C . VAL A 1 725 ? 11.730 -14.863 -20.528 1.00 42.84 725 VAL A C 1
ATOM 5344 O O . VAL A 1 725 ? 12.715 -15.042 -21.244 1.00 42.84 725 VAL A O 1
ATOM 5347 N N . PRO A 1 726 ? 10.937 -15.892 -20.168 1.00 41.34 726 PRO A N 1
ATOM 5348 C CA . PRO A 1 726 ? 9.724 -15.845 -19.359 1.00 41.34 726 PRO A CA 1
ATOM 5349 C C . PRO A 1 726 ? 9.973 -16.238 -17.891 1.00 41.34 726 PRO A C 1
ATOM 5351 O O . PRO A 1 726 ? 10.450 -17.333 -17.612 1.00 41.34 726 PRO A O 1
ATOM 5354 N N . ILE A 1 727 ? 9.490 -15.396 -16.969 1.00 40.66 727 ILE A N 1
ATOM 5355 C CA . ILE A 1 727 ? 9.331 -15.675 -15.527 1.00 40.66 727 ILE A CA 1
ATOM 5356 C C . ILE A 1 727 ? 10.650 -15.672 -14.722 1.00 40.66 727 ILE A C 1
ATOM 5358 O O . ILE A 1 727 ? 11.140 -16.709 -14.279 1.00 40.66 727 ILE A O 1
ATOM 5362 N N . THR A 1 728 ? 11.143 -14.474 -14.391 1.00 43.28 728 THR A N 1
ATOM 5363 C CA . THR A 1 728 ? 11.900 -14.234 -13.148 1.00 43.28 728 THR A CA 1
ATOM 5364 C C . THR A 1 728 ? 11.185 -13.187 -12.293 1.00 43.28 728 THR A C 1
ATOM 5366 O O . THR A 1 728 ? 10.665 -12.206 -12.814 1.00 43.28 728 THR A O 1
ATOM 5369 N N . THR A 1 729 ? 11.141 -13.395 -10.974 1.00 44.66 729 THR A N 1
ATOM 5370 C CA . THR A 1 729 ? 10.531 -12.472 -9.989 1.00 44.66 729 THR A CA 1
ATOM 5371 C C . THR A 1 729 ? 11.475 -11.364 -9.517 1.00 44.66 729 THR A C 1
ATOM 5373 O O . THR A 1 729 ? 11.074 -10.497 -8.747 1.00 44.66 729 THR A O 1
ATOM 5376 N N . GLN A 1 730 ? 12.733 -11.410 -9.950 1.00 51.31 730 GLN A N 1
ATOM 5377 C CA . GLN A 1 730 ? 13.755 -10.421 -9.649 1.00 51.31 730 GLN A CA 1
ATOM 5378 C C . GLN A 1 730 ? 13.710 -9.333 -10.719 1.00 51.31 730 GLN A C 1
ATOM 5380 O O . GLN A 1 730 ? 13.897 -9.655 -11.889 1.00 51.31 730 GLN A O 1
ATOM 5385 N N . PHE A 1 731 ? 13.448 -8.090 -10.309 1.00 58.88 731 PHE A N 1
ATOM 5386 C CA . PHE A 1 731 ? 13.531 -6.914 -11.175 1.00 58.88 731 PHE A CA 1
ATOM 5387 C C . PHE A 1 731 ? 15.007 -6.553 -11.415 1.00 58.88 731 PHE A C 1
ATOM 5389 O O . PHE A 1 731 ? 15.792 -6.557 -10.463 1.00 58.88 731 PHE A O 1
ATOM 5396 N N . GLY A 1 732 ? 15.378 -6.269 -12.665 1.00 63.22 732 GLY A N 1
ATOM 5397 C CA . GLY A 1 732 ? 16.685 -5.717 -13.033 1.00 63.22 732 GLY A CA 1
ATOM 5398 C C . GLY A 1 732 ? 16.837 -4.224 -12.719 1.00 63.22 732 GLY A C 1
ATOM 5399 O O . GLY A 1 732 ? 15.944 -3.581 -12.158 1.00 63.22 732 GLY A O 1
ATOM 5400 N N . SER A 1 733 ? 17.980 -3.677 -13.120 1.00 70.19 733 SER A N 1
ATOM 5401 C CA . SER A 1 733 ? 18.386 -2.274 -12.978 1.00 70.19 733 SER A CA 1
ATOM 5402 C C . SER A 1 733 ? 17.664 -1.248 -13.879 1.00 70.19 733 SER A C 1
ATOM 5404 O O . SER A 1 733 ? 17.920 -0.044 -13.783 1.00 70.19 733 SER A O 1
ATOM 5406 N N . MET A 1 734 ? 16.704 -1.701 -14.693 1.00 77.88 734 MET A N 1
ATOM 5407 C CA . MET A 1 734 ? 15.967 -0.922 -15.702 1.00 77.88 734 MET A CA 1
ATOM 5408 C C . MET A 1 734 ? 16.843 -0.435 -16.872 1.00 77.88 734 MET A C 1
ATOM 5410 O O . MET A 1 734 ? 18.068 -0.535 -16.884 1.00 77.88 734 MET A O 1
ATOM 5414 N N . ILE A 1 735 ? 16.199 0.088 -17.917 1.00 81.81 735 ILE A N 1
ATOM 5415 C CA . ILE A 1 735 ? 16.898 0.611 -19.094 1.00 81.81 735 ILE A CA 1
ATOM 5416 C C . ILE A 1 735 ? 17.510 1.984 -18.777 1.00 81.81 735 ILE A C 1
ATOM 5418 O O . ILE A 1 735 ? 16.795 2.932 -18.459 1.00 81.81 735 ILE A O 1
ATOM 5422 N N . ASP A 1 736 ? 18.830 2.142 -18.935 1.00 80.38 736 ASP A N 1
ATOM 5423 C CA . ASP A 1 736 ? 19.435 3.480 -19.000 1.00 80.38 736 ASP A CA 1
ATOM 5424 C C . ASP A 1 736 ? 19.124 4.109 -20.368 1.00 80.38 736 ASP A C 1
ATOM 5426 O O . ASP A 1 736 ? 19.859 3.929 -21.348 1.00 80.38 736 ASP A O 1
ATOM 5430 N N . ASP A 1 737 ? 18.031 4.873 -20.418 1.00 84.75 737 ASP A N 1
ATOM 5431 C CA . ASP A 1 737 ? 17.554 5.630 -21.581 1.00 84.75 737 ASP A CA 1
ATOM 5432 C C . ASP A 1 737 ? 18.646 6.426 -22.305 1.00 84.75 737 ASP A C 1
ATOM 5434 O O . ASP A 1 737 ? 18.592 6.602 -23.526 1.00 84.75 737 ASP A O 1
ATOM 5438 N N . SER A 1 738 ? 19.651 6.924 -21.572 1.00 78.69 738 SER A N 1
ATOM 5439 C CA . SER A 1 738 ? 20.722 7.740 -22.150 1.00 78.69 738 SER A CA 1
ATOM 5440 C C . SER A 1 738 ? 21.668 6.934 -23.045 1.00 78.69 738 SER A C 1
ATOM 5442 O O . SER A 1 738 ? 22.353 7.510 -23.896 1.00 78.69 738 SER A O 1
ATOM 5444 N N . THR A 1 739 ? 21.665 5.605 -22.902 1.00 80.12 739 THR A N 1
ATOM 5445 C CA . THR A 1 739 ? 22.449 4.665 -23.715 1.00 80.12 739 THR A CA 1
ATOM 5446 C C . THR A 1 739 ? 21.710 4.184 -24.971 1.00 80.12 739 THR A C 1
ATOM 5448 O O . THR A 1 739 ? 22.342 3.663 -25.895 1.00 80.12 739 THR A O 1
ATOM 5451 N N . VAL A 1 740 ? 20.388 4.396 -25.065 1.00 87.38 740 VAL A N 1
ATOM 5452 C CA . VAL A 1 740 ? 19.548 3.882 -26.161 1.00 87.38 740 VAL A CA 1
ATOM 5453 C C . VAL A 1 740 ? 19.702 4.738 -27.425 1.00 87.38 740 VAL A C 1
ATOM 5455 O O . VAL A 1 740 ? 18.920 5.640 -27.732 1.00 87.38 740 VAL A O 1
ATOM 5458 N N . ALA A 1 741 ? 20.758 4.451 -28.186 1.00 86.19 741 ALA A N 1
ATOM 5459 C CA . ALA A 1 741 ? 21.189 5.267 -29.315 1.00 86.19 741 ALA A CA 1
ATOM 5460 C C . ALA A 1 741 ? 20.832 4.672 -30.692 1.00 86.19 741 ALA A C 1
ATOM 5462 O O . ALA A 1 741 ? 20.964 3.476 -30.952 1.00 86.19 741 ALA A O 1
ATOM 5463 N N . ALA A 1 742 ? 20.460 5.537 -31.642 1.00 86.31 742 ALA A N 1
ATOM 5464 C CA . ALA A 1 742 ? 20.025 5.136 -32.986 1.00 86.31 742 ALA A CA 1
ATOM 5465 C C . ALA A 1 742 ? 21.088 4.380 -33.814 1.00 86.31 742 ALA A C 1
ATOM 5467 O O . ALA A 1 742 ? 20.746 3.668 -34.755 1.00 86.31 742 ALA A O 1
ATOM 5468 N N . ASN A 1 743 ? 22.375 4.542 -33.489 1.00 82.44 743 ASN A N 1
ATOM 5469 C CA . ASN A 1 743 ? 23.501 3.836 -34.110 1.00 82.44 743 ASN A CA 1
ATOM 5470 C C . ASN A 1 743 ? 23.747 2.432 -33.530 1.00 82.44 743 ASN A C 1
ATOM 5472 O O . ASN A 1 743 ? 24.532 1.684 -34.111 1.00 82.44 743 ASN A O 1
ATOM 5476 N N . ALA A 1 744 ? 23.094 2.068 -32.422 1.00 81.50 744 ALA A N 1
ATOM 5477 C CA . ALA A 1 744 ? 23.100 0.705 -31.894 1.00 81.50 744 ALA A CA 1
ATOM 5478 C C . ALA A 1 744 ? 22.140 -0.227 -32.659 1.00 81.50 744 ALA A C 1
ATOM 5480 O O . ALA A 1 744 ? 22.246 -1.443 -32.522 1.00 81.50 744 ALA A O 1
ATOM 5481 N N . VAL A 1 745 ? 21.227 0.326 -33.470 1.00 87.31 745 VAL A N 1
ATOM 5482 C CA . VAL A 1 745 ? 20.200 -0.422 -34.211 1.00 87.31 745 VAL A CA 1
ATOM 5483 C C . VAL A 1 745 ? 20.541 -0.510 -35.695 1.00 87.31 745 VAL A C 1
ATOM 5485 O O . VAL A 1 745 ? 20.631 0.503 -36.394 1.00 87.31 745 VAL A O 1
ATOM 5488 N N . GLU A 1 746 ? 20.659 -1.734 -36.201 1.00 88.88 746 GLU A N 1
ATOM 5489 C CA . GLU A 1 746 ? 20.977 -2.016 -37.600 1.00 88.88 746 GLU A CA 1
ATOM 5490 C C . GLU A 1 746 ? 19.890 -2.868 -38.252 1.00 88.88 746 GLU A C 1
ATOM 5492 O O . GLU A 1 746 ? 19.478 -3.890 -37.707 1.00 88.88 746 GLU A O 1
ATOM 5497 N N . VAL A 1 747 ? 19.448 -2.463 -39.446 1.00 90.19 747 VAL A N 1
ATOM 5498 C CA . VAL A 1 747 ? 18.407 -3.164 -40.210 1.00 90.19 747 VAL A CA 1
ATOM 5499 C C . VAL A 1 747 ? 18.981 -3.638 -41.541 1.00 90.19 747 VAL A C 1
ATOM 5501 O O . VAL A 1 747 ? 19.499 -2.842 -42.330 1.00 90.19 747 VAL A O 1
ATOM 5504 N N . TYR A 1 748 ? 18.866 -4.937 -41.802 1.00 89.31 748 TYR A N 1
ATOM 5505 C CA . TYR A 1 748 ? 19.343 -5.591 -43.017 1.00 89.31 748 TYR A CA 1
ATOM 5506 C C . TYR A 1 748 ? 18.166 -6.189 -43.785 1.00 89.31 748 TYR A C 1
ATOM 5508 O O . TYR A 1 748 ? 17.436 -7.018 -43.248 1.00 89.31 748 TYR A O 1
ATOM 5516 N N . GLN A 1 749 ? 18.011 -5.797 -45.048 1.00 89.31 749 GLN A N 1
ATOM 5517 C CA . GLN A 1 749 ? 17.054 -6.379 -45.987 1.00 89.31 749 GLN A CA 1
ATOM 5518 C C . GLN A 1 749 ? 17.733 -7.485 -46.805 1.00 89.31 749 GLN A C 1
ATOM 5520 O O . GLN A 1 749 ? 18.827 -7.278 -47.334 1.00 89.31 749 GLN A O 1
ATOM 5525 N N . TYR A 1 750 ? 17.073 -8.630 -46.956 1.00 84.31 750 TYR A N 1
ATOM 5526 C CA . TYR A 1 750 ? 17.528 -9.750 -47.781 1.00 84.31 750 TYR A CA 1
ATOM 5527 C C . TYR A 1 750 ? 16.550 -9.950 -48.942 1.00 84.31 750 TYR A C 1
ATOM 5529 O O . TYR A 1 750 ? 15.394 -10.334 -48.742 1.00 84.31 750 TYR A O 1
ATOM 5537 N N . GLU A 1 751 ? 17.015 -9.660 -50.158 1.00 76.12 751 GLU A N 1
ATOM 5538 C CA . GLU A 1 751 ? 16.193 -9.658 -51.370 1.00 76.12 751 GLU A CA 1
ATOM 5539 C C . GLU A 1 751 ? 16.085 -11.051 -52.012 1.00 76.12 751 GLU A C 1
ATOM 5541 O O . GLU A 1 751 ? 17.068 -11.784 -52.138 1.00 76.12 751 GLU A O 1
ATOM 5546 N N . GLY A 1 752 ? 14.890 -11.402 -52.496 1.00 65.81 752 GLY A N 1
ATOM 5547 C CA . GLY A 1 752 ? 14.685 -12.554 -53.388 1.00 65.81 752 GLY A CA 1
ATOM 5548 C C . GLY A 1 752 ? 14.818 -13.944 -52.750 1.00 65.81 752 GLY A C 1
ATOM 5549 O O . GLY A 1 752 ? 14.820 -14.944 -53.473 1.00 65.81 752 GLY A O 1
ATOM 5550 N N . LEU A 1 753 ? 14.905 -14.031 -51.420 1.00 68.62 753 LEU A N 1
ATOM 5551 C CA . LEU A 1 753 ? 14.862 -15.299 -50.694 1.00 68.62 753 LEU A CA 1
ATOM 5552 C C . LEU A 1 753 ? 13.439 -15.865 -50.678 1.00 68.62 753 LEU A C 1
ATOM 5554 O O . LEU A 1 753 ? 12.475 -15.159 -50.393 1.00 68.62 753 LEU A O 1
ATOM 5558 N N . ASN A 1 754 ? 13.310 -17.165 -50.944 1.00 65.69 754 ASN A N 1
ATOM 5559 C CA . ASN A 1 754 ? 12.076 -17.895 -50.673 1.00 65.69 754 ASN A CA 1
ATOM 5560 C C . ASN A 1 754 ? 12.238 -18.748 -49.410 1.00 65.69 754 ASN A C 1
ATOM 5562 O O . ASN A 1 754 ? 13.346 -19.120 -49.029 1.00 65.69 754 ASN A O 1
ATOM 5566 N N . GLN A 1 755 ? 11.114 -19.078 -48.783 1.00 62.25 755 GLN A N 1
ATOM 5567 C CA . GLN A 1 755 ? 11.085 -19.786 -47.505 1.00 62.25 755 GLN A CA 1
ATOM 5568 C C . GLN A 1 755 ? 11.797 -21.150 -47.539 1.00 62.25 755 GLN A C 1
ATOM 5570 O O . GLN A 1 755 ? 12.517 -21.485 -46.606 1.00 62.25 755 GLN A O 1
ATOM 5575 N N . VAL A 1 756 ? 11.716 -21.872 -48.662 1.00 59.12 756 VAL A N 1
ATOM 5576 C CA . VAL A 1 756 ? 12.391 -23.169 -48.858 1.00 59.12 756 VAL A CA 1
ATOM 5577 C C . VAL A 1 756 ? 13.923 -23.037 -48.841 1.00 59.12 756 VAL A C 1
ATOM 5579 O O . VAL A 1 756 ? 14.618 -23.972 -48.453 1.00 59.12 756 VAL A O 1
ATOM 5582 N N . ILE A 1 757 ? 14.467 -21.888 -49.258 1.00 62.66 757 ILE A N 1
ATOM 5583 C CA . ILE A 1 757 ? 15.910 -21.601 -49.214 1.00 62.66 757 ILE A CA 1
ATOM 5584 C C . ILE A 1 757 ? 16.363 -21.264 -47.784 1.00 62.66 757 ILE A C 1
ATOM 5586 O O . ILE A 1 757 ? 17.441 -21.693 -47.384 1.00 62.66 757 ILE A O 1
ATOM 5590 N N . VAL A 1 758 ? 15.545 -20.544 -47.010 1.00 62.00 758 VAL A N 1
ATOM 5591 C CA . VAL A 1 758 ? 15.869 -20.151 -45.624 1.00 62.00 758 VAL A CA 1
ATOM 5592 C C . VAL A 1 758 ? 15.767 -21.344 -44.665 1.00 62.00 758 VAL A C 1
ATOM 5594 O O . VAL A 1 758 ? 16.689 -21.587 -43.887 1.00 62.00 758 VAL A O 1
ATOM 5597 N N . GLU A 1 759 ? 14.717 -22.162 -44.792 1.00 63.22 759 GLU A N 1
ATOM 5598 C CA . GLU A 1 759 ? 14.550 -23.411 -44.028 1.00 63.22 759 GLU A CA 1
ATOM 5599 C C . GLU A 1 759 ? 15.706 -24.402 -44.281 1.00 63.22 759 GLU A C 1
ATOM 5601 O O . GLU A 1 759 ? 16.160 -25.086 -43.364 1.00 63.22 759 GLU A O 1
ATOM 5606 N N . ALA A 1 760 ? 16.251 -24.443 -45.504 1.00 60.44 760 ALA A N 1
ATOM 5607 C CA . ALA A 1 760 ? 17.400 -25.286 -45.851 1.00 60.44 760 ALA A CA 1
ATOM 5608 C C . ALA A 1 760 ? 18.734 -24.837 -45.213 1.00 60.44 760 ALA A C 1
ATOM 5610 O O . ALA A 1 760 ? 19.675 -25.632 -45.168 1.00 60.44 760 ALA A O 1
ATOM 5611 N N . CYS A 1 761 ? 18.810 -23.598 -44.717 1.00 59.56 761 CYS A N 1
ATOM 5612 C CA . CYS A 1 761 ? 19.956 -23.023 -44.005 1.00 59.56 761 CYS A CA 1
ATOM 5613 C C . CYS A 1 761 ? 19.710 -22.879 -42.490 1.00 59.56 761 CYS A C 1
ATOM 5615 O O . CYS A 1 761 ? 20.468 -22.183 -41.817 1.00 59.56 761 CYS A O 1
ATOM 5617 N N . CYS A 1 762 ? 18.679 -23.540 -41.945 1.00 57.62 762 CYS A N 1
ATOM 5618 C CA . CYS A 1 762 ? 18.319 -23.486 -40.522 1.00 57.62 762 CYS A CA 1
ATOM 5619 C C . CYS A 1 762 ? 18.073 -22.053 -39.994 1.00 57.62 762 CYS A C 1
ATOM 5621 O O . CYS A 1 762 ? 18.475 -21.752 -38.875 1.00 57.62 762 CYS A O 1
ATOM 5623 N N . GLY A 1 763 ? 17.481 -21.166 -40.806 1.00 61.53 763 GLY A N 1
ATOM 5624 C CA . GLY A 1 763 ? 17.146 -19.790 -40.394 1.00 61.53 763 GLY A CA 1
ATOM 5625 C C . GLY A 1 763 ? 18.299 -18.775 -40.451 1.00 61.53 763 GLY A C 1
ATOM 5626 O O . GLY A 1 763 ? 18.071 -17.567 -40.383 1.00 61.53 763 GLY A O 1
ATOM 5627 N N . ASP A 1 764 ? 19.550 -19.206 -40.648 1.00 68.31 764 ASP A N 1
ATOM 5628 C CA . ASP A 1 764 ? 20.698 -18.291 -40.677 1.00 68.31 764 ASP A CA 1
ATOM 5629 C C . ASP A 1 764 ? 20.738 -17.432 -41.955 1.00 68.31 764 ASP A C 1
ATOM 5631 O O . ASP A 1 764 ? 21.317 -17.798 -42.983 1.00 68.31 764 ASP A O 1
ATOM 5635 N N . LEU A 1 765 ? 20.148 -16.236 -41.867 1.00 67.94 765 LEU A N 1
ATOM 5636 C CA . LEU A 1 765 ? 20.145 -15.265 -42.957 1.00 67.94 765 LEU A CA 1
ATOM 5637 C C . LEU A 1 765 ? 21.547 -14.741 -43.319 1.00 67.94 765 LEU A C 1
ATOM 5639 O O . LEU A 1 765 ? 21.724 -14.270 -44.442 1.00 67.94 765 LEU A O 1
ATOM 5643 N N . THR A 1 766 ? 22.563 -14.830 -42.444 1.00 68.12 766 THR A N 1
ATOM 5644 C CA . THR A 1 766 ? 23.888 -14.212 -42.700 1.00 68.12 766 THR A CA 1
ATOM 5645 C C . THR A 1 766 ? 24.624 -14.778 -43.911 1.00 68.12 766 THR A C 1
ATOM 5647 O O . THR A 1 766 ? 25.519 -14.129 -44.450 1.00 68.12 766 THR A O 1
ATOM 5650 N N . GLN A 1 767 ? 24.231 -15.967 -44.364 1.00 69.75 767 GLN A N 1
ATOM 5651 C CA . GLN A 1 767 ? 24.831 -16.664 -45.500 1.00 69.75 767 GLN A CA 1
ATOM 5652 C C . GLN A 1 767 ? 24.363 -16.113 -46.859 1.00 69.75 767 GLN A C 1
ATOM 5654 O O . GLN A 1 767 ? 24.886 -16.516 -47.902 1.00 69.75 767 GLN A O 1
ATOM 5659 N N . PHE A 1 768 ? 23.392 -15.194 -46.868 1.00 73.69 768 PHE A N 1
ATOM 5660 C CA . PHE A 1 768 ? 22.801 -14.622 -48.075 1.00 73.69 768 PHE A CA 1
ATOM 5661 C C . PHE A 1 768 ? 23.179 -13.150 -48.273 1.00 73.69 768 PHE A C 1
ATOM 5663 O O . PHE A 1 768 ? 23.452 -12.412 -47.328 1.00 73.69 768 PHE A O 1
ATOM 5670 N N . ASN A 1 769 ? 23.154 -12.704 -49.533 1.00 77.38 769 ASN A N 1
ATOM 5671 C CA . ASN A 1 769 ? 23.371 -11.298 -49.868 1.00 77.38 769 ASN A CA 1
ATOM 5672 C C . ASN A 1 769 ? 22.306 -10.415 -49.208 1.00 77.38 769 ASN A C 1
ATOM 5674 O O . ASN A 1 769 ? 21.110 -10.683 -49.331 1.00 77.38 769 ASN A O 1
ATOM 5678 N N . ASN A 1 770 ? 22.750 -9.327 -48.585 1.00 82.62 770 ASN A N 1
ATOM 5679 C CA . ASN A 1 770 ? 21.883 -8.344 -47.957 1.00 82.62 770 ASN A CA 1
ATOM 5680 C C . ASN A 1 770 ? 22.175 -6.920 -48.430 1.00 82.62 770 ASN A C 1
ATOM 5682 O O . ASN A 1 770 ? 23.213 -6.618 -49.024 1.00 82.62 770 ASN A O 1
ATOM 5686 N N . ARG A 1 771 ? 21.225 -6.040 -48.132 1.00 88.81 771 ARG A N 1
ATOM 5687 C CA . ARG A 1 771 ? 21.354 -4.592 -48.190 1.00 88.81 771 ARG A CA 1
ATOM 5688 C C . ARG A 1 771 ? 21.143 -4.059 -46.780 1.00 88.81 771 ARG A C 1
ATOM 5690 O O . ARG A 1 771 ? 20.044 -4.148 -46.235 1.00 88.81 771 ARG A O 1
ATOM 5697 N N . LYS A 1 772 ? 22.182 -3.464 -46.200 1.00 90.31 772 LYS A N 1
ATOM 5698 C CA . LYS A 1 772 ? 22.034 -2.640 -44.997 1.00 90.31 772 LYS A CA 1
ATOM 5699 C C . LYS A 1 772 ? 21.206 -1.400 -45.344 1.00 90.31 772 LYS A C 1
ATOM 5701 O O . LYS A 1 772 ? 21.514 -0.708 -46.317 1.00 90.31 772 LYS A O 1
ATOM 5706 N N . LEU A 1 773 ? 20.157 -1.137 -44.575 1.00 91.88 773 LEU A N 1
ATOM 5707 C CA . LEU A 1 773 ? 19.371 0.087 -44.693 1.00 91.88 773 LEU A CA 1
ATOM 5708 C C . LEU A 1 773 ? 20.071 1.225 -43.939 1.00 91.88 773 LEU A C 1
ATOM 5710 O O . LEU A 1 773 ? 20.721 0.996 -42.921 1.00 91.88 773 LEU A O 1
ATOM 5714 N N . GLU A 1 774 ? 19.945 2.456 -44.428 1.00 92.56 774 GLU A N 1
ATOM 5715 C CA . GLU A 1 774 ? 20.557 3.636 -43.807 1.00 92.56 774 GLU A CA 1
ATOM 5716 C C . GLU A 1 774 ? 19.533 4.487 -43.049 1.00 92.56 774 GLU A C 1
ATOM 5718 O O . GLU A 1 774 ? 18.521 4.937 -43.603 1.00 92.56 774 GLU A O 1
ATOM 5723 N N . LEU A 1 775 ? 19.849 4.765 -41.782 1.00 90.31 775 LEU A N 1
ATOM 5724 C CA . LEU A 1 775 ? 19.135 5.716 -40.937 1.00 90.31 775 LEU A CA 1
ATOM 5725 C C . LEU A 1 775 ? 19.065 7.100 -41.608 1.00 90.31 775 LEU A C 1
ATOM 5727 O O . LEU A 1 775 ? 20.062 7.629 -42.096 1.00 90.31 775 LEU A O 1
ATOM 5731 N N . GLY A 1 776 ? 17.875 7.697 -41.627 1.00 89.94 776 GLY A N 1
ATOM 5732 C CA . GLY A 1 776 ? 17.602 8.995 -42.249 1.00 89.94 776 GLY A CA 1
ATOM 5733 C C . GLY A 1 776 ? 17.413 8.957 -43.771 1.00 89.94 776 GLY A C 1
ATOM 5734 O O . GLY A 1 776 ? 17.021 9.976 -44.341 1.00 89.94 776 GLY A O 1
ATOM 5735 N N . ARG A 1 777 ? 17.639 7.809 -44.430 1.00 92.62 777 ARG A N 1
ATOM 5736 C CA . ARG A 1 777 ? 17.344 7.602 -45.861 1.00 92.62 777 ARG A CA 1
ATOM 5737 C C . ARG A 1 777 ? 16.263 6.552 -46.085 1.00 92.62 777 ARG A C 1
ATOM 5739 O O . ARG A 1 777 ? 15.281 6.831 -46.763 1.00 92.62 777 ARG A O 1
ATOM 5746 N N . ASP A 1 778 ? 16.473 5.359 -45.542 1.00 93.50 778 ASP A N 1
ATOM 5747 C CA . ASP A 1 778 ? 15.599 4.203 -45.736 1.00 93.50 778 ASP A CA 1
ATOM 5748 C C . ASP A 1 778 ? 14.606 4.069 -44.557 1.00 93.50 778 ASP A C 1
ATOM 5750 O O . ASP A 1 778 ? 13.427 3.782 -44.764 1.00 93.50 778 ASP A O 1
ATOM 5754 N N . TYR A 1 779 ? 15.046 4.371 -43.327 1.00 94.81 779 TYR A N 1
ATOM 5755 C CA . TYR A 1 779 ? 14.210 4.375 -42.116 1.00 94.81 779 TYR A CA 1
ATOM 5756 C C . TYR A 1 779 ? 14.538 5.534 -41.162 1.00 94.81 779 TYR A C 1
ATOM 5758 O O . TYR A 1 779 ? 15.608 6.138 -41.236 1.00 94.81 779 TYR A O 1
ATOM 5766 N N . SER A 1 780 ? 13.633 5.826 -40.227 1.00 94.56 780 SER A N 1
ATOM 5767 C CA . SER A 1 780 ? 13.864 6.701 -39.070 1.00 94.56 780 SER A CA 1
ATOM 5768 C C . SER A 1 780 ? 13.753 5.921 -37.762 1.00 94.56 780 SER A C 1
ATOM 5770 O O . SER A 1 780 ? 12.844 5.105 -37.615 1.00 94.56 780 SER A O 1
ATOM 5772 N N . PHE A 1 781 ? 14.634 6.223 -36.812 1.00 95.12 781 PHE A N 1
ATOM 5773 C CA . PHE A 1 781 ? 14.605 5.717 -35.439 1.00 95.12 781 PHE A CA 1
ATOM 5774 C C . PHE A 1 781 ? 13.894 6.714 -34.516 1.00 95.12 781 PHE A C 1
ATOM 5776 O O . PHE A 1 781 ? 14.126 7.920 -34.614 1.00 95.12 781 PHE A O 1
ATOM 5783 N N . ASN A 1 782 ? 13.074 6.205 -33.602 1.00 94.94 782 ASN A N 1
ATOM 5784 C CA . ASN A 1 782 ? 12.535 6.927 -32.454 1.00 94.94 782 ASN A CA 1
ATOM 5785 C C . ASN A 1 782 ? 12.573 6.002 -31.233 1.00 94.94 782 ASN A C 1
ATOM 5787 O O . ASN A 1 782 ? 12.242 4.827 -31.366 1.00 94.94 782 ASN A O 1
ATOM 5791 N N . TYR A 1 783 ? 12.909 6.532 -30.063 1.00 94.31 783 TYR A N 1
ATOM 5792 C CA . TYR A 1 783 ? 12.831 5.812 -28.795 1.00 94.31 783 TYR A CA 1
ATOM 5793 C C . TYR A 1 783 ? 11.799 6.483 -27.885 1.00 94.31 783 TYR A C 1
ATOM 5795 O O . TYR A 1 783 ? 11.724 7.712 -27.837 1.00 94.31 783 TYR A O 1
ATOM 5803 N N . ASP A 1 784 ? 10.973 5.676 -27.228 1.00 92.56 784 ASP A N 1
ATOM 5804 C CA . ASP A 1 784 ? 9.996 6.104 -26.231 1.00 92.56 784 ASP A CA 1
ATOM 5805 C C . ASP A 1 784 ? 10.436 5.618 -24.846 1.00 92.56 784 ASP A C 1
ATOM 5807 O O . ASP A 1 784 ? 10.088 4.515 -24.438 1.00 92.56 784 ASP A O 1
ATOM 5811 N N . ALA A 1 785 ? 11.177 6.479 -24.147 1.00 84.62 785 ALA A N 1
ATOM 5812 C CA . ALA A 1 785 ? 11.701 6.295 -22.788 1.00 84.62 785 ALA A CA 1
ATOM 5813 C C . ALA A 1 785 ? 10.626 6.213 -21.680 1.00 84.62 785 ALA A C 1
ATOM 5815 O O . ALA A 1 785 ? 10.944 6.140 -20.502 1.00 84.62 785 ALA A O 1
ATOM 5816 N N . THR A 1 786 ? 9.331 6.323 -22.006 1.00 83.62 786 THR A N 1
ATOM 5817 C CA . THR A 1 786 ? 8.250 6.077 -21.026 1.00 83.62 786 THR A CA 1
ATOM 5818 C C . THR A 1 786 ? 7.737 4.640 -21.092 1.00 83.62 786 THR A C 1
ATOM 5820 O O . THR A 1 786 ? 7.108 4.167 -20.151 1.00 83.62 786 THR A O 1
ATOM 5823 N N . ASN A 1 787 ? 7.976 3.953 -22.210 1.00 85.00 787 ASN A N 1
ATOM 5824 C CA . ASN A 1 787 ? 7.507 2.592 -22.460 1.00 85.00 787 ASN A CA 1
ATOM 5825 C C . ASN A 1 787 ? 8.655 1.648 -22.854 1.00 85.00 787 ASN A C 1
ATOM 5827 O O . ASN A 1 787 ? 8.386 0.521 -23.246 1.00 85.00 787 ASN A O 1
ATOM 5831 N N . ASP A 1 788 ? 9.902 2.115 -22.842 1.00 88.25 788 ASP A N 1
ATOM 5832 C CA . ASP A 1 788 ? 11.112 1.439 -23.321 1.00 88.25 788 ASP A CA 1
ATOM 5833 C C . ASP A 1 788 ? 11.001 0.863 -24.751 1.00 88.25 788 ASP A C 1
ATOM 5835 O O . ASP A 1 788 ? 11.588 -0.167 -25.088 1.00 88.25 788 ASP A O 1
ATOM 5839 N N . VAL A 1 789 ? 10.247 1.533 -25.639 1.00 92.25 789 VAL A N 1
ATOM 5840 C CA . VAL A 1 789 ? 10.010 1.053 -27.017 1.00 92.25 789 VAL A CA 1
ATOM 5841 C C . VAL A 1 789 ? 10.858 1.784 -28.055 1.00 92.25 789 VAL A C 1
ATOM 5843 O O . VAL A 1 789 ? 10.671 2.971 -28.339 1.00 92.25 789 VAL A O 1
ATOM 5846 N N . ILE A 1 790 ? 11.701 1.026 -28.756 1.00 93.44 790 ILE A N 1
ATOM 5847 C CA . ILE A 1 790 ? 12.322 1.438 -30.018 1.00 93.44 790 ILE A CA 1
ATOM 5848 C C . ILE A 1 790 ? 11.310 1.293 -31.161 1.00 93.44 790 ILE A C 1
ATOM 5850 O O . ILE A 1 790 ? 10.645 0.271 -31.321 1.00 93.44 790 ILE A O 1
ATOM 5854 N N . SER A 1 791 ? 11.218 2.325 -31.994 1.00 94.88 791 SER A N 1
ATOM 5855 C CA . SER A 1 791 ? 10.307 2.429 -33.135 1.00 94.88 791 SER A CA 1
ATOM 5856 C C . SER A 1 791 ? 11.091 2.743 -34.415 1.00 94.88 791 SER A C 1
ATOM 5858 O O . SER A 1 791 ? 11.710 3.805 -34.536 1.00 94.88 791 SER A O 1
ATOM 5860 N N . ILE A 1 792 ? 11.064 1.827 -35.384 1.00 94.38 792 ILE A N 1
ATOM 5861 C CA . ILE A 1 792 ? 11.805 1.900 -36.652 1.00 94.38 792 ILE A CA 1
ATOM 5862 C C . ILE A 1 792 ? 10.804 2.081 -37.797 1.00 94.38 792 ILE A C 1
ATOM 5864 O O . ILE A 1 792 ? 10.203 1.117 -38.269 1.00 94.38 792 ILE A O 1
ATOM 5868 N N . LYS A 1 793 ? 10.617 3.317 -38.266 1.00 94.88 793 LYS A N 1
ATOM 5869 C CA . LYS A 1 793 ? 9.616 3.662 -39.297 1.00 94.88 793 LYS A CA 1
ATOM 5870 C C . LYS A 1 793 ? 10.241 3.739 -40.685 1.00 94.88 793 LYS A C 1
ATOM 5872 O O . LYS A 1 793 ? 11.266 4.399 -40.853 1.00 94.88 793 LYS A O 1
ATOM 5877 N N . SER A 1 794 ? 9.618 3.120 -41.688 1.00 94.69 794 SER A N 1
ATOM 5878 C CA . SER A 1 794 ? 10.056 3.237 -43.086 1.00 94.69 794 SER A CA 1
ATOM 5879 C C . SER A 1 794 ? 9.815 4.650 -43.621 1.00 94.69 794 SER A C 1
ATOM 5881 O O . SER A 1 794 ? 8.696 5.166 -43.575 1.00 94.69 794 SER A O 1
ATOM 5883 N N . LEU A 1 795 ? 10.848 5.259 -44.210 1.00 94.00 795 LEU A N 1
ATOM 5884 C CA . LEU A 1 795 ? 10.736 6.570 -44.863 1.00 94.00 795 LEU A CA 1
ATOM 5885 C C . LEU A 1 795 ? 10.083 6.488 -46.254 1.00 94.00 795 LEU A C 1
ATOM 5887 O O . LEU A 1 795 ? 9.646 7.507 -46.789 1.00 94.00 795 LEU A O 1
ATOM 5891 N N . ALA A 1 796 ? 9.948 5.281 -46.813 1.00 90.62 796 ALA A N 1
ATOM 5892 C CA . ALA A 1 796 ? 9.167 5.016 -48.023 1.00 90.62 796 ALA A CA 1
ATOM 5893 C C . ALA A 1 796 ? 7.659 4.818 -47.741 1.00 90.62 796 ALA A C 1
ATOM 5895 O O . ALA A 1 796 ? 6.877 4.632 -48.673 1.00 90.62 796 ALA A O 1
ATOM 5896 N N . GLY A 1 797 ? 7.239 4.851 -46.469 1.00 87.94 797 GLY A N 1
ATOM 5897 C CA . GLY A 1 797 ? 5.862 4.608 -46.020 1.00 87.94 797 GLY A CA 1
ATOM 5898 C C . GLY A 1 797 ? 5.571 3.144 -45.675 1.00 87.94 797 GLY A C 1
ATOM 5899 O O . GLY A 1 797 ? 4.768 2.883 -44.783 1.00 87.94 797 GLY A O 1
ATOM 5900 N N . SER A 1 798 ? 6.263 2.194 -46.308 1.00 90.75 798 SER A N 1
ATOM 5901 C CA . SER A 1 798 ? 6.316 0.792 -45.882 1.00 90.75 798 SER A CA 1
ATOM 5902 C C . SER A 1 798 ? 7.686 0.176 -46.151 1.00 90.75 798 SER A C 1
ATOM 5904 O O . SER A 1 798 ? 8.444 0.668 -46.988 1.00 90.75 798 SER A O 1
ATOM 5906 N N . PHE A 1 799 ? 8.021 -0.894 -45.438 1.00 90.50 799 PHE A N 1
ATOM 5907 C CA . PHE A 1 799 ? 9.080 -1.815 -45.841 1.00 90.50 799 PHE A CA 1
ATOM 5908 C C . PHE A 1 799 ? 8.631 -2.610 -47.082 1.00 90.50 799 PHE A C 1
ATOM 5910 O O . PHE A 1 799 ? 7.437 -2.675 -47.401 1.00 90.50 799 PHE A O 1
ATOM 5917 N N . GLU A 1 800 ? 9.585 -3.151 -47.839 1.00 87.12 800 GLU A N 1
ATOM 5918 C CA . GLU A 1 800 ? 9.313 -3.843 -49.100 1.00 87.12 800 GLU A CA 1
ATOM 5919 C C . GLU A 1 800 ? 8.831 -5.275 -48.833 1.00 87.12 800 GLU A C 1
ATOM 5921 O O . GLU A 1 800 ? 9.533 -6.088 -48.232 1.00 87.12 800 GLU A O 1
ATOM 5926 N N . GLN A 1 801 ? 7.629 -5.589 -49.314 1.00 84.50 801 GLN A N 1
ATOM 5927 C CA . GLN A 1 801 ? 6.988 -6.896 -49.156 1.00 84.50 801 GLN A CA 1
ATOM 5928 C C . GLN A 1 801 ? 7.797 -8.031 -49.799 1.00 84.50 801 GLN A C 1
ATOM 5930 O O . GLN A 1 801 ? 8.498 -7.826 -50.790 1.00 84.50 801 GLN A O 1
ATOM 5935 N N . ASN A 1 802 ? 7.610 -9.250 -49.288 1.00 78.50 802 ASN A N 1
ATOM 5936 C CA . ASN A 1 802 ? 8.232 -10.488 -49.766 1.00 78.50 802 ASN A CA 1
ATOM 5937 C C . ASN A 1 802 ? 9.769 -10.506 -49.660 1.00 78.50 802 ASN A C 1
ATOM 5939 O O . ASN A 1 802 ? 10.444 -11.197 -50.423 1.00 78.50 802 ASN A O 1
ATOM 5943 N N . ASN A 1 803 ? 10.304 -9.780 -48.675 1.00 81.06 803 ASN A N 1
ATOM 5944 C CA . ASN A 1 803 ? 11.705 -9.811 -48.264 1.00 81.06 803 ASN A CA 1
ATOM 5945 C C . ASN A 1 803 ? 11.820 -10.233 -46.796 1.00 81.06 803 ASN A C 1
ATOM 5947 O O . ASN A 1 803 ? 10.880 -10.071 -46.014 1.00 81.06 803 ASN A O 1
ATOM 5951 N N . TYR A 1 804 ? 13.002 -10.724 -46.426 1.00 83.44 804 TYR A N 1
ATOM 5952 C CA . TYR A 1 804 ? 13.361 -10.935 -45.026 1.00 83.44 804 TYR A CA 1
ATOM 5953 C C . TYR A 1 804 ? 14.080 -9.701 -44.479 1.00 83.44 804 TYR A C 1
ATOM 5955 O O . TYR A 1 804 ? 14.897 -9.087 -45.175 1.00 83.44 804 TYR A O 1
ATOM 5963 N N . TYR A 1 805 ? 13.807 -9.371 -43.222 1.00 86.56 805 TYR A N 1
ATOM 5964 C CA . TYR A 1 805 ? 14.450 -8.297 -42.480 1.00 86.56 805 TYR A CA 1
ATOM 5965 C C . TYR A 1 805 ? 15.100 -8.867 -41.226 1.00 86.56 805 TYR A C 1
ATOM 5967 O O . TYR A 1 805 ? 14.424 -9.464 -40.397 1.00 86.56 805 TYR A O 1
ATOM 5975 N N . ARG A 1 806 ? 16.407 -8.655 -41.064 1.00 85.81 806 ARG A N 1
ATOM 5976 C CA . ARG A 1 806 ? 17.087 -8.899 -39.788 1.00 85.81 806 ARG A CA 1
ATOM 5977 C C . ARG A 1 806 ? 17.309 -7.570 -39.091 1.00 85.81 806 ARG A C 1
ATOM 5979 O O . ARG A 1 806 ? 17.858 -6.647 -39.703 1.00 85.81 806 ARG A O 1
ATOM 5986 N N . ILE A 1 807 ? 16.919 -7.496 -37.825 1.00 86.44 807 ILE A N 1
ATOM 5987 C CA . ILE A 1 807 ? 17.179 -6.341 -36.969 1.00 86.44 807 ILE A CA 1
ATOM 5988 C C . ILE A 1 807 ? 18.180 -6.777 -35.904 1.00 86.44 807 ILE A C 1
ATOM 5990 O O . ILE A 1 807 ? 17.991 -7.800 -35.255 1.00 86.44 807 ILE A O 1
ATOM 5994 N N . THR A 1 808 ? 19.254 -6.013 -35.744 1.00 83.88 808 THR A N 1
ATOM 5995 C CA . THR A 1 808 ? 20.272 -6.253 -34.719 1.00 83.88 808 THR A CA 1
ATOM 5996 C C . THR A 1 808 ? 20.336 -5.037 -33.808 1.00 83.88 808 THR A C 1
ATOM 5998 O O . THR A 1 808 ? 20.489 -3.914 -34.294 1.00 83.88 808 THR A O 1
ATOM 6001 N N . ILE A 1 809 ? 20.257 -5.263 -32.498 1.00 81.69 809 ILE A N 1
ATOM 6002 C CA . ILE A 1 809 ? 20.544 -4.259 -31.470 1.00 81.69 809 ILE A CA 1
ATOM 6003 C C . ILE A 1 809 ? 21.891 -4.612 -30.839 1.00 81.69 809 ILE A C 1
ATOM 6005 O O . ILE A 1 809 ? 22.161 -5.774 -30.539 1.00 81.69 809 ILE A O 1
ATOM 6009 N N . ARG A 1 810 ? 22.760 -3.614 -30.688 1.00 75.94 810 ARG A N 1
ATOM 6010 C CA . ARG A 1 810 ? 24.099 -3.759 -30.109 1.00 75.94 810 ARG A CA 1
ATOM 6011 C C . ARG A 1 810 ? 24.081 -3.346 -28.638 1.00 75.94 810 ARG A C 1
ATOM 6013 O O . ARG A 1 810 ? 23.893 -2.169 -28.346 1.00 75.94 810 ARG A O 1
ATOM 6020 N N . SER A 1 811 ? 24.325 -4.289 -27.731 1.00 62.47 811 SER A N 1
ATOM 6021 C CA . SER A 1 811 ? 24.565 -4.017 -26.311 1.00 62.47 811 SER A CA 1
ATOM 6022 C C . SER A 1 811 ? 26.071 -3.878 -26.032 1.00 62.47 811 SER A C 1
ATOM 6024 O O . SER A 1 811 ? 26.830 -4.841 -26.129 1.00 62.47 811 SER A O 1
ATOM 6026 N N . GLY A 1 812 ? 26.505 -2.661 -25.681 1.00 55.56 812 GLY A N 1
ATOM 6027 C CA . GLY A 1 812 ? 27.870 -2.347 -25.230 1.00 55.56 812 GLY A CA 1
ATOM 6028 C C . GLY A 1 812 ? 28.852 -1.832 -26.298 1.00 55.56 812 GLY A C 1
ATOM 6029 O O . GLY A 1 812 ? 28.614 -1.928 -27.504 1.00 55.56 812 GLY A O 1
ATOM 6030 N N . ASP A 1 813 ? 29.994 -1.309 -25.830 1.00 45.03 813 ASP A N 1
ATOM 6031 C CA . ASP A 1 813 ? 31.086 -0.708 -26.625 1.00 45.03 813 ASP A CA 1
ATOM 6032 C C . ASP A 1 813 ? 31.942 -1.748 -27.390 1.00 45.03 813 ASP A C 1
ATOM 6034 O O . ASP A 1 813 ? 33.175 -1.771 -27.351 1.00 45.03 813 ASP A O 1
ATOM 6038 N N . GLY A 1 814 ? 31.283 -2.649 -28.120 1.00 43.72 814 GLY A N 1
ATOM 6039 C CA . GLY A 1 814 ? 31.935 -3.638 -28.974 1.00 43.72 814 GLY A CA 1
ATOM 6040 C C . GLY A 1 814 ? 32.458 -3.032 -30.280 1.00 43.72 814 GLY A C 1
ATOM 6041 O O . GLY A 1 814 ? 31.682 -2.638 -31.154 1.00 43.72 814 GLY A O 1
ATOM 6042 N N . THR A 1 815 ? 33.780 -3.036 -30.481 1.00 40.72 815 THR A N 1
ATOM 6043 C CA . THR A 1 815 ? 34.367 -2.719 -31.795 1.00 40.72 815 THR A CA 1
ATOM 6044 C C . THR A 1 815 ? 34.173 -3.897 -32.752 1.00 40.72 815 THR A C 1
ATOM 6046 O O . THR A 1 815 ? 34.786 -4.952 -32.589 1.00 40.72 815 THR A O 1
ATOM 6049 N N . VAL A 1 816 ? 33.343 -3.718 -33.784 1.00 43.66 816 VAL A N 1
ATOM 6050 C CA . VAL A 1 816 ? 33.150 -4.729 -34.835 1.00 43.66 816 VAL A CA 1
ATOM 6051 C C . VAL A 1 816 ? 34.361 -4.753 -35.765 1.00 43.66 816 VAL A C 1
ATOM 6053 O O . VAL A 1 816 ? 34.577 -3.829 -36.550 1.00 43.66 816 VAL A O 1
ATOM 6056 N N . LEU A 1 817 ? 35.126 -5.844 -35.717 1.00 44.62 817 LEU A N 1
ATOM 6057 C CA . LEU A 1 817 ? 36.131 -6.158 -36.726 1.00 44.62 817 LEU A CA 1
ATOM 6058 C C . LEU A 1 817 ? 35.445 -6.800 -37.943 1.00 44.62 817 LEU A C 1
ATOM 6060 O O . LEU A 1 817 ? 35.255 -8.015 -37.986 1.00 44.62 817 LEU A O 1
ATOM 6064 N N . GLU A 1 818 ? 35.081 -5.997 -38.946 1.00 48.12 818 GLU A N 1
ATOM 6065 C CA . GLU A 1 818 ? 34.674 -6.533 -40.251 1.00 48.12 818 GLU A CA 1
ATOM 6066 C C . GLU A 1 818 ? 35.886 -7.172 -40.945 1.00 48.12 818 GLU A C 1
ATOM 6068 O O . GLU A 1 818 ? 36.736 -6.492 -41.522 1.00 48.12 818 GLU A O 1
ATOM 6073 N N . ILE A 1 819 ? 35.973 -8.501 -40.878 1.00 53.75 819 ILE A N 1
ATOM 6074 C CA . ILE A 1 819 ? 36.950 -9.287 -41.632 1.00 53.75 819 ILE A CA 1
ATOM 6075 C C . ILE A 1 819 ? 36.425 -9.434 -43.075 1.00 53.75 819 ILE A C 1
ATOM 6077 O O . ILE A 1 819 ? 35.339 -9.989 -43.257 1.00 53.75 819 ILE A O 1
ATOM 6081 N N . PRO A 1 820 ? 37.161 -8.970 -44.108 1.00 62.78 820 PRO A N 1
ATOM 6082 C CA . PRO A 1 820 ? 36.762 -9.132 -45.506 1.00 62.78 820 PRO A CA 1
ATOM 6083 C C . PRO A 1 820 ? 36.517 -10.594 -45.896 1.00 62.78 820 PRO A C 1
ATOM 6085 O O . PRO A 1 820 ? 37.085 -11.517 -45.308 1.00 62.78 820 PRO A O 1
ATOM 6088 N N . ALA A 1 821 ? 35.717 -10.809 -46.943 1.00 57.97 821 ALA A N 1
ATOM 6089 C CA . ALA A 1 821 ? 35.481 -12.144 -47.480 1.00 57.97 821 ALA A CA 1
ATOM 6090 C C . ALA A 1 821 ? 36.811 -12.844 -47.815 1.00 57.97 821 ALA A C 1
ATOM 6092 O O . ALA A 1 821 ? 37.730 -12.231 -48.354 1.00 57.97 821 ALA A O 1
ATOM 6093 N N . GLY A 1 822 ? 36.914 -14.152 -47.555 1.00 49.25 822 GLY A N 1
ATOM 6094 C CA . GLY A 1 822 ? 38.175 -14.900 -47.700 1.00 49.25 822 GLY A CA 1
ATOM 6095 C C . GLY A 1 822 ? 38.779 -14.939 -49.115 1.00 49.25 822 GLY A C 1
ATOM 6096 O O . GLY A 1 822 ? 39.903 -15.400 -49.279 1.00 49.25 822 GLY A O 1
ATOM 6097 N N . ILE A 1 823 ? 38.060 -14.456 -50.134 1.00 65.69 823 ILE A N 1
ATOM 6098 C CA . ILE A 1 823 ? 38.574 -14.240 -51.496 1.00 65.69 823 ILE A CA 1
ATOM 6099 C C . ILE A 1 8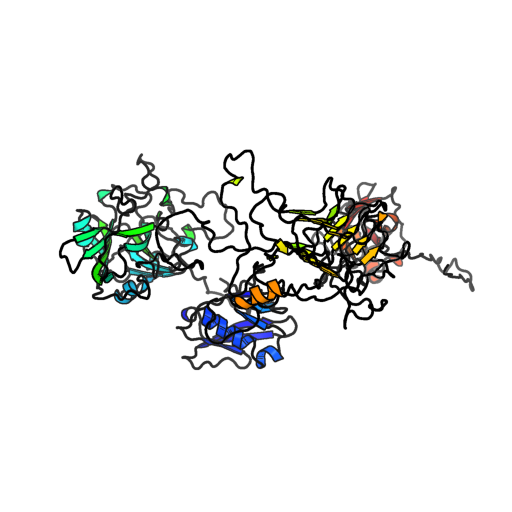23 ? 39.422 -12.960 -51.622 1.00 65.69 823 ILE A C 1
ATOM 6101 O O . ILE A 1 823 ? 40.312 -12.900 -52.470 1.00 65.69 823 ILE A O 1
ATOM 6105 N N . ASP A 1 824 ? 39.177 -11.973 -50.759 1.00 67.31 824 ASP A N 1
ATOM 6106 C CA . ASP A 1 824 ? 39.854 -10.673 -50.715 1.00 67.31 824 ASP A CA 1
ATOM 6107 C C . ASP A 1 824 ? 41.017 -10.644 -49.704 1.00 67.31 824 ASP A C 1
ATOM 6109 O O . ASP A 1 824 ? 41.742 -9.652 -49.615 1.00 67.31 824 ASP A O 1
ATOM 6113 N N . LEU A 1 825 ? 41.227 -11.739 -48.961 1.00 72.12 825 LEU A N 1
ATOM 6114 C CA . LEU A 1 825 ? 42.305 -11.904 -47.985 1.00 72.12 825 LEU A CA 1
ATOM 6115 C C . LEU A 1 825 ? 43.476 -12.717 -48.567 1.00 72.12 825 LEU A C 1
ATOM 6117 O O . LEU A 1 825 ? 43.337 -13.919 -48.803 1.00 72.12 825 LEU A O 1
ATOM 6121 N N . PRO A 1 826 ? 44.661 -12.109 -48.763 1.00 78.75 826 PRO A N 1
ATOM 6122 C CA . PRO A 1 826 ? 45.876 -12.847 -49.089 1.00 78.75 826 PRO A CA 1
ATOM 6123 C C . PRO A 1 826 ? 46.261 -13.845 -47.989 1.00 78.75 826 PRO A C 1
ATOM 6125 O O . PRO A 1 826 ? 46.133 -13.557 -46.796 1.00 78.75 826 PRO A O 1
ATOM 6128 N N . ASP A 1 827 ? 46.809 -14.993 -48.392 1.00 70.00 827 ASP A N 1
ATOM 6129 C CA . ASP A 1 827 ? 47.383 -15.971 -47.463 1.00 70.00 827 ASP A CA 1
ATOM 6130 C C . ASP A 1 827 ? 48.491 -15.327 -46.605 1.00 70.00 827 ASP A C 1
ATOM 6132 O O . ASP A 1 827 ? 49.356 -14.609 -47.117 1.00 70.00 827 ASP A O 1
ATOM 6136 N N . GLY A 1 828 ? 48.443 -15.564 -45.292 1.00 75.38 828 GLY A N 1
ATOM 6137 C CA . GLY A 1 828 ? 49.331 -14.941 -44.306 1.00 75.38 828 GLY A CA 1
ATOM 6138 C C . GLY A 1 828 ? 48.946 -13.529 -43.835 1.00 75.38 828 GLY A C 1
ATOM 6139 O O . GLY A 1 828 ? 49.781 -12.870 -43.216 1.00 75.38 828 GLY A O 1
ATOM 6140 N N . THR A 1 829 ? 47.725 -13.046 -44.097 1.00 79.12 829 THR A N 1
ATOM 6141 C CA . THR A 1 829 ? 47.239 -11.767 -43.536 1.00 79.12 829 THR A CA 1
ATOM 6142 C C . THR A 1 829 ? 47.100 -11.839 -42.009 1.00 79.12 829 THR A C 1
ATOM 6144 O O . THR A 1 829 ? 46.526 -12.787 -41.477 1.00 79.12 829 THR A O 1
ATOM 6147 N N . THR A 1 830 ? 47.595 -10.817 -41.305 1.00 72.25 830 THR A N 1
ATOM 6148 C CA . THR A 1 830 ? 47.508 -10.663 -39.842 1.00 72.25 830 THR A CA 1
ATOM 6149 C C . THR A 1 830 ? 46.896 -9.313 -39.476 1.00 72.25 830 THR A C 1
ATOM 6151 O O . THR A 1 830 ? 47.092 -8.334 -40.196 1.00 72.25 830 THR A O 1
ATOM 6154 N N . PHE A 1 831 ? 46.220 -9.247 -38.333 1.00 70.88 831 PHE A N 1
ATOM 6155 C CA . PHE A 1 831 ? 45.785 -8.008 -37.689 1.00 70.88 831 PHE A CA 1
ATOM 6156 C C . PHE A 1 831 ? 46.148 -8.065 -36.201 1.00 70.88 831 PHE A C 1
ATOM 6158 O O . PHE A 1 831 ? 46.232 -9.154 -35.631 1.00 70.88 831 PHE A O 1
ATOM 6165 N N . ASP A 1 832 ? 46.347 -6.900 -35.592 1.00 62.88 832 ASP A N 1
ATOM 6166 C CA . ASP A 1 832 ? 46.628 -6.757 -34.165 1.00 62.88 832 ASP A CA 1
ATOM 6167 C C . ASP A 1 832 ? 45.406 -6.142 -33.466 1.00 62.88 832 ASP A C 1
ATOM 6169 O O . ASP A 1 832 ? 44.757 -5.250 -34.015 1.00 62.88 832 ASP A O 1
ATOM 6173 N N . ILE A 1 833 ? 45.102 -6.612 -32.254 1.00 54.19 833 ILE A N 1
ATOM 6174 C CA . ILE A 1 833 ? 44.162 -5.974 -31.322 1.00 54.19 833 ILE A CA 1
ATOM 6175 C C . ILE A 1 833 ? 44.989 -5.480 -30.133 1.00 54.19 833 ILE A C 1
ATOM 6177 O O . ILE A 1 833 ? 45.807 -6.231 -29.598 1.00 54.19 833 ILE A O 1
ATOM 6181 N N . THR A 1 834 ? 44.777 -4.232 -29.727 1.00 48.31 834 THR A N 1
ATOM 6182 C CA . THR A 1 834 ? 45.443 -3.585 -28.588 1.00 48.31 834 THR A CA 1
ATOM 6183 C C . THR A 1 834 ? 44.398 -2.938 -27.685 1.00 48.31 834 THR A C 1
ATOM 6185 O O . THR A 1 834 ? 43.499 -2.284 -28.213 1.00 48.31 834 THR A O 1
ATOM 6188 N N . ASP A 1 835 ? 44.528 -3.086 -26.364 1.00 38.31 835 ASP A N 1
ATOM 6189 C CA . ASP A 1 835 ? 43.873 -2.184 -25.402 1.00 38.31 835 ASP A CA 1
ATOM 6190 C C . ASP A 1 835 ? 44.735 -0.920 -25.162 1.00 38.31 835 ASP A C 1
ATOM 6192 O O . ASP A 1 835 ? 45.914 -0.906 -25.544 1.00 38.31 835 ASP A O 1
ATOM 6196 N N . GLU A 1 836 ? 44.125 0.150 -24.630 1.00 36.25 836 GLU A N 1
ATOM 6197 C CA . GLU A 1 836 ? 44.776 1.424 -24.244 1.00 36.25 836 GLU A CA 1
ATOM 6198 C C . GLU A 1 836 ? 44.796 1.621 -22.718 1.00 36.25 836 GLU A C 1
ATOM 6200 O O . GLU A 1 836 ? 43.715 1.500 -22.096 1.00 36.25 836 GLU A O 1
#

Radius of gyration: 37.14 Å; chains: 1; bounding box: 108×75×90 Å

pLDDT: mean 75.41, std 18.77, range [23.83, 98.62]

Foldseek 3Di:
DDPDQPQDQDDDQVDPDARKTKGFFAFLLPDDFQDWWKKDLVPFIAIATEHEVVVPQDYDVRHQYQYHHSHGHLFRSLVSVQCSCPDPVNVVTHPKHKDAPPDPDDDDPPTRPGSMIIIGHNIDIDDDDDDDDDDDDLFKAWDADPPLLVQVQQQAAPPKDKAPKDKQKARAQKTKIACCCVQQNFGIHIKGKQAHRRPFFAFADDLWDFHHMNQDWDPQCCVPVVFTFGGKIKIKIKIFAAAQKWKWKKKKFWSCPPPPDPLRQWKFKWKWKAFPVDHPDIDTFQAQDPVPRAGDTSSAQHCADPVDGHHHVPVFKQALAPPPDGPPDPDDDDPQDDSNGTGHTRIMTHIGMTMDGRDDGGTMMMIMIMMGGGPDRTMMMMMTIHTNCGHPDHDDPDDPDDDDDDDDDDDDDDPCPPPPPGEAEAALEEQAQAQAESEAAEDDDQDDPVDPCSVVDDDQFFADFFLHGQPLRADEYYEYALYEFEHHAQEHEEHEYAAPVPDPDHGHAYAYEAFFAEWAHHLVLAAAHAYEYDYRHAYEHFLYEFESYQENYEHDPNHLNHHAAQYEYEHYVYDYHPHDNHYQYHYDYHPHFQAPRSNVVGRAGDPAHLQALRGQQWDWDPPSVQVRCVSVPHHTDIDGRDQAASQQAGQAADPVDDYDPPSDPRSRGGGHRDHNPDDQDKDKFWVVVHACDPVVCANDPDRFKGAGAPDFAFKTKMAIAQDDPPDDPGHGPDDPPVPPDPVQKKKKKAPDDDPVNCVVVVNPPPVGDIDIDDDPPQWHWDADPVRRMIMIGGPVRGDDHRIMMGMGGDDDDDDDDPDDDPVPDDPPDDDDDDDD

Sequence (836 aa):
DETYYAAAKEYHTNDRFVEQRSLVFPDGASLYNGLTFTISDGVSEVTFEFADVALGGDVQPGNQAVLYSVDSTDGEVALAFANAMNSDAVQSVLDIKAAGRDFGGAIRVDSTSSNVINLFGNALFFADGSVEDGLEPAVFAAEPVIDGAMLAEFITADDMAVSNVTLTSGANSAGTFSSGHDVIGIAKGIVLSTGDVTQIGQPNTDTELSGDASGVPSATIDSVMGVNSVDSTTLTFDFVAQGSSLYMNAVFASEEYPSTLPYAASDKVVVVIDDLATSGTTVDFSVVEPSVGVHVSSSEVHNGDLFGIDPKNAHLYNDNSIEHNGPALNDFYSDGNTKREVFAFDGFTSVMRMEANGLTVGNSYRMSISIADVENAQLDSAIFIEANSVGPVITFGEDRDSVIGGIHWEGYGDPNLERLQGQIIIDSNTFTSNEEFGLNVQAGTRTDARVPLAGDLPHPGAARNLGAGNPEQLAPGVVVTNNIFANNEAGQLRISGEDTTGVTSTGIVPFARVVNNTIVGGTDGSARPGIVVENNASPTILNNIIAFTTTGISVDGTSDTTIVGGNAYADNTADVNGIVQGDFAINVNSGDPLFTNLSAGNFYPAGSSRVVDASLNSLQDRLSLETLRESVGIAPSPIIASDVDRFGQLRVDDPQVAPPVGLGFNVVKDRGAVERADYTGPSAYLIMPHDNDRNGVDLNQDENNVKLNDIPLSEFRIQLVDNVVPITTQFGSMIDDSTVAANAVEVYQYEGLNQVIVEACCGDLTQFNNRKLELGRDYSFNYDATNDVISIKSLAGSFEQNNYYRITIRSGDGTVLEIPAGIDLPDGTTFDITDE